Protein AF-0000000087720994 (afdb_homodimer)

InterPro domains:
  IPR013626 Pheophorbide a oxygenase [PF08417] (307-399)
  IPR017941 Rieske [2Fe-2S] iron-sulphur domain [PF00355] (88-171)
  IPR017941 Rieske [2Fe-2S] iron-sulphur domain [PS51296] (89-201)
  IPR036922 Rieske [2Fe-2S] iron-sulphur domain superfamily [G3DSA:2.102.10.10] (84-219)
  IPR036922 Rieske [2Fe-2S] iron-sulphur domain superfamily [SSF50022] (83-206)
  IPR050584 Cholesterol 7-desaturase [PTHR21266] (59-476)

Foldseek 3Di:
DDDDDDDDDDDDDDDDDDDDDDPPDDDDDDDDDDDDDDDDDDDDDPDPDDDPDPPDPPPCPDPDPQLAADQFDADPPFDLAADDQLLAKAQFFQPVLDDQFAKDWAFFLNFIKIWHQAPVRDIWMWGQAFLPHGHGLRPFGQDPVGSWRFRPPQGFTAHRQFQTDDGPVDDDPVVGVVCSPDPSRGIQIWDWDDDLRTIMTRRDRDVCSVVSNVPDDHPDDVLSVCVQWKDFLADKAKFKFQAFLLLVLLVVLQCLCCQQLVPVFRHHPVFDDAKFKDWPAFAHLQWGKIKIWDAGPVGIFIKMWIDGPPFWIKIDGPVQQKIKIWGWGGRAQRMTMIMITMMGTPPDDDQDDDPVNVVVVVVSVQRHDRQSCLLPHDLSSCLSPRLVSLVVVLVQQQQQDFLCSCVPPPRHNGSSSNSNSRSSVNCVRHVVVSSRRDRHSVSHDDRDDSFVSSWLQVTGQVSGPVSVVVLVVLVVVLVVLLVLLVVLQVQLVVCPVVVVDPNPDPSNVVSNVSSVVSVVVNVVSVVSSCSNTDDHDDSVPND/DDDDDPDDDCPPPDPDDDDPDDDDDPDDDDDDDDDPDDPDDDDPPDDPPDPPPPPDPPPPPPVPPQQAADQFDADPPFDLAADDQLLAKAQFFQQVLDDQWAKDWAFFLNFIKIWHQAPVRDIWIWGQAFLPHGHGLRPFTQDPVGSFRFRPPQGFTAHRQFQTDDGPVDPDPVVGVVCSPDPSRGIQIWDWDDDLRTIMTRNDRDVCSVVSNVPDDHPDDVLSVCVQWKDWLADKAKFKAQAFLLLVLLVVLQCLCCQQLVPPFRHHPVFDDAKFKDWPAFAHLQWGKIKIWDAGPVGIFIKMWIDGPPFWIKIDGPVQQKIKIWGWGGRAQRMTMIMITMMGTPPDDDQDDDPVNVVVVVVSVQRHDNQSCLLPHDLSSCLSPRLVSLVVVLVQQQQQDFLCSCVPPPRHNGSSSNSNSRSSSNCVRHVVVSSRRDRHSVSHDDRDDSFVSSWLQVTGQVSGPVSVVVLVVLVVVLVVLLVLLVVLQVVLVVCPVVVVDPNPDPSSVVSNVSSVVSVVVNVVSVVSSCSNTDDHDDSVPND

Sequence (1086 aa):
MRGRRALGAPAAASRRAGAALGAPAAPSRRPGGQPAGPLGRSWARGEAAGRPRRSAPRVVTSAEPVLTAPVPEPQPGTSTEPINWYQQWYPVAITGDLDPSRPTPLKLLGKSLVLWRAGSGAWSCLEDRCPHRLAPLSEGRVEPKTGNLMCSYHGWEFDAGGACAAIPQIGDERARAAALGSKRSCVASYPVKEEGGLLWVWADASPGAAAAAAAAPMAVIPENSAPAEWAARTGWFMRDVPCSMETVVENVTDPCHAPFTHHGVQGRRDQEKGTSISAVRPPSPAGFLCAQEGNTPFGKFSATFEFTAPCLVKYHFPKFGRVMAVYIIPSAPGWTRMITRFYSSTAPTARRPGLFGLLRLVMEAVESNRVLEHALMRNQVLDGDNYILHLQERILLAENGGHEAWRQHYFMPGQSDTGITSWRSWLDRFGRALPVLPKTLADLPPEMSRREALDRYSQHTQHCPDCRKALARIDAALPLVAAAGIALLAAAAIAAATGAAPPLGWRVLGAAAGAAAAALLHRKLSEFRTLFIFTDYVHAERNMRGRRALGAPAAASRRAGAALGAPAAPSRRPGGQPAGPLGRSWARGEAAGRPRRSAPRVVTSAEPVLTAPVPEPQPGTSTEPINWYQQWYPVAITGDLDPSRPTPLKLLGKSLVLWRAGSGAWSCLEDRCPHRLAPLSEGRVEPKTGNLMCSYHGWEFDAGGACAAIPQIGDERARAAALGSKRSCVASYPVKEEGGLLWVWADASPGAAAAAAAAPMAVIPENSAPAEWAARTGWFMRDVPCSMETVVENVTDPCHAPFTHHGVQGRRDQEKGTSISAVRPPSPAGFLCAQEGNTPFGKFSATFEFTAPCLVKYHFPKFGRVMAVYIIPSAPGWTRMITRFYSSTAPTARRPGLFGLLRLVMEAVESNRVLEHALMRNQVLDGDNYILHLQERILLAENGGHEAWRQHYFMPGQSDTGITSWRSWLDRFGRALPVLPKTLADLPPEMSRREALDRYSQHTQHCPDCRKALARIDAALPLVAAAGIALLAAAAIAAATGAAPPLGWRVLGAAAGAAAAALLHRKLSEFRTLFIFTDYVHAERN

pLDDT: mean 82.5, std 24.68, range [13.91, 98.81]

Radius of gyration: 37.62 Å; Cα contacts (8 Å, |Δi|>4): 1937; chains: 2; bounding box: 118×106×120 Å

Organism: NCBI:txid307507

Secondary structure (DSSP, 8-state):
-----------------------------------------------------------------------PPPPTT---PPP-TTSSEEEEEEGGGS-TTS-EEEEETTEEEEEEE-TTS-EEEEESS-TTT---GGGSEE-TTT--EE-TTT--EE-TTS-EEE-TT--SHHHHHHHHH-GGG---EE-EEEETTEEEEES--STTHHHHHHHSPP---GGGG-TTTEEE-S--EEEEESS-HHHHHHHHT-GGGHHHHTBTTTB-GGG-S--EEEEEEEEETTEEEEEEEEEETTEEEEEEEEEETTTEEEEEEGGGTEEEEEEEEEEETTEEEEEEEEEEE-S------SHHHHHHHHHHHHHHSHHHHIIIIIHHHHHHHHHHHHHHHHHHHHSTTGGGHHHHH----SGGGHHHHHHHHHIIIIITT-TT--SSGGGSPPPPPHHHHTBHHHHTGGG-HHHHHHHHHHHHHHHHHHHHHHHHHHHHHHHHHHTSS-TTSHHHHHHHHHHHHHHHHHHHHHHHHHTTTB----GGG--/-----------------------------------------------------------------------PPPPTT---PPP-TTSSEEEEEEGGGS-TTS-EEEEETTEEEEEEE-TTS-EEEEESS-TTT---GGGSEE-TTT--EE-TTT--EE-TTS-EEE-TT--SHHHHHHHHH-GGG---EE-EEEETTEEEEES--STTHHHHHHHSPP---GGGG-TTTEEE-S--EEEEESS-HHHHHHHHT-GGGHHHHTBTTTB-GGG-S--EEEEEEEEETTEEEEEEEEEETTEEEEEEEEEETTTEEEEEEGGGTEEEEEEEEEEETTEEEEEEEEEEE-S------SHHHHHHHHHHHHHH-HHHHIIIIIHHHHHHHHHHHHHHHHHHHTSTTGGGTHHHH----SGGGHHHHHHHHHIIIIITT-TT--SSGGGSPPPPPHHHHTBHHHHTGGG-HHHHHHHHHHHHHHHHHHHHHHHHHHHHHHHHHHTSS-TTSHHHHHHHHHHHHHHHHHHHHHHHHHTTTB----GGG--

Nearest PDB structures (foldseek):
  6wnb-assembly1_A  TM=8.205E-01  e=5.302E-20  Microseira wollei
  6wnd-assembly1_B-2  TM=7.956E-01  e=2.592E-20  Microseira wollei
  6zgp-assembly2_E  TM=5.483E-01  e=1.138E-14  Acinetobacter baumannii
  7yls-assembly1_B  TM=5.030E-01  e=6.451E-11  Variovorax paradoxus
  8jng-assembly1_A  TM=7.882E-01  e=2.512E-06  Porphyridium purpureum

Solvent-accessible surface area (backbone atoms only — not comparable to full-atom values): 59316 Å² total; per-residue (Å²): 141,78,79,84,78,87,84,92,80,88,80,92,85,80,92,80,89,82,88,87,80,79,73,74,78,84,83,80,92,85,79,88,85,88,82,80,84,88,81,82,81,84,80,78,77,79,76,79,79,76,79,80,76,81,75,75,81,74,81,75,74,70,81,65,82,74,61,52,35,69,64,62,62,56,59,89,87,59,76,68,64,51,57,62,74,38,79,39,61,40,74,78,42,52,48,87,48,58,59,65,76,38,42,40,72,42,59,49,59,59,38,58,28,22,35,34,41,30,61,88,66,47,69,32,31,32,49,33,38,35,62,88,80,57,50,50,38,37,72,26,38,51,37,84,90,70,23,24,45,24,28,68,87,73,52,39,23,26,44,71,72,16,46,32,73,43,57,74,87,49,80,52,65,67,62,34,53,54,50,43,68,33,75,73,46,34,33,55,28,29,50,59,46,79,56,94,63,23,32,28,38,33,63,36,55,52,94,59,29,62,60,53,50,73,70,49,78,66,80,65,66,65,58,75,78,31,67,86,52,24,39,76,47,33,61,83,43,63,37,53,40,65,31,31,38,72,60,50,52,39,54,69,43,30,72,72,26,39,26,36,37,25,46,84,74,80,29,43,60,86,53,56,66,25,39,38,32,45,77,73,39,50,34,47,80,64,28,33,31,34,37,39,40,34,60,45,98,90,38,81,40,60,35,37,41,32,42,37,52,90,36,36,39,38,38,40,31,68,91,72,37,32,35,39,44,38,36,49,38,48,17,32,46,37,22,19,37,37,40,35,35,36,31,30,48,58,61,88,66,83,81,55,76,63,70,65,31,50,51,47,50,50,50,48,52,34,35,63,32,61,51,51,25,43,45,71,43,56,50,50,54,48,44,42,43,42,54,49,49,39,50,18,54,46,55,48,24,64,35,83,58,28,84,60,24,55,77,76,59,38,44,37,66,33,47,46,38,26,40,36,35,38,49,54,47,33,33,66,48,24,46,64,65,44,79,39,61,56,55,41,48,83,59,38,68,80,88,68,55,71,69,64,51,42,31,35,25,85,28,25,24,77,62,32,61,63,42,41,50,52,49,51,51,49,65,60,43,44,61,51,36,50,49,51,17,32,52,27,41,19,50,22,50,43,30,40,71,69,57,76,32,55,70,85,27,71,67,29,47,48,21,42,50,47,18,52,50,25,49,50,49,40,52,52,50,52,56,55,51,29,51,49,37,52,63,90,67,58,54,46,74,63,127,147,86,81,84,81,90,68,73,84,71,73,80,68,82,74,85,76,78,86,79,71,81,86,78,74,83,78,84,77,86,80,88,78,86,78,83,72,82,83,77,82,78,73,72,78,73,79,85,74,78,78,73,79,76,70,72,78,74,73,74,69,72,78,60,82,69,56,55,34,70,63,61,62,56,58,88,87,61,74,69,61,51,57,62,73,40,79,38,61,40,74,77,43,54,49,85,48,57,59,65,70,31,39,40,70,43,60,49,59,60,38,59,27,20,36,35,42,30,62,88,66,45,69,33,31,32,49,33,37,35,36,48,70,37,39,41,37,34,57,6,24,50,37,83,92,71,22,23,45,23,27,33,53,62,46,38,22,26,44,71,72,15,47,34,73,43,57,42,50,42,59,52,65,69,62,33,51,52,50,43,69,33,77,65,44,34,34,54,28,30,50,60,47,80,57,92,63,23,31,29,37,31,63,37,56,54,94,61,31,62,60,52,52,74,70,48,79,66,79,65,65,65,58,75,79,32,67,84,51,24,37,78,48,35,60,82,43,63,37,53,40,66,31,32,40,74,60,51,52,41,52,70,42,31,70,80,50,40,27,56,55,23,48,82,74,79,29,44,60,85,54,72,72,67,54,40,31,44,77,72,38,49,33,48,79,62,26,33,30,35,36,38,39,32,54,45,98,88,36,82,40,58,36,36,41,31,41,36,51,92,36,35,37,39,38,39,30,68,89,72,37,34,34,38,43,37,36,49,38,48,18,32,46,35,22,18,37,37,41,35,36,37,31,30,46,58,61,88,68,83,81,55,76,65,69,66,30,50,50,48,50,50,50,49,50,35,35,62,31,61,53,50,26,42,47,70,41,55,51,50,54,48,46,42,42,44,55,59,49,39,52,47,56,47,57,50,26,65,35,83,58,26,83,59,25,54,76,77,71,55,84,36,67,43,47,52,38,26,41,37,35,37,48,53,48,33,33,67,47,24,46,64,64,45,80,37,61,56,54,40,47,83,56,37,69,79,86,68,55,70,69,64,50,41,33,36,24,86,29,25,26,77,60,31,60,63,43,40,49,51,49,51,50,48,64,59,43,44,62,52,36,50,39,51,17,51,21,26,41,46,34,25,49,48,32,40,71,69,60,77,33,54,68,85,27,72,66,28,46,48,22,44,50,48,16,52,50,25,50,51,49,40,50,52,49,52,56,55,50,30,52,48,37,52,63,89,69,58,69,92,76,62,126

Structure (mmCIF, N/CA/C/O backbone):
data_AF-0000000087720994-model_v1
#
loop_
_entity.id
_entity.type
_entity.pdbx_description
1 polymer 'Rieske domain-containing protein'
#
loop_
_atom_site.group_PDB
_atom_site.id
_atom_site.type_symbol
_atom_site.label_atom_id
_atom_site.label_alt_id
_atom_site.label_comp_id
_atom_site.label_asym_id
_atom_site.label_entity_id
_atom_site.label_seq_id
_atom_site.pdbx_PDB_ins_code
_atom_site.Cartn_x
_atom_site.Cartn_y
_atom_site.Cartn_z
_atom_site.occupancy
_atom_site.B_iso_or_equiv
_atom_site.auth_seq_id
_atom_site.auth_comp_id
_atom_site.auth_asym_id
_atom_site.auth_atom_id
_atom_site.pdbx_PDB_model_num
ATOM 1 N N . MET A 1 1 ? -40.969 56.344 -9.133 1 15.06 1 MET A N 1
ATOM 2 C CA . MET A 1 1 ? -41.031 57 -10.422 1 15.06 1 MET A CA 1
ATOM 3 C C . MET A 1 1 ? -40.969 56 -11.562 1 15.06 1 MET A C 1
ATOM 5 O O . MET A 1 1 ? -40.625 54.844 -11.352 1 15.06 1 MET A O 1
ATOM 9 N N . ARG A 1 2 ? -40.688 56.688 -12.719 1 15.57 2 ARG A N 1
ATOM 10 C CA . ARG A 1 2 ? -40.938 56.625 -14.156 1 15.57 2 ARG A CA 1
ATOM 11 C C . ARG A 1 2 ? -40 55.656 -14.844 1 15.57 2 ARG A C 1
ATOM 13 O O . ARG A 1 2 ? -40.375 54.938 -15.773 1 15.57 2 ARG A O 1
ATOM 20 N N . GLY A 1 3 ? -38.719 55.844 -14.773 1 14.2 3 GLY A N 1
ATOM 21 C CA . GLY A 1 3 ? -38.125 56 -16.078 1 14.2 3 GLY A CA 1
ATOM 22 C C . GLY A 1 3 ? -38.062 54.688 -16.875 1 14.2 3 GLY A C 1
ATOM 23 O O . GLY A 1 3 ? -38.656 54.594 -17.938 1 14.2 3 GLY A O 1
ATOM 24 N N . ARG A 1 4 ? -36.75 54.406 -17.266 1 16.55 4 ARG A N 1
ATOM 25 C CA . ARG A 1 4 ? -36.219 54.281 -18.609 1 16.55 4 ARG A CA 1
ATOM 26 C C . ARG A 1 4 ? -36.438 52.906 -19.188 1 16.55 4 ARG A C 1
ATOM 28 O O . ARG A 1 4 ? -36.25 51.906 -18.5 1 16.55 4 ARG A O 1
ATOM 35 N N . ARG A 1 5 ? -36.5 52.938 -20.391 1 16.39 5 ARG A N 1
ATOM 36 C CA . ARG A 1 5 ? -37.281 52.281 -21.422 1 16.39 5 ARG A CA 1
ATOM 37 C C . ARG A 1 5 ? -36.625 50.969 -21.859 1 16.39 5 ARG A C 1
ATOM 39 O O . ARG A 1 5 ? -35.562 50.594 -21.328 1 16.39 5 ARG A O 1
ATOM 46 N N . ALA A 1 6 ? -36.062 51 -23.094 1 16.09 6 ALA A N 1
ATOM 47 C CA . ALA A 1 6 ? -36.719 50.344 -24.203 1 16.09 6 ALA A CA 1
ATOM 48 C C . ALA A 1 6 ? -36.062 49 -24.516 1 16.09 6 ALA A C 1
ATOM 50 O O . ALA A 1 6 ? -34.969 48.719 -24.016 1 16.09 6 ALA A O 1
ATOM 51 N N . LEU A 1 7 ? -35.625 48.938 -25.844 1 15.4 7 LEU A N 1
ATOM 52 C CA . LEU A 1 7 ? -36.156 48.156 -26.953 1 15.4 7 LEU A CA 1
ATOM 53 C C . LEU A 1 7 ? -35.219 46.969 -27.266 1 15.4 7 LEU A C 1
ATOM 55 O O . LEU A 1 7 ? -35.688 45.812 -27.297 1 15.4 7 LEU A O 1
ATOM 59 N N . GLY A 1 8 ? -34.375 47 -28.438 1 15.06 8 GLY A N 1
ATOM 60 C CA . GLY A 1 8 ? -34.562 46.281 -29.672 1 15.06 8 GLY A CA 1
ATOM 61 C C . GLY A 1 8 ? -33.719 45.031 -29.75 1 15.06 8 GLY A C 1
ATOM 62 O O . GLY A 1 8 ? -32.656 44.938 -29.141 1 15.06 8 GLY A O 1
ATOM 63 N N . ALA A 1 9 ? -34.125 43.844 -30.344 1 16.45 9 ALA A N 1
ATOM 64 C CA . ALA A 1 9 ? -34.125 42.375 -30.516 1 16.45 9 ALA A CA 1
ATOM 65 C C . ALA A 1 9 ? -33.031 41.969 -31.484 1 16.45 9 ALA A C 1
ATOM 67 O O . ALA A 1 9 ? -32.312 40.969 -31.234 1 16.45 9 ALA A O 1
ATOM 68 N N . PRO A 1 10 ? -32.938 42.594 -32.812 1 15.66 10 PRO A N 1
ATOM 69 C CA . PRO A 1 10 ? -33.188 41.594 -33.844 1 15.66 10 PRO A CA 1
ATOM 70 C C . PRO A 1 10 ? -31.969 40.688 -34.094 1 15.66 10 PRO A C 1
ATOM 72 O O . PRO A 1 10 ? -30.891 40.938 -33.562 1 15.66 10 PRO A O 1
ATOM 75 N N . ALA A 1 11 ? -31.453 40.656 -35.469 1 14.5 11 ALA A N 1
ATOM 76 C CA . ALA A 1 11 ? -31.609 39.719 -36.594 1 14.5 11 ALA A CA 1
ATOM 77 C C . ALA A 1 11 ? -30.297 39.031 -36.938 1 14.5 11 ALA A C 1
ATOM 79 O O . ALA A 1 11 ? -30.266 37.812 -37.094 1 14.5 11 ALA A O 1
ATOM 80 N N . ALA A 1 12 ? -29.188 39.719 -37.438 1 14.46 12 ALA A N 1
ATOM 81 C CA . ALA A 1 12 ? -28.875 39.438 -38.844 1 14.46 12 ALA A CA 1
ATOM 82 C C . ALA A 1 12 ? -28 38.188 -38.938 1 14.46 12 ALA A C 1
ATOM 84 O O . ALA A 1 12 ? -27.281 37.844 -38 1 14.46 12 ALA A O 1
ATOM 85 N N . ALA A 1 13 ? -27.828 37.594 -40.25 1 14.74 13 ALA A N 1
ATOM 86 C CA . ALA A 1 13 ? -27.844 36.5 -41.219 1 14.74 13 ALA A CA 1
ATOM 87 C C . ALA A 1 13 ? -26.438 35.938 -41.406 1 14.74 13 ALA A C 1
ATOM 89 O O . ALA A 1 13 ? -26.234 34.719 -41.25 1 14.74 13 ALA A O 1
ATOM 90 N N . SER A 1 14 ? -25.672 36.406 -42.469 1 14.23 14 SER A N 1
ATOM 91 C CA . SER A 1 14 ? -25.469 35.625 -43.688 1 14.23 14 SER A CA 1
ATOM 92 C C . SER A 1 14 ? -24.156 34.875 -43.656 1 14.23 14 SER A C 1
ATOM 94 O O . SER A 1 14 ? -24.125 33.688 -43.969 1 14.23 14 SER A O 1
ATOM 96 N N . ARG A 1 15 ? -22.875 35.469 -43.719 1 14.41 15 ARG A N 1
ATOM 97 C CA . ARG A 1 15 ? -22.172 35.25 -45 1 14.41 15 ARG A CA 1
ATOM 98 C C . ARG A 1 15 ? -21.297 34 -44.938 1 14.41 15 ARG A C 1
ATOM 100 O O . ARG A 1 15 ? -20.703 33.719 -43.906 1 14.41 15 ARG A O 1
ATOM 107 N N . ARG A 1 16 ? -21.172 33.219 -46.094 1 14.83 16 ARG A N 1
ATOM 108 C CA . ARG A 1 16 ? -20.922 31.922 -46.75 1 14.83 16 ARG A CA 1
ATOM 109 C C . ARG A 1 16 ? -19.422 31.641 -46.844 1 14.83 16 ARG A C 1
ATOM 111 O O . ARG A 1 16 ? -18.984 30.516 -46.594 1 14.83 16 ARG A O 1
ATOM 118 N N . ALA A 1 17 ? -18.469 32.5 -47.406 1 14.27 17 ALA A N 1
ATOM 119 C CA . ALA A 1 17 ? -17.906 32.062 -48.688 1 14.27 17 ALA A CA 1
ATOM 120 C C . ALA A 1 17 ? -16.797 31.031 -48.5 1 14.27 17 ALA A C 1
ATOM 122 O O . ALA A 1 17 ? -16.234 30.922 -47.406 1 14.27 17 ALA A O 1
ATOM 123 N N . GLY A 1 18 ? -15.898 30.844 -49.625 1 14.54 18 GLY A N 1
ATOM 124 C CA . GLY A 1 18 ? -15.445 29.891 -50.625 1 14.54 18 GLY A CA 1
ATOM 125 C C . GLY A 1 18 ? -14.07 29.328 -50.344 1 14.54 18 GLY A C 1
ATOM 126 O O . GLY A 1 18 ? -13.805 28.156 -50.625 1 14.54 18 GLY A O 1
ATOM 127 N N . ALA A 1 19 ? -12.953 30.047 -49.75 1 14 19 ALA A N 1
ATOM 128 C CA . ALA A 1 19 ? -11.828 30.047 -50.688 1 14 19 ALA A CA 1
ATOM 129 C C . ALA A 1 19 ? -11.023 28.75 -50.562 1 14 19 ALA A C 1
ATOM 131 O O . ALA A 1 19 ? -10.984 28.141 -49.5 1 14 19 ALA A O 1
ATOM 132 N N . ALA A 1 20 ? -10.18 28.391 -51.688 1 14.61 20 ALA A N 1
ATOM 133 C CA . ALA A 1 20 ? -9.68 27.391 -52.625 1 14.61 20 ALA A CA 1
ATOM 134 C C . ALA A 1 20 ? -8.469 26.656 -52.062 1 14.61 20 ALA A C 1
ATOM 136 O O . ALA A 1 20 ? -7.898 27.078 -51.062 1 14.61 20 ALA A O 1
ATOM 137 N N . LEU A 1 21 ? -7.398 26.547 -52.938 1 15.42 21 LEU A N 1
ATOM 138 C CA . LEU A 1 21 ? -6.809 25.484 -53.75 1 15.42 21 LEU A CA 1
ATOM 139 C C . LEU A 1 21 ? -5.48 25.016 -53.156 1 15.42 21 LEU A C 1
ATOM 141 O O . LEU A 1 21 ? -5.227 23.812 -53.062 1 15.42 21 LEU A O 1
ATOM 145 N N . GLY A 1 22 ? -4.305 25.875 -52.812 1 14.34 22 GLY A N 1
ATOM 146 C CA . GLY A 1 22 ? -3.176 25.672 -53.719 1 14.34 22 GLY A CA 1
ATOM 147 C C . GLY A 1 22 ? -2.141 24.719 -53.156 1 14.34 22 GLY A C 1
ATOM 148 O O . GLY A 1 22 ? -1.048 24.578 -53.719 1 14.34 22 GLY A O 1
ATOM 149 N N . ALA A 1 23 ? -2.205 23.672 -52.5 1 14.56 23 ALA A N 1
ATOM 150 C CA . ALA A 1 23 ? -1.053 23.344 -51.656 1 14.56 23 ALA A CA 1
ATOM 151 C C . ALA A 1 23 ? 0.006 22.578 -52.438 1 14.56 23 ALA A C 1
ATOM 153 O O . ALA A 1 23 ? 0.953 22.047 -51.875 1 14.56 23 ALA A O 1
ATOM 154 N N . PRO A 1 24 ? 0.206 22.625 -53.719 1 15.51 24 PRO A N 1
ATOM 155 C CA . PRO A 1 24 ? 0.817 21.359 -54.156 1 15.51 24 PRO A CA 1
ATOM 156 C C . PRO A 1 24 ? 2.289 21.25 -53.75 1 15.51 24 PRO A C 1
ATOM 158 O O . PRO A 1 24 ? 2.945 20.266 -54.094 1 15.51 24 PRO A O 1
ATOM 161 N N . ALA A 1 25 ? 2.754 21.594 -52.594 1 14.34 25 ALA A N 1
ATOM 162 C CA . ALA A 1 25 ? 4.176 21.891 -52.75 1 14.34 25 ALA A CA 1
ATOM 163 C C . ALA A 1 25 ? 4.914 20.703 -53.375 1 14.34 25 ALA A C 1
ATOM 165 O O . ALA A 1 25 ? 4.453 19.562 -53.312 1 14.34 25 ALA A O 1
ATOM 166 N N . ALA A 1 26 ? 6.293 21.031 -53.625 1 14.45 26 ALA A N 1
ATOM 167 C CA . ALA A 1 26 ? 7.367 20.906 -54.625 1 14.45 26 ALA A CA 1
ATOM 168 C C . ALA A 1 26 ? 8.141 19.609 -54.438 1 14.45 26 ALA A C 1
ATOM 170 O O . ALA A 1 26 ? 8.328 19.156 -53.281 1 14.45 26 ALA A O 1
ATOM 171 N N . PRO A 1 27 ? 8.633 19.016 -55.531 1 15.69 27 PRO A N 1
ATOM 172 C CA . PRO A 1 27 ? 9.102 17.703 -56 1 15.69 27 PRO A CA 1
ATOM 173 C C . PRO A 1 27 ? 10.531 17.406 -55.562 1 15.69 27 PRO A C 1
ATOM 175 O O . PRO A 1 27 ? 10.922 16.234 -55.469 1 15.69 27 PRO A O 1
ATOM 178 N N . SER A 1 28 ? 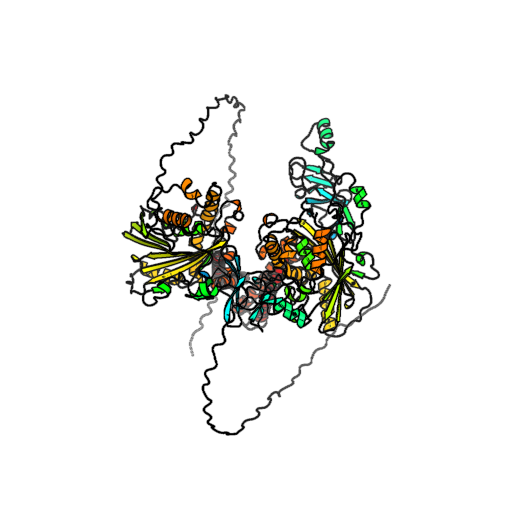11.391 18.453 -55 1 14.06 28 SER A N 1
ATOM 179 C CA . SER A 1 28 ? 12.555 18.469 -55.875 1 14.06 28 SER A CA 1
ATOM 180 C C . SER A 1 28 ? 13.375 17.203 -55.719 1 14.06 28 SER A C 1
ATOM 182 O O . SER A 1 28 ? 13.172 16.422 -54.781 1 14.06 28 SER A O 1
ATOM 184 N N . ARG A 1 29 ? 14.898 17.391 -55.656 1 14.79 29 ARG A N 1
ATOM 185 C CA . ARG A 1 29 ? 15.969 17.125 -56.594 1 14.79 29 ARG A CA 1
ATOM 186 C C . ARG A 1 29 ? 16.703 15.844 -56.25 1 14.79 29 ARG A C 1
ATOM 188 O O . ARG A 1 29 ? 16.781 15.461 -55.062 1 14.79 29 ARG A O 1
ATOM 195 N N . ARG A 1 30 ? 17.328 15.297 -57.219 1 15.21 30 ARG A N 1
ATOM 196 C CA . ARG A 1 30 ? 17.766 14.039 -57.812 1 15.21 30 ARG A CA 1
ATOM 197 C C . ARG A 1 30 ? 19.047 13.531 -57.156 1 15.21 30 ARG A C 1
ATOM 199 O O . ARG A 1 30 ? 19.109 12.391 -56.688 1 15.21 30 ARG A O 1
ATOM 206 N N . PRO A 1 31 ? 20.312 13.906 -57.719 1 15.22 31 PRO A N 1
ATOM 207 C CA . PRO A 1 31 ? 21.047 12.891 -58.469 1 15.22 31 PRO A CA 1
ATOM 208 C C . PRO A 1 31 ? 22.266 12.359 -57.719 1 15.22 31 PRO A C 1
ATOM 210 O O . PRO A 1 31 ? 22.594 11.172 -57.812 1 15.22 31 PRO A O 1
ATOM 213 N N . GLY A 1 32 ? 23.141 13.18 -56.906 1 14.38 32 GLY A N 1
ATOM 214 C CA . GLY A 1 32 ? 24.469 13.211 -57.531 1 14.38 32 GLY A CA 1
ATOM 215 C C . GLY A 1 32 ? 25.281 11.969 -57.219 1 14.38 32 GLY A C 1
ATOM 216 O O . GLY A 1 32 ? 24.922 11.164 -56.375 1 14.38 32 GLY A O 1
ATOM 217 N N . GLY A 1 33 ? 26.734 12.125 -57.5 1 14.89 33 GLY A N 1
ATOM 218 C CA . GLY A 1 33 ? 27.766 11.477 -58.312 1 14.89 33 GLY A CA 1
ATOM 219 C C . GLY A 1 33 ? 28.609 10.5 -57.5 1 14.89 33 GLY A C 1
ATOM 220 O O . GLY A 1 33 ? 28.422 9.281 -57.594 1 14.89 33 GLY A O 1
ATOM 221 N N . GLN A 1 34 ? 29.906 10.93 -57 1 15.16 34 GLN A N 1
ATOM 222 C CA . GLN A 1 34 ? 31.141 10.453 -57.625 1 15.16 34 GLN A CA 1
ATOM 223 C C . GLN A 1 34 ? 31.719 9.273 -56.844 1 15.16 34 GLN A C 1
ATOM 225 O O . GLN A 1 34 ? 31.453 9.109 -55.656 1 15.16 34 GLN A O 1
ATOM 230 N N . PRO A 1 35 ? 32.906 8.711 -57.344 1 16.34 35 PRO A N 1
ATOM 231 C CA . PRO A 1 35 ? 33.469 7.395 -57.625 1 16.34 35 PRO A CA 1
ATOM 232 C C . PRO A 1 35 ? 34.438 6.922 -56.531 1 16.34 35 PRO A C 1
ATOM 234 O O . PRO A 1 35 ? 34.531 5.719 -56.25 1 16.34 35 PRO A O 1
ATOM 237 N N . ALA A 1 36 ? 35.188 7.855 -55.75 1 14.73 36 ALA A N 1
ATOM 238 C CA . ALA A 1 36 ? 36.594 7.617 -56 1 14.73 36 ALA A CA 1
ATOM 239 C C . ALA A 1 36 ? 37.094 6.395 -55.219 1 14.73 36 ALA A C 1
ATOM 241 O O . ALA A 1 36 ? 36.312 5.746 -54.531 1 14.73 36 ALA A O 1
ATOM 242 N N . GLY A 1 37 ? 38 6.707 -54.156 1 15.42 37 GLY A N 1
ATOM 243 C CA . GLY A 1 37 ? 39.406 6.41 -54.219 1 15.42 37 GLY A CA 1
ATOM 244 C C . GLY A 1 37 ? 39.781 5.102 -53.562 1 15.42 37 GLY A C 1
ATOM 245 O O . GLY A 1 37 ? 39 4.535 -52.812 1 15.42 37 GLY A O 1
ATOM 246 N N . PRO A 1 38 ? 41.156 4.898 -53.438 1 16.72 38 PRO A N 1
ATOM 247 C CA . PRO A 1 38 ? 42.031 3.736 -53.688 1 16.72 38 PRO A CA 1
ATOM 248 C C . PRO A 1 38 ? 42.125 2.814 -52.469 1 16.72 38 PRO A C 1
ATOM 250 O O . PRO A 1 38 ? 41.75 3.207 -51.375 1 16.72 38 PRO A O 1
ATOM 253 N N . LEU A 1 39 ? 42.844 1.779 -52.625 1 16.7 39 LEU A N 1
ATOM 254 C CA . LEU A 1 39 ? 43.031 0.358 -52.375 1 16.7 39 LEU A CA 1
ATOM 255 C C . LEU A 1 39 ? 43.844 0.153 -51.094 1 16.7 39 LEU A C 1
ATOM 257 O O . LEU A 1 39 ? 43.875 -0.947 -50.531 1 16.7 39 LEU A O 1
ATOM 261 N N . GLY A 1 40 ? 44.656 1.174 -50.531 1 15.64 40 GLY A N 1
ATOM 262 C CA . GLY A 1 40 ? 45.938 0.583 -50.281 1 15.64 40 GLY A CA 1
ATOM 263 C C . GLY A 1 40 ? 45.969 -0.351 -49.094 1 15.64 40 GLY A C 1
ATOM 264 O O . GLY A 1 40 ? 45.031 -0.338 -48.281 1 15.64 40 GLY A O 1
ATOM 265 N N . ARG A 1 41 ? 47.219 -0.903 -48.781 1 16.3 41 ARG A N 1
ATOM 266 C CA . ARG A 1 41 ? 47.906 -2.168 -48.531 1 16.3 41 ARG A CA 1
ATOM 267 C C . ARG A 1 41 ? 48 -2.465 -47.031 1 16.3 41 ARG A C 1
ATOM 269 O O . ARG A 1 41 ? 47.781 -3.605 -46.625 1 16.3 41 ARG A O 1
ATOM 276 N N . SER A 1 42 ? 48.406 -1.479 -46.094 1 16.78 42 SER A N 1
ATOM 277 C CA . SER A 1 42 ? 49.625 -1.867 -45.406 1 16.78 42 SER A CA 1
ATOM 278 C C . SER A 1 42 ? 49.344 -2.742 -44.188 1 16.78 42 SER A C 1
ATOM 280 O O . SER A 1 42 ? 48.281 -2.578 -43.562 1 16.78 42 SER A O 1
ATOM 282 N N . TRP A 1 43 ? 50.188 -3.834 -44 1 17.92 43 TRP A N 1
ATOM 283 C CA . TRP A 1 43 ? 50.344 -5.109 -43.312 1 17.92 43 TRP A CA 1
ATOM 284 C C . TRP A 1 43 ? 50.625 -4.898 -41.844 1 17.92 43 TRP A C 1
ATOM 286 O O . TRP A 1 43 ? 51.781 -4.613 -41.469 1 17.92 43 TRP A O 1
ATOM 296 N N . ALA A 1 44 ? 49.812 -4.07 -41.188 1 16.02 44 ALA A N 1
ATOM 297 C CA . ALA A 1 44 ? 50.312 -3.668 -39.875 1 16.02 44 ALA A CA 1
ATOM 298 C C . ALA A 1 44 ? 50.562 -4.887 -38.969 1 16.02 44 ALA A C 1
ATOM 300 O O . ALA A 1 44 ? 49.781 -5.832 -38.969 1 16.02 44 ALA A O 1
ATOM 301 N N . ARG A 1 45 ? 51.75 -4.906 -38.469 1 17.91 45 ARG A N 1
ATOM 302 C CA . ARG A 1 45 ? 52.625 -5.75 -37.625 1 17.91 45 ARG A CA 1
ATOM 303 C C . ARG A 1 45 ? 51.969 -6.004 -36.281 1 17.91 45 ARG A C 1
ATOM 305 O O . ARG A 1 45 ? 51.375 -5.102 -35.688 1 17.91 45 ARG A O 1
ATOM 312 N N . GLY A 1 46 ? 51.812 -7.266 -35.844 1 17.97 46 GLY A N 1
ATOM 313 C CA . GLY A 1 46 ? 51.125 -8.07 -34.844 1 17.97 46 GLY A CA 1
ATOM 314 C C . GLY A 1 46 ? 51.688 -7.883 -33.469 1 17.97 46 GLY A C 1
ATOM 315 O O . GLY A 1 46 ? 51.375 -8.672 -32.562 1 17.97 46 GLY A O 1
ATOM 316 N N . GLU A 1 47 ? 52.25 -6.609 -33.156 1 17.8 47 GLU A N 1
ATOM 317 C CA . GLU A 1 47 ? 53.094 -6.789 -31.969 1 17.8 47 GLU A CA 1
ATOM 318 C C . GLU A 1 47 ? 52.281 -7.242 -30.766 1 17.8 47 GLU A C 1
ATOM 320 O O . GLU A 1 47 ? 51.125 -6.902 -30.641 1 17.8 47 GLU A O 1
ATOM 325 N N . ALA A 1 48 ? 52.906 -8.156 -29.984 1 19.31 48 ALA A N 1
ATOM 326 C CA . ALA A 1 48 ? 52.656 -9.078 -28.875 1 19.31 48 ALA A CA 1
ATOM 327 C C . ALA A 1 48 ? 52.375 -8.32 -27.578 1 19.31 48 ALA A C 1
ATOM 329 O O . ALA A 1 48 ? 53.312 -7.852 -26.906 1 19.31 48 ALA A O 1
ATOM 330 N N . ALA A 1 49 ? 51.656 -7.145 -27.562 1 19.53 49 ALA A N 1
ATOM 331 C CA . ALA A 1 49 ? 51.875 -6.391 -26.328 1 19.53 49 ALA A CA 1
ATOM 332 C C . ALA A 1 49 ? 51.469 -7.207 -25.109 1 19.53 49 ALA A C 1
ATOM 334 O O . ALA A 1 49 ? 50.531 -8.016 -25.172 1 19.53 49 ALA A O 1
ATOM 335 N N . GLY A 1 50 ? 52.344 -7.176 -24.094 1 19.81 50 GLY A N 1
ATOM 336 C CA . GLY A 1 50 ? 52.594 -7.773 -22.781 1 19.81 50 GLY A CA 1
ATOM 337 C C . GLY A 1 50 ? 51.438 -7.645 -21.828 1 19.81 50 GLY A C 1
ATOM 338 O O . GLY A 1 50 ? 50.594 -6.75 -21.984 1 19.81 50 GLY A O 1
ATOM 339 N N . ARG A 1 51 ? 51.094 -8.758 -21.172 1 24.92 51 ARG A N 1
ATOM 340 C CA . ARG A 1 51 ? 50 -9.148 -20.297 1 24.92 51 ARG A CA 1
ATOM 341 C C . ARG A 1 51 ? 49.906 -8.242 -19.078 1 24.92 51 ARG A C 1
ATOM 343 O O . ARG A 1 51 ? 50.844 -8.172 -18.281 1 24.92 51 ARG A O 1
ATOM 350 N N . PRO A 1 52 ? 49.344 -6.926 -19.188 1 22.25 52 PRO A N 1
ATOM 351 C CA . PRO A 1 52 ? 49.531 -6.176 -17.953 1 22.25 52 PRO A CA 1
ATOM 352 C C . PRO A 1 52 ? 49 -6.914 -16.734 1 22.25 52 PRO A C 1
ATOM 354 O O . PRO A 1 52 ? 48.031 -7.672 -16.844 1 22.25 52 PRO A O 1
ATOM 357 N N . ARG A 1 53 ? 49.812 -7.203 -15.75 1 22.09 53 ARG A N 1
ATOM 358 C CA . ARG A 1 53 ? 49.719 -7.77 -14.414 1 22.09 53 ARG A CA 1
ATOM 359 C C . ARG A 1 53 ? 48.594 -7.109 -13.617 1 22.09 53 ARG A C 1
ATOM 361 O O . ARG A 1 53 ? 48.594 -5.891 -13.438 1 22.09 53 ARG A O 1
ATOM 368 N N . ARG A 1 54 ? 47.438 -7.773 -13.602 1 23.55 54 ARG A N 1
ATOM 369 C CA . ARG A 1 54 ? 46.219 -7.359 -12.93 1 23.55 54 ARG A CA 1
ATOM 370 C C . ARG A 1 54 ? 46.469 -7.16 -11.43 1 23.55 54 ARG A C 1
ATOM 372 O O . ARG A 1 54 ? 46.844 -8.102 -10.727 1 23.55 54 ARG A O 1
ATOM 379 N N . SER A 1 55 ? 47 -5.902 -11.023 1 22.3 55 SER A N 1
ATOM 380 C CA . SER A 1 55 ? 47.219 -5.559 -9.617 1 22.3 55 SER A CA 1
ATOM 381 C C . SER A 1 55 ? 45.969 -5.898 -8.781 1 22.3 55 SER A C 1
ATOM 383 O O . SER A 1 55 ? 44.844 -5.844 -9.281 1 22.3 55 SER A O 1
ATOM 385 N N . ALA A 1 56 ? 46.219 -6.602 -7.676 1 25.34 56 ALA A N 1
ATOM 386 C CA . ALA A 1 56 ? 45.344 -7.117 -6.609 1 25.34 56 ALA A CA 1
ATOM 387 C C . ALA A 1 56 ? 44.531 -6 -5.984 1 25.34 56 ALA A C 1
ATOM 389 O O . ALA A 1 56 ? 45.062 -4.953 -5.617 1 25.34 56 ALA A O 1
ATOM 390 N N . PRO A 1 57 ? 43.281 -5.871 -6.273 1 25.78 57 PRO A N 1
ATOM 391 C CA . PRO A 1 57 ? 42.562 -4.711 -5.758 1 25.78 57 PRO A CA 1
ATOM 392 C C . PRO A 1 57 ? 42.625 -4.586 -4.238 1 25.78 57 PRO A C 1
ATOM 394 O O . PRO A 1 57 ? 42.562 -5.594 -3.531 1 25.78 57 PRO A O 1
ATOM 397 N N . ARG A 1 58 ? 43.469 -3.643 -3.641 1 25.61 58 ARG A N 1
ATOM 398 C CA . ARG A 1 58 ? 43.625 -3.281 -2.232 1 25.61 58 ARG A CA 1
ATOM 399 C C . ARG A 1 58 ? 42.25 -3.137 -1.566 1 25.61 58 ARG A C 1
ATOM 401 O O . ARG A 1 58 ? 41.375 -2.451 -2.088 1 25.61 58 ARG A O 1
ATOM 408 N N . VAL A 1 59 ? 42.062 -3.98 -0.68 1 28.39 59 VAL A N 1
ATOM 409 C CA . VAL A 1 59 ? 40.938 -3.906 0.272 1 28.39 59 VAL A CA 1
ATOM 410 C C . VAL A 1 59 ? 41 -2.574 1.017 1 28.39 59 VAL A C 1
ATOM 412 O O . VAL A 1 59 ? 41.906 -2.32 1.79 1 28.39 59 VAL A O 1
ATOM 415 N N . VAL A 1 60 ? 40.719 -1.399 0.328 1 26.88 60 VAL A N 1
ATOM 416 C CA . VAL A 1 60 ? 40.75 -0.095 0.98 1 26.88 60 VAL A CA 1
ATOM 417 C C . VAL A 1 60 ? 39.875 -0.113 2.227 1 26.88 60 VAL A C 1
ATOM 419 O O . VAL A 1 60 ? 38.656 -0.21 2.125 1 26.88 60 VAL A O 1
ATOM 422 N N . THR A 1 61 ? 40.375 -0.648 3.287 1 30.31 61 THR A N 1
ATOM 423 C CA . THR A 1 61 ? 39.781 -0.5 4.617 1 30.31 61 THR A CA 1
ATOM 424 C C . THR A 1 61 ? 39.625 0.974 4.973 1 30.31 61 THR A C 1
ATOM 426 O O . THR A 1 61 ? 39.281 1.308 6.109 1 30.31 61 THR A O 1
ATOM 429 N N . SER A 1 62 ? 40.312 1.893 4.234 1 30.19 62 SER A N 1
ATOM 430 C CA . SER A 1 62 ? 40.438 3.186 4.898 1 30.19 62 SER A CA 1
ATOM 431 C C . SER A 1 62 ? 39.094 3.871 5.035 1 30.19 62 SER A C 1
ATOM 433 O O . SER A 1 62 ? 38.312 3.92 4.074 1 30.19 62 SER A O 1
ATOM 435 N N . ALA A 1 63 ? 38.688 3.984 6.301 1 34.97 63 ALA A N 1
ATOM 436 C CA . ALA A 1 63 ? 37.562 4.812 6.707 1 34.97 63 ALA A CA 1
ATOM 437 C C . ALA A 1 63 ? 37.594 6.168 6.004 1 34.97 63 ALA A C 1
ATOM 439 O O . ALA A 1 63 ? 38.344 7.055 6.387 1 34.97 63 ALA A O 1
ATOM 440 N N . GLU A 1 64 ? 37.5 6.316 4.73 1 38.88 64 GLU A N 1
ATOM 441 C CA . GLU A 1 64 ? 37.438 7.645 4.125 1 38.88 64 GLU A CA 1
ATOM 442 C C . GLU A 1 64 ? 36.406 8.523 4.797 1 38.88 64 GLU A C 1
ATOM 444 O O . GLU A 1 64 ? 35.344 8.023 5.23 1 38.88 64 GLU A O 1
ATOM 449 N N . PRO A 1 65 ? 36.656 9.789 5.188 1 39.78 65 PRO A N 1
ATOM 450 C CA . PRO A 1 65 ? 35.719 10.695 5.836 1 39.78 65 PRO A CA 1
ATOM 451 C C . PRO A 1 65 ? 34.375 10.781 5.094 1 39.78 65 PRO A C 1
ATOM 453 O O . PRO A 1 65 ? 34.344 10.961 3.873 1 39.78 65 PRO A O 1
ATOM 456 N N . VAL A 1 66 ? 33.406 10.234 5.621 1 44.91 66 VAL A N 1
ATOM 457 C CA . VAL A 1 66 ? 32.062 10.266 5.09 1 44.91 66 VAL A CA 1
ATOM 458 C C . VAL A 1 66 ? 31.672 11.711 4.754 1 44.91 66 VAL A C 1
ATOM 460 O O . VAL A 1 66 ? 31.641 12.57 5.637 1 44.91 66 VAL A O 1
ATOM 463 N N . LEU A 1 67 ? 31.891 12.258 3.654 1 47.66 67 LEU A N 1
ATOM 464 C CA . LEU A 1 67 ? 31.359 13.539 3.199 1 47.66 67 LEU A CA 1
ATOM 465 C C . LEU A 1 67 ? 29.875 13.648 3.523 1 47.66 67 LEU A C 1
ATOM 467 O O . LEU A 1 67 ? 29.031 13.023 2.863 1 47.66 67 LEU A O 1
ATOM 471 N N . THR A 1 68 ? 29.562 13.781 4.809 1 62.56 68 THR A N 1
ATOM 472 C CA . THR A 1 68 ? 28.188 14.078 5.207 1 62.56 68 THR A CA 1
ATOM 473 C C . THR A 1 68 ? 27.938 15.578 5.219 1 62.56 68 THR A C 1
ATOM 475 O O . THR A 1 68 ? 28.844 16.359 5.48 1 62.56 68 THR A O 1
ATOM 478 N N . ALA A 1 69 ? 26.875 16.078 4.602 1 70.44 69 ALA A N 1
ATOM 479 C CA . ALA A 1 69 ? 26.453 17.469 4.746 1 70.44 69 ALA A CA 1
ATOM 480 C C . ALA A 1 69 ? 26.719 17.984 6.16 1 70.44 69 ALA A C 1
ATOM 482 O O . ALA A 1 69 ? 26.641 17.219 7.129 1 70.44 69 ALA A O 1
ATOM 483 N N . PRO A 1 70 ? 27.234 19.203 6.242 1 71.81 70 PRO A N 1
ATOM 484 C CA . PRO A 1 70 ? 27.516 19.75 7.57 1 71.81 70 PRO A CA 1
ATOM 485 C C . PRO A 1 70 ? 26.297 19.688 8.5 1 71.81 70 PRO A C 1
ATOM 487 O O . PRO A 1 70 ? 25.172 19.953 8.07 1 71.81 70 PRO A O 1
ATOM 490 N N . VAL A 1 71 ? 26.484 19.125 9.609 1 76.94 71 VAL A N 1
ATOM 491 C CA . VAL A 1 71 ? 25.484 19.172 10.672 1 76.94 71 VAL A CA 1
ATOM 492 C C . VAL A 1 71 ? 25.609 20.5 11.43 1 76.94 71 VAL A C 1
ATOM 494 O O . VAL A 1 71 ? 26.609 20.734 12.125 1 76.94 71 VAL A O 1
ATOM 497 N N . PRO A 1 72 ? 24.641 21.344 11.25 1 78.06 72 PRO A N 1
ATOM 498 C CA . PRO A 1 72 ? 24.766 22.625 11.953 1 78.06 72 PRO A CA 1
ATOM 499 C C . PRO A 1 72 ? 24.766 22.469 13.469 1 78.06 72 PRO A C 1
ATOM 501 O O . PRO A 1 72 ? 23.953 21.703 14.016 1 78.06 72 PRO A O 1
ATOM 504 N N . GLU A 1 73 ? 25.688 22.984 14.148 1 75.5 73 GLU A N 1
ATOM 505 C CA . GLU A 1 73 ? 25.781 22.938 15.602 1 75.5 73 GLU A CA 1
ATOM 506 C C . GLU A 1 73 ? 24.969 24.047 16.25 1 75.5 73 GLU A C 1
ATOM 508 O O . GLU A 1 73 ? 24.906 25.156 15.742 1 75.5 73 GLU A O 1
ATOM 513 N N . PRO A 1 74 ? 24.328 23.656 17.344 1 74.19 74 PRO A N 1
ATOM 514 C CA . PRO A 1 74 ? 23.578 24.703 18.047 1 74.19 74 PRO A CA 1
ATOM 515 C C . PRO A 1 74 ? 24.484 25.812 18.562 1 74.19 74 PRO A C 1
ATOM 517 O O . PRO A 1 74 ? 25.688 25.609 18.766 1 74.19 74 PRO A O 1
ATOM 520 N N . GLN A 1 75 ? 23.844 27 18.672 1 70.12 75 GLN A N 1
ATOM 521 C CA . GLN A 1 75 ? 24.578 28.109 19.266 1 70.12 75 GLN A CA 1
ATOM 522 C C . GLN A 1 75 ? 25.031 27.797 20.672 1 70.12 75 GLN A C 1
ATOM 524 O O . GLN A 1 75 ? 24.328 27.109 21.422 1 70.12 75 GLN A O 1
ATOM 529 N N . PRO A 1 76 ? 26.234 28.156 20.984 1 68.88 76 PRO A N 1
ATOM 530 C CA . PRO A 1 76 ? 26.719 27.938 22.359 1 68.88 76 PRO A CA 1
ATOM 531 C C . PRO A 1 76 ? 25.781 28.516 23.406 1 68.88 76 PRO A C 1
ATOM 533 O O . PRO A 1 76 ? 25.234 29.609 23.234 1 68.88 76 PRO A O 1
ATOM 536 N N . GLY A 1 77 ? 25.422 27.828 24.5 1 67.88 77 GLY A N 1
ATOM 537 C CA . GLY A 1 77 ? 24.562 28.297 25.578 1 67.88 77 GLY A CA 1
ATOM 538 C C . GLY A 1 77 ? 23.125 27.828 25.438 1 67.88 77 GLY A C 1
ATOM 539 O O . GLY A 1 77 ? 22.297 28.078 26.328 1 67.88 77 GLY A O 1
ATOM 540 N N . THR A 1 78 ? 22.891 27.281 24.328 1 70.19 78 THR A N 1
ATOM 541 C CA . THR A 1 78 ? 21.531 26.797 24.109 1 70.19 78 THR A CA 1
ATOM 542 C C . THR A 1 78 ? 21.266 25.547 24.953 1 70.19 78 THR A C 1
ATOM 544 O O . THR A 1 78 ? 22.125 24.688 25.078 1 70.19 78 THR A O 1
ATOM 547 N N . SER A 1 79 ? 20.156 25.625 25.719 1 75.31 79 SER A N 1
ATOM 548 C CA . SER A 1 79 ? 19.75 24.484 26.531 1 75.31 79 SER A CA 1
ATOM 549 C C . SER A 1 79 ? 19.672 23.219 25.688 1 75.31 79 SER A C 1
ATOM 551 O O . SER A 1 79 ? 19.188 23.25 24.547 1 75.31 79 SER A O 1
ATOM 553 N N . THR A 1 80 ? 20.25 22.203 26.156 1 79.94 80 THR A N 1
ATOM 554 C CA . THR A 1 80 ? 20.203 20.906 25.484 1 79.94 80 THR A CA 1
ATOM 555 C C . THR A 1 80 ? 19.016 20.094 25.984 1 79.94 80 THR A C 1
ATOM 557 O O . THR A 1 80 ? 18.859 18.922 25.594 1 79.94 80 THR A O 1
ATOM 560 N N . GLU A 1 81 ? 18.203 20.781 26.719 1 89.38 81 GLU A N 1
ATOM 561 C CA . GLU A 1 81 ? 17.047 20.047 27.25 1 89.38 81 GLU A CA 1
ATOM 562 C C . GLU A 1 81 ? 15.984 19.844 26.172 1 89.38 81 GLU A C 1
ATOM 564 O O . GLU A 1 81 ? 15.664 20.766 25.422 1 89.38 81 GLU A O 1
ATOM 569 N N . PRO A 1 82 ? 15.492 18.703 26.109 1 94 82 PRO A N 1
ATOM 570 C CA . PRO A 1 82 ? 14.422 18.453 25.141 1 94 82 PRO A CA 1
ATOM 571 C C . PRO A 1 82 ? 13.164 19.266 25.438 1 94 82 PRO A C 1
ATOM 573 O O . PRO A 1 82 ? 12.883 19.594 26.594 1 94 82 PRO A O 1
ATOM 576 N N . ILE A 1 83 ? 12.5 19.594 24.438 1 95.44 83 ILE A N 1
ATOM 577 C CA . ILE A 1 83 ? 11.25 20.312 24.625 1 95.44 83 ILE A CA 1
ATOM 578 C C . ILE A 1 83 ? 10.211 19.391 25.25 1 95.44 83 ILE A C 1
ATOM 580 O O . ILE A 1 83 ? 10.336 18.156 25.156 1 95.44 83 ILE A O 1
ATOM 584 N N . ASN A 1 84 ? 9.219 20 25.922 1 96.44 84 ASN A N 1
ATOM 585 C CA . ASN A 1 84 ? 8.062 19.25 26.391 1 96.44 84 ASN A CA 1
ATOM 586 C C . ASN A 1 84 ? 6.961 19.203 25.328 1 96.44 84 ASN A C 1
ATOM 588 O O . ASN A 1 84 ? 6.223 20.172 25.156 1 96.44 84 ASN A O 1
ATOM 592 N N . TRP A 1 85 ? 6.82 18.078 24.703 1 98 85 TRP A N 1
ATOM 593 C CA . TRP A 1 85 ? 5.898 17.938 23.594 1 98 85 TRP A CA 1
ATOM 594 C C . TRP A 1 85 ? 4.449 18.031 24.062 1 98 85 TRP A C 1
ATOM 596 O O . TRP A 1 85 ? 3.551 18.312 23.266 1 98 85 TRP A O 1
ATOM 606 N N . TYR A 1 86 ? 4.184 17.797 25.281 1 97.81 86 TYR A N 1
ATOM 607 C CA . TYR A 1 86 ? 2.816 17.828 25.797 1 97.81 86 TYR A CA 1
ATOM 608 C C . TYR A 1 86 ? 2.393 19.25 26.156 1 97.81 86 TYR A C 1
ATOM 610 O O . TYR A 1 86 ? 1.203 19.562 26.141 1 97.81 86 TYR A O 1
ATOM 618 N N . GLN A 1 87 ? 3.334 20.078 26.516 1 97 87 GLN A N 1
ATOM 619 C CA . GLN A 1 87 ? 3.021 21.453 26.891 1 97 87 GLN A CA 1
ATOM 620 C C . GLN A 1 87 ? 3.211 22.391 25.703 1 97 87 GLN A C 1
ATOM 622 O O . GLN A 1 87 ? 3.98 23.359 25.781 1 97 87 GLN A O 1
ATOM 627 N N . GLN A 1 88 ? 2.52 22.047 24.656 1 97.81 88 GLN A N 1
ATOM 628 C CA . GLN A 1 88 ? 2.479 22.797 23.406 1 97.81 88 GLN A CA 1
ATOM 629 C C . GLN A 1 88 ? 1.06 22.875 22.844 1 97.81 88 GLN A C 1
ATOM 631 O O . GLN A 1 88 ? 0.217 22.031 23.188 1 97.81 88 GLN A O 1
ATOM 636 N N . TRP A 1 89 ? 0.78 23.922 22.062 1 98.56 89 TRP A N 1
ATOM 637 C CA . TRP A 1 89 ? -0.449 24.016 21.281 1 98.56 89 TRP A CA 1
ATOM 638 C C . TRP A 1 89 ? -0.289 23.328 19.938 1 98.56 89 TRP A C 1
ATOM 640 O O . TRP A 1 89 ? 0.727 23.5 19.266 1 98.56 89 TRP A O 1
ATOM 650 N N . TYR A 1 90 ? -1.27 22.516 19.531 1 98.75 90 TYR A N 1
ATOM 651 C CA . TYR A 1 90 ? -1.281 21.844 18.234 1 98.75 90 TYR A CA 1
ATOM 652 C C . TYR A 1 90 ? -2.549 22.188 17.453 1 98.75 90 TYR A C 1
ATOM 654 O O . TYR A 1 90 ? -3.658 22.047 17.984 1 98.75 90 TYR A O 1
ATOM 662 N N . PRO A 1 91 ? -2.453 22.719 16.219 1 98.69 91 PRO A N 1
ATOM 663 C CA . PRO A 1 91 ? -3.648 22.797 15.383 1 98.69 91 PRO A CA 1
ATOM 664 C C . PRO A 1 91 ? -4.121 21.422 14.906 1 98.69 91 PRO A C 1
ATOM 666 O O . PRO A 1 91 ? -3.457 20.781 14.086 1 98.69 91 PRO A O 1
ATOM 669 N N . VAL A 1 92 ? -5.312 20.969 15.344 1 98.62 92 VAL A N 1
ATOM 670 C CA . VAL A 1 92 ? -5.648 19.547 15.164 1 98.62 92 VAL A CA 1
ATOM 671 C C . VAL A 1 92 ? -6.75 19.406 14.117 1 98.62 92 VAL A C 1
ATOM 673 O O . VAL A 1 92 ? -7.004 18.312 13.625 1 98.62 92 VAL A O 1
ATOM 676 N N . ALA A 1 93 ? -7.383 20.516 13.742 1 98.56 93 ALA A N 1
ATOM 677 C CA . ALA A 1 93 ? -8.461 20.438 12.766 1 98.56 93 ALA A CA 1
ATOM 678 C C . ALA A 1 93 ? -8.742 21.812 12.148 1 98.56 93 ALA A C 1
ATOM 680 O O . ALA A 1 93 ? -8.414 22.844 12.734 1 98.56 93 ALA A O 1
ATOM 681 N N . ILE A 1 94 ? -9.266 21.766 10.945 1 98.44 94 ILE A N 1
ATOM 682 C CA . ILE A 1 94 ? -9.898 22.953 10.375 1 98.44 94 ILE A CA 1
ATOM 683 C C . ILE A 1 94 ? -11.266 23.156 11.016 1 98.44 94 ILE A C 1
ATOM 685 O O . ILE A 1 94 ? -12.148 22.297 10.914 1 98.44 94 ILE A O 1
ATOM 689 N N . THR A 1 95 ? -11.445 24.266 11.617 1 97.88 95 THR A N 1
ATOM 690 C CA . THR A 1 95 ? -12.648 24.5 12.414 1 97.88 95 THR A CA 1
ATOM 691 C C . THR A 1 95 ? -13.906 24.359 11.555 1 97.88 95 THR A C 1
ATOM 693 O O . THR A 1 95 ? -14.883 23.734 11.977 1 97.88 95 THR A O 1
ATOM 696 N N . GLY A 1 96 ? -13.859 24.906 10.375 1 96.69 96 GLY A N 1
ATOM 697 C CA . GLY A 1 96 ? -15.008 24.891 9.477 1 96.69 96 GLY A CA 1
ATOM 698 C C . GLY A 1 96 ? -15.352 23.5 8.977 1 96.69 96 GLY A C 1
ATOM 699 O O . GLY A 1 96 ? -16.438 23.281 8.43 1 96.69 96 GLY A O 1
ATOM 700 N N . ASP A 1 97 ? -14.484 22.562 9.148 1 97.75 97 ASP A N 1
ATOM 701 C CA . ASP A 1 97 ? -14.719 21.219 8.641 1 97.75 97 ASP A CA 1
ATOM 702 C C . ASP A 1 97 ? -15.32 20.312 9.719 1 97.75 97 ASP A C 1
ATOM 704 O O . ASP A 1 97 ? -15.742 19.203 9.43 1 97.75 97 ASP A O 1
ATOM 708 N N . LEU A 1 98 ? -15.359 20.781 10.93 1 97.38 98 LEU A N 1
ATOM 709 C CA . LEU A 1 98 ? -15.914 19.984 12.031 1 97.38 98 LEU A CA 1
ATOM 710 C C . LEU A 1 98 ? -17.438 20.078 12.055 1 97.38 98 LEU A C 1
ATOM 712 O O . LEU A 1 98 ? -18 21.156 11.836 1 97.38 98 LEU A O 1
ATOM 716 N N . ASP A 1 99 ? -18.094 18.922 12.258 1 95.62 99 ASP A N 1
ATOM 717 C CA . ASP A 1 99 ? -19.547 18.875 12.43 1 95.62 99 ASP A CA 1
ATOM 718 C C . ASP A 1 99 ? -19.938 19.156 13.875 1 95.62 99 ASP A C 1
ATOM 720 O O . ASP A 1 99 ? -19.672 18.344 14.766 1 95.62 99 ASP A O 1
ATOM 724 N N . PRO A 1 100 ? -20.578 20.281 14.141 1 95.31 100 PRO A N 1
ATOM 725 C CA . PRO A 1 100 ? -20.906 20.641 15.523 1 95.31 100 PRO A CA 1
ATOM 726 C C . PRO A 1 100 ? -21.953 19.719 16.156 1 95.31 100 PRO A C 1
ATOM 728 O O . PRO A 1 100 ? -22.141 19.734 17.375 1 95.31 100 PRO A O 1
ATOM 731 N N . SER A 1 101 ? -22.641 18.891 15.336 1 93.75 101 SER A N 1
ATOM 732 C CA . SER A 1 101 ? -23.734 18.078 15.836 1 93.75 101 SER A CA 1
ATOM 733 C C . SER A 1 101 ? -23.25 16.734 16.344 1 93.75 101 SER A C 1
ATOM 735 O O . SER A 1 101 ? -24.016 15.977 16.953 1 93.75 101 SER A O 1
ATOM 737 N N . ARG A 1 102 ? -22 16.438 16.141 1 95.56 102 ARG A N 1
ATOM 738 C CA . ARG A 1 102 ? -21.516 15.133 16.578 1 95.56 102 ARG A CA 1
ATOM 739 C C . ARG A 1 102 ? -20.078 15.227 17.078 1 95.56 102 ARG A C 1
ATOM 741 O O . ARG A 1 102 ? -19.328 16.125 16.672 1 95.56 102 ARG A O 1
ATOM 748 N N . PRO A 1 103 ? -19.703 14.273 17.938 1 97.25 103 PRO A N 1
ATOM 749 C CA . PRO A 1 103 ? -18.297 14.219 18.359 1 97.25 103 PRO A CA 1
ATOM 750 C C . PRO A 1 103 ? -17.375 13.727 17.25 1 97.25 103 PRO A C 1
ATOM 752 O O . PRO A 1 103 ? -17.797 12.977 16.375 1 97.25 103 PRO A O 1
ATOM 755 N N . THR A 1 104 ? -16.156 14.188 17.266 1 97.62 104 THR A N 1
ATOM 756 C CA . THR A 1 104 ? -15.148 13.82 16.281 1 97.62 104 THR A CA 1
ATOM 757 C C . THR A 1 104 ? -13.922 13.227 16.969 1 97.62 104 THR A C 1
ATOM 759 O O . THR A 1 104 ? -13.328 13.867 17.844 1 97.62 104 THR A O 1
ATOM 762 N N . PRO A 1 105 ? -13.531 12 16.594 1 97.44 105 PRO A N 1
ATOM 763 C CA . PRO A 1 105 ? -12.32 11.422 17.172 1 97.44 105 PRO A CA 1
ATOM 764 C C . PRO A 1 105 ? -11.047 12.109 16.688 1 97.44 105 PRO A C 1
ATOM 766 O O . PRO A 1 105 ? -11 12.609 15.555 1 97.44 105 PRO A O 1
ATOM 769 N N . LEU A 1 106 ? -10.047 12.133 17.516 1 96.5 106 LEU A N 1
ATOM 770 C CA . LEU A 1 106 ? -8.766 12.773 17.25 1 96.5 106 LEU A CA 1
ATOM 771 C C . LEU A 1 106 ? -7.625 11.969 17.875 1 96.5 106 LEU A C 1
ATOM 773 O O . LEU A 1 106 ? -7.746 11.477 19 1 96.5 106 LEU A O 1
ATOM 777 N N . LYS A 1 107 ? -6.555 11.742 17.094 1 97.62 107 LYS A N 1
ATOM 778 C CA . LYS A 1 107 ? -5.305 11.211 17.625 1 97.62 107 LYS A CA 1
ATOM 779 C C . LYS A 1 107 ? -4.234 12.297 17.688 1 97.62 107 LYS A C 1
ATOM 781 O O . LYS A 1 107 ? -3.994 13 16.719 1 97.62 107 LYS A O 1
ATOM 786 N N . LEU A 1 108 ? -3.67 12.484 18.891 1 98.56 108 LEU A N 1
ATOM 787 C CA . LEU A 1 108 ? -2.602 13.453 19.109 1 98.56 108 LEU A CA 1
ATOM 788 C C . LEU A 1 108 ? -1.537 12.891 20.047 1 98.56 108 LEU A C 1
ATOM 790 O O . LEU A 1 108 ? -1.841 12.492 21.172 1 98.56 108 LEU A O 1
ATOM 794 N N . LEU A 1 109 ? -0.312 12.789 19.609 1 98.5 109 LEU A N 1
ATOM 795 C CA . LEU A 1 109 ? 0.818 12.312 20.406 1 98.5 109 LEU A CA 1
ATOM 796 C C . LEU A 1 109 ? 0.538 10.93 20.969 1 98.5 109 LEU A C 1
ATOM 798 O O . LEU A 1 109 ? 0.922 10.633 22.109 1 98.5 109 LEU A O 1
ATOM 802 N N . GLY A 1 110 ? -0.215 10.141 20.219 1 97.5 110 GLY A N 1
ATOM 803 C CA . GLY A 1 110 ? -0.52 8.789 20.656 1 97.5 110 GLY A CA 1
ATOM 804 C C . GLY A 1 110 ? -1.744 8.703 21.547 1 97.5 110 GLY A C 1
ATOM 805 O O . GLY A 1 110 ? -2.17 7.613 21.922 1 97.5 110 GLY A O 1
ATOM 806 N N . LYS A 1 111 ? -2.293 9.844 21.859 1 97.06 111 LYS A N 1
ATOM 807 C CA . LYS A 1 111 ? -3.49 9.883 22.688 1 97.06 111 LYS A CA 1
ATOM 808 C C . LYS A 1 111 ? -4.758 9.859 21.844 1 97.06 111 LYS A C 1
ATOM 810 O O . LYS A 1 111 ? -4.809 10.484 20.781 1 97.06 111 LYS A O 1
ATOM 815 N N . SER A 1 112 ? -5.715 9.125 22.359 1 97.81 112 SER A N 1
ATOM 816 C CA . SER A 1 112 ? -7.047 9.18 21.766 1 97.81 112 SER A CA 1
ATOM 817 C C . SER A 1 112 ? -7.902 10.258 22.422 1 97.81 112 SER A C 1
ATOM 819 O O . SER A 1 112 ? -8.18 10.195 23.625 1 97.81 112 SER A O 1
ATOM 821 N N . LEU A 1 113 ? -8.297 11.219 21.625 1 98.56 113 LEU A N 1
ATOM 822 C CA . LEU A 1 113 ? -9.086 12.344 22.109 1 98.56 113 LEU A CA 1
ATOM 823 C C . LEU A 1 113 ? -10.391 12.469 21.328 1 98.56 113 LEU A C 1
ATOM 825 O O . LEU A 1 113 ? -10.602 11.766 20.328 1 98.56 113 LEU A O 1
ATOM 829 N N . VAL A 1 114 ? -11.289 13.352 21.859 1 98.56 114 VAL A N 1
ATOM 830 C CA . VAL A 1 114 ? -12.562 13.594 21.203 1 98.56 114 VAL A CA 1
ATOM 831 C C . VAL A 1 114 ? -12.898 15.078 21.25 1 98.56 114 VAL A C 1
ATOM 833 O O . VAL A 1 114 ? -12.711 15.734 22.281 1 98.56 114 VAL A O 1
ATOM 836 N N . LEU A 1 115 ? -13.312 15.586 20.125 1 98.56 115 LEU A N 1
ATOM 837 C CA . LEU A 1 115 ? -13.766 16.969 19.984 1 98.56 115 LEU A CA 1
ATOM 838 C C . LEU A 1 115 ? -15.289 17.031 19.875 1 98.56 115 LEU A C 1
ATOM 840 O O . LEU A 1 115 ? -15.898 16.188 19.234 1 98.56 115 LEU A O 1
ATOM 844 N N . TRP A 1 116 ? -15.852 18.016 20.484 1 97.44 116 TRP A N 1
ATOM 845 C CA . TRP A 1 116 ? -17.266 18.297 20.25 1 97.44 116 TRP A CA 1
ATOM 846 C C . TRP A 1 116 ? -17.609 19.734 20.625 1 97.44 116 TRP A C 1
ATOM 848 O O . TRP A 1 116 ? -16.828 20.422 21.281 1 97.44 116 TRP A O 1
ATOM 858 N N . ARG A 1 117 ? -18.672 20.203 20.109 1 97.31 117 ARG A N 1
ATOM 859 C CA . ARG A 1 117 ? -19.188 21.516 20.469 1 97.31 117 ARG A CA 1
ATOM 860 C C . ARG A 1 117 ? -20.109 21.453 21.672 1 97.31 117 ARG A C 1
ATOM 862 O O . ARG A 1 117 ? -21.219 20.922 21.562 1 97.31 117 ARG A O 1
ATOM 869 N N . ALA A 1 118 ? -19.734 22.047 22.719 1 95.56 118 ALA A N 1
ATOM 870 C CA . ALA A 1 118 ? -20.484 21.984 23.969 1 95.56 118 ALA A CA 1
ATOM 871 C C . ALA A 1 118 ? -21.672 22.938 23.938 1 95.56 118 ALA A C 1
ATOM 873 O O . ALA A 1 118 ? -21.812 23.734 23.016 1 95.56 118 ALA A O 1
ATOM 874 N N . GLY A 1 119 ? -22.516 22.766 24.938 1 91.75 119 GLY A N 1
ATOM 875 C CA . GLY A 1 119 ? -23.703 23.578 25.047 1 91.75 119 GLY A CA 1
ATOM 876 C C . GLY A 1 119 ? -23.422 25.078 25.062 1 91.75 119 GLY A C 1
ATOM 877 O O . GLY A 1 119 ? -24.25 25.875 24.625 1 91.75 119 GLY A O 1
ATOM 878 N N . SER A 1 120 ? -22.328 25.406 25.5 1 90.12 120 SER A N 1
ATOM 879 C CA . SER A 1 120 ? -21.922 26.812 25.531 1 90.12 120 SER A CA 1
ATOM 880 C C . SER A 1 120 ? -21.656 27.344 24.125 1 90.12 120 SER A C 1
ATOM 882 O O . SER A 1 120 ? -21.562 28.562 23.938 1 90.12 120 SER A O 1
ATOM 884 N N . GLY A 1 121 ? -21.484 26.422 23.234 1 94.31 121 GLY A N 1
ATOM 885 C CA . GLY A 1 121 ? -21.156 26.812 21.875 1 94.31 121 GLY A CA 1
ATOM 886 C C . GLY A 1 121 ? -19.672 26.688 21.562 1 94.31 121 GLY A C 1
ATOM 887 O O . GLY A 1 121 ? -19.266 26.766 20.406 1 94.31 121 GLY A O 1
ATOM 888 N N . ALA A 1 122 ? -18.938 26.5 22.531 1 96 122 ALA A N 1
ATOM 889 C CA . ALA A 1 122 ? -17.484 26.391 22.359 1 96 122 ALA A CA 1
ATOM 890 C C . ALA A 1 122 ? -17.078 24.953 22.062 1 96 122 ALA A C 1
ATOM 892 O O . ALA A 1 122 ? -17.719 24 22.516 1 96 122 ALA A O 1
ATOM 893 N N . TRP A 1 123 ? -16.031 24.844 21.281 1 97.81 123 TRP A N 1
ATOM 894 C CA . TRP A 1 123 ? -15.453 23.516 21.078 1 97.81 123 TRP A CA 1
ATOM 895 C C . TRP A 1 123 ? -14.734 23.047 22.344 1 97.81 123 TRP A C 1
ATOM 897 O O . TRP A 1 123 ? -14.156 23.859 23.062 1 97.81 123 TRP A O 1
ATOM 907 N N . SER A 1 124 ? -14.82 21.766 22.578 1 98 124 SER A N 1
ATOM 908 C CA . SER A 1 124 ? -14.172 21.156 23.734 1 98 124 SER A CA 1
ATOM 909 C C . SER A 1 124 ? -13.438 19.875 23.328 1 98 124 SER A C 1
ATOM 911 O O . SER A 1 124 ? -13.672 19.328 22.25 1 98 124 SER A O 1
ATOM 913 N N . CYS A 1 125 ? -12.484 19.453 24.188 1 98.62 125 CYS A N 1
ATOM 914 C CA . CYS A 1 125 ? -11.68 18.266 23.938 1 98.62 125 CYS A CA 1
ATOM 915 C C . CYS A 1 125 ? -11.531 17.438 25.203 1 98.62 125 CYS A C 1
ATOM 917 O O . CYS A 1 125 ? -11.102 17.938 26.234 1 98.62 125 CYS A O 1
ATOM 919 N N . LEU A 1 126 ? -11.914 16.172 25.156 1 98.56 126 LEU A N 1
ATOM 920 C CA . LEU A 1 126 ? -11.758 15.211 26.25 1 98.56 126 LEU A CA 1
ATOM 921 C C . LEU A 1 126 ? -10.945 14.008 25.797 1 98.56 126 LEU A C 1
ATOM 923 O O . LEU A 1 126 ? -10.727 13.805 24.609 1 98.56 126 LEU A O 1
ATOM 927 N N . GLU A 1 127 ? -10.383 13.312 26.781 1 98.44 127 GLU A N 1
ATOM 928 C CA . GLU A 1 127 ? -9.898 11.977 26.469 1 98.44 127 GLU A CA 1
ATOM 929 C C . GLU A 1 127 ? -11.016 11.086 25.938 1 98.44 127 GLU A C 1
ATOM 931 O O . GLU A 1 127 ? -12.141 11.133 26.438 1 98.44 127 GLU A O 1
ATOM 936 N N . ASP A 1 128 ? -10.758 10.258 24.984 1 98.31 128 ASP A N 1
ATOM 937 C CA . ASP A 1 128 ? -11.789 9.5 24.281 1 98.31 128 ASP A CA 1
ATOM 938 C C . ASP A 1 128 ? -12.023 8.141 24.938 1 98.31 128 ASP A C 1
ATOM 940 O O . ASP A 1 128 ? -11.906 7.102 24.297 1 98.31 128 ASP A O 1
ATOM 944 N N . ARG A 1 129 ? -12.375 8.203 26.141 1 97.06 129 ARG A N 1
ATOM 945 C CA . ARG A 1 129 ? -12.672 6.984 26.891 1 97.06 129 ARG A CA 1
ATOM 946 C C . ARG A 1 129 ? -13.578 7.281 28.078 1 97.06 129 ARG A C 1
ATOM 948 O O . ARG A 1 129 ? -13.281 8.156 28.891 1 97.06 129 ARG A O 1
ATOM 955 N N . CYS A 1 130 ? -14.617 6.602 28.219 1 96.5 130 CYS A N 1
ATOM 956 C CA . CYS A 1 130 ? -15.523 6.727 29.344 1 96.5 130 CYS A CA 1
ATOM 957 C C . CYS A 1 130 ? -14.977 6.004 30.578 1 96.5 130 CYS A C 1
ATOM 959 O O . CYS A 1 130 ? -14.594 4.836 30.5 1 96.5 130 CYS A O 1
ATOM 961 N N . PRO A 1 131 ? -14.883 6.629 31.625 1 96.69 131 PRO A N 1
ATOM 962 C CA . PRO A 1 131 ? -14.289 6.02 32.812 1 96.69 131 PRO A CA 1
ATOM 963 C C . PRO A 1 131 ? -15.07 4.797 33.312 1 96.69 131 PRO A C 1
ATOM 965 O O . PRO A 1 131 ? -14.516 3.955 34.031 1 96.69 131 PRO A O 1
ATOM 968 N N . HIS A 1 132 ? -16.344 4.668 32.969 1 94.81 132 HIS A N 1
ATOM 969 C CA . HIS A 1 132 ? -17.172 3.559 33.438 1 94.81 132 HIS A CA 1
ATOM 970 C C . HIS A 1 132 ? -16.625 2.225 32.906 1 94.81 132 HIS A C 1
ATOM 972 O O . HIS A 1 132 ? -16.312 1.333 33.719 1 94.81 132 HIS A O 1
ATOM 978 N N . ARG A 1 133 ? -16.406 1.993 31.625 1 94.25 133 ARG A N 1
ATOM 979 C CA . ARG A 1 133 ? -15.953 0.734 31.031 1 94.25 133 ARG A CA 1
ATOM 980 C C . ARG A 1 133 ? -15.117 0.979 29.781 1 94.25 133 ARG A C 1
ATOM 982 O O . ARG A 1 133 ? -15.031 0.113 28.906 1 94.25 133 ARG A O 1
ATOM 989 N N . LEU A 1 134 ? -14.641 2.17 29.594 1 94.5 134 LEU A N 1
ATOM 990 C CA . LEU A 1 134 ? -13.578 2.559 28.672 1 94.5 134 LEU A CA 1
ATOM 991 C C . LEU A 1 134 ? -14.078 2.602 27.234 1 94.5 134 LEU A C 1
ATOM 993 O O . LEU A 1 134 ? -13.289 2.543 26.297 1 94.5 134 LEU A O 1
ATOM 997 N N . ALA A 1 135 ? -15.422 2.715 27.047 1 93.25 135 ALA A N 1
ATOM 998 C CA . ALA A 1 135 ? -15.969 2.914 25.703 1 93.25 135 ALA A CA 1
ATOM 999 C C . ALA A 1 135 ? -15.547 4.262 25.141 1 93.25 135 ALA A C 1
ATOM 1001 O O . ALA A 1 135 ? -15.516 5.266 25.844 1 93.25 135 ALA A O 1
ATOM 1002 N N . PRO A 1 136 ? -15.273 4.238 23.844 1 96.12 136 PRO A N 1
ATOM 1003 C CA . PRO A 1 136 ? -14.898 5.523 23.25 1 96.12 136 PRO A CA 1
ATOM 1004 C C . PRO A 1 136 ? -16.062 6.52 23.219 1 96.12 136 PRO A C 1
ATOM 1006 O O . PRO A 1 136 ? -17.109 6.23 22.656 1 96.12 136 PRO A O 1
ATOM 1009 N N . LEU A 1 137 ? -15.734 7.668 23.719 1 96.94 137 LEU A N 1
ATOM 1010 C CA . LEU A 1 137 ? -16.75 8.703 23.797 1 96.94 137 LEU A CA 1
ATOM 1011 C C . LEU A 1 137 ? -17.047 9.273 22.406 1 96.94 137 LEU A C 1
ATOM 1013 O O . LEU A 1 137 ? -18.141 9.789 22.156 1 96.94 137 LEU A O 1
ATOM 1017 N N . SER A 1 138 ? -16.125 9.164 21.516 1 97.44 138 SER A N 1
ATOM 1018 C CA . SER A 1 138 ? -16.297 9.664 20.156 1 97.44 138 SER A CA 1
ATOM 1019 C C . SER A 1 138 ? -17.391 8.898 19.406 1 97.44 138 SER A C 1
ATOM 1021 O O . SER A 1 138 ? -17.922 9.391 18.406 1 97.44 138 SER A O 1
ATOM 1023 N N . GLU A 1 139 ? -17.75 7.727 19.875 1 93.5 139 GLU A N 1
ATOM 1024 C CA . GLU A 1 139 ? -18.844 6.938 19.297 1 93.5 139 GLU A CA 1
ATOM 1025 C C . GLU A 1 139 ? -20.188 7.305 19.906 1 93.5 139 GLU A C 1
ATOM 1027 O O . GLU A 1 139 ? -21.219 6.734 19.547 1 93.5 139 GLU A O 1
ATOM 1032 N N . GLY A 1 140 ? -20.109 8.281 20.781 1 95.94 140 GLY A N 1
ATOM 1033 C CA . GLY A 1 140 ? -21.344 8.734 21.422 1 95.94 140 GLY A CA 1
ATOM 1034 C C . GLY A 1 140 ? -22.031 9.852 20.672 1 95.94 140 GLY A C 1
ATOM 1035 O O . GLY A 1 140 ? -22.109 9.82 19.438 1 95.94 140 GLY A O 1
ATOM 1036 N N . ARG A 1 141 ? -22.641 10.719 21.422 1 96.06 141 ARG A N 1
ATOM 1037 C CA . ARG A 1 141 ? -23.391 11.812 20.812 1 96.06 141 ARG A CA 1
ATOM 1038 C C . ARG A 1 141 ? -23.422 13.039 21.719 1 96.06 141 ARG A C 1
ATOM 1040 O O . ARG A 1 141 ? -23.125 12.938 22.906 1 96.06 141 ARG A O 1
ATOM 1047 N N . VAL A 1 142 ? -23.688 14.188 21.125 1 96.5 142 VAL A N 1
ATOM 1048 C CA . VAL A 1 142 ? -23.953 15.398 21.891 1 96.5 142 VAL A CA 1
ATOM 1049 C C . VAL A 1 142 ? -25.422 15.438 22.328 1 96.5 142 VAL A C 1
ATOM 1051 O O . VAL A 1 142 ? -26.312 15.414 21.484 1 96.5 142 VAL A O 1
ATOM 1054 N N . GLU A 1 143 ? -25.594 15.414 23.625 1 93.5 143 GLU A N 1
ATOM 1055 C CA . GLU A 1 143 ? -26.969 15.469 24.125 1 93.5 143 GLU A CA 1
ATOM 1056 C C . GLU A 1 143 ? -27.578 16.844 23.891 1 93.5 143 GLU A C 1
ATOM 1058 O O . GLU A 1 143 ? -27.125 17.844 24.438 1 93.5 143 GLU A O 1
ATOM 1063 N N . PRO A 1 144 ? -28.688 16.969 23.156 1 92.12 144 PRO A N 1
ATOM 1064 C CA . PRO A 1 144 ? -29.234 18.266 22.734 1 92.12 144 PRO A CA 1
ATOM 1065 C C . PRO A 1 144 ? -29.75 19.094 23.922 1 92.12 144 PRO A C 1
ATOM 1067 O O . PRO A 1 144 ? -29.656 20.328 23.906 1 92.12 144 PRO A O 1
ATOM 1070 N N . LYS A 1 145 ? -30.266 18.5 24.875 1 92.75 145 LYS A N 1
ATOM 1071 C CA . LYS A 1 145 ? -30.875 19.203 26 1 92.75 145 LYS A CA 1
ATOM 1072 C C . LYS A 1 145 ? -29.797 19.828 26.891 1 92.75 145 LYS A C 1
ATOM 1074 O O . LYS A 1 145 ? -29.969 20.938 27.391 1 92.75 145 LYS A O 1
ATOM 1079 N N . THR A 1 146 ? -28.688 19.109 27.047 1 94.12 146 THR A N 1
ATOM 1080 C CA . THR A 1 146 ? -27.703 19.547 28.016 1 94.12 146 THR A CA 1
ATOM 1081 C C . THR A 1 146 ? -26.453 20.078 27.328 1 94.12 146 THR A C 1
ATOM 1083 O O . THR A 1 146 ? -25.672 20.828 27.922 1 94.12 146 THR A O 1
ATOM 1086 N N . GLY A 1 147 ? -26.297 19.688 26.062 1 96.25 147 GLY A N 1
ATOM 1087 C CA . GLY A 1 147 ? -25.062 20.047 25.375 1 96.25 147 GLY A CA 1
ATOM 1088 C C . GLY A 1 147 ? -23.875 19.234 25.828 1 96.25 147 GLY A C 1
ATOM 1089 O O . GLY A 1 147 ? -22.75 19.484 25.391 1 96.25 147 GLY A O 1
ATOM 1090 N N . ASN A 1 148 ? -24.109 18.234 26.688 1 97.62 148 ASN A N 1
ATOM 1091 C CA . ASN A 1 148 ? -23.047 17.375 27.188 1 97.62 148 ASN A CA 1
ATOM 1092 C C . ASN A 1 148 ? -22.719 16.266 26.203 1 97.62 148 ASN A C 1
ATOM 1094 O O . ASN A 1 148 ? -23.5 15.984 25.281 1 97.62 148 ASN A O 1
ATOM 1098 N N . LEU A 1 149 ? -21.531 15.703 26.359 1 98.06 149 LEU A N 1
ATOM 1099 C CA . LEU A 1 149 ? -21.141 14.523 25.594 1 98.06 149 LEU A CA 1
ATOM 1100 C C . LEU A 1 149 ? -21.656 13.25 26.25 1 98.06 149 LEU A C 1
ATOM 1102 O O . LEU A 1 149 ? -21.359 12.992 27.422 1 98.06 149 LEU A O 1
ATOM 1106 N N . MET A 1 150 ? -22.391 12.5 25.516 1 97.5 150 MET A N 1
ATOM 1107 C CA . MET A 1 150 ? -23.016 11.305 26.078 1 97.5 150 MET A CA 1
ATOM 1108 C C . MET A 1 150 ? -22.375 10.039 25.516 1 97.5 150 MET A C 1
ATOM 1110 O O . MET A 1 150 ? -22.25 9.906 24.297 1 97.5 150 MET A O 1
ATOM 1114 N N . CYS A 1 151 ? -21.984 9.172 26.406 1 96.88 151 CYS A N 1
ATOM 1115 C CA . CYS A 1 151 ? -21.469 7.871 26 1 96.88 151 CYS A CA 1
ATOM 1116 C C . CYS A 1 151 ? -22.578 6.961 25.5 1 96.88 151 CYS A C 1
ATOM 1118 O O . CYS A 1 151 ? -23.594 6.773 26.172 1 96.88 151 CYS A O 1
ATOM 1120 N N . SER A 1 152 ? -22.422 6.309 24.391 1 91.88 152 SER A N 1
ATOM 1121 C CA . SER A 1 152 ? -23.469 5.52 23.75 1 91.88 152 SER A CA 1
ATOM 1122 C C . SER A 1 152 ? -23.641 4.16 24.422 1 91.88 152 SER A C 1
ATOM 1124 O O . SER A 1 152 ? -24.625 3.457 24.188 1 91.88 152 SER A O 1
ATOM 1126 N N . TYR A 1 153 ? -22.688 3.75 25.234 1 92.19 153 TYR A N 1
ATOM 1127 C CA . TYR A 1 153 ? -22.719 2.436 25.875 1 92.19 153 TYR A CA 1
ATOM 1128 C C . TYR A 1 153 ? -23.734 2.404 27.016 1 92.19 153 TYR A C 1
ATOM 1130 O O . TYR A 1 153 ? -24.656 1.59 27 1 92.19 153 TYR A O 1
ATOM 1138 N N . HIS A 1 154 ? -23.672 3.412 28.031 1 93.19 154 HIS A N 1
ATOM 1139 C CA . HIS A 1 154 ? -24.594 3.383 29.172 1 93.19 154 HIS A CA 1
ATOM 1140 C C . HIS A 1 154 ? -25.188 4.758 29.438 1 93.19 154 HIS A C 1
ATOM 1142 O O . HIS A 1 154 ? -25.812 4.98 30.484 1 93.19 154 HIS A O 1
ATOM 1148 N N . GLY A 1 155 ? -24.891 5.75 28.562 1 95.81 155 GLY A N 1
ATOM 1149 C CA . GLY A 1 155 ? -25.578 7.027 28.625 1 95.81 155 GLY A CA 1
ATOM 1150 C C . GLY A 1 155 ? -24.969 7.984 29.641 1 95.81 155 GLY A C 1
ATOM 1151 O O . GLY A 1 155 ? -25.594 8.992 30 1 95.81 155 GLY A O 1
ATOM 1152 N N . TRP A 1 156 ? -23.719 7.695 30.188 1 97.25 156 TRP A N 1
ATOM 1153 C CA . TRP A 1 156 ? -23.047 8.68 31.031 1 97.25 156 TRP A CA 1
ATOM 1154 C C . TRP A 1 156 ? -22.781 9.969 30.266 1 97.25 156 TRP A C 1
ATOM 1156 O O . TRP A 1 156 ? -22.391 9.93 29.094 1 97.25 156 TRP A O 1
ATOM 1166 N N . GLU A 1 157 ? -23.031 11.094 30.891 1 98.06 157 GLU A N 1
ATOM 1167 C CA . GLU A 1 157 ? -22.797 12.383 30.25 1 98.06 157 GLU A CA 1
ATOM 1168 C C . GLU A 1 157 ? -21.656 13.141 30.922 1 98.06 157 GLU A C 1
ATOM 1170 O O . GLU A 1 157 ? -21.484 13.078 32.125 1 98.06 157 GLU A O 1
ATOM 1175 N N . PHE A 1 158 ? -20.953 13.906 30.078 1 98.56 158 PHE A N 1
ATOM 1176 C CA . PHE A 1 158 ? -19.812 14.68 30.578 1 98.56 158 PHE A CA 1
ATOM 1177 C C . PHE A 1 158 ? -19.875 16.109 30.062 1 98.56 158 PHE A C 1
ATOM 1179 O O . PHE A 1 158 ? -20.219 16.359 28.906 1 98.56 158 PHE A O 1
ATOM 1186 N N . ASP A 1 159 ? -19.547 17.047 30.891 1 97.75 159 ASP A N 1
ATOM 1187 C CA . ASP A 1 159 ? -19.5 18.438 30.469 1 97.75 159 ASP A CA 1
ATOM 1188 C C . ASP A 1 159 ? -18.125 18.781 29.875 1 97.75 159 ASP A C 1
ATOM 1190 O O . ASP A 1 159 ? -17.266 17.922 29.734 1 97.75 159 ASP A O 1
ATOM 1194 N N . ALA A 1 160 ? -17.938 20.047 29.531 1 96.69 160 ALA A N 1
ATOM 1195 C CA . ALA A 1 160 ? -16.734 20.469 28.812 1 96.69 160 ALA A CA 1
ATOM 1196 C C . ALA A 1 160 ? -15.492 20.359 29.703 1 96.69 160 ALA A C 1
ATOM 1198 O O . ALA A 1 160 ? -14.375 20.203 29.203 1 96.69 160 ALA A O 1
ATOM 1199 N N . GLY A 1 161 ? -15.75 20.391 30.938 1 95.69 161 GLY A N 1
ATOM 1200 C CA . GLY A 1 161 ? -14.648 20.266 31.875 1 95.69 161 GLY A CA 1
ATOM 1201 C C . GLY A 1 161 ? -14.305 18.828 32.188 1 95.69 161 GLY A C 1
ATOM 1202 O O . GLY A 1 161 ? -13.305 18.562 32.875 1 95.69 161 GLY A O 1
ATOM 1203 N N . GLY A 1 162 ? -15.086 17.875 31.781 1 97.56 162 GLY A N 1
ATOM 1204 C CA . GLY A 1 162 ? -14.805 16.453 31.984 1 97.56 162 GLY A CA 1
ATOM 1205 C C . GLY A 1 162 ? -15.555 15.859 33.156 1 97.56 162 GLY A C 1
ATOM 1206 O O . GLY A 1 162 ? -15.469 14.648 33.406 1 97.56 162 GLY A O 1
ATOM 1207 N N . ALA A 1 163 ? -16.25 16.688 33.906 1 97.25 163 ALA A N 1
ATOM 1208 C CA . ALA A 1 163 ? -17.016 16.188 35.062 1 97.25 163 ALA A CA 1
ATOM 1209 C C . ALA A 1 163 ? -18.219 15.367 34.562 1 97.25 163 ALA A C 1
ATOM 1211 O O . ALA A 1 163 ? -18.859 15.719 33.562 1 97.25 163 ALA A O 1
ATOM 1212 N N . CYS A 1 164 ? -18.516 14.367 35.312 1 98 164 CYS A N 1
ATOM 1213 C CA . CYS A 1 164 ? -19.688 13.547 35 1 98 164 CYS A CA 1
ATOM 1214 C C . CYS A 1 164 ? -20.969 14.25 35.406 1 98 164 CYS A C 1
ATOM 1216 O O . CYS A 1 164 ? -21.094 14.695 36.562 1 98 164 CYS A O 1
ATOM 1218 N N . ALA A 1 165 ? -21.891 14.273 34.562 1 97.44 165 ALA A N 1
ATOM 1219 C CA . ALA A 1 165 ? -23.109 15.047 34.812 1 97.44 165 ALA A CA 1
ATOM 1220 C C . ALA A 1 165 ? -24.312 14.125 34.969 1 97.44 165 ALA A C 1
ATOM 1222 O O . ALA A 1 165 ? -25.344 14.523 35.531 1 97.44 165 ALA A O 1
ATOM 1223 N N . ALA A 1 166 ? -24.172 12.914 34.438 1 96.56 166 ALA A N 1
ATOM 1224 C CA . ALA A 1 166 ? -25.328 12.016 34.531 1 96.56 166 ALA A CA 1
ATOM 1225 C C . ALA A 1 166 ? -24.891 10.555 34.562 1 96.56 166 ALA A C 1
ATOM 1227 O O . ALA A 1 166 ? -23.953 10.164 33.844 1 96.56 166 ALA A O 1
ATOM 1228 N N . ILE A 1 167 ? -25.484 9.781 35.406 1 96.38 167 ILE A N 1
ATOM 1229 C CA . ILE A 1 167 ? -25.422 8.328 35.469 1 96.38 167 ILE A CA 1
ATOM 1230 C C . ILE A 1 167 ? -26.828 7.75 35.594 1 96.38 167 ILE A C 1
ATOM 1232 O O . ILE A 1 167 ? -27.344 7.551 36.688 1 96.38 167 ILE A O 1
ATOM 1236 N N . PRO A 1 168 ? -27.375 7.391 34.469 1 93.56 168 PRO A N 1
ATOM 1237 C CA . PRO A 1 168 ? -28.797 7.031 34.469 1 93.56 168 PRO A CA 1
ATOM 1238 C C . PRO A 1 168 ? -29.109 5.773 35.25 1 93.56 168 PRO A C 1
ATOM 1240 O O . PRO A 1 168 ? -30.234 5.574 35.688 1 93.56 168 PRO A O 1
ATOM 1243 N N . GLN A 1 169 ? -28.125 4.949 35.5 1 92.19 169 GLN A N 1
ATOM 1244 C CA . GLN A 1 169 ? -28.344 3.637 36.125 1 92.19 169 GLN A CA 1
ATOM 1245 C C . GLN A 1 169 ? -28.516 3.742 37.625 1 92.19 169 GLN A C 1
ATOM 1247 O O . GLN A 1 169 ? -28.922 2.783 38.281 1 92.19 169 GLN A O 1
ATOM 1252 N N . ILE A 1 170 ? -28.125 4.914 38.219 1 95 170 ILE A N 1
ATOM 1253 C CA . ILE A 1 170 ? -28.203 5.055 39.656 1 95 170 ILE A CA 1
ATOM 1254 C C . ILE A 1 170 ? -29.469 5.832 40.031 1 95 170 ILE A C 1
ATOM 1256 O O . ILE A 1 170 ? -29.531 7.051 39.844 1 95 170 ILE A O 1
ATOM 1260 N N . GLY A 1 171 ? -30.453 5.184 40.656 1 92.44 171 GLY A N 1
ATOM 1261 C CA . GLY A 1 171 ? -31.734 5.777 41 1 92.44 171 GLY A CA 1
ATOM 1262 C C . GLY A 1 171 ? -31.703 6.531 42.312 1 92.44 171 GLY A C 1
ATOM 1263 O O . GLY A 1 171 ? -32.344 7.582 42.438 1 92.44 171 GLY A O 1
ATOM 1264 N N . ASP A 1 172 ? -30.969 6 43.312 1 94.81 172 ASP A N 1
ATOM 1265 C CA . ASP A 1 172 ? -30.859 6.648 44.625 1 94.81 172 ASP A CA 1
ATOM 1266 C C . ASP A 1 172 ? -30.141 7.996 44.5 1 94.81 172 ASP A C 1
ATOM 1268 O O . ASP A 1 172 ? -29.031 8.07 43.969 1 94.81 172 ASP A O 1
ATOM 1272 N N . GLU A 1 173 ? -30.797 8.977 45.031 1 92.81 173 GLU A N 1
ATOM 1273 C CA . GLU A 1 173 ? -30.297 10.336 44.875 1 92.81 173 GLU A CA 1
ATOM 1274 C C . GLU A 1 173 ? -28.938 10.508 45.562 1 92.81 173 GLU A C 1
ATOM 1276 O O . GLU A 1 173 ? -28.031 11.125 45 1 92.81 173 GLU A O 1
ATOM 1281 N N . ARG A 1 174 ? -28.797 10 46.719 1 92.75 174 ARG A N 1
ATOM 1282 C CA . ARG A 1 174 ? -27.547 10.156 47.469 1 92.75 174 ARG A CA 1
ATOM 1283 C C . ARG A 1 174 ? -26.406 9.391 46.812 1 92.75 174 ARG A C 1
ATOM 1285 O O . ARG A 1 174 ? -25.297 9.906 46.656 1 92.75 174 ARG A O 1
ATOM 1292 N N . ALA A 1 175 ? -26.688 8.25 46.406 1 93.81 175 ALA A N 1
ATOM 1293 C CA . ALA A 1 175 ? -25.688 7.414 45.719 1 93.81 175 ALA A CA 1
ATOM 1294 C C . ALA A 1 175 ? -25.281 8.039 44.406 1 93.81 175 ALA A C 1
ATOM 1296 O O . ALA A 1 175 ? -24.094 8.008 44.031 1 93.81 175 ALA A O 1
ATOM 1297 N N . ARG A 1 176 ? -26.234 8.586 43.719 1 95.19 176 ARG A N 1
ATOM 1298 C CA . ARG A 1 176 ? -25.969 9.234 42.438 1 95.19 176 ARG A CA 1
ATOM 1299 C C . ARG A 1 176 ? -25.078 10.461 42.625 1 95.19 176 ARG A C 1
ATOM 1301 O O . ARG A 1 176 ? -24.109 10.648 41.875 1 95.19 176 ARG A O 1
ATOM 1308 N N . ALA A 1 177 ? -25.422 11.25 43.594 1 96.19 177 ALA A N 1
ATOM 1309 C CA . ALA A 1 177 ? -24.641 12.453 43.875 1 96.19 177 ALA A CA 1
ATOM 1310 C C . ALA A 1 177 ? -23.203 12.086 44.219 1 96.19 177 ALA A C 1
ATOM 1312 O O . ALA A 1 177 ? -22.266 12.766 43.812 1 96.19 177 ALA A O 1
ATOM 1313 N N . ALA A 1 178 ? -23.031 11.07 44.969 1 96.06 178 ALA A N 1
ATOM 1314 C CA . ALA A 1 178 ? -21.703 10.617 45.375 1 96.06 178 ALA A CA 1
ATOM 1315 C C . ALA A 1 178 ? -20.906 10.133 44.156 1 96.06 178 ALA A C 1
ATOM 1317 O O . ALA A 1 178 ? -19.719 10.43 44.031 1 96.06 178 ALA A O 1
ATOM 1318 N N . ALA A 1 179 ? -21.562 9.438 43.344 1 95.75 179 ALA A N 1
ATOM 1319 C CA . ALA A 1 179 ? -20.906 8.914 42.125 1 95.75 179 ALA A CA 1
ATOM 1320 C C . ALA A 1 179 ? -20.516 10.039 41.188 1 95.75 179 ALA A C 1
ATOM 1322 O O . ALA A 1 179 ? -19.406 10.047 40.625 1 95.75 179 ALA A O 1
ATOM 1323 N N . LEU A 1 180 ? -21.391 10.969 41 1 96.31 180 LEU A N 1
ATOM 1324 C CA . LEU A 1 180 ? -21.141 12.109 40.125 1 96.31 180 LEU A CA 1
ATOM 1325 C C . LEU A 1 180 ? -20.016 12.977 40.656 1 96.31 180 LEU A C 1
ATOM 1327 O O . LEU A 1 180 ? -19.281 13.602 39.906 1 96.31 180 LEU A O 1
ATOM 1331 N N . GLY A 1 181 ? -19.891 13.016 41.969 1 95.56 181 GLY A N 1
ATOM 1332 C CA . GLY A 1 181 ? -18.891 13.859 42.625 1 95.56 181 GLY A CA 1
ATOM 1333 C C . GLY A 1 181 ? -17.516 13.211 42.688 1 95.56 181 GLY A C 1
ATOM 1334 O O . GLY A 1 181 ? -16.531 13.859 43.062 1 95.56 181 GLY A O 1
ATOM 1335 N N . SER A 1 182 ? -17.438 11.977 42.312 1 95.88 182 SER A N 1
ATOM 1336 C CA . SER A 1 182 ? -16.172 11.242 42.406 1 95.88 182 SER A CA 1
ATOM 1337 C C . SER A 1 182 ? -15.211 11.664 41.281 1 95.88 182 SER A C 1
ATOM 1339 O O . SER A 1 182 ? -15.625 11.867 40.156 1 95.88 182 SER A O 1
ATOM 1341 N N . LYS A 1 183 ? -13.922 11.75 41.656 1 93.75 183 LYS A N 1
ATOM 1342 C CA . LYS A 1 183 ? -12.898 12.047 40.656 1 93.75 183 LYS A CA 1
ATOM 1343 C C . LYS A 1 183 ? -12.773 10.914 39.625 1 93.75 183 LYS A C 1
ATOM 1345 O O . LYS A 1 183 ? -12.359 11.133 38.5 1 93.75 183 LYS A O 1
ATOM 1350 N N . ARG A 1 184 ? -13.102 9.734 40 1 95.94 184 ARG A N 1
ATOM 1351 C CA . ARG A 1 184 ? -12.977 8.555 39.156 1 95.94 184 ARG A CA 1
ATOM 1352 C C . ARG A 1 184 ? -14.039 8.555 38.062 1 95.94 184 ARG A C 1
ATOM 1354 O O . ARG A 1 184 ? -13.953 7.781 37.094 1 95.94 184 ARG A O 1
ATOM 1361 N N . SER A 1 185 ? -15.031 9.375 38.219 1 96.69 185 SER A N 1
ATOM 1362 C CA . SER A 1 185 ? -16.078 9.438 37.188 1 96.69 185 SER A CA 1
ATOM 1363 C C . SER A 1 185 ? -15.781 10.523 36.188 1 96.69 185 SER A C 1
ATOM 1365 O O . SER A 1 185 ? -16.547 10.711 35.219 1 96.69 185 SER A O 1
ATOM 1367 N N . CYS A 1 186 ? -14.719 11.219 36.344 1 96.81 186 CYS A N 1
ATOM 1368 C CA . CYS A 1 186 ? -14.383 12.336 35.469 1 96.81 186 CYS A CA 1
ATOM 1369 C C . CYS A 1 186 ? -13.531 11.875 34.281 1 96.81 186 CYS A C 1
ATOM 1371 O O . CYS A 1 186 ? -12.914 10.812 34.344 1 96.81 186 CYS A O 1
ATOM 1373 N N . VAL A 1 187 ? -13.547 12.633 33.25 1 97.75 187 VAL A N 1
ATOM 1374 C CA . VAL A 1 187 ? -12.703 12.438 32.094 1 97.75 187 VAL A CA 1
ATOM 1375 C C . VAL A 1 187 ? -11.734 13.602 31.953 1 97.75 187 VAL A C 1
ATOM 1377 O O . VAL A 1 187 ? -12.086 14.75 32.219 1 97.75 187 VAL A O 1
ATOM 1380 N N . ALA A 1 188 ? -10.508 13.312 31.547 1 97.25 188 ALA A N 1
ATOM 1381 C CA . ALA A 1 188 ? -9.516 14.367 31.375 1 97.25 188 ALA A CA 1
ATOM 1382 C C . ALA A 1 188 ? -9.938 15.344 30.281 1 97.25 188 ALA A C 1
ATOM 1384 O O . ALA A 1 188 ? -10.367 14.93 29.203 1 97.25 188 ALA A O 1
ATOM 1385 N N . SER A 1 189 ? -9.859 16.547 30.594 1 97.81 189 SER A N 1
ATOM 1386 C CA . SER A 1 189 ? -10.195 17.609 29.656 1 97.81 189 SER A CA 1
ATOM 1387 C C . SER A 1 189 ? -8.945 18.375 29.219 1 97.81 189 SER A C 1
ATOM 1389 O O . SER A 1 189 ? -8.047 18.609 30.016 1 97.81 189 SER A O 1
ATOM 1391 N N . TYR A 1 190 ? -8.898 18.75 27.953 1 98.56 190 TYR A N 1
ATOM 1392 C CA . TYR A 1 190 ? -7.77 19.469 27.375 1 98.56 190 TYR A CA 1
ATOM 1393 C C . TYR A 1 190 ? -8.188 20.859 26.938 1 98.56 190 TYR A C 1
ATOM 1395 O O . TYR A 1 190 ? -9.234 21.031 26.312 1 98.56 190 TYR A O 1
ATOM 1403 N N . PRO A 1 191 ? -7.375 21.906 27.219 1 98.12 191 PRO A N 1
ATOM 1404 C CA . PRO A 1 191 ? -7.695 23.25 26.734 1 98.12 191 PRO A CA 1
ATOM 1405 C C . PRO A 1 191 ? -7.781 23.328 25.219 1 98.12 191 PRO A C 1
ATOM 1407 O O . PRO A 1 191 ? -7 22.688 24.516 1 98.12 191 PRO A O 1
ATOM 1410 N N . VAL A 1 192 ? -8.703 24.094 24.781 1 98 192 VAL A N 1
ATOM 1411 C CA . VAL A 1 192 ? -8.945 24.266 23.344 1 98 192 VAL A CA 1
ATOM 1412 C C . VAL A 1 192 ? -9.008 25.75 23.016 1 98 192 VAL A C 1
ATOM 1414 O O . VAL A 1 192 ? -9.438 26.562 23.828 1 98 192 VAL A O 1
ATOM 1417 N N . LYS A 1 193 ? -8.531 26.125 21.812 1 97.25 193 LYS A N 1
ATOM 1418 C CA . LYS A 1 193 ? -8.602 27.5 21.312 1 97.25 193 LYS A CA 1
ATOM 1419 C C . LYS A 1 193 ? -8.828 27.516 19.797 1 97.25 193 LYS A C 1
ATOM 1421 O O . LYS A 1 193 ? -8.242 26.719 19.078 1 97.25 193 LYS A O 1
ATOM 1426 N N . GLU A 1 194 ? -9.719 28.344 19.406 1 96.81 194 GLU A N 1
ATOM 1427 C CA . GLU A 1 194 ? -9.898 28.594 17.969 1 96.81 194 GLU A CA 1
ATOM 1428 C C . GLU A 1 194 ? -9.062 29.797 17.516 1 96.81 194 GLU A C 1
ATOM 1430 O O . GLU A 1 194 ? -9.211 30.891 18.031 1 96.81 194 GLU A O 1
ATOM 1435 N N . GLU A 1 195 ? -8.18 29.609 16.578 1 96.25 195 GLU A N 1
ATOM 1436 C CA . GLU A 1 195 ? -7.316 30.672 16.062 1 96.25 195 GLU A CA 1
ATOM 1437 C C . GLU A 1 195 ? -6.945 30.422 14.602 1 96.25 195 GLU A C 1
ATOM 1439 O O . GLU A 1 195 ? -6.527 29.312 14.242 1 96.25 195 GLU A O 1
ATOM 1444 N N . GLY A 1 196 ? -7.156 31.453 13.773 1 94.94 196 GLY A N 1
ATOM 1445 C CA . GLY A 1 196 ? -6.73 31.391 12.383 1 94.94 196 GLY A CA 1
ATOM 1446 C C . GLY A 1 196 ? -7.5 30.375 11.562 1 94.94 196 GLY A C 1
ATOM 1447 O O . GLY A 1 196 ? -6.957 29.781 10.625 1 94.94 196 GLY A O 1
ATOM 1448 N N . GLY A 1 197 ? -8.633 30.031 11.953 1 96.69 197 GLY A N 1
ATOM 1449 C CA . GLY A 1 197 ? -9.445 29.078 11.227 1 96.69 197 GLY A CA 1
ATOM 1450 C C . GLY A 1 197 ? -9.156 27.625 11.602 1 96.69 197 GLY A C 1
ATOM 1451 O O . GLY A 1 197 ? -9.688 26.703 10.984 1 96.69 197 GLY A O 1
ATOM 1452 N N . LEU A 1 198 ? -8.352 27.469 12.617 1 98.31 198 LEU A N 1
ATOM 1453 C CA . LEU A 1 198 ? -7.969 26.141 13.086 1 98.31 198 LEU A CA 1
ATOM 1454 C C . LEU A 1 198 ? -8.359 25.953 14.547 1 98.31 198 LEU A C 1
ATOM 1456 O O . LEU A 1 198 ? -8.484 26.922 15.297 1 98.31 198 LEU A O 1
ATOM 1460 N N . LEU A 1 199 ? -8.625 24.734 14.883 1 98.62 199 LEU A N 1
ATOM 1461 C CA . LEU A 1 199 ? -8.836 24.359 16.281 1 98.62 199 LEU A CA 1
ATOM 1462 C C . LEU A 1 199 ? -7.547 23.844 16.906 1 98.62 199 LEU A C 1
ATOM 1464 O O . LEU A 1 199 ? -6.941 22.906 16.391 1 98.62 199 LEU A O 1
ATOM 1468 N N . TRP A 1 200 ? -7.152 24.5 17.984 1 98.75 200 TRP A N 1
ATOM 1469 C CA . TRP A 1 200 ? -5.91 24.156 18.672 1 98.75 200 TRP A CA 1
ATOM 1470 C C . TRP A 1 200 ? -6.195 23.422 19.984 1 98.75 200 TRP A C 1
ATOM 1472 O O . TRP A 1 200 ? -7.113 23.781 20.719 1 98.75 200 TRP A O 1
ATOM 1482 N N . VAL A 1 201 ? -5.406 22.438 20.234 1 98.75 201 VAL A N 1
ATOM 1483 C CA . VAL A 1 201 ? -5.523 21.688 21.484 1 98.75 201 VAL A CA 1
ATOM 1484 C C . VAL A 1 201 ? -4.191 21.703 22.234 1 98.75 201 VAL A C 1
ATOM 1486 O O . VAL A 1 201 ? -3.133 21.531 21.641 1 98.75 201 VAL A O 1
ATOM 1489 N N . TRP A 1 202 ? -4.266 22.125 23.531 1 98.56 202 TRP A N 1
ATOM 1490 C CA . TRP A 1 202 ? -3.143 21.938 24.453 1 98.56 202 TRP A CA 1
ATOM 1491 C C . TRP A 1 202 ? -3.025 20.484 24.891 1 98.56 202 TRP A C 1
ATOM 1493 O O . TRP A 1 202 ? -3.988 19.906 25.391 1 98.56 202 TRP A O 1
ATOM 1503 N N . ALA A 1 203 ? -1.873 19.844 24.797 1 98 203 ALA A N 1
ATOM 1504 C CA . ALA A 1 203 ? -1.776 18.391 24.859 1 98 203 ALA A CA 1
ATOM 1505 C C . ALA A 1 203 ? -1.541 17.922 26.297 1 98 203 ALA A C 1
ATOM 1507 O O . ALA A 1 203 ? -1.124 16.781 26.516 1 98 203 ALA A O 1
ATOM 1508 N N . ASP A 1 204 ? -1.767 18.734 27.219 1 97.25 204 ASP A N 1
ATOM 1509 C CA . ASP A 1 204 ? -1.627 18.422 28.641 1 97.25 204 ASP A CA 1
ATOM 1510 C C . ASP A 1 204 ? -2.939 18.641 29.391 1 97.25 204 ASP A C 1
ATOM 1512 O O . ASP A 1 204 ? -3.57 19.688 29.234 1 97.25 204 ASP A O 1
ATOM 1516 N N . ALA A 1 205 ? -3.346 17.672 30.141 1 95.81 205 ALA A N 1
ATOM 1517 C CA . ALA A 1 205 ? -4.598 17.766 30.891 1 95.81 205 ALA A CA 1
ATOM 1518 C C . ALA A 1 205 ? -4.336 17.781 32.375 1 95.81 205 ALA A C 1
ATOM 1520 O O . ALA A 1 205 ? -5.254 17.594 33.188 1 95.81 205 ALA A O 1
ATOM 1521 N N . SER A 1 206 ? -3.115 17.938 32.781 1 94.25 206 SER A N 1
ATOM 1522 C CA . SER A 1 206 ? -2.766 17.969 34.219 1 94.25 206 SER A CA 1
ATOM 1523 C C . SER A 1 206 ? -3.355 19.188 34.906 1 94.25 206 SER A C 1
ATOM 1525 O O . SER A 1 206 ? -3.828 20.125 34.25 1 94.25 206 SER A O 1
ATOM 1527 N N . PRO A 1 207 ? -3.291 19.031 36.25 1 90.56 207 PRO A N 1
ATOM 1528 C CA . PRO A 1 207 ? -3.715 20.234 36.969 1 90.56 207 PRO A CA 1
ATOM 1529 C C . PRO A 1 207 ? -2.861 21.469 36.656 1 90.56 207 PRO A C 1
ATOM 1531 O O . PRO A 1 207 ? -1.634 21.359 36.594 1 90.56 207 PRO A O 1
ATOM 1534 N N . GLY A 1 208 ? -3.309 22.531 36.281 1 92 208 GLY A N 1
ATOM 1535 C CA . GLY A 1 208 ? -2.594 23.734 35.875 1 92 208 GLY A CA 1
ATOM 1536 C C . GLY A 1 208 ? -2.467 23.906 34.375 1 92 208 GLY A C 1
ATOM 1537 O O . GLY A 1 208 ? -1.922 24.906 33.906 1 92 208 GLY A O 1
ATOM 1538 N N . ALA A 1 209 ? -2.898 22.891 33.719 1 93.81 209 ALA A N 1
ATOM 1539 C CA . ALA A 1 209 ? -2.795 22.906 32.25 1 93.81 209 ALA A CA 1
ATOM 1540 C C . ALA A 1 209 ? -3.441 24.156 31.672 1 93.81 209 ALA A C 1
ATOM 1542 O O . ALA A 1 209 ? -2.91 24.75 30.734 1 93.81 209 ALA A O 1
ATOM 1543 N N . ALA A 1 210 ? -4.52 24.531 32.219 1 94.06 210 ALA A N 1
ATOM 1544 C CA . ALA A 1 210 ? -5.227 25.688 31.703 1 94.06 210 ALA A CA 1
ATOM 1545 C C . ALA A 1 210 ? -4.363 26.953 31.812 1 94.06 210 ALA A C 1
ATOM 1547 O O . ALA A 1 210 ? -4.277 27.734 30.859 1 94.06 210 ALA A O 1
ATOM 1548 N N . ALA A 1 211 ? -3.779 27.125 32.938 1 95.44 211 ALA A N 1
ATOM 1549 C CA . ALA A 1 211 ? -2.916 28.281 33.125 1 95.44 211 ALA A CA 1
ATOM 1550 C C . ALA A 1 211 ? -1.69 28.219 32.219 1 95.44 211 ALA A C 1
ATOM 1552 O O . ALA A 1 211 ? -1.302 29.234 31.641 1 95.44 211 ALA A O 1
ATOM 1553 N N . ALA A 1 212 ? -1.112 27.078 32.188 1 96.31 212 ALA A N 1
ATOM 1554 C CA . ALA A 1 212 ? 0.05 26.891 31.328 1 96.31 212 ALA A CA 1
ATOM 1555 C C . ALA A 1 212 ? -0.304 27.156 29.875 1 96.31 212 ALA A C 1
ATOM 1557 O O . ALA A 1 212 ? 0.453 27.812 29.156 1 96.31 212 ALA A O 1
ATOM 1558 N N . ALA A 1 213 ? -1.387 26.656 29.469 1 97.19 213 ALA A N 1
ATOM 1559 C CA . ALA A 1 213 ? -1.863 26.844 28.094 1 97.19 213 ALA A CA 1
ATOM 1560 C C . ALA A 1 213 ? -2.068 28.328 27.797 1 97.19 213 ALA A C 1
ATOM 1562 O O . ALA A 1 213 ? -1.683 28.812 26.734 1 97.19 213 ALA A O 1
ATOM 1563 N N . ALA A 1 214 ? -2.666 29.016 28.688 1 95.38 214 ALA A N 1
ATOM 1564 C CA . ALA A 1 214 ? -2.967 30.438 28.5 1 95.38 214 ALA A CA 1
ATOM 1565 C C . ALA A 1 214 ? -1.687 31.25 28.359 1 95.38 214 ALA A C 1
ATOM 1567 O O . ALA A 1 214 ? -1.672 32.281 27.656 1 95.38 214 ALA A O 1
ATOM 1568 N N . ALA A 1 215 ? -0.665 30.781 28.938 1 95.19 215 ALA A N 1
ATOM 1569 C CA . ALA A 1 215 ? 0.587 31.547 28.953 1 95.19 215 ALA A CA 1
ATOM 1570 C C . ALA A 1 215 ? 1.466 31.172 27.75 1 95.19 215 ALA A C 1
ATOM 1572 O O . ALA A 1 215 ? 2.4 31.906 27.422 1 95.19 215 ALA A O 1
ATOM 1573 N N . ALA A 1 216 ? 1.192 30.125 27.188 1 95.62 216 ALA A N 1
ATOM 1574 C CA . ALA A 1 216 ? 2.07 29.609 26.141 1 95.62 216 ALA A CA 1
ATOM 1575 C C . ALA A 1 216 ? 1.708 30.188 24.781 1 95.62 216 ALA A C 1
ATOM 1577 O O . ALA A 1 216 ? 0.527 30.344 24.469 1 95.62 216 ALA A O 1
ATOM 1578 N N . PRO A 1 217 ? 2.721 30.547 24.047 1 93.94 217 PRO A N 1
ATOM 1579 C CA . PRO A 1 217 ? 2.436 31.047 22.688 1 93.94 217 PRO A CA 1
ATOM 1580 C C . PRO A 1 217 ? 1.99 29.922 21.75 1 93.94 217 PRO A C 1
ATOM 1582 O O . PRO A 1 217 ? 2.35 28.766 21.938 1 93.94 217 PRO A O 1
ATOM 1585 N N . MET A 1 218 ? 1.197 30.25 20.781 1 95.25 218 MET A N 1
ATOM 1586 C CA . MET A 1 218 ? 0.809 29.359 19.688 1 95.25 218 MET A CA 1
ATOM 1587 C C . MET A 1 218 ? 1.652 29.609 18.453 1 95.25 218 MET A C 1
ATOM 1589 O O . MET A 1 218 ? 1.932 30.766 18.109 1 95.25 218 MET A O 1
ATOM 1593 N N . ALA A 1 219 ? 2.1 28.578 17.812 1 95 219 ALA A N 1
ATOM 1594 C CA . ALA A 1 219 ? 2.869 28.719 16.578 1 95 219 ALA A CA 1
ATOM 1595 C C . ALA A 1 219 ? 1.955 29.047 15.398 1 95 219 ALA A C 1
ATOM 1597 O O . ALA A 1 219 ? 1.903 28.281 14.43 1 95 219 ALA A O 1
ATOM 1598 N N . VAL A 1 220 ? 1.345 30.172 15.438 1 95.69 220 VAL A N 1
ATOM 1599 C CA . VAL A 1 220 ? 0.441 30.609 14.383 1 95.69 220 VAL A CA 1
ATOM 1600 C C . VAL A 1 220 ? 1.246 31.188 13.219 1 95.69 220 VAL A C 1
ATOM 1602 O O . VAL A 1 220 ? 2.242 31.891 13.438 1 95.69 220 VAL A O 1
ATOM 1605 N N . ILE A 1 221 ? 0.839 30.906 12.039 1 95.88 221 ILE A N 1
ATOM 1606 C CA . ILE A 1 221 ? 1.479 31.484 10.867 1 95.88 221 ILE A CA 1
ATOM 1607 C C . ILE A 1 221 ? 1.268 33 10.867 1 95.88 221 ILE A C 1
ATOM 1609 O O . ILE A 1 221 ? 0.129 33.469 10.867 1 95.88 221 ILE A O 1
ATOM 1613 N N . PRO A 1 222 ? 2.303 33.812 10.836 1 93.81 222 PRO A N 1
ATOM 1614 C CA . PRO A 1 222 ? 2.174 35.25 10.977 1 93.81 222 PRO A CA 1
ATOM 1615 C C . PRO A 1 222 ? 1.331 35.875 9.867 1 93.81 222 PRO A C 1
ATOM 1617 O O . PRO A 1 222 ? 0.659 36.875 10.094 1 93.81 222 PRO A O 1
ATOM 1620 N N . GLU A 1 223 ? 1.4 35.344 8.734 1 93.44 223 GLU A N 1
ATOM 1621 C CA . GLU A 1 223 ? 0.694 35.875 7.57 1 93.44 223 GLU A CA 1
ATOM 1622 C C . GLU A 1 223 ? -0.813 35.906 7.805 1 93.44 223 GLU A C 1
ATOM 1624 O O . GLU A 1 223 ? -1.524 36.719 7.203 1 93.44 223 GLU A O 1
ATOM 1629 N N . ASN A 1 224 ? -1.278 35.031 8.672 1 91.19 224 ASN A N 1
ATOM 1630 C CA . ASN A 1 224 ? -2.693 35.062 9.031 1 91.19 224 ASN A CA 1
ATOM 1631 C C . ASN A 1 224 ? -3.08 36.344 9.75 1 91.19 224 ASN A C 1
ATOM 1633 O O . ASN A 1 224 ? -4.234 36.781 9.688 1 91.19 224 ASN A O 1
ATOM 1637 N N . SER A 1 225 ? -2.195 37 10.414 1 89.06 225 SER A N 1
ATOM 1638 C CA . SER A 1 225 ? -2.461 38.188 11.211 1 89.06 225 SER A CA 1
ATOM 1639 C C . SER A 1 225 ? -2.02 39.469 10.484 1 89.06 225 SER A C 1
ATOM 1641 O O . SER A 1 225 ? -1.961 40.531 11.078 1 89.06 225 SER A O 1
ATOM 1643 N N . ALA A 1 226 ? -1.658 39.312 9.281 1 92.31 226 ALA A N 1
ATOM 1644 C CA . ALA A 1 226 ? -1.204 40.469 8.508 1 92.31 226 ALA A CA 1
ATOM 1645 C C . ALA A 1 226 ? -1.993 40.594 7.207 1 92.31 226 ALA A C 1
ATOM 1647 O O . ALA A 1 226 ? -1.414 40.594 6.117 1 92.31 226 ALA A O 1
ATOM 1648 N N . PRO A 1 227 ? -3.248 40.875 7.352 1 89.12 227 PRO A N 1
ATOM 1649 C CA . PRO A 1 227 ? -4.098 40.875 6.16 1 89.12 227 PRO A CA 1
ATOM 1650 C C . PRO A 1 227 ? -3.762 42.031 5.191 1 89.12 227 PRO A C 1
ATOM 1652 O O . PRO A 1 227 ? -4.148 41.969 4.023 1 89.12 227 PRO A O 1
ATOM 1655 N N . ALA A 1 228 ? -3.115 43.031 5.641 1 91.94 228 ALA A N 1
ATOM 1656 C CA . ALA A 1 228 ? -2.717 44.125 4.758 1 91.94 228 ALA A CA 1
ATOM 1657 C C . ALA A 1 228 ? -1.616 43.688 3.799 1 91.94 228 ALA A C 1
ATOM 1659 O O . ALA A 1 228 ? -1.505 44.219 2.689 1 91.94 228 ALA A O 1
ATOM 1660 N N . GLU A 1 229 ? -0.892 42.688 4.176 1 93.56 229 GLU A N 1
ATOM 1661 C CA . GLU A 1 229 ? 0.281 42.281 3.402 1 93.56 229 GLU A CA 1
ATOM 1662 C C . GLU A 1 229 ? 0.07 40.938 2.736 1 93.56 229 GLU A C 1
ATOM 1664 O O . GLU A 1 229 ? 0.638 40.656 1.677 1 93.56 229 GLU A O 1
ATOM 1669 N N . TRP A 1 230 ? -0.724 40.156 3.404 1 95 230 TRP A N 1
ATOM 1670 C CA . TRP A 1 230 ? -0.869 38.781 2.932 1 95 230 TRP A CA 1
ATOM 1671 C C . TRP A 1 230 ? -2.338 38.375 2.879 1 95 230 TRP A C 1
ATOM 1673 O O . TRP A 1 230 ? -3.115 38.719 3.773 1 95 230 TRP A O 1
ATOM 1683 N N . ALA A 1 231 ? -2.682 37.688 1.827 1 93.31 231 ALA A N 1
ATOM 1684 C CA . ALA A 1 231 ? -4.016 37.125 1.69 1 93.31 231 ALA A CA 1
ATOM 1685 C C . ALA A 1 231 ? -3.936 35.594 1.491 1 93.31 231 ALA A C 1
ATOM 1687 O O . ALA A 1 231 ? -3.035 35.094 0.812 1 93.31 231 ALA A O 1
ATOM 1688 N N . ALA A 1 232 ? -4.887 34.906 2.145 1 93 232 ALA A N 1
ATOM 1689 C CA . ALA A 1 232 ? -4.961 33.469 1.897 1 93 232 ALA A CA 1
ATOM 1690 C C . ALA A 1 232 ? -5.219 33.156 0.423 1 93 232 ALA A C 1
ATOM 1692 O O . ALA A 1 232 ? -6.188 33.656 -0.154 1 93 232 ALA A O 1
ATOM 1693 N N . ARG A 1 233 ? -4.328 32.406 -0.161 1 91.19 233 ARG A N 1
ATOM 1694 C CA . ARG A 1 233 ? -4.465 32.031 -1.563 1 91.19 233 ARG A CA 1
ATOM 1695 C C . ARG A 1 233 ? -5.316 30.781 -1.71 1 91.19 233 ARG A C 1
ATOM 1697 O O . ARG A 1 233 ? -6.055 30.625 -2.686 1 91.19 233 ARG A O 1
ATOM 1704 N N . THR A 1 234 ? -5.203 29.875 -0.85 1 94.44 234 THR A N 1
ATOM 1705 C CA . THR A 1 234 ? -6.008 28.656 -0.789 1 94.44 234 THR A CA 1
ATOM 1706 C C . THR A 1 234 ? -6.719 28.547 0.559 1 94.44 234 THR A C 1
ATOM 1708 O O . THR A 1 234 ? -6.367 29.25 1.51 1 94.44 234 THR A O 1
ATOM 1711 N N . GLY A 1 235 ? -7.785 27.703 0.568 1 94.62 235 GLY A N 1
ATOM 1712 C CA . GLY A 1 235 ? -8.266 27.281 1.873 1 94.62 235 GLY A CA 1
ATOM 1713 C C . GLY A 1 235 ? -7.305 26.359 2.596 1 94.62 235 GLY A C 1
ATOM 1714 O O . GLY A 1 235 ? -6.281 25.969 2.037 1 94.62 235 GLY A O 1
ATOM 1715 N N . TRP A 1 236 ? -7.664 26.094 3.848 1 97.31 236 TRP A N 1
ATOM 1716 C CA . TRP A 1 236 ? -6.91 25.078 4.562 1 97.31 236 TRP A CA 1
ATOM 1717 C C . TRP A 1 236 ? -7.145 23.688 3.945 1 97.31 236 TRP A C 1
ATOM 1719 O O . TRP A 1 236 ? -8.266 23.375 3.547 1 97.31 236 TRP A O 1
ATOM 1729 N N . PHE A 1 237 ? -6.098 22.969 3.854 1 98.19 237 PHE A N 1
ATOM 1730 C CA . PHE A 1 237 ? -6.121 21.578 3.426 1 98.19 237 PHE A CA 1
ATOM 1731 C C . PHE A 1 237 ? -5.629 20.672 4.539 1 98.19 237 PHE A C 1
ATOM 1733 O O . PHE A 1 237 ? -4.648 20.969 5.219 1 98.19 237 PHE A O 1
ATOM 1740 N N . MET A 1 238 ? -6.359 19.578 4.723 1 98.56 238 MET A N 1
ATOM 1741 C CA . MET A 1 238 ? -5.977 18.641 5.773 1 98.56 238 MET A CA 1
ATOM 1742 C C . MET A 1 238 ? -5.992 17.203 5.262 1 98.56 238 MET A C 1
ATOM 1744 O O . MET A 1 238 ? -6.934 16.797 4.574 1 98.56 238 MET A O 1
ATOM 1748 N N . ARG A 1 239 ? -4.918 16.375 5.59 1 98.56 239 ARG A N 1
ATOM 1749 C CA . ARG A 1 239 ? -4.844 14.969 5.246 1 98.56 239 ARG A CA 1
ATOM 1750 C C . ARG A 1 239 ? -4.012 14.195 6.262 1 98.56 239 ARG A C 1
ATOM 1752 O O . ARG A 1 239 ? -2.967 14.672 6.707 1 98.56 239 ARG A O 1
ATOM 1759 N N . ASP A 1 240 ? -4.535 13.086 6.668 1 98.5 240 ASP A N 1
ATOM 1760 C CA . ASP A 1 240 ? -3.764 12.164 7.492 1 98.5 240 ASP A CA 1
ATOM 1761 C C . ASP A 1 240 ? -2.854 11.289 6.637 1 98.5 240 ASP A C 1
ATOM 1763 O O . ASP A 1 240 ? -3.324 10.586 5.742 1 98.5 240 ASP A O 1
ATOM 1767 N N . VAL A 1 241 ? -1.57 11.359 6.895 1 97.75 241 VAL A N 1
ATOM 1768 C CA . VAL A 1 241 ? -0.582 10.656 6.086 1 97.75 241 VAL A CA 1
ATOM 1769 C C . VAL A 1 241 ? -0.026 9.469 6.871 1 97.75 241 VAL A C 1
ATOM 1771 O O . VAL A 1 241 ? 0.228 9.578 8.07 1 97.75 241 VAL A O 1
ATOM 1774 N N . PRO A 1 242 ? 0.169 8.289 6.215 1 97.38 242 PRO A N 1
ATOM 1775 C CA . PRO A 1 242 ? 0.616 7.066 6.887 1 97.38 242 PRO A CA 1
ATOM 1776 C C . PRO A 1 242 ? 2.133 7.004 7.055 1 97.38 242 PRO A C 1
ATOM 1778 O O . PRO A 1 242 ? 2.762 6.012 6.676 1 97.38 242 PRO A O 1
ATOM 1781 N N . CYS A 1 243 ? 2.709 8.023 7.684 1 97.19 243 CYS A N 1
ATOM 1782 C CA . CYS A 1 243 ? 4.117 8.195 8.023 1 97.19 243 CYS A CA 1
ATOM 1783 C C . CYS A 1 243 ? 4.27 8.914 9.359 1 97.19 243 CYS A C 1
ATOM 1785 O O . CYS A 1 243 ? 3.408 9.703 9.75 1 97.19 243 CYS A O 1
ATOM 1787 N N . SER A 1 244 ? 5.398 8.586 9.961 1 97.38 244 SER A N 1
ATOM 1788 C CA . SER A 1 244 ? 5.695 9.25 11.219 1 97.38 244 SER A CA 1
ATOM 1789 C C . SER A 1 244 ? 6.098 10.711 11 1 97.38 244 SER A C 1
ATOM 1791 O O . SER A 1 244 ? 6.57 11.07 9.914 1 97.38 244 SER A O 1
ATOM 1793 N N . MET A 1 245 ? 5.918 11.477 11.992 1 97.69 245 MET A N 1
ATOM 1794 C CA . MET A 1 245 ? 6.148 12.914 11.914 1 97.69 245 MET A CA 1
ATOM 1795 C C . MET A 1 245 ? 7.586 13.211 11.492 1 97.69 245 MET A C 1
ATOM 1797 O O . MET A 1 245 ? 7.824 14.102 10.672 1 97.69 245 MET A O 1
ATOM 1801 N N . GLU A 1 246 ? 8.57 12.461 12.109 1 96.88 246 GLU A N 1
ATOM 1802 C CA . GLU A 1 246 ? 9.969 12.773 11.828 1 96.88 246 GLU A CA 1
ATOM 1803 C C . GLU A 1 246 ? 10.289 12.578 10.352 1 96.88 246 GLU A C 1
ATOM 1805 O O . GLU A 1 246 ? 11.109 13.297 9.789 1 96.88 246 GLU A O 1
ATOM 1810 N N . THR A 1 247 ? 9.641 11.602 9.75 1 97.44 247 THR A N 1
ATOM 1811 C CA . THR A 1 247 ? 9.844 11.344 8.328 1 97.44 247 THR A CA 1
ATOM 1812 C C . THR A 1 247 ? 9.188 12.43 7.48 1 97.44 247 THR A C 1
ATOM 1814 O O . THR A 1 247 ? 9.758 12.875 6.48 1 97.44 247 THR A O 1
ATOM 1817 N N . VAL A 1 248 ? 8.031 12.914 7.875 1 98.38 248 VAL A N 1
ATOM 1818 C CA . VAL A 1 248 ? 7.297 13.922 7.117 1 98.38 248 VAL A CA 1
ATOM 1819 C C . VAL A 1 248 ? 8.039 15.25 7.18 1 98.38 248 VAL A C 1
ATOM 1821 O O . VAL A 1 248 ? 8.203 15.922 6.16 1 98.38 248 VAL A O 1
ATOM 1824 N N . VAL A 1 249 ? 8.492 15.656 8.344 1 98.5 249 VAL A N 1
ATOM 1825 C CA . VAL A 1 249 ? 9.227 16.906 8.461 1 98.5 249 VAL A CA 1
ATOM 1826 C C . VAL A 1 249 ? 10.5 16.844 7.621 1 98.5 249 VAL A C 1
ATOM 1828 O O . VAL A 1 249 ? 10.875 17.828 6.977 1 98.5 249 VAL A O 1
ATOM 1831 N N . GLU A 1 250 ? 11.117 15.703 7.656 1 97.44 250 GLU A N 1
ATOM 1832 C CA . GLU A 1 250 ? 12.312 15.5 6.844 1 97.44 250 GLU A CA 1
ATOM 1833 C C . GLU A 1 250 ? 12.023 15.758 5.367 1 97.44 250 GLU A C 1
ATOM 1835 O O . GLU A 1 250 ? 12.789 16.453 4.691 1 97.44 250 GLU A O 1
ATOM 1840 N N . ASN A 1 251 ? 10.977 15.211 4.898 1 97.75 251 ASN A N 1
ATOM 1841 C CA . ASN A 1 251 ? 10.562 15.391 3.51 1 97.75 251 ASN A CA 1
ATOM 1842 C C . ASN A 1 251 ? 10.25 16.844 3.201 1 97.75 251 ASN A C 1
ATOM 1844 O O . ASN A 1 251 ? 10.688 17.375 2.176 1 97.75 251 ASN A O 1
ATOM 1848 N N . VAL A 1 252 ? 9.523 17.5 4.102 1 98 252 VAL A N 1
ATOM 1849 C CA . VAL A 1 252 ? 9.078 18.875 3.871 1 98 252 VAL A CA 1
ATOM 1850 C C . VAL A 1 252 ? 10.273 19.828 3.93 1 98 252 VAL A C 1
ATOM 1852 O O . VAL A 1 252 ? 10.305 20.844 3.232 1 98 252 VAL A O 1
ATOM 1855 N N . THR A 1 253 ? 11.312 19.516 4.672 1 97.5 253 THR A N 1
ATOM 1856 C CA . THR A 1 253 ? 12.477 20.391 4.793 1 97.5 253 THR A CA 1
ATOM 1857 C C . THR A 1 253 ? 13.523 20.031 3.748 1 97.5 253 THR A C 1
ATOM 1859 O O . THR A 1 253 ? 14.703 20.391 3.895 1 97.5 253 THR A O 1
ATOM 1862 N N . ASP A 1 254 ? 13.125 19.266 2.811 1 95.94 254 ASP A N 1
ATOM 1863 C CA . ASP A 1 254 ? 13.953 18.859 1.678 1 95.94 254 ASP A CA 1
ATOM 1864 C C . ASP A 1 254 ? 13.305 19.266 0.354 1 95.94 254 ASP A C 1
ATOM 1866 O O . ASP A 1 254 ? 12.812 18.406 -0.389 1 95.94 254 ASP A O 1
ATOM 1870 N N . PRO A 1 255 ? 13.422 20.5 0.013 1 93.25 255 PRO A N 1
ATOM 1871 C CA . PRO A 1 255 ? 12.781 20.953 -1.224 1 93.25 255 PRO A CA 1
ATOM 1872 C C . PRO A 1 255 ? 13.43 20.375 -2.475 1 93.25 255 PRO A C 1
ATOM 1874 O O . PRO A 1 255 ? 12.875 20.469 -3.57 1 93.25 255 PRO A O 1
ATOM 1877 N N . CYS A 1 256 ? 14.547 19.719 -2.352 1 91.38 256 CYS A N 1
ATOM 1878 C CA . CYS A 1 256 ? 15.297 19.25 -3.512 1 91.38 256 CYS A CA 1
ATOM 1879 C C . CYS A 1 256 ? 14.664 18 -4.105 1 91.38 256 CYS A C 1
ATOM 1881 O O . CYS A 1 256 ? 15 17.609 -5.227 1 91.38 256 CYS A O 1
ATOM 1883 N N . HIS A 1 257 ? 13.742 17.359 -3.41 1 93.94 257 HIS A N 1
ATOM 1884 C CA . HIS A 1 257 ? 13.086 16.188 -3.967 1 93.94 257 HIS A CA 1
ATOM 1885 C C . HIS A 1 257 ? 11.953 16.594 -4.906 1 93.94 257 HIS A C 1
ATOM 1887 O O . HIS A 1 257 ? 11.508 15.789 -5.734 1 93.94 257 HIS A O 1
ATOM 1893 N N . ALA A 1 258 ? 11.492 17.766 -4.84 1 91 258 ALA A N 1
ATOM 1894 C CA . ALA A 1 258 ? 10.25 18.203 -5.469 1 91 258 ALA A CA 1
ATOM 1895 C C . ALA A 1 258 ? 10.305 18.031 -6.984 1 91 258 ALA A C 1
ATOM 1897 O O . ALA A 1 258 ? 9.359 17.547 -7.594 1 91 258 ALA A O 1
ATOM 1898 N N . PRO A 1 259 ? 11.398 18.375 -7.625 1 89.31 259 PRO A N 1
ATOM 1899 C CA . PRO A 1 259 ? 11.438 18.203 -9.078 1 89.31 259 PRO A CA 1
ATOM 1900 C C . PRO A 1 259 ? 11.289 16.75 -9.508 1 89.31 259 PRO A C 1
ATOM 1902 O O . PRO A 1 259 ? 10.93 16.469 -10.648 1 89.31 259 PRO A O 1
ATOM 1905 N N . PHE A 1 260 ? 11.516 15.852 -8.633 1 91.19 260 PHE A N 1
ATOM 1906 C CA . PHE A 1 260 ? 11.539 14.445 -9 1 91.19 260 PHE A CA 1
ATOM 1907 C C . PHE A 1 260 ? 10.25 13.75 -8.562 1 91.19 260 PHE A C 1
ATOM 1909 O O . PHE A 1 260 ? 9.477 13.281 -9.398 1 91.19 260 PHE A O 1
ATOM 1916 N N . THR A 1 261 ? 9.945 13.781 -7.285 1 92.06 261 THR A N 1
ATOM 1917 C CA . THR A 1 261 ? 8.75 13.102 -6.797 1 92.06 261 THR A CA 1
ATOM 1918 C C . THR A 1 261 ? 7.488 13.789 -7.32 1 92.06 261 THR A C 1
ATOM 1920 O O . THR A 1 261 ? 6.43 13.156 -7.422 1 92.06 261 THR A O 1
ATOM 1923 N N . HIS A 1 262 ? 7.641 15.078 -7.625 1 91.81 262 HIS A N 1
ATOM 1924 C CA . HIS A 1 262 ? 6.488 15.836 -8.102 1 91.81 262 HIS A CA 1
ATOM 1925 C C . HIS A 1 262 ? 6.68 16.281 -9.547 1 91.81 262 HIS A C 1
ATOM 1927 O O . HIS A 1 262 ? 6.238 17.375 -9.93 1 91.81 262 HIS A O 1
ATOM 1933 N N . HIS A 1 263 ? 7.324 15.477 -10.266 1 89.38 263 HIS A N 1
ATOM 1934 C CA . HIS A 1 263 ? 7.508 15.758 -11.688 1 89.38 263 HIS A CA 1
ATOM 1935 C C . HIS A 1 263 ? 6.168 16 -12.375 1 89.38 263 HIS A C 1
ATOM 1937 O O . HIS A 1 263 ? 5.246 15.195 -12.258 1 89.38 263 HIS A O 1
ATOM 1943 N N . GLY A 1 264 ? 6.148 17.078 -13.023 1 82.88 264 GLY A N 1
ATOM 1944 C CA . GLY A 1 264 ? 4.938 17.422 -13.75 1 82.88 264 GLY A CA 1
ATOM 1945 C C . GLY A 1 264 ? 3.871 18.062 -12.875 1 82.88 264 GLY A C 1
ATOM 1946 O O . GLY A 1 264 ? 2.822 18.469 -13.375 1 82.88 264 GLY A O 1
ATOM 1947 N N . VAL A 1 265 ? 4.133 18.172 -11.609 1 81.88 265 VAL A N 1
ATOM 1948 C CA . VAL A 1 265 ? 3.174 18.734 -10.664 1 81.88 265 VAL A CA 1
ATOM 1949 C C . VAL A 1 265 ? 3.736 20.031 -10.07 1 81.88 265 VAL A C 1
ATOM 1951 O O . VAL A 1 265 ? 3.127 21.094 -10.188 1 81.88 265 VAL A O 1
ATOM 1954 N N . GLN A 1 266 ? 4.945 19.984 -9.508 1 79.88 266 GLN A N 1
ATOM 1955 C CA . GLN A 1 266 ? 5.574 21.141 -8.875 1 79.88 266 GLN A CA 1
ATOM 1956 C C . GLN A 1 266 ? 6.902 21.469 -9.547 1 79.88 266 GLN A C 1
ATOM 1958 O O . GLN A 1 266 ? 7.512 22.5 -9.242 1 79.88 266 GLN A O 1
ATOM 1963 N N . GLY A 1 267 ? 7.285 20.594 -10.445 1 80.38 267 GLY A N 1
ATOM 1964 C CA . GLY A 1 267 ? 8.555 20.781 -11.125 1 80.38 267 GLY A CA 1
ATOM 1965 C C . GLY A 1 267 ? 8.844 19.719 -12.164 1 80.38 267 GLY A C 1
ATOM 1966 O O . GLY A 1 267 ? 7.965 18.922 -12.508 1 80.38 267 GLY A O 1
ATOM 1967 N N . ARG A 1 268 ? 10.055 19.922 -12.68 1 86.75 268 ARG A N 1
ATOM 1968 C CA . ARG A 1 268 ? 10.516 18.953 -13.664 1 86.75 268 ARG A CA 1
ATOM 1969 C C . ARG A 1 268 ? 11.883 18.391 -13.281 1 86.75 268 ARG A C 1
ATOM 1971 O O . ARG A 1 268 ? 12.742 19.125 -12.797 1 86.75 268 ARG A O 1
ATOM 1978 N N . ARG A 1 269 ? 12.07 17.125 -13.555 1 87.56 269 ARG A N 1
ATOM 1979 C CA . ARG A 1 269 ? 13.266 16.406 -13.148 1 87.56 269 ARG A CA 1
ATOM 1980 C C . ARG A 1 269 ? 14.516 17.016 -13.758 1 87.56 269 ARG A C 1
ATOM 1982 O O . ARG A 1 269 ? 15.586 16.984 -13.141 1 87.56 269 ARG A O 1
ATOM 1989 N N . ASP A 1 270 ? 14.352 17.609 -14.906 1 84 270 ASP A N 1
ATOM 1990 C CA . ASP A 1 270 ? 15.516 18.109 -15.625 1 84 270 ASP A CA 1
ATOM 1991 C C . ASP A 1 270 ? 15.914 19.5 -15.133 1 84 270 ASP A C 1
ATOM 1993 O O . ASP A 1 270 ? 16.922 20.047 -15.578 1 84 270 ASP A O 1
ATOM 1997 N N . GLN A 1 271 ? 15.203 20 -14.148 1 81.56 271 GLN A N 1
ATOM 1998 C CA . GLN A 1 271 ? 15.445 21.344 -13.68 1 81.56 271 GLN A CA 1
ATOM 1999 C C . GLN A 1 271 ? 16.406 21.359 -12.5 1 81.56 271 GLN A C 1
ATOM 2001 O O . GLN A 1 271 ? 16.969 22.406 -12.141 1 81.56 271 GLN A O 1
ATOM 2006 N N . GLU A 1 272 ? 16.625 20.266 -11.922 1 83.44 272 GLU A N 1
ATOM 2007 C CA . GLU A 1 272 ? 17.547 20.219 -10.797 1 83.44 272 GLU A CA 1
ATOM 2008 C C . GLU A 1 272 ? 19 20.172 -11.273 1 83.44 272 GLU A C 1
ATOM 2010 O O . GLU A 1 272 ? 19.422 19.188 -11.883 1 83.44 272 GLU A O 1
ATOM 2015 N N . LYS A 1 273 ? 19.719 21.312 -11.016 1 80.38 273 LYS A N 1
ATOM 2016 C CA . LYS A 1 273 ? 21.094 21.406 -11.5 1 80.38 273 LYS A CA 1
ATOM 2017 C C . LYS A 1 273 ? 22.031 21.922 -10.406 1 80.38 273 LYS A C 1
ATOM 2019 O O . LYS A 1 273 ? 22.906 22.734 -10.672 1 80.38 273 LYS A O 1
ATOM 2024 N N . GLY A 1 274 ? 21.766 21.547 -9.219 1 85.12 274 GLY A N 1
ATOM 2025 C CA . GLY A 1 274 ? 22.656 21.953 -8.141 1 85.12 274 GLY A CA 1
ATOM 2026 C C . GLY A 1 274 ? 22.016 22.922 -7.168 1 85.12 274 GLY A C 1
ATOM 2027 O O . GLY A 1 274 ? 22.484 24.047 -7.004 1 85.12 274 GLY A O 1
ATOM 2028 N N . THR A 1 275 ? 21.094 22.562 -6.406 1 87.06 275 THR A N 1
ATOM 2029 C CA . THR A 1 275 ? 20.469 23.375 -5.363 1 87.06 275 THR A CA 1
ATOM 2030 C C . THR A 1 275 ? 21.297 23.328 -4.082 1 87.06 275 THR A C 1
ATOM 2032 O O . THR A 1 275 ? 21.781 22.266 -3.684 1 87.06 275 THR A O 1
ATOM 2035 N N . SER A 1 276 ? 21.562 24.484 -3.607 1 90.38 276 SER A N 1
ATOM 2036 C CA . SER A 1 276 ? 22.297 24.594 -2.352 1 90.38 276 SER A CA 1
ATOM 2037 C C . SER A 1 276 ? 21.391 25.094 -1.226 1 90.38 276 SER A C 1
ATOM 2039 O O . SER A 1 276 ? 20.578 26 -1.428 1 90.38 276 SER A O 1
ATOM 2041 N N . ILE A 1 277 ? 21.5 24.453 -0.059 1 95 277 ILE A N 1
ATOM 2042 C CA . ILE A 1 277 ? 20.797 24.859 1.144 1 95 277 ILE A CA 1
ATOM 2043 C C . ILE A 1 277 ? 21.797 25.203 2.244 1 95 277 ILE A C 1
ATOM 2045 O O . ILE A 1 277 ? 22.766 24.484 2.463 1 95 277 ILE A O 1
ATOM 2049 N N . SER A 1 278 ? 21.594 26.359 2.828 1 94.44 278 SER A N 1
ATOM 2050 C CA . SER A 1 278 ? 22.469 26.797 3.918 1 94.44 278 SER A CA 1
ATOM 2051 C C . SER A 1 278 ? 21.656 27.062 5.188 1 94.44 278 SER A C 1
ATOM 2053 O O . SER A 1 278 ? 20.484 27.438 5.121 1 94.44 278 SER A O 1
ATOM 2055 N N . ALA A 1 279 ? 22.312 26.812 6.289 1 94.44 279 ALA A N 1
ATOM 2056 C CA . ALA A 1 279 ? 21.703 27.125 7.57 1 94.44 279 ALA A CA 1
ATOM 2057 C C . ALA A 1 279 ? 21.828 28.625 7.891 1 94.44 279 ALA A C 1
ATOM 2059 O O . ALA A 1 279 ? 22.938 29.125 8.047 1 94.44 279 ALA A O 1
ATOM 2060 N N . VAL A 1 280 ? 20.75 29.344 7.957 1 95.62 280 VAL A N 1
ATOM 2061 C CA . VAL A 1 280 ? 20.734 30.75 8.305 1 95.62 280 VAL A CA 1
ATOM 2062 C C . VAL A 1 280 ? 20.688 30.922 9.82 1 95.62 280 VAL A C 1
ATOM 2064 O O . VAL A 1 280 ? 21.469 31.672 10.398 1 95.62 280 VAL A O 1
ATOM 2067 N N . ARG A 1 281 ? 19.766 30.297 10.43 1 95.62 281 ARG A N 1
ATOM 2068 C CA . ARG A 1 281 ? 19.688 30.172 11.875 1 95.62 281 ARG A CA 1
ATOM 2069 C C . ARG A 1 281 ? 19.812 28.719 12.312 1 95.62 281 ARG A C 1
ATOM 2071 O O . ARG A 1 281 ? 18.922 27.906 12.039 1 95.62 281 ARG A O 1
ATOM 2078 N N . PRO A 1 282 ? 20.828 28.375 13.031 1 93.31 282 PRO A N 1
ATOM 2079 C CA . PRO A 1 282 ? 21.047 26.984 13.445 1 93.31 282 PRO A CA 1
ATOM 2080 C C . PRO A 1 282 ? 19.969 26.484 14.406 1 93.31 282 PRO A C 1
ATOM 2082 O O . PRO A 1 282 ? 19.219 27.281 14.969 1 93.31 282 PRO A O 1
ATOM 2085 N N . PRO A 1 283 ? 19.938 25.203 14.609 1 94.56 283 PRO A N 1
ATOM 2086 C CA . PRO A 1 283 ? 18.891 24.609 15.461 1 94.56 283 PRO A CA 1
ATOM 2087 C C . PRO A 1 283 ? 18.938 25.141 16.891 1 94.56 283 PRO A C 1
ATOM 2089 O O . PRO A 1 283 ? 20.031 25.281 17.469 1 94.56 283 PRO A O 1
ATOM 2092 N N . SER A 1 284 ? 17.859 25.516 17.375 1 94.94 284 SER A N 1
ATOM 2093 C CA . SER A 1 284 ? 17.547 25.844 18.766 1 94.94 284 SER A CA 1
ATOM 2094 C C . SER A 1 284 ? 16.234 25.219 19.203 1 94.94 284 SER A C 1
ATOM 2096 O O . SER A 1 284 ? 15.516 24.625 18.391 1 94.94 284 SER A O 1
ATOM 2098 N N . PRO A 1 285 ? 15.914 25.234 20.438 1 94.56 285 PRO A N 1
ATOM 2099 C CA . PRO A 1 285 ? 14.648 24.625 20.859 1 94.56 285 PRO A CA 1
ATOM 2100 C C . PRO A 1 285 ? 13.445 25.188 20.094 1 94.56 285 PRO A C 1
ATOM 2102 O O . PRO A 1 285 ? 12.461 24.484 19.891 1 94.56 285 PRO A O 1
ATOM 2105 N N . ALA A 1 286 ? 13.578 26.453 19.672 1 95 286 ALA A N 1
ATOM 2106 C CA . ALA A 1 286 ? 12.469 27.125 18.984 1 95 286 ALA A CA 1
ATOM 2107 C C . ALA A 1 286 ? 12.375 26.672 17.531 1 95 286 ALA A C 1
ATOM 2109 O O . ALA A 1 286 ? 11.336 26.844 16.891 1 95 286 ALA A O 1
ATOM 2110 N N . GLY A 1 287 ? 13.422 26.188 16.984 1 96.62 287 GLY A N 1
ATOM 2111 C CA . GLY A 1 287 ? 13.438 25.766 15.602 1 96.62 287 GLY A CA 1
ATOM 2112 C C . GLY A 1 287 ? 14.703 26.156 14.867 1 96.62 287 GLY A C 1
ATOM 2113 O O . GLY A 1 287 ? 15.781 26.219 15.461 1 96.62 287 GLY A O 1
ATOM 2114 N N . PHE A 1 288 ? 14.617 26.219 13.531 1 97.5 288 PHE A N 1
ATOM 2115 C CA . PHE A 1 288 ? 15.75 26.609 12.703 1 97.5 288 PHE A CA 1
ATOM 2116 C C . PHE A 1 288 ? 15.273 27.234 11.398 1 97.5 288 PHE A C 1
ATOM 2118 O O . PHE A 1 288 ? 14.086 27.188 11.078 1 97.5 288 PHE A O 1
ATOM 2125 N N . LEU A 1 289 ? 16.156 27.938 10.75 1 97.94 289 LEU A N 1
ATOM 2126 C CA . LEU A 1 289 ? 15.898 28.625 9.484 1 97.94 289 LEU A CA 1
ATOM 2127 C C . LEU A 1 289 ? 16.969 28.281 8.445 1 97.94 289 LEU A C 1
ATOM 2129 O O . LEU A 1 289 ? 18.156 28.297 8.75 1 97.94 289 LEU A O 1
ATOM 2133 N N . CYS A 1 290 ? 16.516 27.875 7.238 1 97.56 290 CYS A N 1
ATOM 2134 C CA . CYS A 1 290 ? 17.422 27.578 6.133 1 97.56 290 CYS A CA 1
ATOM 2135 C C . CYS A 1 290 ? 17.078 28.422 4.91 1 97.56 290 CYS A C 1
ATOM 2137 O O . CYS A 1 290 ? 15.953 28.891 4.777 1 97.56 290 CYS A O 1
ATOM 2139 N N . ALA A 1 291 ? 18.109 28.641 4.109 1 97 291 ALA A N 1
ATOM 2140 C CA . ALA A 1 291 ? 17.953 29.312 2.826 1 97 291 ALA A CA 1
ATOM 2141 C C . ALA A 1 291 ? 18.328 28.406 1.668 1 97 291 ALA A C 1
ATOM 2143 O O . ALA A 1 291 ? 19.297 27.641 1.756 1 97 291 ALA A O 1
ATOM 2144 N N . GLN A 1 292 ? 17.5 28.375 0.695 1 94.31 292 GLN A N 1
ATOM 2145 C CA . GLN A 1 292 ? 17.703 27.609 -0.528 1 94.31 292 GLN A CA 1
ATOM 2146 C C . GLN A 1 292 ? 18.062 28.516 -1.697 1 94.31 292 GLN A C 1
ATOM 2148 O O . GLN A 1 292 ? 17.422 29.547 -1.907 1 94.31 292 GLN A O 1
ATOM 2153 N N . GLU A 1 293 ? 19.094 28.172 -2.385 1 91.69 293 GLU A N 1
ATOM 2154 C CA . GLU A 1 293 ? 19.5 28.875 -3.6 1 91.69 293 GLU A CA 1
ATOM 2155 C C . GLU A 1 293 ? 19.719 27.906 -4.754 1 91.69 293 GLU A C 1
ATOM 2157 O O . GLU A 1 293 ? 20.234 26.797 -4.551 1 91.69 293 GLU A O 1
ATOM 2162 N N . GLY A 1 294 ? 19.188 28.266 -5.816 1 84.31 294 GLY A N 1
ATOM 2163 C CA . GLY A 1 294 ? 19.391 27.453 -7.012 1 84.31 294 GLY A CA 1
ATOM 2164 C C . GLY A 1 294 ? 19.219 28.25 -8.297 1 84.31 294 GLY A C 1
ATOM 2165 O O . GLY A 1 294 ? 19.031 29.469 -8.273 1 84.31 294 GLY A O 1
ATOM 2166 N N . ASN A 1 295 ? 19.562 27.469 -9.398 1 77.12 295 ASN A N 1
ATOM 2167 C CA . ASN A 1 295 ? 19.406 28.062 -10.719 1 77.12 295 ASN A CA 1
ATOM 2168 C C . ASN A 1 295 ? 18.25 27.422 -11.484 1 77.12 295 ASN A C 1
ATOM 2170 O O . ASN A 1 295 ? 18.047 26.219 -11.406 1 77.12 295 ASN A O 1
ATOM 2174 N N . THR A 1 296 ? 17.375 28.234 -11.945 1 69.62 296 THR A N 1
ATOM 2175 C CA . THR A 1 296 ? 16.328 27.781 -12.844 1 69.62 296 THR A CA 1
ATOM 2176 C C . THR A 1 296 ? 16.516 28.359 -14.242 1 69.62 296 THR A C 1
ATOM 2178 O O . THR A 1 296 ? 17.344 29.266 -14.438 1 69.62 296 THR A O 1
ATOM 2181 N N . PRO A 1 297 ? 15.812 27.734 -15.203 1 65.38 297 PRO A N 1
ATOM 2182 C CA . PRO A 1 297 ? 15.891 28.328 -16.531 1 65.38 297 PRO A CA 1
ATOM 2183 C C . PRO A 1 297 ? 15.453 29.797 -16.547 1 65.38 297 PRO A C 1
ATOM 2185 O O . PRO A 1 297 ? 15.797 30.531 -17.469 1 65.38 297 PRO A O 1
ATOM 2188 N N . PHE A 1 298 ? 14.781 30.219 -15.594 1 67.88 298 PHE A N 1
ATOM 2189 C CA . PHE A 1 298 ? 14.25 31.578 -15.555 1 67.88 298 PHE A CA 1
ATOM 2190 C C . PHE A 1 298 ? 15.094 32.469 -14.664 1 67.88 298 PHE A C 1
ATOM 2192 O O . PHE A 1 298 ? 14.719 33.594 -14.375 1 67.88 298 PHE A O 1
ATOM 2199 N N . GLY A 1 299 ? 16.203 31.891 -14.242 1 74.19 299 GLY A N 1
ATOM 2200 C CA . GLY A 1 299 ? 17.109 32.688 -13.43 1 74.19 299 GLY A CA 1
ATOM 2201 C C . GLY A 1 299 ? 17.359 32.094 -12.062 1 74.19 299 GLY A C 1
ATOM 2202 O O . GLY A 1 299 ? 17.109 30.891 -11.844 1 74.19 299 GLY A O 1
ATOM 2203 N N . LYS A 1 300 ? 17.906 33 -11.258 1 82.12 300 LYS A N 1
ATOM 2204 C CA . LYS A 1 300 ? 18.266 32.562 -9.906 1 82.12 300 LYS A CA 1
ATOM 2205 C C . LYS A 1 300 ? 17.016 32.375 -9.047 1 82.12 300 LYS A C 1
ATOM 2207 O O . LYS A 1 300 ? 16.062 33.156 -9.133 1 82.12 300 LYS A O 1
ATOM 2212 N N . PHE A 1 301 ? 16.969 31.297 -8.383 1 86.62 301 PHE A N 1
ATOM 2213 C CA . PHE A 1 301 ? 15.883 30.953 -7.469 1 86.62 301 PHE A CA 1
ATOM 2214 C C . PHE A 1 301 ? 16.344 31 -6.02 1 86.62 301 PHE A C 1
ATOM 2216 O O . PHE A 1 301 ? 17.469 30.594 -5.707 1 86.62 301 PHE A O 1
ATOM 2223 N N . SER A 1 302 ? 15.578 31.812 -5.238 1 91.12 302 SER A N 1
ATOM 2224 C CA . SER A 1 302 ? 15.859 31.875 -3.807 1 91.12 302 SER A CA 1
ATOM 2225 C C . SER A 1 302 ? 14.594 31.688 -2.982 1 91.12 302 SER A C 1
ATOM 2227 O O . SER A 1 302 ? 13.531 32.219 -3.34 1 91.12 302 SER A O 1
ATOM 2229 N N . ALA A 1 303 ? 14.695 30.906 -1.933 1 95.06 303 ALA A N 1
ATOM 2230 C CA . ALA A 1 303 ? 13.609 30.688 -0.98 1 95.06 303 ALA A CA 1
ATOM 2231 C C . ALA A 1 303 ? 14.156 30.391 0.414 1 95.06 303 ALA A C 1
ATOM 2233 O O . ALA A 1 303 ? 15.359 30.156 0.581 1 95.06 303 ALA A O 1
ATOM 2234 N N . THR A 1 304 ? 13.344 30.578 1.367 1 97.25 304 THR A N 1
ATOM 2235 C CA . THR A 1 304 ? 13.695 30.188 2.729 1 97.25 304 THR A CA 1
ATOM 2236 C C . THR A 1 304 ? 12.633 29.266 3.314 1 97.25 304 THR A C 1
ATOM 2238 O O . THR A 1 304 ? 11.484 29.266 2.867 1 97.25 304 THR A O 1
ATOM 2241 N N . PHE A 1 305 ? 13.039 28.406 4.168 1 97.38 305 PHE A N 1
ATOM 2242 C CA . PHE A 1 305 ? 12.078 27.641 4.957 1 97.38 305 PHE A CA 1
ATOM 2243 C C . PHE A 1 305 ? 12.5 27.594 6.422 1 97.38 305 PHE A C 1
ATOM 2245 O O . PHE A 1 305 ? 13.688 27.562 6.73 1 97.38 305 PHE A O 1
ATOM 2252 N N . GLU A 1 306 ? 11.508 27.688 7.277 1 98.19 306 GLU A N 1
ATOM 2253 C CA . GLU A 1 306 ? 11.695 27.766 8.719 1 98.19 306 GLU A CA 1
ATOM 2254 C C . GLU A 1 306 ? 10.867 26.688 9.438 1 98.19 306 GLU A C 1
ATOM 2256 O O . GLU A 1 306 ? 9.68 26.531 9.164 1 98.19 306 GLU A O 1
ATOM 2261 N N . PHE A 1 307 ? 11.57 25.906 10.234 1 98.38 307 PHE A N 1
ATOM 2262 C CA . PHE A 1 307 ? 10.875 25.031 11.172 1 98.38 307 PHE A CA 1
ATOM 2263 C C . PHE A 1 307 ? 10.68 25.734 12.508 1 98.38 307 PHE A C 1
ATOM 2265 O O . PHE A 1 307 ? 11.641 26.203 13.125 1 98.38 307 PHE A O 1
ATOM 2272 N N . THR A 1 308 ? 9.469 25.859 12.93 1 98.06 308 THR A N 1
ATOM 2273 C CA . THR A 1 308 ? 9.109 26.375 14.242 1 98.06 308 THR A CA 1
ATOM 2274 C C . THR A 1 308 ? 8.484 25.266 15.102 1 98.06 308 THR A C 1
ATOM 2276 O O . THR A 1 308 ? 7.461 24.688 14.727 1 98.06 308 THR A O 1
ATOM 2279 N N . ALA A 1 309 ? 9.125 24.984 16.203 1 97.31 309 ALA A N 1
ATOM 2280 C CA . ALA A 1 309 ? 8.594 23.969 17.109 1 97.31 309 ALA A CA 1
ATOM 2281 C C . ALA A 1 309 ? 7.184 24.328 17.578 1 97.31 309 ALA A C 1
ATOM 2283 O O . ALA A 1 309 ? 6.863 25.5 17.75 1 97.31 309 ALA A O 1
ATOM 2284 N N . PRO A 1 310 ? 6.219 23.453 17.734 1 97.62 310 PRO A N 1
ATOM 2285 C CA . PRO A 1 310 ? 6.551 22.031 17.688 1 97.62 310 PRO A CA 1
ATOM 2286 C C . PRO A 1 310 ? 6.305 21.391 16.328 1 97.62 310 PRO A C 1
ATOM 2288 O O . PRO A 1 310 ? 6.766 20.281 16.062 1 97.62 310 PRO A O 1
ATOM 2291 N N . CYS A 1 311 ? 5.598 22.109 15.336 1 98.25 311 CYS A N 1
ATOM 2292 C CA . CYS A 1 311 ? 5.211 21.281 14.195 1 98.25 311 CYS A CA 1
ATOM 2293 C C . CYS A 1 311 ? 4.945 22.156 12.969 1 98.25 311 CYS A C 1
ATOM 2295 O O . CYS A 1 311 ? 4.238 21.734 12.055 1 98.25 311 CYS A O 1
ATOM 2297 N N . LEU A 1 312 ? 5.461 23.391 12.906 1 98.56 312 LEU A N 1
ATOM 2298 C CA . LEU A 1 312 ? 5.203 24.281 11.781 1 98.56 312 LEU A CA 1
ATOM 2299 C C . LEU A 1 312 ? 6.43 24.391 10.883 1 98.56 312 LEU A C 1
ATOM 2301 O O . LEU A 1 312 ? 7.535 24.641 11.375 1 98.56 312 LEU A O 1
ATOM 2305 N N . VAL A 1 313 ? 6.242 24.172 9.609 1 98.69 313 VAL A N 1
ATOM 2306 C CA . VAL A 1 313 ? 7.234 24.531 8.602 1 98.69 313 VAL A CA 1
ATOM 2307 C C . VAL A 1 313 ? 6.668 25.594 7.664 1 98.69 313 VAL A C 1
ATOM 2309 O O . VAL A 1 313 ? 5.59 25.422 7.09 1 98.69 313 VAL A O 1
ATOM 2312 N N . LYS A 1 314 ? 7.398 26.688 7.559 1 98.38 314 LYS A N 1
ATOM 2313 C CA . LYS A 1 314 ? 6.992 27.812 6.719 1 98.38 314 LYS A CA 1
ATOM 2314 C C . LYS A 1 314 ? 7.977 28.031 5.57 1 98.38 314 LYS A C 1
ATOM 2316 O O . LYS A 1 314 ? 9.18 28.141 5.793 1 98.38 314 LYS A O 1
ATOM 2321 N N . TYR A 1 315 ? 7.488 27.984 4.375 1 97.94 315 TYR A N 1
ATOM 2322 C CA . TYR A 1 315 ? 8.273 28.344 3.201 1 97.94 315 TYR A CA 1
ATOM 2323 C C . TYR A 1 315 ? 7.945 29.766 2.748 1 97.94 315 TYR A C 1
ATOM 2325 O O . TYR A 1 315 ? 6.781 30.172 2.752 1 97.94 315 TYR A O 1
ATOM 2333 N N . HIS A 1 316 ? 8.922 30.578 2.389 1 97.19 316 HIS A N 1
ATOM 2334 C CA . HIS A 1 316 ? 8.773 31.906 1.807 1 97.19 316 HIS A CA 1
ATOM 2335 C C . HIS A 1 316 ? 9.438 31.984 0.438 1 97.19 316 HIS A C 1
ATOM 2337 O O . HIS A 1 316 ? 10.641 31.719 0.312 1 97.19 316 HIS A O 1
ATOM 2343 N N . PHE A 1 317 ? 8.633 32.281 -0.516 1 93.69 317 PHE A N 1
ATOM 2344 C CA . PHE A 1 317 ? 9.094 32.469 -1.887 1 93.69 317 PHE A CA 1
ATOM 2345 C C . PHE A 1 317 ? 8.977 33.938 -2.301 1 93.69 317 PHE A C 1
ATOM 2347 O O . PHE A 1 317 ? 8.016 34.312 -2.969 1 93.69 317 PHE A O 1
ATOM 2354 N N . PRO A 1 318 ? 10 34.688 -2.127 1 90.12 318 PRO A N 1
ATOM 2355 C CA . PRO A 1 318 ? 9.898 36.125 -2.354 1 90.12 318 PRO A CA 1
ATOM 2356 C C . PRO A 1 318 ? 9.609 36.469 -3.812 1 90.12 318 PRO A C 1
ATOM 2358 O O . PRO A 1 318 ? 8.805 37.375 -4.09 1 90.12 318 PRO A O 1
ATOM 2361 N N . LYS A 1 319 ? 10.219 35.844 -4.73 1 85.19 319 LYS A N 1
ATOM 2362 C CA . LYS A 1 319 ? 10.062 36.156 -6.148 1 85.19 319 LYS A CA 1
ATOM 2363 C C . LYS A 1 319 ? 8.625 35.938 -6.605 1 85.19 319 LYS A C 1
ATOM 2365 O O . LYS A 1 319 ? 8.156 36.594 -7.527 1 85.19 319 LYS A O 1
ATOM 2370 N N . PHE A 1 320 ? 7.949 35.062 -5.883 1 84.88 320 PHE A N 1
ATOM 2371 C CA . PHE A 1 320 ? 6.586 34.75 -6.285 1 84.88 320 PHE A CA 1
ATOM 2372 C C . PHE A 1 320 ? 5.578 35.406 -5.352 1 84.88 320 PHE A C 1
ATOM 2374 O O . PHE A 1 320 ? 4.367 35.312 -5.559 1 84.88 320 PHE A O 1
ATOM 2381 N N . GLY A 1 321 ? 6.098 36.125 -4.352 1 89.94 321 GLY A N 1
ATOM 2382 C CA . GLY A 1 321 ? 5.195 36.688 -3.365 1 89.94 321 GLY A CA 1
ATOM 2383 C C . GLY A 1 321 ? 4.293 35.656 -2.719 1 89.94 321 GLY A C 1
ATOM 2384 O O . GLY A 1 321 ? 3.08 35.875 -2.621 1 89.94 321 GLY A O 1
ATOM 2385 N N . ARG A 1 322 ? 4.855 34.531 -2.371 1 93.44 322 ARG A N 1
ATOM 2386 C CA . ARG A 1 322 ? 4.066 33.406 -1.851 1 93.44 322 ARG A CA 1
ATOM 2387 C C . ARG A 1 322 ? 4.668 32.875 -0.555 1 93.44 322 ARG A C 1
ATOM 2389 O O . ARG A 1 322 ? 5.883 32.906 -0.365 1 93.44 322 ARG A O 1
ATOM 2396 N N . VAL A 1 323 ? 3.793 32.469 0.278 1 96.81 323 VAL A N 1
ATOM 2397 C CA . VAL A 1 323 ? 4.16 31.781 1.51 1 96.81 323 VAL A CA 1
ATOM 2398 C C . VAL A 1 323 ? 3.346 30.484 1.646 1 96.81 323 VAL A C 1
ATOM 2400 O O . VAL A 1 323 ? 2.16 30.469 1.308 1 96.81 323 VAL A O 1
ATOM 2403 N N . MET A 1 324 ? 4.012 29.438 2.035 1 97.31 324 MET A N 1
ATOM 2404 C CA . MET A 1 324 ? 3.342 28.172 2.312 1 97.31 324 MET A CA 1
ATOM 2405 C C . MET A 1 324 ? 3.5 27.781 3.777 1 97.31 324 MET A C 1
ATOM 2407 O O . MET A 1 324 ? 4.617 27.734 4.297 1 97.31 324 MET A O 1
ATOM 2411 N N . ALA A 1 325 ? 2.42 27.578 4.41 1 98.19 325 ALA A N 1
ATOM 2412 C CA . ALA A 1 325 ? 2.422 27.062 5.773 1 98.19 325 ALA A CA 1
ATOM 2413 C C . ALA A 1 325 ? 2.096 25.562 5.785 1 98.19 325 ALA A C 1
ATOM 2415 O O . ALA A 1 325 ? 1.123 25.125 5.164 1 98.19 325 ALA A O 1
ATOM 2416 N N . VAL A 1 326 ? 2.9 24.781 6.477 1 98.5 326 VAL A N 1
ATOM 2417 C CA . VAL A 1 326 ? 2.668 23.344 6.621 1 98.5 326 VAL A CA 1
ATOM 2418 C C . VAL A 1 326 ? 2.732 22.953 8.102 1 98.5 326 VAL A C 1
ATOM 2420 O O . VAL A 1 326 ? 3.811 22.938 8.695 1 98.5 326 VAL A O 1
ATOM 2423 N N . TYR A 1 327 ? 1.606 22.656 8.688 1 98.75 327 TYR A N 1
ATOM 2424 C CA . TYR A 1 327 ? 1.584 22.062 10.016 1 98.75 327 TYR A CA 1
ATOM 2425 C C . TYR A 1 327 ? 1.703 20.547 9.938 1 98.75 327 TYR A C 1
ATOM 2427 O O . TYR A 1 327 ? 0.948 19.906 9.211 1 98.75 327 TYR A O 1
ATOM 2435 N N . ILE A 1 328 ? 2.631 19.984 10.609 1 98.81 328 ILE A N 1
ATOM 2436 C CA . ILE A 1 328 ? 2.902 18.547 10.641 1 98.81 328 ILE A CA 1
ATOM 2437 C C . ILE A 1 328 ? 2.682 18.016 12.055 1 98.81 328 ILE A C 1
ATOM 2439 O O . ILE A 1 328 ? 3.596 18.031 12.883 1 98.81 328 ILE A O 1
ATOM 2443 N N . ILE A 1 329 ? 1.53 17.484 12.312 1 98.81 329 ILE A N 1
ATOM 2444 C CA . ILE A 1 329 ? 1.057 17.203 13.656 1 98.81 329 ILE A CA 1
ATOM 2445 C C . ILE A 1 329 ? 1.221 15.711 13.961 1 98.81 329 ILE A C 1
ATOM 2447 O O . ILE A 1 329 ? 0.657 14.867 13.258 1 98.81 329 ILE A O 1
ATOM 2451 N N . PRO A 1 330 ? 1.971 15.352 15 1 98.5 330 PRO A N 1
ATOM 2452 C CA . PRO A 1 330 ? 2.178 13.938 15.312 1 98.5 330 PRO A CA 1
ATOM 2453 C C . PRO A 1 330 ? 0.934 13.273 15.898 1 98.5 330 PRO A C 1
ATOM 2455 O O . PRO A 1 330 ? 0.547 13.57 17.031 1 98.5 330 PRO A O 1
ATOM 2458 N N . SER A 1 331 ? 0.349 12.336 15.211 1 97.88 331 SER A N 1
ATOM 2459 C CA . SER A 1 331 ? -0.868 11.648 15.633 1 97.88 331 SER A CA 1
ATOM 2460 C C . SER A 1 331 ? -0.545 10.375 16.391 1 97.88 331 SER A C 1
ATOM 2462 O O . SER A 1 331 ? -0.877 10.242 17.578 1 97.88 331 SER A O 1
ATOM 2464 N N . ALA A 1 332 ? 0.039 9.477 15.805 1 97.31 332 ALA A N 1
ATOM 2465 C CA . ALA A 1 332 ? 0.432 8.156 16.312 1 97.31 332 ALA A CA 1
ATOM 2466 C C . ALA A 1 332 ? 1.692 7.656 15.609 1 97.31 332 ALA A C 1
ATOM 2468 O O . ALA A 1 332 ? 2.113 8.219 14.602 1 97.31 332 ALA A O 1
ATOM 2469 N N . PRO A 1 333 ? 2.357 6.633 16.266 1 95.94 333 PRO A N 1
ATOM 2470 C CA . PRO A 1 333 ? 3.471 6.059 15.5 1 95.94 333 PRO A CA 1
ATOM 2471 C C . PRO A 1 333 ? 3.068 5.645 14.086 1 95.94 333 PRO A C 1
ATOM 2473 O O . PRO A 1 333 ? 2.098 4.902 13.914 1 95.94 333 PRO A O 1
ATOM 2476 N N . GLY A 1 334 ? 3.754 6.203 13.164 1 97.06 334 GLY A N 1
ATOM 2477 C CA . GLY A 1 334 ? 3.477 5.852 11.781 1 97.06 334 GLY A CA 1
ATOM 2478 C C . GLY A 1 334 ? 2.367 6.684 11.164 1 97.06 334 GLY A C 1
ATOM 2479 O O . GLY A 1 334 ? 1.928 6.414 10.047 1 97.06 334 GLY A O 1
ATOM 2480 N N . TRP A 1 335 ? 1.859 7.676 11.867 1 98.12 335 TRP A N 1
ATOM 2481 C CA . TRP A 1 335 ? 0.787 8.516 11.352 1 98.12 335 TRP A CA 1
ATOM 2482 C C . TRP A 1 335 ? 1.027 9.984 11.711 1 98.12 335 TRP A C 1
ATOM 2484 O O . TRP A 1 335 ? 1.452 10.297 12.82 1 98.12 335 TRP A O 1
ATOM 2494 N N . THR A 1 336 ? 0.751 10.836 10.727 1 98.62 336 THR A N 1
ATOM 2495 C CA . THR A 1 336 ? 0.893 12.281 10.891 1 98.62 336 THR A CA 1
ATOM 2496 C C . THR A 1 336 ? -0.256 13.016 10.211 1 98.62 336 THR A C 1
ATOM 2498 O O . THR A 1 336 ? -0.678 12.641 9.109 1 98.62 336 THR A O 1
ATOM 2501 N N . ARG A 1 337 ? -0.81 14 10.891 1 98.56 337 ARG A N 1
ATOM 2502 C CA . ARG A 1 337 ? -1.771 14.891 10.25 1 98.56 337 ARG A CA 1
ATOM 2503 C C . ARG A 1 337 ? -1.079 16.125 9.672 1 98.56 337 ARG A C 1
ATOM 2505 O O . ARG A 1 337 ? -0.303 16.781 10.359 1 98.56 337 ARG A O 1
ATOM 2512 N N . MET A 1 338 ? -1.381 16.391 8.391 1 98.75 338 MET A N 1
ATOM 2513 C CA . MET A 1 338 ? -0.858 17.578 7.738 1 98.75 338 MET A CA 1
ATOM 2514 C C . MET A 1 338 ? -1.97 18.594 7.48 1 98.75 338 MET A C 1
ATOM 2516 O O . MET A 1 338 ? -3.045 18.234 6.996 1 98.75 338 MET A O 1
ATOM 2520 N N . ILE A 1 339 ? -1.736 19.828 7.836 1 98.69 339 ILE A N 1
ATOM 2521 C CA . ILE A 1 339 ? -2.619 20.953 7.527 1 98.69 339 ILE A CA 1
ATOM 2522 C C . ILE A 1 339 ? -1.832 22.047 6.82 1 98.69 339 ILE A C 1
ATOM 2524 O O . ILE A 1 339 ? -0.829 22.547 7.348 1 98.69 339 ILE A O 1
ATOM 2528 N N . THR A 1 340 ? -2.264 22.391 5.621 1 98.19 340 THR A N 1
ATOM 2529 C CA . THR A 1 340 ? -1.46 23.297 4.797 1 98.19 340 THR A CA 1
ATOM 2530 C C . THR A 1 340 ? -2.316 24.422 4.234 1 98.19 340 THR A C 1
ATOM 2532 O O . THR A 1 340 ? -3.535 24.281 4.105 1 98.19 340 THR A O 1
ATOM 2535 N N . ARG A 1 341 ? -1.687 25.562 3.984 1 97.38 341 ARG A N 1
ATOM 2536 C CA . ARG A 1 341 ? -2.303 26.703 3.32 1 97.38 341 ARG A CA 1
ATOM 2537 C C . ARG A 1 341 ? -1.255 27.547 2.607 1 97.38 341 ARG A C 1
ATOM 2539 O O . ARG A 1 341 ? -0.14 27.719 3.105 1 97.38 341 ARG A O 1
ATOM 2546 N N . PHE A 1 342 ? -1.654 28.109 1.5 1 96.56 342 PHE A N 1
ATOM 2547 C CA . PHE A 1 342 ? -0.812 29.031 0.761 1 96.56 342 PHE A CA 1
ATOM 2548 C C . PHE A 1 342 ? -1.313 30.469 0.924 1 96.56 342 PHE A C 1
ATOM 2550 O O . PHE A 1 342 ? -2.521 30.703 0.989 1 96.56 342 PHE A O 1
ATOM 2557 N N . TYR A 1 343 ? -0.383 31.422 0.984 1 95.75 343 TYR A N 1
ATOM 2558 C CA . TYR A 1 343 ? -0.659 32.844 1.033 1 95.75 343 TYR A CA 1
ATOM 2559 C C . TYR A 1 343 ? -0.012 33.562 -0.144 1 95.75 343 TYR A C 1
ATOM 2561 O O . TYR A 1 343 ? 0.988 33.094 -0.693 1 95.75 343 TYR A O 1
ATOM 2569 N N . SER A 1 344 ? -0.646 34.625 -0.522 1 93.94 344 SER A N 1
ATOM 2570 C CA . SER A 1 344 ? -0.09 35.5 -1.552 1 93.94 344 SER A CA 1
ATOM 2571 C C . SER A 1 344 ? 0.031 36.938 -1.055 1 93.94 344 SER A C 1
ATOM 2573 O O . SER A 1 344 ? -0.83 37.406 -0.315 1 93.94 344 SER A O 1
ATOM 2575 N N . SER A 1 345 ? 1.077 37.531 -1.485 1 93.31 345 SER A N 1
ATOM 2576 C CA . SER A 1 345 ? 1.25 38.969 -1.184 1 93.31 345 SER A CA 1
ATOM 2577 C C . SER A 1 345 ? 0.132 39.781 -1.798 1 93.31 345 SER A C 1
ATOM 2579 O O . SER A 1 345 ? -0.296 39.531 -2.924 1 93.31 345 SER A O 1
ATOM 2581 N N . THR A 1 346 ? -0.316 40.781 -1.06 1 91.19 346 THR A N 1
ATOM 2582 C CA . THR A 1 346 ? -1.368 41.656 -1.563 1 91.19 346 THR A CA 1
ATOM 2583 C C . THR A 1 346 ? -0.779 42.75 -2.422 1 91.19 346 THR A C 1
ATOM 2585 O O . THR A 1 346 ? -1.517 43.531 -3.035 1 91.19 346 THR A O 1
ATOM 2588 N N . ALA A 1 347 ? 0.483 42.75 -2.439 1 86.25 347 ALA A N 1
ATOM 2589 C CA . ALA A 1 347 ? 1.126 43.75 -3.279 1 86.25 347 ALA A CA 1
ATOM 2590 C C . ALA A 1 347 ? 0.783 43.531 -4.75 1 86.25 347 ALA A C 1
ATOM 2592 O O . ALA A 1 347 ? 0.656 42.406 -5.207 1 86.25 347 ALA A O 1
ATOM 2593 N N . PRO A 1 348 ? 0.531 44.594 -5.414 1 75.62 348 PRO A N 1
ATOM 2594 C CA . PRO A 1 348 ? 0.161 44.5 -6.828 1 75.62 348 PRO A CA 1
ATOM 2595 C C . PRO A 1 348 ? 1.243 43.812 -7.668 1 75.62 348 PRO A C 1
ATOM 2597 O O . PRO A 1 348 ? 2.434 44.094 -7.477 1 75.62 348 PRO A O 1
ATOM 2600 N N . THR A 1 349 ? 0.879 42.656 -8.047 1 69 349 THR A N 1
ATOM 2601 C CA . THR A 1 349 ? 1.803 42 -8.977 1 69 349 THR A CA 1
ATOM 2602 C C . THR A 1 349 ? 1.463 42.344 -10.414 1 69 349 THR A C 1
ATOM 2604 O O . THR A 1 349 ? 0.293 42.562 -10.758 1 69 349 THR A O 1
ATOM 2607 N N . ALA A 1 350 ? 2.393 42.594 -11.234 1 63.5 350 ALA A N 1
ATOM 2608 C CA . ALA A 1 350 ? 2.201 43 -12.625 1 63.5 350 ALA A CA 1
ATOM 2609 C C . ALA A 1 350 ? 1.486 41.875 -13.406 1 63.5 350 ALA A C 1
ATOM 2611 O O . ALA A 1 350 ? 1.852 40.719 -13.312 1 63.5 350 ALA A O 1
ATOM 2612 N N . ARG A 1 351 ? 0.331 42.094 -13.875 1 62.94 351 ARG A N 1
ATOM 2613 C CA . ARG A 1 351 ? -0.391 41.188 -14.758 1 62.94 351 ARG A CA 1
ATOM 2614 C C . ARG A 1 351 ? 0.401 40.906 -16.031 1 62.94 351 ARG A C 1
ATOM 2616 O O . ARG A 1 351 ? 0.872 41.844 -16.688 1 62.94 351 ARG A O 1
ATOM 2623 N N . ARG A 1 352 ? 0.92 39.656 -16.125 1 67.62 352 ARG A N 1
ATOM 2624 C CA . ARG A 1 352 ? 1.585 39.312 -17.391 1 67.62 352 ARG A CA 1
ATOM 2625 C C . ARG A 1 352 ? 0.568 39.062 -18.484 1 67.62 352 ARG A C 1
ATOM 2627 O O . ARG A 1 352 ? -0.412 38.344 -18.281 1 67.62 352 ARG A O 1
ATOM 2634 N N . PRO A 1 353 ? 0.663 39.656 -19.609 1 68.06 353 PRO A N 1
ATOM 2635 C CA . PRO A 1 353 ? -0.262 39.438 -20.719 1 68.06 353 PRO A CA 1
ATOM 2636 C C . PRO A 1 353 ? -0.024 38.094 -21.422 1 68.06 353 PRO A C 1
ATOM 2638 O O . PRO A 1 353 ? 0.953 37.406 -21.125 1 68.06 353 PRO A O 1
ATOM 2641 N N . GLY A 1 354 ? -1.043 37.438 -22.141 1 71.88 354 GLY A N 1
ATOM 2642 C CA . GLY A 1 354 ? -0.899 36.312 -23.062 1 71.88 354 GLY A CA 1
ATOM 2643 C C . GLY A 1 354 ? -1.162 34.969 -22.391 1 71.88 354 GLY A C 1
ATOM 2644 O O . GLY A 1 354 ? -2.012 34.875 -21.516 1 71.88 354 GLY A O 1
ATOM 2645 N N . LEU A 1 355 ? -0.56 34.031 -22.875 1 76.88 355 LEU A N 1
ATOM 2646 C CA . LEU A 1 355 ? -0.757 32.625 -22.484 1 76.88 355 LEU A CA 1
ATOM 2647 C C . LEU A 1 355 ? -0.38 32.406 -21.016 1 76.88 355 LEU A C 1
ATOM 2649 O O . LEU A 1 355 ? -1.071 31.703 -20.297 1 76.88 355 LEU A O 1
ATOM 2653 N N . PHE A 1 356 ? 0.638 33.094 -20.641 1 76.25 356 PHE A N 1
ATOM 2654 C CA . PHE A 1 356 ? 1.075 32.938 -19.266 1 76.25 356 PHE A CA 1
ATOM 2655 C C . PHE A 1 356 ? 0.063 33.562 -18.312 1 76.25 356 PHE A C 1
ATOM 2657 O O . PHE A 1 356 ? -0.155 33.062 -17.203 1 76.25 356 PHE A O 1
ATOM 2664 N N . GLY A 1 357 ? -0.495 34.594 -18.812 1 75.81 357 GLY A N 1
ATOM 2665 C CA . GLY A 1 357 ? -1.55 35.188 -18.016 1 75.81 357 GLY A CA 1
ATOM 2666 C C . GLY A 1 357 ? -2.777 34.312 -17.875 1 75.81 357 GLY A C 1
ATOM 2667 O O . GLY A 1 357 ? -3.35 34.219 -16.781 1 75.81 357 GLY A O 1
ATOM 2668 N N . LEU A 1 358 ? -3.1 33.719 -18.938 1 80.19 358 LEU A N 1
ATOM 2669 C CA . LEU A 1 358 ? -4.246 32.812 -18.906 1 80.19 358 LEU A CA 1
ATOM 2670 C C . LEU A 1 358 ? -3.98 31.625 -18 1 80.19 358 LEU A C 1
ATOM 2672 O O . LEU A 1 358 ? -4.855 31.219 -17.234 1 80.19 358 LEU A O 1
ATOM 2676 N N . LEU A 1 359 ? -2.83 31.109 -18.094 1 80.56 359 LEU A N 1
ATOM 2677 C CA . LEU A 1 359 ? -2.459 30 -17.234 1 80.56 359 LEU A CA 1
ATOM 2678 C C . LEU A 1 359 ? -2.533 30.391 -15.766 1 80.56 359 LEU A C 1
ATOM 2680 O O . LEU A 1 359 ? -3.008 29.625 -14.93 1 80.56 359 LEU A O 1
ATOM 2684 N N . ARG A 1 360 ? -2.07 31.531 -15.578 1 80.81 360 ARG A N 1
ATOM 2685 C CA . ARG A 1 360 ? -2.137 32.031 -14.211 1 80.81 360 ARG A CA 1
ATOM 2686 C C . ARG A 1 360 ? -3.582 32.156 -13.734 1 80.81 360 ARG A C 1
ATOM 2688 O O . ARG A 1 360 ? -3.891 31.797 -12.594 1 80.81 360 ARG A O 1
ATOM 2695 N N . LEU A 1 361 ? -4.41 32.625 -14.594 1 81.5 361 LEU A N 1
ATOM 2696 C CA . LEU A 1 361 ? -5.82 32.75 -14.25 1 81.5 361 LEU A CA 1
ATOM 2697 C C . LEU A 1 361 ? -6.441 31.391 -13.961 1 81.5 361 LEU A C 1
ATOM 2699 O O . LEU A 1 361 ? -7.227 31.25 -13.023 1 81.5 361 LEU A O 1
ATOM 2703 N N . VAL A 1 362 ? -6.07 30.484 -14.664 1 85.75 362 V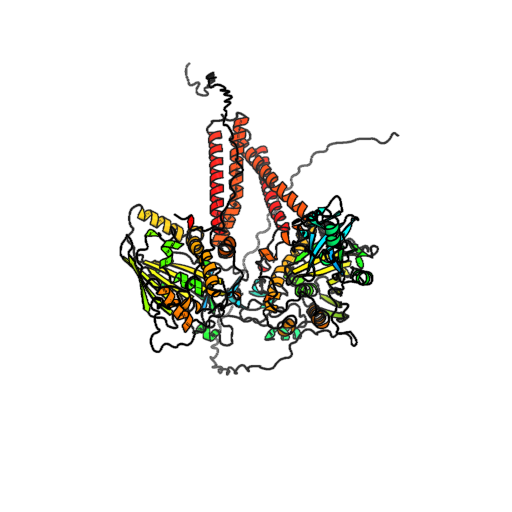AL A N 1
ATOM 2704 C CA . VAL A 1 362 ? -6.594 29.125 -14.492 1 85.75 362 VAL A CA 1
ATOM 2705 C C . VAL A 1 362 ? -6.094 28.547 -13.164 1 85.75 362 VAL A C 1
ATOM 2707 O O . VAL A 1 362 ? -6.871 27.969 -12.406 1 85.75 362 VAL A O 1
ATOM 2710 N N . MET A 1 363 ? -4.855 28.75 -12.938 1 84.88 363 MET A N 1
ATOM 2711 C CA . MET A 1 363 ? -4.289 28.25 -11.688 1 84.88 363 MET A CA 1
ATOM 2712 C C . MET A 1 363 ? -4.953 28.922 -10.492 1 84.88 363 MET A C 1
ATOM 2714 O O . MET A 1 363 ? -5.23 28.266 -9.484 1 84.88 363 MET A O 1
ATOM 2718 N N . GLU A 1 364 ? -5.176 30.172 -10.688 1 85.25 364 GLU A N 1
ATOM 2719 C CA . GLU A 1 364 ? -5.844 30.906 -9.625 1 85.25 364 GLU A CA 1
ATOM 2720 C C . GLU A 1 364 ? -7.262 30.406 -9.398 1 85.25 364 GLU A C 1
ATOM 2722 O O . GLU A 1 364 ? -7.73 30.328 -8.266 1 85.25 364 GLU A O 1
ATOM 2727 N N . ALA A 1 365 ? -7.867 30.078 -10.453 1 88.88 365 ALA A N 1
ATOM 2728 C CA . ALA A 1 365 ? -9.227 29.547 -10.352 1 88.88 365 ALA A CA 1
ATOM 2729 C C . ALA A 1 365 ? -9.242 28.203 -9.648 1 88.88 365 ALA A C 1
ATOM 2731 O O . ALA A 1 365 ? -10.102 27.938 -8.805 1 88.88 365 ALA A O 1
ATOM 2732 N N . VAL A 1 366 ? -8.32 27.406 -9.93 1 90.88 366 VAL A N 1
ATOM 2733 C CA . VAL A 1 366 ? -8.227 26.094 -9.297 1 90.88 366 VAL A CA 1
ATOM 2734 C C . VAL A 1 366 ? -7.898 26.25 -7.812 1 90.88 366 VAL A C 1
ATOM 2736 O O . VAL A 1 366 ? -8.523 25.609 -6.961 1 90.88 366 VAL A O 1
ATOM 2739 N N . GLU A 1 367 ? -7.02 27.125 -7.551 1 91.81 367 GLU A N 1
ATOM 2740 C CA . GLU A 1 367 ? -6.574 27.328 -6.176 1 91.81 367 GLU A CA 1
ATOM 2741 C C . GLU A 1 367 ? -7.676 27.953 -5.328 1 91.81 367 GLU A C 1
ATOM 2743 O O . GLU A 1 367 ? -7.727 27.75 -4.113 1 91.81 367 GLU A O 1
ATOM 2748 N N . SER A 1 368 ? -8.547 28.688 -6.008 1 92.06 368 SER A N 1
ATOM 2749 C CA . SER A 1 368 ? -9.602 29.391 -5.277 1 92.06 368 SER A CA 1
ATOM 2750 C C . SER A 1 368 ? -10.766 28.469 -4.965 1 92.06 368 SER A C 1
ATOM 2752 O O . SER A 1 368 ? -11.602 28.781 -4.113 1 92.06 368 SER A O 1
ATOM 2754 N N . ASN A 1 369 ? -10.828 27.391 -5.66 1 95.12 369 ASN A N 1
ATOM 2755 C CA . ASN A 1 369 ? -11.859 26.391 -5.414 1 95.12 369 ASN A CA 1
ATOM 2756 C C . ASN A 1 369 ? -11.32 25.219 -4.582 1 95.12 369 ASN A C 1
ATOM 2758 O O . ASN A 1 369 ? -10.5 24.438 -5.062 1 95.12 369 ASN A O 1
ATOM 2762 N N . ARG A 1 370 ? -11.883 25.078 -3.457 1 96.19 370 ARG A N 1
ATOM 2763 C CA . ARG A 1 370 ? -11.352 24.109 -2.49 1 96.19 370 ARG A CA 1
ATOM 2764 C C . ARG A 1 370 ? -11.391 22.703 -3.047 1 96.19 370 ARG A C 1
ATOM 2766 O O . ARG A 1 370 ? -10.445 21.922 -2.871 1 96.19 370 ARG A O 1
ATOM 2773 N N . VAL A 1 371 ? -12.461 22.344 -3.711 1 97 371 VAL A N 1
ATOM 2774 C CA . VAL A 1 371 ? -12.641 21 -4.254 1 97 371 VAL A CA 1
ATOM 2775 C C . VAL A 1 371 ? -11.602 20.734 -5.344 1 97 371 VAL A C 1
ATOM 2777 O O . VAL A 1 371 ? -10.922 19.719 -5.328 1 97 371 VAL A O 1
ATOM 2780 N N . LEU A 1 372 ? -11.492 21.656 -6.262 1 96.25 372 LEU A N 1
ATOM 2781 C CA . LEU A 1 372 ? -10.555 21.5 -7.367 1 96.25 372 LEU A CA 1
ATOM 2782 C C . LEU A 1 372 ? -9.117 21.516 -6.859 1 96.25 372 LEU A C 1
ATOM 2784 O O . LEU A 1 372 ? -8.281 20.719 -7.305 1 96.25 372 LEU A O 1
ATOM 2788 N N . GLU A 1 373 ? -8.852 22.391 -5.969 1 96.5 373 GLU A N 1
ATOM 2789 C CA . GLU A 1 373 ? -7.512 22.484 -5.398 1 96.5 373 GLU A CA 1
ATOM 2790 C C . GLU A 1 373 ? -7.117 21.188 -4.699 1 96.5 373 GLU A C 1
ATOM 2792 O O . GLU A 1 373 ? -6.004 20.688 -4.879 1 96.5 373 GLU A O 1
ATOM 2797 N N . HIS A 1 374 ? -8.047 20.641 -3.932 1 97.88 374 HIS A N 1
ATOM 2798 C CA . HIS A 1 374 ? -7.785 19.391 -3.223 1 97.88 374 HIS A CA 1
ATOM 2799 C C . HIS A 1 374 ? -7.594 18.234 -4.195 1 97.88 374 HIS A C 1
ATOM 2801 O O . HIS A 1 374 ? -6.625 17.484 -4.086 1 97.88 374 HIS A O 1
ATOM 2807 N N . ALA A 1 375 ? -8.477 18.141 -5.137 1 95.56 375 ALA A N 1
ATOM 2808 C CA . ALA A 1 375 ? -8.547 16.984 -6.027 1 95.56 375 ALA A CA 1
ATOM 2809 C C . ALA A 1 375 ? -7.402 17 -7.035 1 95.56 375 ALA A C 1
ATOM 2811 O O . ALA A 1 375 ? -6.809 15.953 -7.324 1 95.56 375 ALA A O 1
ATOM 2812 N N . LEU A 1 376 ? -7.062 18.141 -7.496 1 93.25 376 LEU A N 1
ATOM 2813 C CA . LEU A 1 376 ? -6.184 18.203 -8.656 1 93.25 376 LEU A CA 1
ATOM 2814 C C . LEU A 1 376 ? -4.766 18.578 -8.242 1 93.25 376 LEU A C 1
ATOM 2816 O O . LEU A 1 376 ? -3.814 18.359 -9 1 93.25 376 LEU A O 1
ATOM 2820 N N . MET A 1 377 ? -4.594 19.125 -7.062 1 93.12 377 MET A N 1
ATOM 2821 C CA . MET A 1 377 ? -3.266 19.656 -6.758 1 93.12 377 MET A CA 1
ATOM 2822 C C . MET A 1 377 ? -2.727 19.062 -5.465 1 93.12 377 MET A C 1
ATOM 2824 O O . MET A 1 377 ? -1.816 18.219 -5.492 1 93.12 377 MET A O 1
ATOM 2828 N N . ARG A 1 378 ? -3.363 19.344 -4.359 1 94.75 378 ARG A N 1
ATOM 2829 C CA . ARG A 1 378 ? -2.777 19.031 -3.061 1 94.75 378 ARG A CA 1
ATOM 2830 C C . ARG A 1 378 ? -2.639 17.531 -2.871 1 94.75 378 ARG A C 1
ATOM 2832 O O . ARG A 1 378 ? -1.597 17.047 -2.42 1 94.75 378 ARG A O 1
ATOM 2839 N N . ASN A 1 379 ? -3.684 16.828 -3.189 1 96.38 379 ASN A N 1
ATOM 2840 C CA . ASN A 1 379 ? -3.611 15.375 -3.043 1 96.38 379 ASN A CA 1
ATOM 2841 C C . ASN A 1 379 ? -2.562 14.773 -3.971 1 96.38 379 ASN A C 1
ATOM 2843 O O . ASN A 1 379 ? -1.885 13.812 -3.604 1 96.38 379 ASN A O 1
ATOM 2847 N N . GLN A 1 380 ? -2.488 15.305 -5.086 1 94.62 380 GLN A N 1
ATOM 2848 C CA . GLN A 1 380 ? -1.524 14.781 -6.047 1 94.62 380 GLN A CA 1
ATOM 2849 C C . GLN A 1 380 ? -0.095 14.953 -5.539 1 94.62 380 GLN A C 1
ATOM 2851 O O . GLN A 1 380 ? 0.731 14.047 -5.688 1 94.62 380 GLN A O 1
ATOM 2856 N N . VAL A 1 381 ? 0.195 16.062 -4.949 1 94.94 381 VAL A N 1
ATOM 2857 C CA . VAL A 1 381 ? 1.523 16.312 -4.398 1 94.94 381 VAL A CA 1
ATOM 2858 C C . VAL A 1 381 ? 1.83 15.281 -3.309 1 94.94 381 VAL A C 1
ATOM 2860 O O . VAL A 1 381 ? 2.887 14.648 -3.326 1 94.94 381 VAL A O 1
ATOM 2863 N N . LEU A 1 382 ? 0.912 15.102 -2.455 1 96.75 382 LEU A N 1
ATOM 2864 C CA . LEU A 1 382 ? 1.13 14.188 -1.342 1 96.75 382 LEU A CA 1
ATOM 2865 C C . LEU A 1 382 ? 1.217 12.742 -1.834 1 96.75 382 LEU A C 1
ATOM 2867 O O . LEU A 1 382 ? 1.973 11.938 -1.284 1 96.75 382 LEU A O 1
ATOM 2871 N N . ASP A 1 383 ? 0.482 12.445 -2.887 1 96.06 383 ASP A N 1
ATOM 2872 C CA . ASP A 1 383 ? 0.531 11.102 -3.461 1 96.06 383 ASP A CA 1
ATOM 2873 C C . ASP A 1 383 ? 1.926 10.781 -3.994 1 96.06 383 ASP A C 1
ATOM 2875 O O . ASP A 1 383 ? 2.359 9.625 -3.965 1 96.06 383 ASP A O 1
ATOM 2879 N N . GLY A 1 384 ? 2.59 11.719 -4.445 1 94.94 384 GLY A N 1
ATOM 2880 C CA . GLY A 1 384 ? 3.932 11.516 -4.969 1 94.94 384 GLY A CA 1
ATOM 2881 C C . GLY A 1 384 ? 4.941 11.141 -3.898 1 94.94 384 GLY A C 1
ATOM 2882 O O . GLY A 1 384 ? 5.98 10.547 -4.199 1 94.94 384 GLY A O 1
ATOM 2883 N N . ASP A 1 385 ? 4.629 11.438 -2.67 1 96.56 385 ASP A N 1
ATOM 2884 C CA . ASP A 1 385 ? 5.594 11.258 -1.591 1 96.56 385 ASP A CA 1
ATOM 2885 C C . ASP A 1 385 ? 5.207 10.094 -0.688 1 96.56 385 ASP A C 1
ATOM 2887 O O . ASP A 1 385 ? 6.07 9.352 -0.217 1 96.56 385 ASP A O 1
ATOM 2891 N N . ASN A 1 386 ? 3.922 9.945 -0.488 1 96.44 386 ASN A N 1
ATOM 2892 C CA . ASN A 1 386 ? 3.426 9.219 0.673 1 96.44 386 ASN A CA 1
ATOM 2893 C C . ASN A 1 386 ? 3.908 7.77 0.672 1 96.44 386 ASN A C 1
ATOM 2895 O O . ASN A 1 386 ? 4.363 7.262 1.698 1 96.44 386 ASN A O 1
ATOM 2899 N N . TYR A 1 387 ? 3.816 7.113 -0.434 1 96 387 TYR A N 1
ATOM 2900 C CA . TYR A 1 387 ? 4.176 5.699 -0.436 1 96 387 TYR A CA 1
ATOM 2901 C C . TYR A 1 387 ? 5.684 5.52 -0.308 1 96 387 TYR A C 1
ATOM 2903 O O . TYR A 1 387 ? 6.152 4.613 0.383 1 96 387 TYR A O 1
ATOM 2911 N N . ILE A 1 388 ? 6.48 6.363 -0.922 1 95.44 388 ILE A N 1
ATOM 2912 C CA . ILE A 1 388 ? 7.938 6.344 -0.807 1 95.44 388 ILE A CA 1
ATOM 2913 C C . ILE A 1 388 ? 8.344 6.531 0.654 1 95.44 388 ILE A C 1
ATOM 2915 O O . ILE A 1 388 ? 9.156 5.77 1.182 1 95.44 388 ILE A O 1
ATOM 2919 N N . LEU A 1 389 ? 7.738 7.504 1.283 1 97.38 389 LEU A N 1
ATOM 2920 C CA . LEU A 1 389 ? 8.07 7.812 2.67 1 97.38 389 LEU A CA 1
ATOM 2921 C C . LEU A 1 389 ? 7.652 6.676 3.596 1 97.38 389 LEU A C 1
ATOM 2923 O O . LEU A 1 389 ? 8.359 6.352 4.551 1 97.38 389 LEU A O 1
ATOM 2927 N N . HIS A 1 390 ? 6.465 6.129 3.234 1 97.31 390 HIS A N 1
ATOM 2928 C CA . HIS A 1 390 ? 5.949 4.992 3.99 1 97.31 390 HIS A CA 1
ATOM 2929 C C . HIS A 1 390 ? 6.949 3.84 4.008 1 97.31 390 HIS A C 1
ATOM 2931 O O . HIS A 1 390 ? 7.203 3.246 5.059 1 97.31 390 HIS A O 1
ATOM 2937 N N . LEU A 1 391 ? 7.551 3.574 2.926 1 95.06 391 LEU A N 1
ATOM 2938 C CA . LEU A 1 391 ? 8.516 2.486 2.816 1 95.06 391 LEU A CA 1
ATOM 2939 C C . LEU A 1 391 ? 9.867 2.902 3.375 1 95.06 391 LEU A C 1
ATOM 2941 O O . LEU A 1 391 ? 10.516 2.131 4.086 1 95.06 391 LEU A O 1
ATOM 2945 N N . GLN A 1 392 ? 10.297 4.113 3.109 1 95.56 392 GLN A N 1
ATOM 2946 C CA . GLN A 1 392 ? 11.602 4.617 3.521 1 95.56 392 GLN A CA 1
ATOM 2947 C C . GLN A 1 392 ? 11.766 4.551 5.039 1 95.56 392 GLN A C 1
ATOM 2949 O O . GLN A 1 392 ? 12.812 4.137 5.539 1 95.56 392 GLN A O 1
ATOM 2954 N N . GLU A 1 393 ? 10.781 5.004 5.766 1 95.56 393 GLU A N 1
ATOM 2955 C CA . GLU A 1 393 ? 10.922 5.02 7.219 1 95.56 393 GLU A CA 1
ATOM 2956 C C . GLU A 1 393 ? 11.039 3.607 7.781 1 95.56 393 GLU A C 1
ATOM 2958 O O . GLU A 1 393 ? 11.742 3.383 8.766 1 95.56 393 GLU A O 1
ATOM 2963 N N . ARG A 1 394 ? 10.398 2.68 7.152 1 94.38 394 ARG A N 1
ATOM 2964 C CA . ARG A 1 394 ? 10.477 1.288 7.586 1 94.38 394 ARG A CA 1
ATOM 2965 C C . ARG A 1 394 ? 11.852 0.7 7.297 1 94.38 394 ARG A C 1
ATOM 2967 O O . ARG A 1 394 ? 12.398 -0.049 8.109 1 94.38 394 ARG A O 1
ATOM 2974 N N . ILE A 1 395 ? 12.406 1.031 6.176 1 94 395 ILE A N 1
ATOM 2975 C CA . ILE A 1 395 ? 13.742 0.572 5.828 1 94 395 ILE A CA 1
ATOM 2976 C C . ILE A 1 395 ? 14.758 1.126 6.828 1 94 395 ILE A C 1
ATOM 2978 O O . ILE A 1 395 ? 15.633 0.399 7.305 1 94 395 ILE A O 1
ATOM 2982 N N . LEU A 1 396 ? 14.648 2.369 7.168 1 94.19 396 LEU A N 1
ATOM 2983 C CA . LEU A 1 396 ? 15.562 2.988 8.125 1 94.19 396 LEU A CA 1
ATOM 2984 C C . LEU A 1 396 ? 15.43 2.334 9.492 1 94.19 396 LEU A C 1
ATOM 2986 O O . LEU A 1 396 ? 16.438 2.029 10.141 1 94.19 396 LEU A O 1
ATOM 2990 N N . LEU A 1 397 ? 14.203 2.1 9.914 1 93.56 397 LEU A N 1
ATOM 2991 C CA . LEU A 1 397 ? 13.961 1.563 11.25 1 93.56 397 LEU A CA 1
ATOM 2992 C C . LEU A 1 397 ? 14.375 0.096 11.328 1 93.56 397 LEU A C 1
ATOM 2994 O O . LEU A 1 397 ? 14.602 -0.431 12.422 1 93.56 397 LEU A O 1
ATOM 2998 N N . ALA A 1 398 ? 14.328 -0.513 10.18 1 90.31 398 ALA A N 1
ATOM 2999 C CA . ALA A 1 398 ? 14.789 -1.899 10.156 1 90.31 398 ALA A CA 1
ATOM 3000 C C . ALA A 1 398 ? 16.281 -1.989 10.445 1 90.31 398 ALA A C 1
ATOM 3002 O O . ALA A 1 398 ? 16.781 -3.049 10.836 1 90.31 398 ALA A O 1
ATOM 3003 N N . GLU A 1 399 ? 16.844 -0.781 10.211 1 86.19 399 GLU A N 1
ATOM 3004 C CA . GLU A 1 399 ? 18.266 -0.717 10.555 1 86.19 399 GLU A CA 1
ATOM 3005 C C . GLU A 1 399 ? 18.469 -0.473 12.047 1 86.19 399 GLU A C 1
ATOM 3007 O O . GLU A 1 399 ? 17.609 0.13 12.703 1 86.19 399 GLU A O 1
ATOM 3012 N N . ASN A 1 400 ? 19.156 -1.225 12.758 1 77.69 400 ASN A N 1
ATOM 3013 C CA . ASN A 1 400 ? 19.406 -1.018 14.18 1 77.69 400 ASN A CA 1
ATOM 3014 C C . ASN A 1 400 ? 19.922 0.392 14.461 1 77.69 400 ASN A C 1
ATOM 3016 O O . ASN A 1 400 ? 20.672 0.954 13.664 1 77.69 400 ASN A O 1
ATOM 3020 N N . GLY A 1 401 ? 19.203 1.257 15.445 1 80.5 401 GLY A N 1
ATOM 3021 C CA . GLY A 1 401 ? 19.719 2.555 15.844 1 80.5 401 GLY A CA 1
ATOM 3022 C C . GLY A 1 401 ? 18.641 3.551 16.203 1 80.5 401 GLY A C 1
ATOM 3023 O O . GLY A 1 401 ? 18.922 4.676 16.609 1 80.5 401 GLY A O 1
ATOM 3024 N N . GLY A 1 402 ? 17.469 3.166 15.961 1 80.62 402 GLY A N 1
ATOM 3025 C CA . GLY A 1 402 ? 16.375 4.059 16.312 1 80.62 402 GLY A CA 1
ATOM 3026 C C . GLY A 1 402 ? 16.359 5.34 15.5 1 80.62 402 GLY A C 1
ATOM 3027 O O . GLY A 1 402 ? 16.547 5.312 14.281 1 80.62 402 GLY A O 1
ATOM 3028 N N . HIS A 1 403 ? 16.109 6.504 16.25 1 80 403 HIS A N 1
ATOM 3029 C CA . HIS A 1 403 ? 15.992 7.789 15.57 1 80 403 HIS A CA 1
ATOM 3030 C C . HIS A 1 403 ? 17.359 8.305 15.117 1 80 403 HIS A C 1
ATOM 3032 O O . HIS A 1 403 ? 17.438 9.25 14.32 1 80 403 HIS A O 1
ATOM 3038 N N . GLU A 1 404 ? 18.484 7.691 15.539 1 87 404 GLU A N 1
ATOM 3039 C CA . GLU A 1 404 ? 19.812 8.125 15.133 1 87 404 GLU A CA 1
ATOM 3040 C C . GLU A 1 404 ? 20.359 7.262 13.992 1 87 404 GLU A C 1
ATOM 3042 O O . GLU A 1 404 ? 21.469 7.473 13.523 1 87 404 GLU A O 1
ATOM 3047 N N . ALA A 1 405 ? 19.562 6.395 13.516 1 89.81 405 ALA A N 1
ATOM 3048 C CA . ALA A 1 405 ? 20 5.449 12.492 1 89.81 405 ALA A CA 1
ATOM 3049 C C . ALA A 1 405 ? 20.406 6.18 11.219 1 89.81 405 ALA A C 1
ATOM 3051 O O . ALA A 1 405 ? 21.25 5.684 10.453 1 89.81 405 ALA A O 1
ATOM 3052 N N . TRP A 1 406 ? 19.844 7.402 11.07 1 91 406 TRP A N 1
ATOM 3053 C CA . TRP A 1 406 ? 20.109 8.156 9.844 1 91 406 TRP A CA 1
ATOM 3054 C C . TRP A 1 406 ? 21.594 8.469 9.711 1 91 406 TRP A C 1
ATOM 3056 O O . TRP A 1 406 ? 22.125 8.523 8.602 1 91 406 TRP A O 1
ATOM 3066 N N . ARG A 1 407 ? 22.328 8.641 10.773 1 90.75 407 ARG A N 1
ATOM 3067 C CA . ARG A 1 407 ? 23.719 9.031 10.758 1 90.75 407 ARG A CA 1
ATOM 3068 C C . ARG A 1 407 ? 24.578 7.988 10.062 1 90.75 407 ARG A C 1
ATOM 3070 O O . ARG A 1 407 ? 25.531 8.328 9.352 1 90.75 407 ARG A O 1
ATOM 3077 N N . GLN A 1 408 ? 24.141 6.789 10.203 1 90.75 408 GLN A N 1
ATOM 3078 C CA . GLN A 1 408 ? 24.938 5.699 9.656 1 90.75 408 GLN A CA 1
ATOM 3079 C C . GLN A 1 408 ? 24.422 5.277 8.281 1 90.75 408 GLN A C 1
ATOM 3081 O O . GLN A 1 408 ? 25.203 4.816 7.434 1 90.75 408 GLN A O 1
ATOM 3086 N N . HIS A 1 409 ? 23.203 5.527 8.055 1 92.81 409 HIS A N 1
ATOM 3087 C CA . HIS A 1 409 ? 22.625 4.809 6.926 1 92.81 409 HIS A CA 1
ATOM 3088 C C . HIS A 1 409 ? 22.297 5.758 5.777 1 92.81 409 HIS A C 1
ATOM 3090 O O . HIS A 1 409 ? 22.062 5.316 4.652 1 92.81 409 HIS A O 1
ATOM 3096 N N . TYR A 1 410 ? 22.172 7.035 6.117 1 94.12 410 TYR A N 1
ATOM 3097 C CA . TYR A 1 410 ? 22.047 8.008 5.043 1 94.12 410 TYR A CA 1
ATOM 3098 C C . TYR A 1 410 ? 23.406 8.391 4.477 1 94.12 410 TYR A C 1
ATOM 3100 O O . TYR A 1 410 ? 24.406 8.391 5.199 1 94.12 410 TYR A O 1
ATOM 3108 N N . PHE A 1 411 ? 23.516 8.594 3.191 1 95.5 411 PHE A N 1
ATOM 3109 C CA . PHE A 1 411 ? 24.672 9.203 2.553 1 95.5 411 PHE A CA 1
ATOM 3110 C C . PHE A 1 411 ? 24.297 10.539 1.916 1 95.5 411 PHE A C 1
ATOM 3112 O O . PHE A 1 411 ? 23.703 10.578 0.841 1 95.5 411 PHE A O 1
ATOM 3119 N N . MET A 1 412 ? 24.656 11.617 2.557 1 94.5 412 MET A N 1
ATOM 3120 C CA . MET A 1 412 ? 24.234 12.969 2.191 1 94.5 412 MET A CA 1
ATOM 3121 C C . MET A 1 412 ? 25.453 13.852 1.903 1 94.5 412 MET A C 1
ATOM 3123 O O . MET A 1 412 ? 25.797 14.727 2.701 1 94.5 412 MET A O 1
ATOM 3127 N N . PRO A 1 413 ? 26.016 13.742 0.782 1 90.19 413 PRO A N 1
ATOM 3128 C CA . PRO A 1 413 ? 27.297 14.406 0.478 1 90.19 413 PRO A CA 1
ATOM 3129 C C . PRO A 1 413 ? 27.109 15.859 0.052 1 90.19 413 PRO A C 1
ATOM 3131 O O . PRO A 1 413 ? 28.094 16.609 -0.036 1 90.19 413 PRO A O 1
ATOM 3134 N N . GLY A 1 414 ? 25.938 16.266 -0.204 1 89.31 414 GLY A N 1
ATOM 3135 C CA . GLY A 1 414 ? 25.734 17.594 -0.776 1 89.31 414 GLY A CA 1
ATOM 3136 C C . GLY A 1 414 ? 25.156 18.578 0.214 1 89.31 414 GLY A C 1
ATOM 3137 O O . GLY A 1 414 ? 24.531 18.203 1.206 1 89.31 414 GLY A O 1
ATOM 3138 N N . GLN A 1 415 ? 25.297 19.891 -0.145 1 91.06 415 GLN A N 1
ATOM 3139 C CA . GLN A 1 415 ? 24.719 20.969 0.649 1 91.06 415 GLN A CA 1
ATOM 3140 C C . GLN A 1 415 ? 23.188 20.953 0.547 1 91.06 415 GLN A C 1
ATOM 3142 O O . GLN A 1 415 ? 22.5 21.531 1.39 1 91.06 415 GLN A O 1
ATOM 3147 N N . SER A 1 416 ? 22.734 20.281 -0.46 1 92.12 416 SER A N 1
ATOM 3148 C CA . SER A 1 416 ? 21.297 20.172 -0.675 1 92.12 416 SER A CA 1
ATOM 3149 C C . SER A 1 416 ? 20.609 19.453 0.486 1 92.12 416 SER A C 1
ATOM 3151 O O . SER A 1 416 ? 19.391 19.516 0.638 1 92.12 416 SER A O 1
ATOM 3153 N N . ASP A 1 417 ? 21.406 18.797 1.321 1 94.56 417 ASP A N 1
ATOM 3154 C CA . ASP A 1 417 ? 20.844 17.984 2.391 1 94.56 417 ASP A CA 1
ATOM 3155 C C . ASP A 1 417 ? 20.844 18.734 3.719 1 94.56 417 ASP A C 1
ATOM 3157 O O . ASP A 1 417 ? 20.516 18.172 4.762 1 94.56 417 ASP A O 1
ATOM 3161 N N . THR A 1 418 ? 21.172 19.984 3.703 1 95.06 418 THR A N 1
ATOM 3162 C CA . THR A 1 418 ? 21.328 20.75 4.934 1 95.06 418 THR A CA 1
ATOM 3163 C C . THR A 1 418 ? 20 20.859 5.676 1 95.06 418 THR A C 1
ATOM 3165 O O . THR A 1 418 ? 19.969 20.875 6.906 1 95.06 418 THR A O 1
ATOM 3168 N N . GLY A 1 419 ? 18.922 21 4.953 1 96.38 419 GLY A N 1
ATOM 3169 C CA . GLY A 1 419 ? 17.625 21 5.613 1 96.38 419 GLY A CA 1
ATOM 3170 C C . GLY A 1 419 ? 17.375 19.75 6.414 1 96.38 419 GLY A C 1
ATOM 3171 O O . GLY A 1 419 ? 16.844 19.812 7.523 1 96.38 419 GLY A O 1
ATOM 3172 N N . ILE A 1 420 ? 17.781 18.609 5.895 1 96.56 420 ILE A N 1
ATOM 3173 C CA . ILE A 1 420 ? 17.594 17.312 6.535 1 96.56 420 ILE A CA 1
ATOM 3174 C C . ILE A 1 420 ? 18.469 17.219 7.773 1 96.56 420 ILE A C 1
ATOM 3176 O O . ILE A 1 420 ? 18 16.828 8.852 1 96.56 420 ILE A O 1
ATOM 3180 N N . THR A 1 421 ? 19.719 17.578 7.602 1 95.94 421 THR A N 1
ATOM 3181 C CA . THR A 1 421 ? 20.625 17.484 8.734 1 95.94 421 THR A CA 1
ATOM 3182 C C . THR A 1 421 ? 20.234 18.453 9.836 1 95.94 421 THR A C 1
ATOM 3184 O O . THR A 1 421 ? 20.406 18.172 11.023 1 95.94 421 THR A O 1
ATOM 3187 N N . SER A 1 422 ? 19.688 19.641 9.461 1 96.62 422 SER A N 1
ATOM 3188 C CA . SER A 1 422 ? 19.188 20.578 10.453 1 96.62 422 SER A CA 1
ATOM 3189 C C . SER A 1 422 ? 18.031 19.984 11.25 1 96.62 422 SER A C 1
ATOM 3191 O O . SER A 1 422 ? 18.016 20.062 12.477 1 96.62 422 SER A O 1
ATOM 3193 N N . TRP A 1 423 ? 17.109 19.391 10.57 1 97.12 423 TRP A N 1
ATOM 3194 C CA . TRP A 1 423 ? 15.961 18.781 11.219 1 97.12 423 TRP A CA 1
ATOM 3195 C C . TRP A 1 423 ? 16.375 17.625 12.109 1 97.12 423 TRP A C 1
ATOM 3197 O O . TRP A 1 423 ? 15.992 17.547 13.273 1 97.12 423 TRP A O 1
ATOM 3207 N N . ARG A 1 424 ? 17.156 16.703 11.539 1 95.94 424 ARG A N 1
ATOM 3208 C CA . ARG A 1 424 ? 17.562 15.508 12.281 1 95.94 424 ARG A CA 1
ATOM 3209 C C . ARG A 1 424 ? 18.422 15.875 13.492 1 95.94 424 ARG A C 1
ATOM 3211 O O . ARG A 1 424 ? 18.281 15.281 14.555 1 95.94 424 ARG A O 1
ATOM 3218 N N . SER A 1 425 ? 19.25 16.859 13.328 1 94.44 425 SER A N 1
ATOM 3219 C CA . SER A 1 425 ? 20.016 17.344 14.469 1 94.44 425 SER A CA 1
ATOM 3220 C C . SER A 1 425 ? 19.094 17.953 15.531 1 94.44 425 SER A C 1
ATOM 3222 O O . SER A 1 425 ? 19.281 17.719 16.719 1 94.44 425 SER A O 1
ATOM 3224 N N . TRP A 1 426 ? 18.188 18.766 15.094 1 96.31 426 TRP A N 1
ATOM 3225 C CA . TRP A 1 426 ? 17.219 19.359 16.016 1 96.31 426 TRP A CA 1
ATOM 3226 C C . TRP A 1 426 ? 16.469 18.266 16.781 1 96.31 426 TRP A C 1
ATOM 3228 O O . TRP A 1 426 ? 16.328 18.344 18.016 1 96.31 426 TRP A O 1
ATOM 3238 N N . LEU A 1 427 ? 15.969 17.266 16.062 1 96.38 427 LEU A N 1
ATOM 3239 C CA . LEU A 1 427 ? 15.219 16.156 16.656 1 96.38 427 LEU A CA 1
ATOM 3240 C C . LEU A 1 427 ? 16.062 15.438 17.703 1 96.38 427 LEU A C 1
ATOM 3242 O O . LEU A 1 427 ? 15.602 15.172 18.812 1 96.38 427 LEU A O 1
ATOM 3246 N N . ASP A 1 428 ? 17.328 15.148 17.344 1 93.94 428 ASP A N 1
ATOM 3247 C CA . ASP A 1 428 ? 18.219 14.414 18.234 1 93.94 428 ASP A CA 1
ATOM 3248 C C . ASP A 1 428 ? 18.5 15.203 19.516 1 93.94 428 ASP A C 1
ATOM 3250 O O . ASP A 1 428 ? 18.562 14.625 20.594 1 93.94 428 ASP A O 1
ATOM 3254 N N . ARG A 1 429 ? 18.578 16.469 19.406 1 93.5 429 ARG A N 1
ATOM 3255 C CA . ARG A 1 429 ? 19.031 17.281 20.531 1 93.5 429 ARG A CA 1
ATOM 3256 C C . ARG A 1 429 ? 17.844 17.781 21.359 1 93.5 429 ARG A C 1
ATOM 3258 O O . ARG A 1 429 ? 17.891 17.766 22.594 1 93.5 429 ARG A O 1
ATOM 3265 N N . PHE A 1 430 ? 16.812 18.234 20.656 1 95.94 430 PHE A N 1
ATOM 3266 C CA . PHE A 1 430 ? 15.758 18.953 21.359 1 95.94 430 PHE A CA 1
ATOM 3267 C C . PHE A 1 430 ? 14.438 18.203 21.266 1 95.94 430 PHE A C 1
ATOM 3269 O O . PHE A 1 430 ? 13.555 18.391 22.109 1 95.94 430 PHE A O 1
ATOM 3276 N N . GLY A 1 431 ? 14.258 17.406 20.234 1 96.69 431 GLY A N 1
ATOM 3277 C CA . GLY A 1 431 ? 12.969 16.797 19.984 1 96.69 431 GLY A CA 1
ATOM 3278 C C . GLY A 1 431 ? 12.938 15.312 20.328 1 96.69 431 GLY A C 1
ATOM 3279 O O . GLY A 1 431 ? 11.938 14.633 20.094 1 96.69 431 GLY A O 1
ATOM 3280 N N . ARG A 1 432 ? 13.867 14.75 20.953 1 94.5 432 ARG A N 1
ATOM 3281 C CA . ARG A 1 432 ? 14.062 13.312 21.109 1 94.5 432 ARG A CA 1
ATOM 3282 C C . ARG A 1 432 ? 12.992 12.719 22.016 1 94.5 432 ARG A C 1
ATOM 3284 O O . ARG A 1 432 ? 12.789 11.508 22.031 1 94.5 432 ARG A O 1
ATOM 3291 N N . ALA A 1 433 ? 12.336 13.57 22.766 1 96.12 433 ALA A N 1
ATOM 3292 C CA . ALA A 1 433 ? 11.344 13.07 23.719 1 96.12 433 ALA A CA 1
ATOM 3293 C C . ALA A 1 433 ? 9.961 12.992 23.094 1 96.12 433 ALA A C 1
ATOM 3295 O O . ALA A 1 433 ? 8.961 12.844 23.781 1 96.12 433 ALA A O 1
ATOM 3296 N N . LEU A 1 434 ? 9.852 13.117 21.797 1 97.12 434 LEU A N 1
ATOM 3297 C CA . LEU A 1 434 ? 8.578 12.938 21.109 1 97.12 434 LEU A CA 1
ATOM 3298 C C . LEU A 1 434 ? 7.945 11.602 21.469 1 97.12 434 LEU A C 1
ATOM 3300 O O . LEU A 1 434 ? 8.547 10.547 21.25 1 97.12 434 LEU A O 1
ATOM 3304 N N . PRO A 1 435 ? 6.742 11.594 21.984 1 96.31 435 PRO A N 1
ATOM 3305 C CA . PRO A 1 435 ? 6.145 10.367 22.516 1 96.31 435 PRO A CA 1
ATOM 3306 C C . PRO A 1 435 ? 5.883 9.312 21.438 1 96.31 435 PRO A C 1
ATOM 3308 O O . PRO A 1 435 ? 5.902 8.117 21.719 1 96.31 435 PRO A O 1
ATOM 3311 N N . VAL A 1 436 ? 5.648 9.68 20.281 1 96.69 436 VAL A N 1
ATOM 3312 C CA . VAL A 1 436 ? 5.262 8.742 19.234 1 96.69 436 VAL A CA 1
ATOM 3313 C C . VAL A 1 436 ? 6.449 8.469 18.312 1 96.69 436 VAL A C 1
ATOM 3315 O O . VAL A 1 436 ? 6.281 7.977 17.203 1 96.69 436 VAL A O 1
ATOM 3318 N N . LEU A 1 437 ? 7.609 8.844 18.734 1 96.38 437 LEU A N 1
ATOM 3319 C CA . LEU A 1 437 ? 8.82 8.57 17.969 1 96.38 437 LEU A CA 1
ATOM 3320 C C . LEU A 1 437 ? 9.133 7.078 17.953 1 96.38 437 LEU A C 1
ATOM 3322 O O . LEU A 1 437 ? 9.461 6.504 19 1 96.38 437 LEU A O 1
ATOM 3326 N N . PRO A 1 438 ? 9.117 6.441 16.797 1 94.5 438 PRO A N 1
ATOM 3327 C CA . PRO A 1 438 ? 9.406 5.004 16.797 1 94.5 438 PRO A CA 1
ATOM 3328 C C . PRO A 1 438 ? 10.875 4.699 17.062 1 94.5 438 PRO A C 1
ATOM 3330 O O . PRO A 1 438 ? 11.758 5.43 16.594 1 94.5 438 PRO A O 1
ATOM 3333 N N . LYS A 1 439 ? 11.133 3.646 17.781 1 91.38 439 LYS A N 1
ATOM 3334 C CA . LYS A 1 439 ? 12.5 3.215 18.094 1 91.38 439 LYS A CA 1
ATOM 3335 C C . LYS A 1 439 ? 12.914 2.043 17.203 1 91.38 439 LYS A C 1
ATOM 3337 O O . LYS A 1 439 ? 14.078 1.923 16.828 1 91.38 439 LYS A O 1
ATOM 3342 N N . THR A 1 440 ? 11.938 1.153 16.938 1 91.75 440 THR A N 1
ATOM 3343 C CA . THR A 1 440 ? 12.156 -0.011 16.094 1 91.75 440 THR A CA 1
ATOM 3344 C C . THR A 1 440 ? 11.016 -0.168 15.094 1 91.75 440 THR A C 1
ATOM 3346 O O . THR A 1 440 ? 9.992 0.513 15.195 1 91.75 440 THR A O 1
ATOM 3349 N N . LEU A 1 441 ? 11.258 -1.061 14.164 1 90.81 441 LEU A N 1
ATOM 3350 C CA . LEU A 1 441 ? 10.242 -1.342 13.156 1 90.81 441 LEU A CA 1
ATOM 3351 C C . LEU A 1 441 ? 8.969 -1.887 13.805 1 90.81 441 LEU A C 1
ATOM 3353 O O . LEU A 1 441 ? 7.863 -1.62 13.336 1 90.81 441 LEU A O 1
ATOM 3357 N N . ALA A 1 442 ? 9.102 -2.562 14.867 1 88.19 442 ALA A N 1
ATOM 3358 C CA . ALA A 1 442 ? 7.977 -3.189 15.555 1 88.19 442 ALA A CA 1
ATOM 3359 C C . ALA A 1 442 ? 7.031 -2.139 16.125 1 88.19 442 ALA A C 1
ATOM 3361 O O . ALA A 1 442 ? 5.879 -2.441 16.453 1 88.19 442 ALA A O 1
ATOM 3362 N N . ASP A 1 443 ? 7.484 -0.892 16.281 1 92.19 443 ASP A N 1
ATOM 3363 C CA . ASP A 1 443 ? 6.66 0.181 16.828 1 92.19 443 ASP A CA 1
ATOM 3364 C C . ASP A 1 443 ? 5.664 0.692 15.797 1 92.19 443 ASP A C 1
ATOM 3366 O O . ASP A 1 443 ? 4.703 1.381 16.141 1 92.19 443 ASP A O 1
ATOM 3370 N N . LEU A 1 444 ? 5.898 0.368 14.539 1 93.62 444 LEU A N 1
ATOM 3371 C CA . LEU A 1 444 ? 5.035 0.85 13.469 1 93.62 444 LEU A CA 1
ATOM 3372 C C . LEU A 1 444 ? 3.934 -0.161 13.164 1 93.62 444 LEU A C 1
ATOM 3374 O O . LEU A 1 444 ? 4.117 -1.363 13.367 1 93.62 444 LEU A O 1
ATOM 3378 N N . PRO A 1 445 ? 2.791 0.406 12.688 1 91.19 445 PRO A N 1
ATOM 3379 C CA . PRO A 1 445 ? 1.799 -0.525 12.148 1 91.19 445 PRO A CA 1
ATOM 3380 C C . PRO A 1 445 ? 2.318 -1.301 10.938 1 91.19 445 PRO A C 1
ATOM 3382 O O . PRO A 1 445 ? 3.367 -0.959 10.383 1 91.19 445 PRO A O 1
ATOM 3385 N N . PRO A 1 446 ? 1.62 -2.381 10.562 1 88.81 446 PRO A N 1
ATOM 3386 C CA . PRO A 1 446 ? 2.051 -3.166 9.406 1 88.81 446 PRO A CA 1
ATOM 3387 C C . PRO A 1 446 ? 2.18 -2.326 8.141 1 88.81 446 PRO A C 1
ATOM 3389 O O . PRO A 1 446 ? 1.485 -1.318 7.984 1 88.81 446 PRO A O 1
ATOM 3392 N N . GLU A 1 447 ? 3.109 -2.768 7.352 1 92.38 447 GLU A N 1
ATOM 3393 C CA . GLU A 1 447 ? 3.295 -2.133 6.051 1 92.38 447 GLU A CA 1
ATOM 3394 C C . GLU A 1 447 ? 2.01 -2.176 5.227 1 92.38 447 GLU A C 1
ATOM 3396 O O . GLU A 1 447 ? 1.348 -3.213 5.152 1 92.38 447 GLU A O 1
ATOM 3401 N N . MET A 1 448 ? 1.73 -1.066 4.633 1 93.06 448 MET A N 1
ATOM 3402 C CA . MET A 1 448 ? 0.508 -0.949 3.842 1 93.06 448 MET A CA 1
ATOM 3403 C C . MET A 1 448 ? 0.793 -1.178 2.361 1 93.06 448 MET A C 1
ATOM 3405 O O . MET A 1 448 ? 1.892 -0.886 1.885 1 93.06 448 MET A O 1
ATOM 3409 N N . SER A 1 449 ? -0.32 -1.719 1.694 1 89.12 449 SER A N 1
ATOM 3410 C CA . SER A 1 449 ? -0.27 -1.72 0.236 1 89.12 449 SER A CA 1
ATOM 3411 C C . SER A 1 449 ? -0.313 -0.301 -0.32 1 89.12 449 SER A C 1
ATOM 3413 O O . SER A 1 449 ? -0.633 0.646 0.403 1 89.12 449 SER A O 1
ATOM 3415 N N . ARG A 1 450 ? 0.015 -0.137 -1.57 1 91 450 ARG A N 1
ATOM 3416 C CA . ARG A 1 450 ? -0.057 1.161 -2.234 1 91 450 ARG A CA 1
ATOM 3417 C C . ARG A 1 450 ? -1.464 1.744 -2.145 1 91 450 ARG A C 1
ATOM 3419 O O . ARG A 1 450 ? -1.631 2.936 -1.878 1 91 450 ARG A O 1
ATOM 3426 N N . ARG A 1 451 ? -2.447 0.916 -2.363 1 91.06 451 ARG A N 1
ATOM 3427 C CA . ARG A 1 451 ? -3.832 1.373 -2.33 1 91.06 451 ARG A CA 1
ATOM 3428 C C . ARG A 1 451 ? -4.199 1.907 -0.95 1 91.06 451 ARG A C 1
ATOM 3430 O O . ARG A 1 451 ? -4.887 2.924 -0.835 1 91.06 451 ARG A O 1
ATOM 3437 N N . GLU A 1 452 ? -3.711 1.262 0.004 1 92.44 452 GLU A N 1
ATOM 3438 C CA . GLU A 1 452 ? -4.008 1.688 1.368 1 92.44 452 GLU A CA 1
ATOM 3439 C C . GLU A 1 452 ? -3.258 2.971 1.722 1 92.44 452 GLU A C 1
ATOM 3441 O O . GLU A 1 452 ? -3.816 3.865 2.359 1 92.44 452 GLU A O 1
ATOM 3446 N N . ALA A 1 453 ? -2.018 3.049 1.316 1 96.44 453 ALA A N 1
ATOM 3447 C CA . ALA A 1 453 ? -1.154 4.172 1.673 1 96.44 453 ALA A CA 1
ATOM 3448 C C . ALA A 1 453 ? -1.585 5.445 0.953 1 96.44 453 ALA A C 1
ATOM 3450 O O . ALA A 1 453 ? -1.271 6.555 1.397 1 96.44 453 ALA A O 1
ATOM 3451 N N . LEU A 1 454 ? -2.285 5.262 -0.163 1 97.12 454 LEU A N 1
ATOM 3452 C CA . LEU A 1 454 ? -2.711 6.402 -0.964 1 97.12 454 LEU A CA 1
ATOM 3453 C C . LEU A 1 454 ? -4.23 6.527 -0.968 1 97.12 454 LEU A C 1
ATOM 3455 O O . LEU A 1 454 ? -4.816 6.98 -1.953 1 97.12 454 LEU A O 1
ATOM 3459 N N . ASP A 1 455 ? -4.875 6.141 0.078 1 96.94 455 ASP A N 1
ATOM 3460 C CA . ASP A 1 455 ? -6.328 6.195 0.215 1 96.94 455 ASP A CA 1
ATOM 3461 C C . ASP A 1 455 ? -6.797 7.617 0.515 1 96.94 455 ASP A C 1
ATOM 3463 O O . ASP A 1 455 ? -6.965 7.988 1.678 1 96.94 455 ASP A O 1
ATOM 3467 N N . ARG A 1 456 ? -7.184 8.336 -0.488 1 97.5 456 ARG A N 1
ATOM 3468 C CA . ARG A 1 456 ? -7.609 9.727 -0.331 1 97.5 456 ARG A CA 1
ATOM 3469 C C . ARG A 1 456 ? -8.906 9.812 0.474 1 97.5 456 ARG A C 1
ATOM 3471 O O . ARG A 1 456 ? -9.117 10.773 1.214 1 97.5 456 ARG A O 1
ATOM 3478 N N . TYR A 1 457 ? -9.742 8.867 0.282 1 97.38 457 TYR A N 1
ATOM 3479 C CA . TYR A 1 457 ? -11.047 8.938 0.929 1 97.38 457 TYR A CA 1
ATOM 3480 C C . TYR A 1 457 ? -10.898 8.938 2.447 1 97.38 457 TYR A C 1
ATOM 3482 O O . TYR A 1 457 ? -11.344 9.875 3.117 1 97.38 457 TYR A O 1
ATOM 3490 N N . SER A 1 458 ? -10.211 7.977 2.965 1 96 458 SER A N 1
ATOM 3491 C CA . SER A 1 458 ? -10.094 7.859 4.414 1 96 458 SER A CA 1
ATOM 3492 C C . SER A 1 458 ? -9.156 8.922 4.977 1 96 458 SER A C 1
ATOM 3494 O O . SER A 1 458 ? -9.336 9.375 6.113 1 96 458 SER A O 1
ATOM 3496 N N . GLN A 1 459 ? -8.258 9.375 4.188 1 98.06 459 GLN A N 1
ATOM 3497 C CA . GLN A 1 459 ? -7.195 10.25 4.68 1 98.06 459 GLN A CA 1
ATOM 3498 C C . GLN A 1 459 ? -7.598 11.719 4.566 1 98.06 459 GLN A C 1
ATOM 3500 O O . GLN A 1 459 ? -7.039 12.578 5.25 1 98.06 459 GLN A O 1
ATOM 3505 N N . HIS A 1 460 ? -8.539 11.984 3.67 1 98.25 460 HIS A N 1
ATOM 3506 C CA . HIS A 1 460 ? -8.898 13.375 3.434 1 98.25 460 HIS A CA 1
ATOM 3507 C C . HIS A 1 460 ? -10.391 13.523 3.18 1 98.25 460 HIS A C 1
ATOM 3509 O O . HIS A 1 460 ? -11.094 14.203 3.936 1 98.25 460 HIS A O 1
ATOM 3515 N N . THR A 1 461 ? -10.93 12.875 2.172 1 98.06 461 THR A N 1
ATOM 3516 C CA . THR A 1 461 ? -12.258 13.141 1.63 1 98.06 461 THR A CA 1
ATOM 3517 C C . THR A 1 461 ? -13.32 13.016 2.715 1 98.06 461 THR A C 1
ATOM 3519 O O . THR A 1 461 ? -14.195 13.875 2.842 1 98.06 461 THR A O 1
ATOM 3522 N N . GLN A 1 462 ? -13.211 12.031 3.439 1 95.75 462 GLN A N 1
ATOM 3523 C CA . GLN A 1 462 ? -14.234 11.773 4.445 1 95.75 462 GLN A CA 1
ATOM 3524 C C . GLN A 1 462 ? -14.266 12.891 5.492 1 95.75 462 GLN A C 1
ATOM 3526 O O . GLN A 1 462 ? -15.289 13.102 6.148 1 95.75 462 GLN A O 1
ATOM 3531 N N . HIS A 1 463 ? -13.188 13.664 5.625 1 95.19 463 HIS A N 1
ATOM 3532 C CA . HIS A 1 463 ? -13.07 14.68 6.656 1 95.19 463 HIS A CA 1
ATOM 3533 C C . HIS A 1 463 ? -13.312 16.078 6.086 1 95.19 463 HIS A C 1
ATOM 3535 O O . HIS A 1 463 ? -13.367 17.062 6.832 1 95.19 463 HIS A O 1
ATOM 3541 N N . CYS A 1 464 ? -13.43 16.234 4.848 1 97.56 464 CYS A N 1
ATOM 3542 C CA . CYS A 1 464 ? -13.641 17.516 4.18 1 97.56 464 CYS A CA 1
ATOM 3543 C C . CYS A 1 464 ? -15.062 17.609 3.646 1 97.56 464 CYS A C 1
ATOM 3545 O O . CYS A 1 464 ? -15.422 16.938 2.684 1 97.56 464 CYS A O 1
ATOM 3547 N N . PRO A 1 465 ? -15.836 18.469 4.199 1 97.06 465 PRO A N 1
ATOM 3548 C CA . PRO A 1 465 ? -17.234 18.562 3.779 1 97.06 465 PRO A CA 1
ATOM 3549 C C . PRO A 1 465 ? -17.391 18.906 2.301 1 97.06 465 PRO A C 1
ATOM 3551 O O . PRO A 1 465 ? -18.281 18.391 1.626 1 97.06 465 PRO A O 1
ATOM 3554 N N . ASP A 1 466 ? -16.562 19.719 1.795 1 97.56 466 ASP A N 1
ATOM 3555 C CA . ASP A 1 466 ? -16.672 20.125 0.396 1 97.56 466 ASP A CA 1
ATOM 3556 C C . ASP A 1 466 ? -16.375 18.953 -0.537 1 97.56 466 ASP A C 1
ATOM 3558 O O . ASP A 1 466 ? -17.109 18.719 -1.498 1 97.56 466 ASP A O 1
ATOM 3562 N N . CYS A 1 467 ? -15.344 18.234 -0.283 1 97.94 467 CYS A N 1
ATOM 3563 C CA . CYS A 1 467 ? -15 17.094 -1.125 1 97.94 467 CYS A CA 1
ATOM 3564 C C . CYS A 1 467 ? -16.016 15.969 -0.97 1 97.94 467 CYS A C 1
ATOM 3566 O O . CYS A 1 467 ? -16.328 15.266 -1.937 1 97.94 467 CYS A O 1
ATOM 3568 N N . ARG A 1 468 ? -16.5 15.758 0.227 1 96.88 468 ARG A N 1
ATOM 3569 C CA . ARG A 1 468 ? -17.562 14.773 0.436 1 96.88 468 ARG A CA 1
ATOM 3570 C C . ARG A 1 468 ? -18.797 15.109 -0.387 1 96.88 468 ARG A C 1
ATOM 3572 O O . ARG A 1 468 ? -19.391 14.234 -1.015 1 96.88 468 ARG A O 1
ATOM 3579 N N . LYS A 1 469 ? -19.156 16.359 -0.331 1 96.94 469 LYS A N 1
ATOM 3580 C CA . LYS A 1 469 ? -20.312 16.812 -1.098 1 96.94 469 LYS A CA 1
ATOM 3581 C C . LYS A 1 469 ? -20.078 16.641 -2.596 1 96.94 469 LYS A C 1
ATOM 3583 O O . LYS A 1 469 ? -20.984 16.188 -3.318 1 96.94 469 LYS A O 1
ATOM 3588 N N . ALA A 1 470 ? -18.906 17.031 -3.014 1 97.5 470 ALA A N 1
ATOM 3589 C CA . ALA A 1 470 ? -18.562 16.859 -4.426 1 97.5 470 ALA A CA 1
ATOM 3590 C C . ALA A 1 470 ? -18.672 15.391 -4.84 1 97.5 470 ALA A C 1
ATOM 3592 O O . ALA A 1 470 ? -19.281 15.078 -5.871 1 97.5 470 ALA A O 1
ATOM 3593 N N . LEU A 1 471 ? -18.109 14.508 -4.074 1 96.94 471 LEU A N 1
ATOM 3594 C CA . LEU A 1 471 ? -18.188 13.078 -4.367 1 96.94 471 LEU A CA 1
ATOM 3595 C C . LEU A 1 471 ? -19.625 12.602 -4.406 1 96.94 471 LEU A C 1
ATOM 3597 O O . LEU A 1 471 ? -20.016 11.859 -5.312 1 96.94 471 LEU A O 1
ATOM 3601 N N . ALA A 1 472 ? -20.453 13.07 -3.488 1 94.81 472 ALA A N 1
ATOM 3602 C CA . ALA A 1 472 ? -21.859 12.68 -3.439 1 94.81 472 ALA A CA 1
ATOM 3603 C C . ALA A 1 472 ? -22.594 13.133 -4.695 1 94.81 472 ALA A C 1
ATOM 3605 O O . ALA A 1 472 ? -23.422 12.391 -5.238 1 94.81 472 ALA A O 1
ATOM 3606 N N . ARG A 1 473 ? -22.328 14.289 -5.062 1 95.62 473 ARG A N 1
ATOM 3607 C CA . ARG A 1 473 ? -22.953 14.828 -6.266 1 95.62 473 ARG A CA 1
ATOM 3608 C C . ARG A 1 473 ? -22.547 14.031 -7.5 1 95.62 473 ARG A C 1
ATOM 3610 O O . ARG A 1 473 ? -23.375 13.766 -8.375 1 95.62 473 ARG A O 1
ATOM 3617 N N . ILE A 1 474 ? -21.297 13.68 -7.582 1 95.69 474 ILE A N 1
ATOM 3618 C CA . ILE A 1 474 ? -20.797 12.867 -8.695 1 95.69 474 ILE A CA 1
ATOM 3619 C C . ILE A 1 474 ? -21.5 11.508 -8.688 1 95.69 474 ILE A C 1
ATOM 3621 O O . ILE A 1 474 ? -21.969 11.047 -9.727 1 95.69 474 ILE A O 1
ATOM 3625 N N . ASP A 1 475 ? -21.562 10.906 -7.562 1 91.12 475 ASP A N 1
ATOM 3626 C CA . ASP A 1 475 ? -22.188 9.602 -7.426 1 91.12 475 ASP A CA 1
ATOM 3627 C C . ASP A 1 475 ? -23.656 9.648 -7.84 1 91.12 475 ASP A C 1
ATOM 3629 O O . ASP A 1 475 ? -24.188 8.688 -8.406 1 91.12 475 ASP A O 1
ATOM 3633 N N . ALA A 1 476 ? -24.297 10.781 -7.605 1 90 476 ALA A N 1
ATOM 3634 C CA . ALA A 1 476 ? -25.688 10.961 -8 1 90 476 ALA A CA 1
ATOM 3635 C C . ALA A 1 476 ? -25.812 11.203 -9.508 1 90 476 ALA A C 1
ATOM 3637 O O . ALA A 1 476 ? -26.75 10.75 -10.148 1 90 476 ALA A O 1
ATOM 3638 N N . ALA A 1 477 ? -24.875 11.836 -10.062 1 92.94 477 ALA A N 1
ATOM 3639 C CA . ALA A 1 477 ? -24.922 12.25 -11.469 1 92.94 477 ALA A CA 1
ATOM 3640 C C . ALA A 1 477 ? -24.609 11.078 -12.391 1 92.94 477 ALA A C 1
ATOM 3642 O O . ALA A 1 477 ? -25.141 11.008 -13.508 1 92.94 477 ALA A O 1
ATOM 3643 N N . LEU A 1 478 ? -23.797 10.18 -11.938 1 89.94 478 LEU A N 1
ATOM 3644 C CA . LEU A 1 478 ? -23.281 9.125 -12.805 1 89.94 478 LEU A CA 1
ATOM 3645 C C . LEU A 1 478 ? -24.422 8.266 -13.336 1 89.94 478 LEU A C 1
ATOM 3647 O O . LEU A 1 478 ? -24.562 8.102 -14.555 1 89.94 478 LEU A O 1
ATOM 3651 N N . PRO A 1 479 ? -25.266 7.762 -12.492 1 82 479 PRO A N 1
ATOM 3652 C CA . PRO A 1 479 ? -26.359 6.961 -13.047 1 82 479 PRO A CA 1
ATOM 3653 C C . PRO A 1 479 ? -27.297 7.773 -13.93 1 82 479 PRO A C 1
ATOM 3655 O O . PRO A 1 479 ? -27.859 7.246 -14.898 1 82 479 PRO A O 1
ATOM 3658 N N . LEU A 1 480 ? -27.469 9.039 -13.688 1 85.88 480 LEU A N 1
ATOM 3659 C CA . LEU A 1 480 ? -28.328 9.906 -14.484 1 85.88 480 LEU A CA 1
ATOM 3660 C C . LEU A 1 480 ? -27.75 10.109 -15.883 1 85.88 480 LEU A C 1
ATOM 3662 O O . LEU A 1 480 ? -28.469 10.047 -16.875 1 85.88 480 LEU A O 1
ATOM 3666 N N . VAL A 1 481 ? -26.469 10.352 -15.891 1 88.12 481 VAL A N 1
ATOM 3667 C CA . VAL A 1 481 ? -25.781 10.539 -17.172 1 88.12 481 VAL A CA 1
ATOM 3668 C C . VAL A 1 481 ? -25.844 9.25 -17.969 1 88.12 481 VAL A C 1
ATOM 3670 O O . VAL A 1 481 ? -26.094 9.273 -19.188 1 88.12 481 VAL A O 1
ATOM 3673 N N . ALA A 1 482 ? -25.594 8.141 -17.297 1 82.5 482 ALA A N 1
ATOM 3674 C CA . ALA A 1 482 ? -25.672 6.848 -17.969 1 82.5 482 ALA A CA 1
ATOM 3675 C C . ALA A 1 482 ? -27.078 6.605 -18.547 1 82.5 482 ALA A C 1
ATOM 3677 O O . ALA A 1 482 ? -27.219 6.195 -19.688 1 82.5 482 ALA A O 1
ATOM 3678 N N . ALA A 1 483 ? -28.078 6.938 -17.781 1 78.81 483 ALA A N 1
ATOM 3679 C CA . ALA A 1 483 ? -29.469 6.754 -18.203 1 78.81 483 ALA A CA 1
ATOM 3680 C C . ALA A 1 483 ? -29.797 7.633 -19.406 1 78.81 483 ALA A C 1
ATOM 3682 O O . ALA A 1 483 ? -30.453 7.188 -20.344 1 78.81 483 ALA A O 1
ATOM 3683 N N . ALA A 1 484 ? -29.344 8.828 -19.344 1 82.44 484 ALA A N 1
ATOM 3684 C CA . ALA A 1 484 ? -29.578 9.75 -20.438 1 82.44 484 ALA A CA 1
ATOM 3685 C C . ALA A 1 484 ? -28.938 9.242 -21.734 1 82.44 484 ALA A C 1
ATOM 3687 O O . ALA A 1 484 ? -29.531 9.305 -22.797 1 82.44 484 ALA A O 1
ATOM 3688 N N . GLY A 1 485 ? -27.719 8.781 -21.609 1 82 485 GLY A N 1
ATOM 3689 C CA . GLY A 1 485 ? -27.047 8.211 -22.766 1 82 485 GLY A CA 1
ATOM 3690 C C . GLY A 1 485 ? -27.766 7.008 -23.359 1 82 485 GLY A C 1
ATOM 3691 O O . GLY A 1 485 ? -27.938 6.906 -24.562 1 82 485 GLY A O 1
ATOM 3692 N N . ILE A 1 486 ? -28.203 6.184 -22.516 1 77.62 486 ILE A N 1
ATOM 3693 C CA . ILE A 1 486 ? -28.906 4.984 -22.938 1 77.62 486 ILE A CA 1
ATOM 3694 C C . ILE A 1 486 ? -30.219 5.375 -23.609 1 77.62 486 ILE A C 1
ATOM 3696 O O . ILE A 1 486 ? -30.578 4.812 -24.656 1 77.62 486 ILE A O 1
ATOM 3700 N N . ALA A 1 487 ? -30.938 6.332 -23.062 1 77.06 487 ALA A N 1
ATOM 3701 C CA . ALA A 1 487 ? -32.188 6.812 -23.641 1 77.06 487 ALA A CA 1
ATOM 3702 C C . ALA A 1 487 ? -31.969 7.375 -25.047 1 77.06 487 ALA A C 1
ATOM 3704 O O . ALA A 1 487 ? -32.781 7.125 -25.938 1 77.06 487 ALA A O 1
ATOM 3705 N N . LEU A 1 488 ? -30.922 8.055 -25.203 1 80.19 488 LEU A N 1
ATOM 3706 C CA . LEU A 1 488 ? -30.609 8.641 -26.5 1 80.19 488 LEU A CA 1
ATOM 3707 C C . LEU A 1 488 ? -30.25 7.559 -27.516 1 80.19 488 LEU A C 1
ATOM 3709 O O . LEU A 1 488 ? -30.656 7.625 -28.672 1 80.19 488 LEU A O 1
ATOM 3713 N N . LEU A 1 489 ? -29.531 6.602 -27.125 1 77.44 489 LEU A N 1
ATOM 3714 C CA . LEU A 1 489 ? -29.172 5.496 -28 1 77.44 489 LEU A CA 1
ATOM 3715 C C . LEU A 1 489 ? -30.406 4.699 -28.422 1 77.44 489 LEU A C 1
ATOM 3717 O O . LEU A 1 489 ? -30.547 4.312 -29.578 1 77.44 489 LEU A O 1
ATOM 3721 N N . ALA A 1 490 ? -31.219 4.48 -27.438 1 72.94 490 ALA A N 1
ATOM 3722 C CA . ALA A 1 490 ? -32.469 3.773 -27.719 1 72.94 490 ALA A CA 1
ATOM 3723 C C . ALA A 1 490 ? -33.344 4.551 -28.703 1 72.94 490 ALA A C 1
ATOM 3725 O O . ALA A 1 490 ? -33.906 3.969 -29.625 1 72.94 490 ALA A O 1
ATOM 3726 N N . ALA A 1 491 ? -33.406 5.816 -28.5 1 73.69 491 ALA A N 1
ATOM 3727 C CA . ALA A 1 491 ? -34.188 6.672 -29.391 1 73.69 491 ALA A CA 1
ATOM 3728 C C . ALA A 1 491 ? -33.625 6.602 -30.812 1 73.69 491 ALA A C 1
ATOM 3730 O O . ALA A 1 491 ? -34.406 6.527 -31.781 1 73.69 491 ALA A O 1
ATOM 3731 N N . ALA A 1 492 ? -32.406 6.582 -30.922 1 74.56 492 ALA A N 1
ATOM 3732 C CA . ALA A 1 492 ? -31.781 6.48 -32.25 1 74.56 492 ALA A CA 1
ATOM 3733 C C . ALA A 1 492 ? -32.062 5.133 -32.906 1 74.56 492 ALA A C 1
ATOM 3735 O O . ALA A 1 492 ? -32.406 5.066 -34.094 1 74.56 492 ALA A O 1
ATOM 3736 N N . ALA A 1 493 ? -31.953 4.121 -32.125 1 71 493 ALA A N 1
ATOM 3737 C CA . ALA A 1 493 ? -32.188 2.771 -32.625 1 71 493 ALA A CA 1
ATOM 3738 C C . ALA A 1 493 ? -33.625 2.594 -33.094 1 71 493 ALA A C 1
ATOM 3740 O O . ALA A 1 493 ? -33.875 2.02 -34.156 1 71 493 ALA A O 1
ATOM 3741 N N . ILE A 1 494 ? -34.531 3.07 -32.344 1 67.94 494 ILE A N 1
ATOM 3742 C CA . ILE A 1 494 ? -35.969 2.979 -32.625 1 67.94 494 ILE A CA 1
ATOM 3743 C C . ILE A 1 494 ? -36.281 3.752 -33.906 1 67.94 494 ILE A C 1
ATOM 3745 O O . ILE A 1 494 ? -37 3.258 -34.781 1 67.94 494 ILE A O 1
ATOM 3749 N N . ALA A 1 495 ? -35.719 4.891 -33.938 1 70.5 495 ALA A N 1
ATOM 3750 C CA . ALA A 1 495 ? -35.938 5.707 -35.125 1 70.5 495 ALA A CA 1
ATOM 3751 C C . ALA A 1 495 ? -35.406 5.012 -36.375 1 70.5 495 ALA A C 1
ATOM 3753 O O . ALA A 1 495 ? -36.062 5.02 -37.438 1 70.5 495 ALA A O 1
ATOM 3754 N N . ALA A 1 496 ? -34.406 4.379 -36.281 1 67.94 496 ALA A N 1
ATOM 3755 C CA . ALA A 1 496 ? -33.812 3.668 -37.406 1 67.94 496 ALA A CA 1
ATOM 3756 C C . ALA A 1 496 ? -34.625 2.428 -37.75 1 67.94 496 ALA A C 1
ATOM 3758 O O . ALA A 1 496 ? -34.812 2.135 -38.938 1 67.94 496 ALA A O 1
ATOM 3759 N N . ALA A 1 497 ? -35 1.79 -36.781 1 64.81 497 ALA A N 1
ATOM 3760 C CA . ALA A 1 497 ? -35.688 0.523 -37 1 64.81 497 ALA A CA 1
ATOM 3761 C C . ALA A 1 497 ? -37.094 0.753 -37.562 1 64.81 497 ALA A C 1
ATOM 3763 O O . ALA A 1 497 ? -37.562 -0.04 -38.375 1 64.81 497 ALA A O 1
ATOM 3764 N N . THR A 1 498 ? -37.781 1.765 -37.125 1 65 498 THR A N 1
ATOM 3765 C CA . THR A 1 498 ? -39.156 1.992 -37.5 1 65 498 THR A CA 1
ATOM 3766 C C . THR A 1 498 ? -39.25 2.816 -38.781 1 65 498 THR A C 1
ATOM 3768 O O . THR A 1 498 ? -40.344 2.973 -39.344 1 65 498 THR A O 1
ATOM 3771 N N . GLY A 1 499 ? -38.062 3.174 -39.281 1 65.56 499 GLY A N 1
ATOM 3772 C CA . GLY A 1 499 ? -38.094 4.02 -40.469 1 65.56 499 GLY A CA 1
ATOM 3773 C C . GLY A 1 499 ? -38.656 5.406 -40.188 1 65.56 499 GLY A C 1
ATOM 3774 O O . GLY A 1 499 ? -38.938 6.148 -41.125 1 65.56 499 GLY A O 1
ATOM 3775 N N . ALA A 1 500 ? -38.906 5.613 -38.969 1 64.75 500 ALA A N 1
ATOM 3776 C CA . ALA A 1 500 ? -39.438 6.922 -38.594 1 64.75 500 ALA A CA 1
ATOM 3777 C C . ALA A 1 500 ? -38.469 8.039 -38.969 1 64.75 500 ALA A C 1
ATOM 3779 O O . ALA A 1 500 ? -38.875 9.188 -39.156 1 64.75 500 ALA A O 1
ATOM 3780 N N . ALA A 1 501 ? -37.281 7.727 -39.031 1 66.81 501 ALA A N 1
ATOM 3781 C CA . ALA A 1 501 ? -36.25 8.633 -39.5 1 66.81 501 ALA A CA 1
ATOM 3782 C C . ALA A 1 501 ? -35.219 7.891 -40.344 1 66.81 501 ALA A C 1
ATOM 3784 O O . ALA A 1 501 ? -34.969 6.703 -40.125 1 66.81 501 ALA A O 1
ATOM 3785 N N . PRO A 1 502 ? -34.875 8.602 -41.344 1 70 502 PRO A N 1
ATOM 3786 C CA . PRO A 1 502 ? -33.844 7.914 -42.125 1 70 502 PRO A CA 1
ATOM 3787 C C . PRO A 1 502 ? -32.625 7.559 -41.281 1 70 502 PRO A C 1
ATOM 3789 O O . PRO A 1 502 ? -32.25 8.312 -40.375 1 70 502 PRO A O 1
ATOM 3792 N N . PRO A 1 503 ? -32.156 6.363 -41.406 1 66.88 503 PRO A N 1
ATOM 3793 C CA . PRO A 1 503 ? -31.062 5.871 -40.594 1 66.88 503 PRO A CA 1
ATOM 3794 C C . PRO A 1 503 ? -29.891 6.859 -40.5 1 66.88 503 PRO A C 1
ATOM 3796 O O . PRO A 1 503 ? -29.25 6.973 -39.469 1 66.88 503 PRO A O 1
ATOM 3799 N N . LEU A 1 504 ? -29.688 7.73 -41.5 1 73.12 504 LEU A N 1
ATOM 3800 C CA . LEU A 1 504 ? -28.609 8.719 -41.469 1 73.12 504 LEU A CA 1
ATOM 3801 C C . LEU A 1 504 ? -29.172 10.133 -41.406 1 73.12 504 LEU A C 1
ATOM 3803 O O . LEU A 1 504 ? -28.5 11.094 -41.781 1 73.12 504 LEU A O 1
ATOM 3807 N N . GLY A 1 505 ? -30.422 10.156 -40.969 1 77.31 505 GLY A N 1
ATOM 3808 C CA . GLY A 1 505 ? -31.031 11.461 -40.781 1 77.31 505 GLY A CA 1
ATOM 3809 C C . GLY A 1 505 ? -30.547 12.18 -39.531 1 77.31 505 GLY A C 1
ATOM 3810 O O . GLY A 1 505 ? -29.922 11.57 -38.656 1 77.31 505 GLY A O 1
ATOM 3811 N N . TRP A 1 506 ? -30.781 13.531 -39.5 1 81.12 506 TRP A N 1
ATOM 3812 C CA . TRP A 1 506 ? -30.234 14.406 -38.469 1 81.12 506 TRP A CA 1
ATOM 3813 C C . TRP A 1 506 ? -30.75 14.008 -37.094 1 81.12 506 TRP A C 1
ATOM 3815 O O . TRP A 1 506 ? -30.062 14.18 -36.094 1 81.12 506 TRP A O 1
ATOM 3825 N N . ARG A 1 507 ? -31.875 13.43 -36.938 1 77.5 507 ARG A N 1
ATOM 3826 C CA . ARG A 1 507 ? -32.438 13.023 -35.656 1 77.5 507 ARG A CA 1
ATOM 3827 C C . ARG A 1 507 ? -31.703 11.789 -35.125 1 77.5 507 ARG A C 1
ATOM 3829 O O . ARG A 1 507 ? -31.438 11.703 -33.906 1 77.5 507 ARG A O 1
ATOM 3836 N N . VAL A 1 508 ? -31.5 10.969 -36 1 77.38 508 VAL A N 1
ATOM 3837 C CA . VAL A 1 508 ? -30.797 9.766 -35.625 1 77.38 508 VAL A CA 1
ATOM 3838 C C . VAL A 1 508 ? -29.344 10.102 -35.281 1 77.38 508 VAL A C 1
ATOM 3840 O O . VAL A 1 508 ? -28.828 9.688 -34.25 1 77.38 508 VAL A O 1
ATOM 3843 N N . LEU A 1 509 ? -28.766 10.922 -36.094 1 80.88 509 LEU A N 1
ATOM 3844 C CA . LEU A 1 509 ? -27.375 11.312 -35.875 1 80.88 509 LEU A CA 1
ATOM 3845 C C . LEU A 1 509 ? -27.25 12.156 -34.594 1 80.88 509 LEU A C 1
ATOM 3847 O O . LEU A 1 509 ? -26.266 12.016 -33.844 1 80.88 509 LEU A O 1
ATOM 3851 N N . GLY A 1 510 ? -28.156 13.031 -34.438 1 85.19 510 GLY A N 1
ATOM 3852 C CA . GLY A 1 510 ? -28.172 13.836 -33.219 1 85.19 510 GLY A CA 1
ATOM 3853 C C . GLY A 1 510 ? -28.297 13.008 -31.969 1 85.19 510 GLY A C 1
ATOM 3854 O O . GLY A 1 510 ? -27.594 13.25 -30.984 1 85.19 510 GLY A O 1
ATOM 3855 N N . ALA A 1 511 ? -29.109 12.039 -32.031 1 83 511 ALA A N 1
ATOM 3856 C CA . ALA A 1 511 ? -29.281 11.148 -30.875 1 83 511 ALA A CA 1
ATOM 3857 C C . ALA A 1 511 ? -28.031 10.312 -30.625 1 83 511 ALA A C 1
ATOM 3859 O O . ALA A 1 511 ? -27.625 10.117 -29.484 1 83 511 ALA A O 1
ATOM 3860 N N . ALA A 1 512 ? -27.531 9.961 -31.656 1 81.38 512 ALA A N 1
ATOM 3861 C CA . ALA A 1 512 ? -26.297 9.18 -31.531 1 81.38 512 ALA A CA 1
ATOM 3862 C C . ALA A 1 512 ? -25.156 10.023 -30.969 1 81.38 512 ALA A C 1
ATOM 3864 O O . ALA A 1 512 ? -24.406 9.562 -30.125 1 81.38 512 ALA A O 1
ATOM 3865 N N . ALA A 1 513 ? -25.094 11.219 -31.438 1 87.94 513 ALA A N 1
ATOM 3866 C CA . ALA A 1 513 ? -24.078 12.133 -30.938 1 87.94 513 ALA A CA 1
ATOM 3867 C C . ALA A 1 513 ? -24.312 12.453 -29.469 1 87.94 513 ALA A C 1
ATOM 3869 O O . ALA A 1 513 ? -23.359 12.547 -28.688 1 87.94 513 ALA A O 1
ATOM 3870 N N . GLY A 1 514 ? -25.484 12.617 -29.188 1 88.94 514 GLY A N 1
ATOM 3871 C CA . GLY A 1 514 ? -25.828 12.828 -27.797 1 88.94 514 GLY A CA 1
ATOM 3872 C C . GLY A 1 514 ? -25.453 11.664 -26.906 1 88.94 514 GLY A C 1
ATOM 3873 O O . GLY A 1 514 ? -24.969 11.852 -25.797 1 88.94 514 GLY A O 1
ATOM 3874 N N . ALA A 1 515 ? -25.672 10.57 -27.406 1 84.75 515 ALA A N 1
ATOM 3875 C CA . ALA A 1 515 ? -25.297 9.367 -26.656 1 84.75 515 ALA A CA 1
ATOM 3876 C C . ALA A 1 515 ? -23.797 9.266 -26.484 1 84.75 515 ALA A C 1
ATOM 3878 O O . ALA A 1 515 ? -23.312 8.906 -25.406 1 84.75 515 ALA A O 1
ATOM 3879 N N . ALA A 1 516 ? -23.141 9.562 -27.484 1 87.12 516 ALA A N 1
ATOM 3880 C CA . ALA A 1 516 ? -21.672 9.539 -27.406 1 87.12 516 ALA A CA 1
ATOM 3881 C C . ALA A 1 516 ? -21.172 10.578 -26.422 1 87.12 516 ALA A C 1
ATOM 3883 O O . ALA A 1 516 ? -20.234 10.312 -25.656 1 87.12 516 ALA A O 1
ATOM 3884 N N . ALA A 1 517 ? -21.812 11.672 -26.453 1 92.12 517 ALA A N 1
ATOM 3885 C CA . ALA A 1 517 ? -21.438 12.727 -25.516 1 92.12 517 ALA A CA 1
ATOM 3886 C C . ALA A 1 517 ? -21.719 12.297 -24.078 1 92.12 517 ALA A C 1
ATOM 3888 O O . ALA A 1 517 ? -20.922 12.57 -23.172 1 92.12 517 ALA A O 1
ATOM 3889 N N . ALA A 1 518 ? -22.719 11.68 -23.891 1 89.94 518 ALA A N 1
ATOM 3890 C CA . ALA A 1 518 ? -23.062 11.188 -22.562 1 89.94 518 ALA A CA 1
ATOM 3891 C C . ALA A 1 518 ? -22.062 10.133 -22.094 1 89.94 518 ALA A C 1
ATOM 3893 O O . ALA A 1 518 ? -21.672 10.117 -20.922 1 89.94 518 ALA A O 1
ATOM 3894 N N . ALA A 1 519 ? -21.719 9.352 -23 1 85.75 519 ALA A N 1
ATOM 3895 C CA . ALA A 1 519 ? -20.719 8.328 -22.672 1 85.75 519 ALA A CA 1
ATOM 3896 C C . ALA A 1 519 ? -19.391 8.961 -22.281 1 85.75 519 ALA A C 1
ATOM 3898 O O . ALA A 1 519 ? -18.75 8.531 -21.312 1 85.75 519 ALA A O 1
ATOM 3899 N N . LEU A 1 520 ? -19.078 9.883 -23 1 90.75 520 LEU A N 1
ATOM 3900 C CA . LEU A 1 520 ? -17.828 10.578 -22.703 1 90.75 520 LEU A CA 1
ATOM 3901 C C . LEU A 1 520 ? -17.922 11.289 -21.359 1 90.75 520 LEU A C 1
ATOM 3903 O O . LEU A 1 520 ? -16.984 11.25 -20.562 1 90.75 520 LEU A O 1
ATOM 3907 N N . LEU A 1 521 ? -18.984 11.891 -21.109 1 92.5 521 LEU A N 1
ATOM 3908 C CA . LEU A 1 521 ? -19.172 12.578 -19.844 1 92.5 521 LEU A CA 1
ATOM 3909 C C . LEU A 1 521 ? -19.141 11.586 -18.688 1 92.5 521 LEU A C 1
ATOM 3911 O O . LEU A 1 521 ? -18.562 11.875 -17.625 1 92.5 521 LEU A O 1
ATOM 3915 N N . HIS A 1 522 ? -19.75 10.531 -18.891 1 90.56 522 HIS A N 1
ATOM 3916 C CA . HIS A 1 522 ? -19.75 9.492 -17.875 1 90.56 522 HIS A CA 1
ATOM 3917 C C . HIS A 1 522 ? -18.328 9.031 -17.578 1 90.56 522 HIS A C 1
ATOM 3919 O O . HIS A 1 522 ? -17.969 8.859 -16.406 1 90.56 522 HIS A O 1
ATOM 3925 N N . ARG A 1 523 ? -17.656 8.836 -18.578 1 89.75 523 ARG A N 1
ATOM 3926 C CA . ARG A 1 523 ? -16.266 8.398 -18.406 1 89.75 523 ARG A CA 1
ATOM 3927 C C . ARG A 1 523 ? -15.453 9.453 -17.656 1 89.75 523 ARG A C 1
ATOM 3929 O O . ARG A 1 523 ? -14.719 9.125 -16.719 1 89.75 523 ARG A O 1
ATOM 3936 N N . LYS A 1 524 ? -15.633 10.633 -18.078 1 92.88 524 LYS A N 1
ATOM 3937 C CA . LYS A 1 524 ? -14.859 11.711 -17.453 1 92.88 524 LYS A CA 1
ATOM 3938 C C . LYS A 1 524 ? -15.273 11.93 -16.016 1 92.88 524 LYS A C 1
ATOM 3940 O O . LYS A 1 524 ? -14.438 12.195 -15.148 1 92.88 524 LYS A O 1
ATOM 3945 N N . LEU A 1 525 ? -16.516 11.805 -15.734 1 92.94 525 LEU A N 1
ATOM 3946 C CA . LEU A 1 525 ? -17 11.93 -14.359 1 92.94 525 LEU A CA 1
ATOM 3947 C C . LEU A 1 525 ? -16.484 10.789 -13.492 1 92.94 525 LEU A C 1
ATOM 3949 O O . LEU A 1 525 ? -16.172 10.984 -12.312 1 92.94 525 LEU A O 1
ATOM 3953 N N . SER A 1 526 ? -16.406 9.68 -14.125 1 92.06 526 SER A N 1
ATOM 3954 C CA . SER A 1 526 ? -15.875 8.523 -13.414 1 92.06 526 SER A CA 1
ATOM 3955 C C . SER A 1 526 ? -14.406 8.703 -13.07 1 92.06 526 SER A C 1
ATOM 3957 O O . SER A 1 526 ? -13.969 8.359 -11.969 1 92.06 526 SER A O 1
ATOM 3959 N N . GLU A 1 527 ? -13.781 9.25 -14 1 92.56 527 GLU A N 1
ATOM 3960 C CA . GLU A 1 527 ? -12.375 9.547 -13.758 1 92.56 527 GLU A CA 1
ATOM 3961 C C . GLU A 1 527 ? -12.211 10.602 -12.672 1 92.56 527 GLU A C 1
ATOM 3963 O O . GLU A 1 527 ? -11.352 10.469 -11.797 1 92.56 527 GLU A O 1
ATOM 3968 N N . PHE A 1 528 ? -13.008 11.57 -12.695 1 95 528 PHE A N 1
ATOM 3969 C CA . PHE A 1 528 ? -12.961 12.617 -11.695 1 95 528 PHE A CA 1
ATOM 3970 C C . PHE A 1 528 ? -13.328 12.07 -10.32 1 95 528 PHE A C 1
ATOM 3972 O O . PHE A 1 528 ? -12.766 12.492 -9.305 1 95 528 PHE A O 1
ATOM 3979 N N . ARG A 1 529 ? -14.242 11.156 -10.273 1 95.25 529 ARG A N 1
ATOM 3980 C CA . ARG A 1 529 ? -14.68 10.516 -9.031 1 95.25 529 ARG A CA 1
ATOM 3981 C C . ARG A 1 529 ? -13.5 9.875 -8.305 1 95.25 529 ARG A C 1
ATOM 3983 O O . ARG A 1 529 ? -13.406 9.938 -7.082 1 95.25 529 ARG A O 1
ATOM 3990 N N . THR A 1 530 ? -12.625 9.312 -9.086 1 95.38 530 THR A N 1
ATOM 3991 C CA . THR A 1 530 ? -11.516 8.586 -8.492 1 95.38 530 THR A CA 1
ATOM 3992 C C . THR A 1 530 ? -10.586 9.531 -7.738 1 95.38 530 THR A C 1
ATOM 3994 O O . THR A 1 530 ? -9.883 9.117 -6.816 1 95.38 530 THR A O 1
ATOM 3997 N N . LEU A 1 531 ? -10.555 10.797 -8.008 1 96.5 531 LEU A N 1
ATOM 3998 C CA . LEU A 1 531 ? -9.68 11.789 -7.391 1 96.5 531 LEU A CA 1
ATOM 3999 C C . LEU A 1 531 ? -10.078 12.039 -5.941 1 96.5 531 LEU A C 1
ATOM 4001 O O . LEU A 1 531 ? -9.312 12.633 -5.176 1 96.5 531 LEU A O 1
ATOM 4005 N N . PHE A 1 532 ? -11.242 11.539 -5.562 1 97.38 532 PHE A N 1
ATOM 4006 C CA . PHE A 1 532 ? -11.719 11.7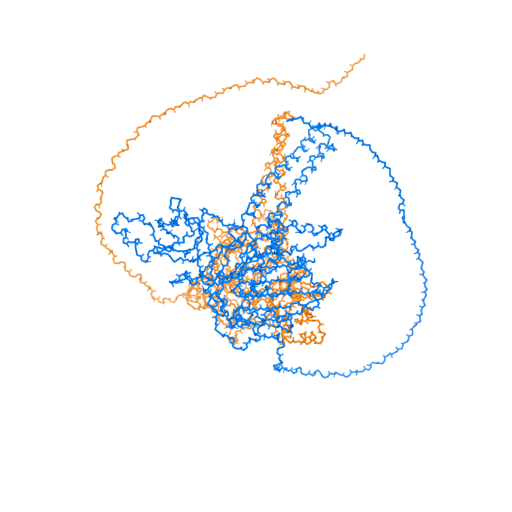34 -4.199 1 97.38 532 PHE A CA 1
ATOM 4007 C C . PHE A 1 532 ? -11.555 10.453 -3.383 1 97.38 532 PHE A C 1
ATOM 4009 O O . PHE A 1 532 ? -11.789 10.453 -2.172 1 97.38 532 PHE A O 1
ATOM 4016 N N . ILE A 1 533 ? -11.18 9.367 -4.113 1 95.88 533 ILE A N 1
ATOM 4017 C CA . ILE A 1 533 ? -11.156 8.055 -3.477 1 95.88 533 ILE A CA 1
ATOM 4018 C C . ILE A 1 533 ? -9.734 7.492 -3.502 1 95.88 533 ILE A C 1
ATOM 4020 O O . ILE A 1 533 ? -9.125 7.289 -2.451 1 95.88 533 ILE A O 1
ATOM 4024 N N . PHE A 1 534 ? -9.273 7.133 -4.637 1 94.81 534 PHE A N 1
ATOM 4025 C CA . PHE A 1 534 ? -7.938 6.59 -4.848 1 94.81 534 PHE A CA 1
ATOM 4026 C C . PHE A 1 534 ? -7.488 6.812 -6.289 1 94.81 534 PHE A C 1
ATOM 4028 O O . PHE A 1 534 ? -8.242 6.543 -7.227 1 94.81 534 PHE A O 1
ATOM 4035 N N . THR A 1 535 ? -6.316 7.32 -6.387 1 91.12 535 THR A N 1
ATOM 4036 C CA . THR A 1 535 ? -5.574 7.387 -7.641 1 91.12 535 THR A CA 1
ATOM 4037 C C . THR A 1 535 ? -4.121 6.961 -7.434 1 91.12 535 THR A C 1
ATOM 4039 O O . THR A 1 535 ? -3.439 7.477 -6.547 1 91.12 535 THR A O 1
ATOM 4042 N N . ASP A 1 536 ? -3.721 5.98 -8.281 1 90 536 ASP A N 1
ATOM 4043 C CA . ASP A 1 536 ? -2.346 5.516 -8.141 1 90 536 ASP A CA 1
ATOM 4044 C C . ASP A 1 536 ? -1.356 6.57 -8.633 1 90 536 ASP A C 1
ATOM 4046 O O . ASP A 1 536 ? -1.684 7.371 -9.516 1 90 536 ASP A O 1
ATOM 4050 N N . TYR A 1 537 ? -0.26 6.617 -8.016 1 91.25 537 TYR A N 1
ATOM 4051 C CA . TYR A 1 537 ? 0.837 7.496 -8.406 1 91.25 537 TYR A CA 1
ATOM 4052 C C . TYR A 1 537 ? 2.08 6.691 -8.766 1 91.25 537 TYR A C 1
ATOM 4054 O O . TYR A 1 537 ? 2.885 6.359 -7.895 1 91.25 537 TYR A O 1
ATOM 4062 N N . VAL A 1 538 ? 2.242 6.43 -9.992 1 89.88 538 VAL A N 1
ATOM 4063 C CA . VAL A 1 538 ? 3.34 5.598 -10.477 1 89.88 538 VAL A CA 1
ATOM 4064 C C . VAL A 1 538 ? 4.41 6.48 -11.117 1 89.88 538 VAL A C 1
ATOM 4066 O O . VAL A 1 538 ? 4.242 6.957 -12.242 1 89.88 538 VAL A O 1
ATOM 4069 N N . HIS A 1 539 ? 5.484 6.672 -10.453 1 89.56 539 HIS A N 1
ATOM 4070 C CA . HIS A 1 539 ? 6.543 7.574 -10.891 1 89.56 539 HIS A CA 1
ATOM 4071 C C . HIS A 1 539 ? 7.105 7.148 -12.242 1 89.56 539 HIS A C 1
ATOM 4073 O O . HIS A 1 539 ? 7.438 7.992 -13.078 1 89.56 539 HIS A O 1
ATOM 4079 N N . ALA A 1 540 ? 7.168 5.898 -12.453 1 88.19 540 ALA A N 1
ATOM 4080 C CA . ALA A 1 540 ? 7.73 5.363 -13.695 1 88.19 540 ALA A CA 1
ATOM 4081 C C . ALA A 1 540 ? 6.898 5.785 -14.898 1 88.19 540 ALA A C 1
ATOM 4083 O O . ALA A 1 540 ? 7.406 5.832 -16.031 1 88.19 540 ALA A O 1
ATOM 4084 N N . GLU A 1 541 ? 5.68 6.109 -14.68 1 87.5 541 GLU A N 1
ATOM 4085 C CA . GLU A 1 541 ? 4.773 6.434 -15.781 1 87.5 541 GLU A CA 1
ATOM 4086 C C . GLU A 1 541 ? 4.648 7.941 -15.969 1 87.5 541 GLU A C 1
ATOM 4088 O O . GLU A 1 541 ? 4 8.406 -16.906 1 87.5 541 GLU A O 1
ATOM 4093 N N . ARG A 1 542 ? 5.246 8.656 -15.133 1 86 542 ARG A N 1
ATOM 4094 C CA . ARG A 1 542 ? 5.148 10.109 -15.203 1 86 542 ARG A CA 1
ATOM 4095 C C . ARG A 1 542 ? 6.32 10.695 -15.984 1 86 542 ARG A C 1
ATOM 4097 O O . ARG A 1 542 ? 7.422 10.844 -15.445 1 86 542 ARG A O 1
ATOM 4104 N N . ASN A 1 543 ? 6.102 10.938 -17.281 1 81.38 543 ASN A N 1
ATOM 4105 C CA . ASN A 1 543 ? 7.148 11.422 -18.172 1 81.38 543 ASN A CA 1
ATOM 4106 C C . ASN A 1 543 ? 7.039 12.93 -18.406 1 81.38 543 ASN A C 1
ATOM 4108 O O . ASN A 1 543 ? 5.938 13.477 -18.453 1 81.38 543 ASN A O 1
ATOM 4112 N N . MET B 1 1 ? -60.344 -5.977 -72.75 1 18.84 1 MET B N 1
ATOM 4113 C CA . MET B 1 1 ? -58.969 -6.23 -72.25 1 18.84 1 MET B CA 1
ATOM 4114 C C . MET B 1 1 ? -58.906 -6.023 -70.75 1 18.84 1 MET B C 1
ATOM 4116 O O . MET B 1 1 ? -59.469 -5.059 -70.188 1 18.84 1 MET B O 1
ATOM 4120 N N . ARG B 1 2 ? -58.219 -6.988 -69.75 1 16.28 2 ARG B N 1
ATOM 4121 C CA . ARG B 1 2 ? -58.438 -8.18 -68.938 1 16.28 2 ARG B CA 1
ATOM 4122 C C . ARG B 1 2 ? -57.875 -7.984 -67.5 1 16.28 2 ARG B C 1
ATOM 4124 O O . ARG B 1 2 ? -58.594 -8.203 -66.5 1 16.28 2 ARG B O 1
ATOM 4131 N N . GLY B 1 3 ? -56.531 -8.156 -67.062 1 14.91 3 GLY B N 1
ATOM 4132 C CA . GLY B 1 3 ? -56.281 -9.211 -66.125 1 14.91 3 GLY B CA 1
ATOM 4133 C C . GLY B 1 3 ? -56.125 -8.695 -64.688 1 14.91 3 GLY B C 1
ATOM 4134 O O . GLY B 1 3 ? -56.875 -9.055 -63.812 1 14.91 3 GLY B O 1
ATOM 4135 N N . ARG B 1 4 ? -54.875 -8.5 -64.375 1 15.88 4 ARG B N 1
ATOM 4136 C CA . ARG B 1 4 ? -54.531 -9.273 -63.219 1 15.88 4 ARG B CA 1
ATOM 4137 C C . ARG B 1 4 ? -54.625 -8.422 -61.938 1 15.88 4 ARG B C 1
ATOM 4139 O O . ARG B 1 4 ? -54.781 -7.199 -62.031 1 15.88 4 ARG B O 1
ATOM 4146 N N . ARG B 1 5 ? -53.438 -8.203 -60.938 1 14.48 5 ARG B N 1
ATOM 4147 C CA . ARG B 1 5 ? -53.188 -9.203 -59.906 1 14.48 5 ARG B CA 1
ATOM 4148 C C . ARG B 1 5 ? -53.281 -8.578 -58.5 1 14.48 5 ARG B C 1
ATOM 4150 O O . ARG B 1 5 ? -52.438 -7.762 -58.156 1 14.48 5 ARG B O 1
ATOM 4157 N N . ALA B 1 6 ? -54.281 -7.918 -57.938 1 19.33 6 ALA B N 1
ATOM 4158 C CA . ALA B 1 6 ? -54.625 -6.832 -57 1 19.33 6 ALA B CA 1
ATOM 4159 C C . ALA B 1 6 ? -54.312 -7.219 -55.562 1 19.33 6 ALA B C 1
ATOM 4161 O O . ALA B 1 6 ? -55.031 -8 -54.938 1 19.33 6 ALA B O 1
ATOM 4162 N N . LEU B 1 7 ? -52.812 -7.59 -55.312 1 15.46 7 LEU B N 1
ATOM 4163 C CA . LEU B 1 7 ? -52.312 -8.469 -54.25 1 15.46 7 LEU B CA 1
ATOM 4164 C C . LEU B 1 7 ? -52.688 -7.934 -52.875 1 15.46 7 LEU B C 1
ATOM 4166 O O . LEU B 1 7 ? -53.5 -8.531 -52.156 1 15.46 7 LEU B O 1
ATOM 4170 N N . GLY B 1 8 ? -51.656 -7.398 -52.219 1 15.51 8 GLY B N 1
ATOM 4171 C CA . GLY B 1 8 ? -51.406 -8.227 -51.031 1 15.51 8 GLY B CA 1
ATOM 4172 C C . GLY B 1 8 ? -52.094 -7.715 -49.781 1 15.51 8 GLY B C 1
ATOM 4173 O O . GLY B 1 8 ? -52.406 -8.492 -48.875 1 15.51 8 GLY B O 1
ATOM 4174 N N . ALA B 1 9 ? -52.344 -6.238 -49.812 1 18.66 9 ALA B N 1
ATOM 4175 C CA . ALA B 1 9 ? -51.938 -5.672 -48.531 1 18.66 9 ALA B CA 1
ATOM 4176 C C . ALA B 1 9 ? -53 -5.891 -47.469 1 18.66 9 ALA B C 1
ATOM 4178 O O . ALA B 1 9 ? -54.062 -5.285 -47.531 1 18.66 9 ALA B O 1
ATOM 4179 N N . PRO B 1 10 ? -53.406 -7.242 -47.375 1 16.03 10 PRO B N 1
ATOM 4180 C CA . PRO B 1 10 ? -54.625 -7.574 -46.656 1 16.03 10 PRO B CA 1
ATOM 4181 C C . PRO B 1 10 ? -54.688 -6.93 -45.25 1 16.03 10 PRO B C 1
ATOM 4183 O O . PRO B 1 10 ? -53.688 -6.895 -44.531 1 16.03 10 PRO B O 1
ATOM 4186 N N . ALA B 1 11 ? -55.375 -5.73 -45.156 1 17.48 11 ALA B N 1
ATOM 4187 C CA . ALA B 1 11 ? -55.781 -4.801 -44.125 1 17.48 11 ALA B CA 1
ATOM 4188 C C . ALA B 1 11 ? -56.375 -5.543 -42.906 1 17.48 11 ALA B C 1
ATOM 4190 O O . ALA B 1 11 ? -57.094 -4.961 -42.094 1 17.48 11 ALA B O 1
ATOM 4191 N N . ALA B 1 12 ? -55.844 -6.879 -42.75 1 14.26 12 ALA B N 1
ATOM 4192 C CA . ALA B 1 12 ? -56.781 -7.715 -41.969 1 14.26 12 ALA B CA 1
ATOM 4193 C C . ALA B 1 12 ? -57.156 -7.035 -40.656 1 14.26 12 ALA B C 1
ATOM 4195 O O . ALA B 1 12 ? -56.281 -6.656 -39.875 1 14.26 12 ALA B O 1
ATOM 4196 N N . ALA B 1 13 ? -58.281 -6.484 -40.469 1 16.39 13 ALA B N 1
ATOM 4197 C CA . ALA B 1 13 ? -59.25 -5.82 -39.594 1 16.39 13 ALA B CA 1
ATOM 4198 C C . ALA B 1 13 ? -59.469 -6.633 -38.312 1 16.39 13 ALA B C 1
ATOM 4200 O O . ALA B 1 13 ? -60.25 -6.234 -37.469 1 16.39 13 ALA B O 1
ATOM 4201 N N . SER B 1 14 ? -58.844 -7.828 -38.188 1 14.44 14 SER B N 1
ATOM 4202 C CA . SER B 1 14 ? -59.75 -8.734 -37.469 1 14.44 14 SER B CA 1
ATOM 4203 C C . SER B 1 14 ? -60.125 -8.156 -36.125 1 14.44 14 SER B C 1
ATOM 4205 O O . SER B 1 14 ? -59.312 -7.578 -35.438 1 14.44 14 SER B O 1
ATOM 4207 N N . ARG B 1 15 ? -61.375 -7.938 -35.781 1 16.06 15 ARG B N 1
ATOM 4208 C CA . ARG B 1 15 ? -62.406 -7.508 -34.875 1 16.06 15 ARG B CA 1
ATOM 4209 C C . ARG B 1 15 ? -62.25 -8.188 -33.5 1 16.06 15 ARG B C 1
ATOM 4211 O O . ARG B 1 15 ? -62.844 -7.762 -32.531 1 16.06 15 ARG B O 1
ATOM 4218 N N . ARG B 1 16 ? -61.562 -9.375 -33.406 1 14.14 16 ARG B N 1
ATOM 4219 C CA . ARG B 1 16 ? -62.281 -10.281 -32.5 1 14.14 16 ARG B CA 1
ATOM 4220 C C . ARG B 1 16 ? -62.406 -9.688 -31.094 1 14.14 16 ARG B C 1
ATOM 4222 O O . ARG B 1 16 ? -61.438 -9.117 -30.578 1 14.14 16 ARG B O 1
ATOM 4229 N N . ALA B 1 17 ? -63.562 -9.672 -30.5 1 15.05 17 ALA B N 1
ATOM 4230 C CA . ALA B 1 17 ? -64.438 -9.305 -29.406 1 15.05 17 ALA B CA 1
ATOM 4231 C C . ALA B 1 17 ? -64.062 -9.984 -28.109 1 15.05 17 ALA B C 1
ATOM 4233 O O . ALA B 1 17 ? -64.312 -9.492 -27.016 1 15.05 17 ALA B O 1
ATOM 4234 N N . GLY B 1 18 ? -63.344 -11.164 -28.094 1 13.91 18 GLY B N 1
ATOM 4235 C CA . GLY B 1 18 ? -64 -12.055 -27.156 1 13.91 18 GLY B CA 1
ATOM 4236 C C . GLY B 1 18 ? -63.969 -11.562 -25.719 1 13.91 18 GLY B C 1
ATOM 4237 O O . GLY B 1 18 ? -65 -11.18 -25.156 1 13.91 18 GLY B O 1
ATOM 4238 N N . ALA B 1 19 ? -63.219 -12.461 -24.797 1 14.37 19 ALA B N 1
ATOM 4239 C CA . ALA B 1 19 ? -63.688 -13.266 -23.672 1 14.37 19 ALA B CA 1
ATOM 4240 C C . ALA B 1 19 ? -63.531 -12.531 -22.344 1 14.37 19 ALA B C 1
ATOM 4242 O O . ALA B 1 19 ? -62.406 -12.141 -21.984 1 14.37 19 ALA B O 1
ATOM 4243 N N . ALA B 1 20 ? -64.438 -11.914 -21.859 1 15.01 20 ALA B N 1
ATOM 4244 C CA . ALA B 1 20 ? -64.688 -11.164 -20.641 1 15.01 20 ALA B CA 1
ATOM 4245 C C . ALA B 1 20 ? -64.375 -12 -19.406 1 15.01 20 ALA B C 1
ATOM 4247 O O . ALA B 1 20 ? -64.375 -11.492 -18.281 1 15.01 20 ALA B O 1
ATOM 4248 N N . LEU B 1 21 ? -64.125 -13.383 -19.453 1 14.53 21 LEU B N 1
ATOM 4249 C CA . LEU B 1 21 ? -64.812 -14.039 -18.375 1 14.53 21 LEU B CA 1
ATOM 4250 C C . LEU B 1 21 ? -64.312 -13.586 -17.016 1 14.53 21 LEU B C 1
ATOM 4252 O O . LEU B 1 21 ? -65.125 -13.18 -16.156 1 14.53 21 LEU B O 1
ATOM 4256 N N . GLY B 1 22 ? -63.438 -14.461 -16.359 1 14.3 22 GLY B N 1
ATOM 4257 C CA . GLY B 1 22 ? -64 -15.219 -15.258 1 14.3 22 GLY B CA 1
ATOM 4258 C C . GLY B 1 22 ? -63.906 -14.5 -13.93 1 14.3 22 GLY B C 1
ATOM 4259 O O . GLY B 1 22 ? -64.875 -14.25 -13.266 1 14.3 22 GLY B O 1
ATOM 4260 N N . ALA B 1 23 ? -62.875 -15.07 -13.094 1 15.27 23 ALA B N 1
ATOM 4261 C CA . ALA B 1 23 ? -63.219 -15.703 -11.828 1 15.27 23 ALA B CA 1
ATOM 4262 C C . ALA B 1 23 ? -63.25 -14.68 -10.695 1 15.27 23 ALA B C 1
ATOM 4264 O O . ALA B 1 23 ? -62.438 -13.75 -10.672 1 15.27 23 ALA B O 1
ATOM 4265 N N . PRO B 1 24 ? -64.125 -14.906 -9.852 1 15.18 24 PRO B N 1
ATOM 4266 C CA . PRO B 1 24 ? -64.812 -14.227 -8.734 1 15.18 24 PRO B CA 1
ATOM 4267 C C . PRO B 1 24 ? -63.844 -13.906 -7.59 1 15.18 24 PRO B C 1
ATOM 4269 O O . PRO B 1 24 ? -62.75 -14.484 -7.516 1 15.18 24 PRO B O 1
ATOM 4272 N N . ALA B 1 25 ? -64.25 -13.047 -6.793 1 15.65 25 ALA B N 1
ATOM 4273 C CA . ALA B 1 25 ? -63.969 -12.156 -5.66 1 15.65 25 ALA B CA 1
ATOM 4274 C C . ALA B 1 25 ? -63.75 -12.953 -4.379 1 15.65 25 ALA B C 1
ATOM 4276 O O . ALA B 1 25 ? -63.469 -12.375 -3.326 1 15.65 25 ALA B O 1
ATOM 4277 N N . ALA B 1 26 ? -63.438 -14.312 -4.352 1 15 26 ALA B N 1
ATOM 4278 C CA . ALA B 1 26 ? -64.062 -14.805 -3.115 1 15 26 ALA B CA 1
ATOM 4279 C C . ALA B 1 26 ? -63.469 -14.086 -1.899 1 15 26 ALA B C 1
ATOM 4281 O O . ALA B 1 26 ? -62.25 -13.898 -1.805 1 15 26 ALA B O 1
ATOM 4282 N N . PRO B 1 27 ? -64.25 -13.555 -0.997 1 15.84 27 PRO B N 1
ATOM 4283 C CA . PRO B 1 27 ? -64.25 -12.68 0.177 1 15.84 27 PRO B CA 1
ATOM 4284 C C . PRO B 1 27 ? -63.594 -13.305 1.395 1 15.84 27 PRO B C 1
ATOM 4286 O O . PRO B 1 27 ? -63.062 -12.594 2.246 1 15.84 27 PRO B O 1
ATOM 4289 N N . SER B 1 28 ? -63.406 -14.695 1.549 1 14.85 28 SER B N 1
ATOM 4290 C CA . SER B 1 28 ? -63.969 -15.219 2.793 1 14.85 28 SER B CA 1
ATOM 4291 C C . SER B 1 28 ? -63.156 -14.758 3.998 1 14.85 28 SER B C 1
ATOM 4293 O O . SER B 1 28 ? -61.938 -14.641 3.918 1 14.85 28 SER B O 1
ATOM 4295 N N . ARG B 1 29 ? -63.781 -14.344 5.188 1 16.44 29 ARG B N 1
ATOM 4296 C CA . ARG B 1 29 ? -63.781 -13.719 6.508 1 16.44 29 ARG B CA 1
ATOM 4297 C C . ARG B 1 29 ? -63.156 -14.641 7.547 1 16.44 29 ARG B C 1
ATOM 4299 O O . ARG B 1 29 ? -62.938 -14.242 8.695 1 16.44 29 ARG B O 1
ATOM 4306 N N . ARG B 1 30 ? -62.5 -15.844 7.418 1 16.27 30 ARG B N 1
ATOM 4307 C CA . ARG B 1 30 ? -62.906 -16.75 8.484 1 16.27 30 ARG B CA 1
ATOM 4308 C C . ARG B 1 30 ? -62.375 -16.281 9.836 1 16.27 30 ARG B C 1
ATOM 4310 O O . ARG B 1 30 ? -61.281 -15.734 9.922 1 16.27 30 ARG B O 1
ATOM 4317 N N . PRO B 1 31 ? -63.062 -16.531 11.008 1 17.66 31 PRO B N 1
ATOM 4318 C CA . PRO B 1 31 ? -63.312 -16.141 12.391 1 17.66 31 PRO B CA 1
ATOM 4319 C C . PRO B 1 31 ? -62.25 -16.641 13.367 1 17.66 31 PRO B C 1
ATOM 4321 O O . PRO B 1 31 ? -61.906 -15.953 14.336 1 17.66 31 PRO B O 1
ATOM 4324 N N . GLY B 1 32 ? -61.656 -17.922 13.266 1 16.73 32 GLY B N 1
ATOM 4325 C CA . GLY B 1 32 ? -61.875 -18.766 14.43 1 16.73 32 GLY B CA 1
ATOM 4326 C C . GLY B 1 32 ? -61.062 -18.344 15.641 1 16.73 32 GLY B C 1
ATOM 4327 O O . GLY B 1 32 ? -60.156 -17.531 15.523 1 16.73 32 GLY B O 1
ATOM 4328 N N . GLY B 1 33 ? -61 -19.141 16.844 1 17.56 33 GLY B N 1
ATOM 4329 C CA . GLY B 1 33 ? -61.25 -19.281 18.266 1 17.56 33 GLY B CA 1
ATOM 4330 C C . GLY B 1 33 ? -60 -19.328 19.094 1 17.56 33 GLY B C 1
ATOM 4331 O O . GLY B 1 33 ? -60.031 -19.125 20.312 1 17.56 33 GLY B O 1
ATOM 4332 N N . GLN B 1 34 ? -58.656 -19.656 18.609 1 19.02 34 GLN B N 1
ATOM 4333 C CA . GLN B 1 34 ? -58.094 -20.672 19.5 1 19.02 34 GLN B CA 1
ATOM 4334 C C . GLN B 1 34 ? -57.656 -20.078 20.828 1 19.02 34 GLN B C 1
ATOM 4336 O O . GLN B 1 34 ? -57.094 -18.984 20.875 1 19.02 34 GLN B O 1
ATOM 4341 N N . PRO B 1 35 ? -57.938 -20.688 21.984 1 20.36 35 PRO B N 1
ATOM 4342 C CA . PRO B 1 35 ? -58.031 -20.328 23.406 1 20.36 35 PRO B CA 1
ATOM 4343 C C . PRO B 1 35 ? -56.656 -20.234 24.062 1 20.36 35 PRO B C 1
ATOM 4345 O O . PRO B 1 35 ? -55.812 -21.141 23.922 1 20.36 35 PRO B O 1
ATOM 4348 N N . ALA B 1 36 ? -55.969 -19.172 24.016 1 20.5 36 ALA B N 1
ATOM 4349 C CA . ALA B 1 36 ? -54.625 -18.969 24.609 1 20.5 36 ALA B CA 1
ATOM 4350 C C . ALA B 1 36 ? -54.656 -19.281 26.109 1 20.5 36 ALA B C 1
ATOM 4352 O O . ALA B 1 36 ? -55.344 -18.625 26.875 1 20.5 36 ALA B O 1
ATOM 4353 N N . GLY B 1 37 ? -54.625 -20.609 26.406 1 19.33 37 GLY B N 1
ATOM 4354 C CA . GLY B 1 37 ? -54.688 -21.109 27.766 1 19.33 37 GLY B CA 1
ATOM 4355 C C . GLY B 1 37 ? -53.656 -20.5 28.672 1 19.33 37 GLY B C 1
ATOM 4356 O O . GLY B 1 37 ? -52.688 -19.891 28.203 1 19.33 37 GLY B O 1
ATOM 4357 N N . PRO B 1 38 ? -53.781 -20.688 30 1 21.67 38 PRO B N 1
ATOM 4358 C CA . PRO B 1 38 ? -53.375 -19.969 31.219 1 21.67 38 PRO B CA 1
ATOM 4359 C C . PRO B 1 38 ? -51.906 -20.25 31.609 1 21.67 38 PRO B C 1
ATOM 4361 O O . PRO B 1 38 ? -51.438 -21.375 31.422 1 21.67 38 PRO B O 1
ATOM 4364 N N . LEU B 1 39 ? -50.938 -19.469 31.281 1 21.7 39 LEU B N 1
ATOM 4365 C CA . LEU B 1 39 ? -49.5 -19.547 31.562 1 21.7 39 LEU B CA 1
ATOM 4366 C C . LEU B 1 39 ? -49.25 -19.766 33.031 1 21.7 39 LEU B C 1
ATOM 4368 O O . LEU B 1 39 ? -49.5 -18.875 33.844 1 21.7 39 LEU B O 1
ATOM 4372 N N . GLY B 1 40 ? -49.719 -20.922 33.562 1 19.7 40 GLY B N 1
ATOM 4373 C CA . GLY B 1 40 ? -49.562 -21.156 35 1 19.7 40 GLY B CA 1
ATOM 4374 C C . GLY B 1 40 ? -48.156 -21.016 35.5 1 19.7 40 GLY B C 1
ATOM 4375 O O . GLY B 1 40 ? -47.188 -21.141 34.719 1 19.7 40 GLY B O 1
ATOM 4376 N N . ARG B 1 41 ? -47.781 -20.344 36.656 1 22.34 41 ARG B N 1
ATOM 4377 C CA . ARG B 1 41 ? -46.781 -19.672 37.5 1 22.34 41 ARG B CA 1
ATOM 4378 C C . ARG B 1 41 ? -45.75 -20.656 38 1 22.34 41 ARG B C 1
ATOM 4380 O O . ARG B 1 41 ? -44.688 -20.25 38.5 1 22.34 41 ARG B O 1
ATOM 4387 N N . SER B 1 42 ? -46.031 -22.016 38.031 1 21.19 42 SER B N 1
ATOM 4388 C CA . SER B 1 42 ? -45.625 -22.656 39.281 1 21.19 42 SER B CA 1
ATOM 4389 C C . SER B 1 42 ? -44.125 -22.922 39.312 1 21.19 42 SER B C 1
ATOM 4391 O O . SER B 1 42 ? -43.594 -23.391 40.312 1 21.19 42 SER B O 1
ATOM 4393 N N . TRP B 1 43 ? -43.219 -22.844 38.281 1 19.69 43 TRP B N 1
ATOM 4394 C CA . TRP B 1 43 ? -42.406 -24.016 38.094 1 19.69 43 TRP B CA 1
ATOM 4395 C C . TRP B 1 43 ? -41.25 -24.047 39.062 1 19.69 43 TRP B C 1
ATOM 4397 O O . TRP B 1 43 ? -40.438 -24.969 39.062 1 19.69 43 TRP B O 1
ATOM 4407 N N . ALA B 1 44 ? -40.812 -23 39.812 1 19.92 44 ALA B N 1
ATOM 4408 C CA . ALA B 1 44 ? -39.344 -22.891 39.812 1 19.92 44 ALA B CA 1
ATOM 4409 C C . ALA B 1 44 ? -38.719 -23.891 40.781 1 19.92 44 ALA B C 1
ATOM 4411 O O . ALA B 1 44 ? -37.562 -23.719 41.188 1 19.92 44 ALA B O 1
ATOM 4412 N N . ARG B 1 45 ? -39.312 -24.891 41.312 1 22.97 45 ARG B N 1
ATOM 4413 C CA . ARG B 1 45 ? -38.594 -25.328 42.469 1 22.97 45 ARG B CA 1
ATOM 4414 C C . ARG B 1 45 ? -37.25 -25.984 42.094 1 22.97 45 ARG B C 1
ATOM 4416 O O . ARG B 1 45 ? -37.219 -27.141 41.656 1 22.97 45 ARG B O 1
ATOM 4423 N N . GLY B 1 46 ? -36.344 -25.484 41.312 1 21.09 46 GLY B N 1
ATOM 4424 C CA . GLY B 1 46 ? -35.281 -26.266 40.688 1 21.09 46 GLY B CA 1
ATOM 4425 C C . GLY B 1 46 ? -34.312 -26.828 41.688 1 21.09 46 GLY B C 1
ATOM 4426 O O . GLY B 1 46 ? -33.812 -26.094 42.562 1 21.09 46 GLY B O 1
ATOM 4427 N N . GLU B 1 47 ? -34.469 -28.094 42.094 1 22.83 47 GLU B N 1
ATOM 4428 C CA . GLU B 1 47 ? -33.562 -28.719 43.062 1 22.83 47 GLU B CA 1
ATOM 4429 C C . GLU B 1 47 ? -32.125 -28.609 42.656 1 22.83 47 GLU B C 1
ATOM 4431 O O . GLU B 1 47 ? -31.797 -28.609 41.438 1 22.83 47 GLU B O 1
ATOM 4436 N N . ALA B 1 48 ? -31.109 -28.312 43.594 1 26.16 48 ALA B N 1
ATOM 4437 C CA . ALA B 1 48 ? -29.688 -28.016 43.719 1 26.16 48 ALA B CA 1
ATOM 4438 C C . ALA B 1 48 ? -28.844 -29.219 43.312 1 26.16 48 ALA B C 1
ATOM 4440 O O . ALA B 1 48 ? -28.688 -30.172 44.062 1 26.16 48 ALA B O 1
ATOM 4441 N N . ALA B 1 49 ? -29.141 -29.891 42.156 1 22.62 49 ALA B N 1
ATOM 4442 C CA . ALA B 1 49 ? -28.469 -31.156 41.938 1 22.62 49 ALA B CA 1
ATOM 4443 C C . ALA B 1 49 ? -26.953 -31 42.031 1 22.62 49 ALA B C 1
ATOM 4445 O O . ALA B 1 49 ? -26.406 -29.953 41.688 1 22.62 49 ALA B O 1
ATOM 4446 N N . GLY B 1 50 ? -26.219 -31.875 42.688 1 24.75 50 GLY B N 1
ATOM 4447 C CA . GLY B 1 50 ? -24.859 -32.031 43.156 1 24.75 50 GLY B CA 1
ATOM 4448 C C . GLY B 1 50 ? -23.828 -31.984 42.062 1 24.75 50 GLY B C 1
ATOM 4449 O O . GLY B 1 50 ? -24.125 -32.344 40.906 1 24.75 50 GLY B O 1
ATOM 4450 N N . ARG B 1 51 ? -22.906 -30.984 42.031 1 27.08 51 ARG B N 1
ATOM 4451 C CA . ARG B 1 51 ? -21.828 -30.609 41.125 1 27.08 51 ARG B CA 1
ATOM 4452 C C . ARG B 1 51 ? -20.953 -31.812 40.781 1 27.08 51 ARG B C 1
ATOM 4454 O O . ARG B 1 51 ? -20.328 -32.406 41.688 1 27.08 51 ARG B O 1
ATOM 4461 N N . PRO B 1 52 ? -21.406 -32.719 39.906 1 26.75 52 PRO B N 1
ATOM 4462 C CA . PRO B 1 52 ? -20.5 -33.875 39.812 1 26.75 52 PRO B CA 1
ATOM 4463 C C . PRO B 1 52 ? -19.047 -33.5 39.562 1 26.75 52 PRO B C 1
ATOM 4465 O O . PRO B 1 52 ? -18.781 -32.438 39 1 26.75 52 PRO B O 1
ATOM 4468 N N . ARG B 1 53 ? -18.062 -34 40.312 1 30.78 53 ARG B N 1
ATOM 4469 C CA . ARG B 1 53 ? -16.609 -33.812 40.312 1 30.78 53 ARG B CA 1
ATOM 4470 C C . ARG B 1 53 ? -16.016 -34.062 38.938 1 30.78 53 ARG B C 1
ATOM 4472 O O . ARG B 1 53 ? -16.094 -35.156 38.406 1 30.78 53 ARG B O 1
ATOM 4479 N N . ARG B 1 54 ? -16.141 -33.094 38.062 1 29.08 54 ARG B N 1
ATOM 4480 C CA . ARG B 1 54 ? -15.562 -33.25 36.75 1 29.08 54 ARG B CA 1
ATOM 4481 C C . ARG B 1 54 ? -14.109 -33.719 36.812 1 29.08 54 ARG B C 1
ATOM 4483 O O . ARG B 1 54 ? -13.273 -33.062 37.469 1 29.08 54 ARG B O 1
ATOM 4490 N N . SER B 1 55 ? -13.93 -35.062 36.875 1 26.22 55 SER B N 1
ATOM 4491 C CA . SER B 1 55 ? -12.594 -35.656 36.844 1 26.22 55 SER B CA 1
ATOM 4492 C C . SER B 1 55 ? -11.703 -34.969 35.812 1 26.22 55 SER B C 1
ATOM 4494 O O . SER B 1 55 ? -12.18 -34.531 34.781 1 26.22 55 SER B O 1
ATOM 4496 N N . ALA B 1 56 ? -10.57 -34.406 36.281 1 31.23 56 ALA B N 1
ATOM 4497 C CA . ALA B 1 56 ? -9.484 -33.812 35.531 1 31.23 56 ALA B CA 1
ATOM 4498 C C . ALA B 1 56 ? -9.164 -34.656 34.281 1 31.23 56 ALA B C 1
ATOM 4500 O O . ALA B 1 56 ? -9.102 -35.875 34.344 1 31.23 56 ALA B O 1
ATOM 4501 N N . PRO B 1 57 ? -9.625 -34.125 33.125 1 33.19 57 PRO B N 1
ATOM 4502 C CA . PRO B 1 57 ? -9.297 -34.969 31.969 1 33.19 57 PRO B CA 1
ATOM 4503 C C . PRO B 1 57 ? -7.891 -35.562 32.062 1 33.19 57 PRO B C 1
ATOM 4505 O O . PRO B 1 57 ? -6.973 -34.906 32.562 1 33.19 57 PRO B O 1
ATOM 4508 N N . ARG B 1 58 ? -7.746 -36.812 32.406 1 31.17 58 ARG B N 1
ATOM 4509 C CA . ARG B 1 58 ? -6.457 -37.5 32.406 1 31.17 58 ARG B CA 1
ATOM 4510 C C . ARG B 1 58 ? -5.641 -37.094 31.172 1 31.17 58 ARG B C 1
ATOM 4512 O O . ARG B 1 58 ? -6.066 -37.312 30.031 1 31.17 58 ARG B O 1
ATOM 4519 N N . VAL B 1 59 ? -4.828 -36.031 31.297 1 34.25 59 VAL B N 1
ATOM 4520 C CA . VAL B 1 59 ? -3.746 -35.875 30.328 1 34.25 59 VAL B CA 1
ATOM 4521 C C . VAL B 1 59 ? -3.062 -37.219 30.094 1 34.25 59 VAL B C 1
ATOM 4523 O O . VAL B 1 59 ? -2.484 -37.781 31.016 1 34.25 59 VAL B O 1
ATOM 4526 N N . VAL B 1 60 ? -3.791 -38.188 29.438 1 34.12 60 VAL B N 1
ATOM 4527 C CA . VAL B 1 60 ? -3.109 -39.406 29.078 1 34.12 60 VAL B CA 1
ATOM 4528 C C . VAL B 1 60 ? -1.655 -39.125 28.719 1 34.12 60 VAL B C 1
ATOM 4530 O O . VAL B 1 60 ? -1.38 -38.469 27.719 1 34.12 60 VAL B O 1
ATOM 4533 N N . THR B 1 61 ? -0.795 -38.938 29.703 1 35.97 61 THR B N 1
ATOM 4534 C CA . THR B 1 61 ? 0.659 -38.875 29.609 1 35.97 61 THR B CA 1
ATOM 4535 C C . THR B 1 61 ? 1.218 -40.125 28.938 1 35.97 61 THR B C 1
ATOM 4537 O O . THR B 1 61 ? 2.428 -40.344 28.953 1 35.97 61 THR B O 1
ATOM 4540 N N . SER B 1 62 ? 0.367 -41.25 28.766 1 33.34 62 SER B N 1
ATOM 4541 C CA . SER B 1 62 ? 1.206 -42.344 28.328 1 33.34 62 SER B CA 1
ATOM 4542 C C . SER B 1 62 ? 1.87 -42.031 26.984 1 33.34 62 SER B C 1
ATOM 4544 O O . SER B 1 62 ? 1.188 -41.75 26 1 33.34 62 SER B O 1
ATOM 4546 N N . ALA B 1 63 ? 3.02 -41.594 27.047 1 38.09 63 ALA B N 1
ATOM 4547 C CA . ALA B 1 63 ? 3.84 -41.406 25.859 1 38.09 63 ALA B CA 1
ATOM 4548 C C . ALA B 1 63 ? 3.746 -42.625 24.938 1 38.09 63 ALA B C 1
ATOM 4550 O O . ALA B 1 63 ? 4.496 -43.594 25.094 1 38.09 63 ALA B O 1
ATOM 4551 N N . GLU B 1 64 ? 2.564 -43.188 24.719 1 36.62 64 GLU B N 1
ATOM 4552 C CA . GLU B 1 64 ? 2.646 -44.188 23.656 1 36.62 64 GLU B CA 1
ATOM 4553 C C . GLU B 1 64 ? 3.402 -43.656 22.453 1 36.62 64 GLU B C 1
ATOM 4555 O O . GLU B 1 64 ? 3.293 -42.469 22.109 1 36.62 64 GLU B O 1
ATOM 4560 N N . PRO B 1 65 ? 4.477 -44.438 21.984 1 39.69 65 PRO B N 1
ATOM 4561 C CA . PRO B 1 65 ? 5.23 -43.938 20.812 1 39.69 65 PRO B CA 1
ATOM 4562 C C . PRO B 1 65 ? 4.328 -43.562 19.656 1 39.69 65 PRO B C 1
ATOM 4564 O O . PRO B 1 65 ? 3.471 -44.344 19.234 1 39.69 65 PRO B O 1
ATOM 4567 N N . VAL B 1 66 ? 3.938 -42.344 19.578 1 44.94 66 VAL B N 1
ATOM 4568 C CA . VAL B 1 66 ? 3.209 -41.812 18.438 1 44.94 66 VAL B CA 1
ATOM 4569 C C . VAL B 1 66 ? 3.762 -42.406 17.141 1 44.94 66 VAL B C 1
ATOM 4571 O O . VAL B 1 66 ? 4.957 -42.312 16.859 1 44.94 66 VAL B O 1
ATOM 4574 N N . LEU B 1 67 ? 3.258 -43.406 16.625 1 44 67 LEU B N 1
ATOM 4575 C CA . LEU B 1 67 ? 3.58 -43.938 15.312 1 44 67 LEU B CA 1
ATOM 4576 C C . LEU B 1 67 ? 3.713 -42.844 14.281 1 44 67 LEU B C 1
ATOM 4578 O O . LEU B 1 67 ? 2.764 -42.094 14.047 1 44 67 LEU B O 1
ATOM 4582 N N . THR B 1 68 ? 4.895 -42.219 14.289 1 57.81 68 THR B N 1
ATOM 4583 C CA . THR B 1 68 ? 5.191 -41.25 13.242 1 57.81 68 THR B CA 1
ATOM 4584 C C . THR B 1 68 ? 5.715 -41.969 11.984 1 57.81 68 THR B C 1
ATOM 4586 O O . THR B 1 68 ? 6.367 -43 12.078 1 57.81 68 THR B O 1
ATOM 4589 N N . ALA B 1 69 ? 5.203 -41.719 10.82 1 68.81 69 ALA B N 1
ATOM 4590 C CA . ALA B 1 69 ? 5.766 -42.188 9.555 1 68.81 69 ALA B CA 1
ATOM 4591 C C . ALA B 1 69 ? 7.289 -42.219 9.602 1 68.81 69 ALA B C 1
ATOM 4593 O O . ALA B 1 69 ? 7.902 -41.375 10.281 1 68.81 69 ALA B O 1
ATOM 4594 N N . PRO B 1 70 ? 7.895 -43.312 9.086 1 70.06 70 PRO B N 1
ATOM 4595 C CA . PRO B 1 70 ? 9.359 -43.375 9.125 1 70.06 70 PRO B CA 1
ATOM 4596 C C . PRO B 1 70 ? 10.023 -42.094 8.594 1 70.06 70 PRO B C 1
ATOM 4598 O O . PRO B 1 70 ? 9.578 -41.562 7.586 1 70.06 70 PRO B O 1
ATOM 4601 N N . VAL B 1 71 ? 10.836 -41.562 9.344 1 75.25 71 VAL B N 1
ATOM 4602 C CA . VAL B 1 71 ? 11.703 -40.469 8.898 1 75.25 71 VAL B CA 1
ATOM 4603 C C . VAL B 1 71 ? 12.898 -41.062 8.141 1 75.25 71 VAL B C 1
ATOM 4605 O O . VAL B 1 71 ? 13.734 -41.75 8.727 1 75.25 71 VAL B O 1
ATOM 4608 N N . PRO B 1 72 ? 12.883 -40.844 6.855 1 75.5 72 PRO B N 1
ATOM 4609 C CA . PRO B 1 72 ? 14.023 -41.375 6.121 1 75.5 72 PRO B CA 1
ATOM 4610 C C . PRO B 1 72 ? 15.359 -40.812 6.582 1 75.5 72 PRO B C 1
ATOM 4612 O O . PRO B 1 72 ? 15.469 -39.594 6.801 1 75.5 72 PRO B O 1
ATOM 4615 N N . GLU B 1 73 ? 16.312 -41.594 6.926 1 73.19 73 GLU B N 1
ATOM 4616 C CA . GLU B 1 73 ? 17.641 -41.156 7.348 1 73.19 73 GLU B CA 1
ATOM 4617 C C . GLU B 1 73 ? 18.531 -40.875 6.145 1 73.19 73 GLU B C 1
ATOM 4619 O O . GLU B 1 73 ? 18.469 -41.594 5.137 1 73.19 73 GLU B O 1
ATOM 4624 N N . PRO B 1 74 ? 19.281 -39.844 6.309 1 73.25 74 PRO B N 1
ATOM 4625 C CA . PRO B 1 74 ? 20.203 -39.562 5.211 1 73.25 74 PRO B CA 1
ATOM 4626 C C . PRO B 1 74 ? 21.219 -40.719 5.008 1 73.25 74 PRO B C 1
ATOM 4628 O O . PRO B 1 74 ? 21.469 -41.469 5.934 1 73.25 74 PRO B O 1
ATOM 4631 N N . GLN B 1 75 ? 21.609 -40.812 3.73 1 69.75 75 GLN B N 1
ATOM 4632 C CA . GLN B 1 75 ? 22.656 -41.781 3.447 1 69.75 75 GLN B CA 1
ATOM 4633 C C . GLN B 1 75 ? 23.891 -41.531 4.297 1 69.75 75 GLN B C 1
ATOM 4635 O O . GLN B 1 75 ? 24.25 -40.406 4.566 1 69.75 75 GLN B O 1
ATOM 4640 N N . PRO B 1 76 ? 24.469 -42.562 4.812 1 66 76 PRO B N 1
ATOM 4641 C CA . PRO B 1 76 ? 25.703 -42.406 5.578 1 66 76 PRO B CA 1
ATOM 4642 C C . PRO B 1 76 ? 26.781 -41.625 4.805 1 66 76 PRO B C 1
ATOM 4644 O O . PRO B 1 76 ? 26.953 -41.875 3.607 1 66 76 PRO B O 1
ATOM 4647 N N . GLY B 1 77 ? 27.453 -40.594 5.359 1 65.38 77 GLY B N 1
ATOM 4648 C CA . GLY B 1 77 ? 28.516 -39.844 4.73 1 65.38 77 GLY B CA 1
ATOM 4649 C C . GLY B 1 77 ? 28.031 -38.5 4.191 1 65.38 77 GLY B C 1
ATOM 4650 O O . GLY B 1 77 ? 28.828 -37.719 3.676 1 65.38 77 GLY B O 1
ATOM 4651 N N . THR B 1 78 ? 26.781 -38.344 4.238 1 69.06 78 THR B N 1
ATOM 4652 C CA . THR B 1 78 ? 26.234 -37.094 3.732 1 69.06 78 THR B CA 1
ATOM 4653 C C . THR B 1 78 ? 26.516 -35.969 4.703 1 69.06 78 THR B C 1
ATOM 4655 O O . THR B 1 78 ? 26.391 -36.125 5.918 1 69.06 78 THR B O 1
ATOM 4658 N N . SER B 1 79 ? 27.141 -34.906 4.188 1 74.25 79 SER B N 1
ATOM 4659 C CA . SER B 1 79 ? 27.406 -33.719 4.996 1 74.25 79 SER B CA 1
ATOM 4660 C C . SER B 1 79 ? 26.156 -33.219 5.707 1 74.25 79 SER B C 1
ATOM 4662 O O . SER B 1 79 ? 25.062 -33.219 5.125 1 74.25 79 SER B O 1
ATOM 4664 N N . THR B 1 80 ? 26.266 -33 6.957 1 79.69 80 THR B N 1
ATOM 4665 C CA . THR B 1 80 ? 25.156 -32.5 7.754 1 79.69 80 THR B CA 1
ATOM 4666 C C . THR B 1 80 ? 25.156 -30.953 7.75 1 79.69 80 THR B C 1
ATOM 4668 O O . THR B 1 80 ? 24.359 -30.328 8.445 1 79.69 80 THR B O 1
ATOM 4671 N N . GLU B 1 81 ? 25.969 -30.469 6.934 1 89.31 81 GLU B N 1
ATOM 4672 C CA . GLU B 1 81 ? 26.047 -29.016 6.902 1 89.31 81 GLU B CA 1
ATOM 4673 C C . GLU B 1 81 ? 24.859 -28.406 6.164 1 89.31 81 GLU B C 1
ATOM 4675 O O . GLU B 1 81 ? 24.469 -28.891 5.102 1 89.31 81 GLU B O 1
ATOM 4680 N N . PRO B 1 82 ? 24.297 -27.453 6.738 1 93.81 82 PRO B N 1
ATOM 4681 C CA . PRO B 1 82 ? 23.188 -26.797 6.055 1 93.81 82 PRO B CA 1
ATOM 4682 C C . PRO B 1 82 ? 23.594 -26.156 4.734 1 93.81 82 PRO B C 1
ATOM 4684 O O . PRO B 1 82 ? 24.75 -25.75 4.574 1 93.81 82 PRO B O 1
ATOM 4687 N N . ILE B 1 83 ? 22.703 -26.156 3.871 1 95.56 83 ILE B N 1
ATOM 4688 C CA . ILE B 1 83 ? 23 -25.516 2.6 1 95.56 83 ILE B CA 1
ATOM 4689 C C . ILE B 1 83 ? 23.094 -24 2.805 1 95.56 83 ILE B C 1
ATOM 4691 O O . ILE B 1 83 ? 22.562 -23.469 3.791 1 95.56 83 ILE B O 1
ATOM 4695 N N . ASN B 1 84 ? 23.812 -23.312 1.895 1 96.5 84 ASN B N 1
ATOM 4696 C CA . ASN B 1 84 ? 23.812 -21.859 1.857 1 96.5 84 ASN B CA 1
ATOM 4697 C C . ASN B 1 84 ? 22.688 -21.312 0.976 1 96.5 84 ASN B C 1
ATOM 4699 O O . ASN B 1 84 ? 22.812 -21.312 -0.25 1 96.5 84 ASN B O 1
ATOM 4703 N N . TRP B 1 85 ? 21.688 -20.844 1.596 1 98 85 TRP B N 1
ATOM 4704 C CA . TRP B 1 85 ? 20.484 -20.406 0.883 1 98 85 TRP B CA 1
ATOM 4705 C C . TRP B 1 85 ? 20.781 -19.188 0.02 1 98 85 TRP B C 1
ATOM 4707 O O . TRP B 1 85 ? 20.047 -18.891 -0.925 1 98 85 TRP B O 1
ATOM 4717 N N . TYR B 1 86 ? 21.781 -18.422 0.352 1 97.81 86 TYR B N 1
ATOM 4718 C CA . TYR B 1 86 ? 22.094 -17.203 -0.389 1 97.81 86 TYR B CA 1
ATOM 4719 C C . TYR B 1 86 ? 22.906 -17.516 -1.634 1 97.81 86 TYR B C 1
ATOM 4721 O O . TYR B 1 86 ? 22.875 -16.766 -2.613 1 97.81 86 TYR B O 1
ATOM 4729 N N . GLN B 1 87 ? 23.625 -18.594 -1.6 1 97.12 87 GLN B N 1
ATOM 4730 C CA . GLN B 1 87 ? 24.453 -18.969 -2.746 1 97.12 87 GLN B CA 1
ATOM 4731 C C . GLN B 1 87 ? 23.734 -20.016 -3.613 1 97.12 87 GLN B C 1
ATOM 4733 O O . GLN B 1 87 ? 24.266 -21.094 -3.846 1 97.12 87 GLN B O 1
ATOM 4738 N N . GLN B 1 88 ? 22.578 -19.609 -4.02 1 97.94 88 GLN B N 1
ATOM 4739 C CA . GLN B 1 88 ? 21.703 -20.391 -4.891 1 97.94 88 GLN B CA 1
ATOM 4740 C C . GLN B 1 88 ? 21.047 -19.5 -5.941 1 97.94 88 GLN B C 1
ATOM 4742 O O . GLN B 1 88 ? 20.922 -18.297 -5.75 1 97.94 88 GLN B O 1
ATOM 4747 N N . TRP B 1 89 ? 20.688 -20.109 -7.07 1 98.5 89 TRP B N 1
ATOM 4748 C CA . TRP B 1 89 ? 19.844 -19.469 -8.07 1 98.5 89 TRP B CA 1
ATOM 4749 C C . TRP B 1 89 ? 18.375 -19.656 -7.754 1 98.5 89 TRP B C 1
ATOM 4751 O O . TRP B 1 89 ? 17.938 -20.75 -7.406 1 98.5 89 TRP B O 1
ATOM 4761 N N . TYR B 1 90 ? 17.594 -18.578 -7.848 1 98.81 90 TYR B N 1
ATOM 4762 C CA . TYR B 1 90 ? 16.141 -18.625 -7.641 1 98.81 90 TYR B CA 1
ATOM 4763 C C . TYR B 1 90 ? 15.398 -18.078 -8.852 1 98.81 90 TYR B C 1
ATOM 4765 O O . TYR B 1 90 ? 15.695 -16.984 -9.32 1 98.81 90 TYR B O 1
ATOM 4773 N N . PRO B 1 91 ? 14.477 -18.828 -9.461 1 98.69 91 PRO B N 1
ATOM 4774 C CA . PRO B 1 91 ? 13.586 -18.203 -10.438 1 98.69 91 PRO B CA 1
ATOM 4775 C C . PRO B 1 91 ? 12.578 -17.25 -9.805 1 98.69 91 PRO B C 1
ATOM 4777 O O . PRO B 1 91 ? 11.672 -17.703 -9.094 1 98.69 91 PRO B O 1
ATOM 4780 N N . VAL B 1 92 ? 12.68 -15.945 -10.102 1 98.62 92 VAL B N 1
ATOM 4781 C CA . VAL B 1 92 ? 11.953 -14.984 -9.289 1 98.62 92 VAL B CA 1
ATOM 4782 C C . VAL B 1 92 ? 10.797 -14.383 -10.094 1 98.62 92 VAL B C 1
ATOM 4784 O O . VAL B 1 92 ? 9.898 -13.75 -9.531 1 98.62 92 VAL B O 1
ATOM 4787 N N . ALA B 1 93 ? 10.781 -14.625 -11.391 1 98.56 93 ALA B N 1
ATOM 4788 C CA . ALA B 1 93 ? 9.719 -14.055 -12.219 1 98.56 93 ALA B CA 1
ATOM 4789 C C . ALA B 1 93 ? 9.633 -14.766 -13.57 1 98.56 93 ALA B C 1
ATOM 4791 O O . ALA B 1 93 ? 10.602 -15.383 -14.008 1 98.56 93 ALA B O 1
ATOM 4792 N N . ILE B 1 94 ? 8.422 -14.719 -14.109 1 98.44 94 ILE B N 1
ATOM 4793 C CA . ILE B 1 94 ? 8.273 -15.055 -15.523 1 98.44 94 ILE B CA 1
ATOM 4794 C C . ILE B 1 94 ? 8.766 -13.898 -16.391 1 98.44 94 ILE B C 1
ATOM 4796 O O . ILE B 1 94 ? 8.242 -12.789 -16.312 1 98.44 94 ILE B O 1
ATOM 4800 N N . THR B 1 95 ? 9.695 -14.156 -17.203 1 97.81 95 THR B N 1
ATOM 4801 C CA . THR B 1 95 ? 10.367 -13.086 -17.922 1 97.81 95 THR B CA 1
ATOM 4802 C C . THR B 1 95 ? 9.375 -12.32 -18.781 1 97.81 95 THR B C 1
ATOM 4804 O O . THR B 1 95 ? 9.406 -11.086 -18.828 1 97.81 95 THR B O 1
ATOM 4807 N N . GLY B 1 96 ? 8.484 -13.023 -19.422 1 96.88 96 GLY B N 1
ATOM 4808 C CA . GLY B 1 96 ? 7.516 -12.406 -20.312 1 96.88 96 GLY B CA 1
ATOM 4809 C C . GLY B 1 96 ? 6.492 -11.547 -19.594 1 96.88 96 GLY B C 1
ATOM 4810 O O . GLY B 1 96 ? 5.781 -10.766 -20.219 1 96.88 96 GLY B O 1
ATOM 4811 N N . ASP B 1 97 ? 6.422 -11.703 -18.312 1 97.75 97 ASP B N 1
ATOM 4812 C CA . ASP B 1 97 ? 5.426 -10.961 -17.547 1 97.75 97 ASP B CA 1
ATOM 4813 C C . ASP B 1 97 ? 6.008 -9.656 -17 1 97.75 97 ASP B C 1
ATOM 4815 O O . ASP B 1 97 ? 5.277 -8.812 -16.469 1 97.75 97 ASP B O 1
ATOM 4819 N N . LEU B 1 98 ? 7.273 -9.469 -17.094 1 97.44 98 LEU B N 1
ATOM 4820 C CA . LEU B 1 98 ? 7.926 -8.266 -16.594 1 97.44 98 LEU B CA 1
ATOM 4821 C C . LEU B 1 98 ? 7.785 -7.121 -17.594 1 97.44 98 LEU B C 1
ATOM 4823 O O . LEU B 1 98 ? 7.914 -7.328 -18.797 1 97.44 98 LEU B O 1
ATOM 4827 N N . ASP B 1 99 ? 7.438 -5.938 -17.094 1 95.75 99 ASP B N 1
ATOM 4828 C CA . ASP B 1 99 ? 7.383 -4.73 -17.922 1 95.75 99 ASP B CA 1
ATOM 4829 C C . ASP B 1 99 ? 8.766 -4.094 -18.047 1 95.75 99 ASP B C 1
ATOM 4831 O O . ASP B 1 99 ? 9.32 -3.59 -17.062 1 95.75 99 ASP B O 1
ATOM 4835 N N . PRO B 1 100 ? 9.328 -4.113 -19.203 1 95 100 PRO B N 1
ATOM 4836 C CA . PRO B 1 100 ? 10.695 -3.609 -19.359 1 95 100 PRO B CA 1
ATOM 4837 C C . PRO B 1 100 ? 10.789 -2.098 -19.172 1 95 100 PRO B C 1
ATOM 4839 O O . PRO B 1 100 ? 11.891 -1.556 -19.047 1 95 100 PRO B O 1
ATOM 4842 N N . SER B 1 101 ? 9.68 -1.386 -19.172 1 93.75 101 SER B N 1
ATOM 4843 C CA . SER B 1 101 ? 9.695 0.073 -19.125 1 93.75 101 SER B CA 1
ATOM 4844 C C . SER B 1 101 ? 9.727 0.585 -17.703 1 93.75 101 SER B C 1
ATOM 4846 O O . SER B 1 101 ? 9.867 1.788 -17.469 1 93.75 101 SER B O 1
ATOM 4848 N N . ARG B 1 102 ? 9.594 -0.255 -16.781 1 95.38 102 ARG B N 1
ATOM 4849 C CA . ARG B 1 102 ? 9.555 0.195 -15.398 1 95.38 102 ARG B CA 1
ATOM 4850 C C . ARG B 1 102 ? 10.227 -0.817 -14.477 1 95.38 102 ARG B C 1
ATOM 4852 O O . ARG B 1 102 ? 10.305 -2.004 -14.797 1 95.38 102 ARG B O 1
ATOM 4859 N N . PRO B 1 103 ? 10.719 -0.331 -13.312 1 97.44 103 PRO B N 1
ATOM 4860 C CA . PRO B 1 103 ? 11.266 -1.267 -12.328 1 97.44 103 PRO B CA 1
ATOM 4861 C C . PRO B 1 103 ? 10.188 -2.088 -11.625 1 97.44 103 PRO B C 1
ATOM 4863 O O . PRO B 1 103 ? 9.039 -1.645 -11.523 1 97.44 103 PRO B O 1
ATOM 4866 N N . THR B 1 104 ? 10.516 -3.273 -11.234 1 97.5 104 THR B N 1
ATOM 4867 C CA . THR B 1 104 ? 9.609 -4.188 -10.547 1 97.5 104 THR B CA 1
ATOM 4868 C C . THR B 1 104 ? 10.18 -4.594 -9.188 1 97.5 104 THR B C 1
ATOM 4870 O O . THR B 1 104 ? 11.289 -5.113 -9.102 1 97.5 104 THR B O 1
ATOM 4873 N N . PRO B 1 105 ? 9.422 -4.352 -8.117 1 96.88 105 PRO B N 1
ATOM 4874 C CA . PRO B 1 105 ? 9.891 -4.797 -6.805 1 96.88 105 PRO B CA 1
ATOM 4875 C C . PRO B 1 105 ? 9.859 -6.316 -6.656 1 96.88 105 PRO B C 1
ATOM 4877 O O . PRO B 1 105 ? 9.023 -6.984 -7.266 1 96.88 105 PRO B O 1
ATOM 4880 N N . LEU B 1 106 ? 10.742 -6.84 -5.855 1 96.38 106 LEU B N 1
ATOM 4881 C CA . LEU B 1 106 ? 10.906 -8.266 -5.602 1 96.38 106 LEU B CA 1
ATOM 4882 C C . LEU B 1 106 ? 11.32 -8.516 -4.152 1 96.38 106 LEU B C 1
ATOM 4884 O O . LEU B 1 106 ? 12.156 -7.797 -3.607 1 96.38 106 LEU B O 1
ATOM 4888 N N . LYS B 1 107 ? 10.656 -9.469 -3.5 1 97.12 107 LYS B N 1
ATOM 4889 C CA . LYS B 1 107 ? 11.117 -9.977 -2.211 1 97.12 107 LYS B CA 1
ATOM 4890 C C . LYS B 1 107 ? 11.711 -11.375 -2.354 1 97.12 107 LYS B C 1
ATOM 4892 O O . LYS B 1 107 ? 11.102 -12.258 -2.955 1 97.12 107 LYS B O 1
ATOM 4897 N N . LEU B 1 108 ? 12.938 -11.555 -1.896 1 98.56 108 LEU B N 1
ATOM 4898 C CA . LEU B 1 108 ? 13.633 -12.836 -1.924 1 98.56 108 LEU B CA 1
ATOM 4899 C C . LEU B 1 108 ? 14.406 -13.062 -0.632 1 98.56 108 LEU B C 1
ATOM 4901 O O . LEU B 1 108 ? 15.258 -12.25 -0.264 1 98.56 108 LEU B O 1
ATOM 4905 N N . LEU B 1 109 ? 14.125 -14.125 0.119 1 98.38 109 LEU B N 1
ATOM 4906 C CA . LEU B 1 109 ? 14.812 -14.5 1.347 1 98.38 109 LEU B CA 1
ATOM 4907 C C . LEU B 1 109 ? 14.789 -13.352 2.354 1 98.38 109 LEU B C 1
ATOM 4909 O O . LEU B 1 109 ? 15.773 -13.133 3.074 1 98.38 109 LEU B O 1
ATOM 4913 N N . GLY B 1 110 ? 13.711 -12.578 2.285 1 96.31 110 GLY B N 1
ATOM 4914 C CA . GLY B 1 110 ? 13.562 -11.477 3.219 1 96.31 110 GLY B CA 1
ATOM 4915 C C . GLY B 1 110 ? 14.203 -10.195 2.73 1 96.31 110 GLY B C 1
ATOM 4916 O O . GLY B 1 110 ? 14.086 -9.148 3.377 1 96.31 110 GLY B O 1
ATOM 4917 N N . LYS B 1 111 ? 14.852 -10.25 1.616 1 96.25 111 LYS B N 1
ATOM 4918 C CA . LYS B 1 111 ? 15.492 -9.07 1.034 1 96.25 111 LYS B CA 1
ATOM 4919 C C . LYS B 1 111 ? 14.547 -8.352 0.072 1 96.25 111 LYS B C 1
ATOM 4921 O O . LYS B 1 111 ? 13.805 -8.992 -0.675 1 96.25 111 LYS B O 1
ATOM 4926 N N . SER B 1 112 ? 14.617 -7.031 0.174 1 97.31 112 SER B N 1
ATOM 4927 C CA . SER B 1 112 ? 13.922 -6.227 -0.825 1 97.31 112 SER B CA 1
ATOM 4928 C C . SER B 1 112 ? 14.828 -5.926 -2.02 1 97.31 112 SER B C 1
ATOM 4930 O O . SER B 1 112 ? 15.875 -5.297 -1.871 1 97.31 112 SER B O 1
ATOM 4932 N N . LEU B 1 113 ? 14.375 -6.391 -3.166 1 98.44 113 LEU B N 1
ATOM 4933 C CA . LEU B 1 113 ? 15.141 -6.234 -4.398 1 98.44 113 LEU B CA 1
ATOM 4934 C C . LEU B 1 113 ? 14.312 -5.535 -5.469 1 98.44 113 LEU B C 1
ATOM 4936 O O . LEU B 1 113 ? 13.109 -5.324 -5.289 1 98.44 113 LEU B O 1
ATOM 4940 N N . VAL B 1 114 ? 15.039 -5.086 -6.535 1 98.56 114 VAL B N 1
ATOM 4941 C CA . VAL B 1 114 ? 14.359 -4.441 -7.656 1 98.56 114 VAL B CA 1
ATOM 4942 C C . VAL B 1 114 ? 14.922 -4.977 -8.977 1 98.56 114 VAL B C 1
ATOM 4944 O O . VAL B 1 114 ? 16.141 -5.137 -9.117 1 98.56 114 VAL B O 1
ATOM 4947 N N . LEU B 1 115 ? 14.008 -5.32 -9.875 1 98.62 115 LEU B N 1
ATOM 4948 C CA . LEU B 1 115 ? 14.336 -5.766 -11.227 1 98.62 115 LEU B CA 1
ATOM 4949 C C . LEU B 1 115 ? 14.062 -4.66 -12.242 1 98.62 115 LEU B C 1
ATOM 4951 O O . LEU B 1 115 ? 13.07 -3.939 -12.125 1 98.62 115 LEU B O 1
ATOM 4955 N N . TRP B 1 116 ? 14.922 -4.48 -13.172 1 97.69 116 TRP B N 1
ATOM 4956 C CA . TRP B 1 116 ? 14.641 -3.598 -14.305 1 97.69 116 TRP B CA 1
ATOM 4957 C C . TRP B 1 116 ? 15.469 -3.988 -15.516 1 97.69 116 TRP B C 1
ATOM 4959 O O . TRP B 1 116 ? 16.438 -4.754 -15.406 1 97.69 116 TRP B O 1
ATOM 4969 N N . ARG B 1 117 ? 15.039 -3.592 -16.672 1 97.5 117 ARG B N 1
ATOM 4970 C CA . ARG B 1 117 ? 15.789 -3.807 -17.891 1 97.5 117 ARG B CA 1
ATOM 4971 C C . ARG B 1 117 ? 16.75 -2.65 -18.156 1 97.5 117 ARG B C 1
ATOM 4973 O O . ARG B 1 117 ? 16.328 -1.539 -18.469 1 97.5 117 ARG B O 1
ATOM 4980 N N . ALA B 1 118 ? 18 -2.926 -18.094 1 96 118 ALA B N 1
ATOM 4981 C CA . ALA B 1 118 ? 19.031 -1.898 -18.25 1 96 118 ALA B CA 1
ATOM 4982 C C . ALA B 1 118 ? 19.203 -1.505 -19.703 1 96 118 ALA B C 1
ATOM 4984 O O . ALA B 1 118 ? 18.641 -2.137 -20.609 1 96 118 ALA B O 1
ATOM 4985 N N . GLY B 1 119 ? 19.938 -0.42 -19.906 1 92.62 119 GLY B N 1
ATOM 4986 C CA . GLY B 1 119 ? 20.172 0.102 -21.25 1 92.62 119 GLY B CA 1
ATOM 4987 C C . GLY B 1 119 ? 20.781 -0.921 -22.188 1 92.62 119 GLY B C 1
ATOM 4988 O O . GLY B 1 119 ? 20.578 -0.857 -23.406 1 92.62 119 GLY B O 1
ATOM 4989 N N . SER B 1 120 ? 21.484 -1.815 -21.656 1 90.5 120 SER B N 1
ATOM 4990 C CA . SER B 1 120 ? 22.094 -2.877 -22.453 1 90.5 120 SER B CA 1
ATOM 4991 C C . SER B 1 120 ? 21.047 -3.826 -23.016 1 90.5 120 SER B C 1
ATOM 4993 O O . SER B 1 120 ? 21.328 -4.625 -23.906 1 90.5 120 SER B O 1
ATOM 4995 N N . GLY B 1 121 ? 19.859 -3.705 -22.422 1 94.69 121 GLY B N 1
ATOM 4996 C CA . GLY B 1 121 ? 18.812 -4.633 -22.797 1 94.69 121 GLY B CA 1
ATOM 4997 C C . GLY B 1 121 ? 18.688 -5.816 -21.859 1 94.69 121 GLY B C 1
ATOM 4998 O O . GLY B 1 121 ? 17.703 -6.566 -21.906 1 94.69 121 GLY B O 1
ATOM 4999 N N . ALA B 1 122 ? 19.594 -5.988 -21.016 1 96.06 122 ALA B N 1
ATOM 5000 C CA . ALA B 1 122 ? 19.578 -7.105 -20.078 1 96.06 122 ALA B CA 1
ATOM 5001 C C . ALA B 1 122 ? 18.812 -6.75 -18.812 1 96.06 122 ALA B C 1
ATOM 5003 O O . ALA B 1 122 ? 18.812 -5.594 -18.375 1 96.06 122 ALA B O 1
ATOM 5004 N N . TRP B 1 123 ? 18.172 -7.762 -18.266 1 97.81 123 TRP B N 1
ATOM 5005 C CA . TRP B 1 123 ? 17.578 -7.57 -16.953 1 97.81 123 TRP B CA 1
ATOM 5006 C C . TRP B 1 123 ? 18.641 -7.465 -15.875 1 97.81 123 TRP B C 1
ATOM 5008 O O . TRP B 1 123 ? 19.688 -8.109 -15.961 1 97.81 123 TRP B O 1
ATOM 5018 N N . SER B 1 124 ? 18.406 -6.625 -14.906 1 98.12 124 SER B N 1
ATOM 5019 C CA . SER B 1 124 ? 19.312 -6.418 -13.781 1 98.12 124 SER B CA 1
ATOM 5020 C C . SER B 1 124 ? 18.562 -6.441 -12.453 1 98.12 124 SER B C 1
ATOM 5022 O O . SER B 1 124 ? 17.328 -6.332 -12.43 1 98.12 124 SER B O 1
ATOM 5024 N N . CYS B 1 125 ? 19.312 -6.699 -11.391 1 98.69 125 CYS B N 1
ATOM 5025 C CA . CYS B 1 125 ? 18.75 -6.773 -10.047 1 98.69 125 CYS B CA 1
ATOM 5026 C C . CYS B 1 125 ? 19.609 -6.023 -9.047 1 98.69 125 CYS B C 1
ATOM 5028 O O . CYS B 1 125 ? 20.812 -6.285 -8.93 1 98.69 125 CYS B O 1
ATOM 5030 N N . LEU B 1 126 ? 19.047 -5.023 -8.344 1 98.56 126 LEU B N 1
ATOM 5031 C CA . LEU B 1 126 ? 19.703 -4.273 -7.277 1 98.56 126 LEU B CA 1
ATOM 5032 C C . LEU B 1 126 ? 18.938 -4.406 -5.965 1 98.56 126 LEU B C 1
ATOM 5034 O O . LEU B 1 126 ? 17.797 -4.859 -5.949 1 98.56 126 LEU B O 1
ATOM 5038 N N . GLU B 1 127 ? 19.672 -4.176 -4.895 1 98.19 127 GLU B N 1
ATOM 5039 C CA . GLU B 1 127 ? 18.938 -3.936 -3.65 1 98.19 127 GLU B CA 1
ATOM 5040 C C . GLU B 1 127 ? 17.969 -2.766 -3.797 1 98.19 127 GLU B C 1
ATOM 5042 O O . GLU B 1 127 ? 18.297 -1.753 -4.418 1 98.19 127 GLU B O 1
ATOM 5047 N N . ASP B 1 128 ? 16.797 -2.875 -3.217 1 97.94 128 ASP B N 1
ATOM 5048 C CA . ASP B 1 128 ? 15.727 -1.902 -3.447 1 97.94 128 ASP B CA 1
ATOM 5049 C C . ASP B 1 128 ? 15.789 -0.77 -2.424 1 97.94 128 ASP B C 1
ATOM 5051 O O . ASP B 1 128 ? 14.812 -0.513 -1.716 1 97.94 128 ASP B O 1
ATOM 5055 N N . ARG B 1 129 ? 16.812 -0.078 -2.389 1 96.81 129 ARG B N 1
ATOM 5056 C CA . ARG B 1 129 ? 16.969 1.088 -1.525 1 96.81 129 ARG B CA 1
ATOM 5057 C C . ARG B 1 129 ? 18.062 2.014 -2.051 1 96.81 129 ARG B C 1
ATOM 5059 O O . ARG B 1 129 ? 19.156 1.561 -2.385 1 96.81 129 ARG B O 1
ATOM 5066 N N . CYS B 1 130 ? 17.797 3.221 -2.172 1 97.81 130 CYS B N 1
ATOM 5067 C CA . CYS B 1 130 ? 18.781 4.223 -2.578 1 97.81 130 CYS B CA 1
ATOM 5068 C C . CYS B 1 130 ? 19.688 4.598 -1.415 1 97.81 130 CYS B C 1
ATOM 5070 O O . CYS B 1 130 ? 19.219 4.918 -0.325 1 97.81 130 CYS B O 1
ATOM 5072 N N . PRO B 1 131 ? 20.953 4.543 -1.591 1 96.56 131 PRO B N 1
ATOM 5073 C CA . PRO B 1 131 ? 21.891 4.816 -0.496 1 96.56 131 PRO B CA 1
ATOM 5074 C C . PRO B 1 131 ? 21.75 6.23 0.062 1 96.56 131 PRO B C 1
ATOM 5076 O O . PRO B 1 131 ? 22.141 6.488 1.202 1 96.56 131 PRO B O 1
ATOM 5079 N N . HIS B 1 132 ? 21.172 7.195 -0.689 1 96.5 132 HIS B N 1
ATOM 5080 C CA . HIS B 1 132 ? 21.047 8.586 -0.269 1 96.5 132 HIS B CA 1
ATOM 5081 C C . HIS B 1 132 ? 20.156 8.711 0.964 1 96.5 132 HIS B C 1
ATOM 5083 O O . HIS B 1 132 ? 20.625 9.109 2.033 1 96.5 132 HIS B O 1
ATOM 5089 N N . ARG B 1 133 ? 19.016 8.266 0.877 1 95.62 133 ARG B N 1
ATOM 5090 C CA . ARG B 1 133 ? 18.047 8.406 1.958 1 95.62 133 ARG B CA 1
ATOM 5091 C C . ARG B 1 133 ? 17.109 7.203 2.018 1 95.62 133 ARG B C 1
ATOM 5093 O O . ARG B 1 133 ? 15.984 7.305 2.502 1 95.62 133 ARG B O 1
ATOM 5100 N N . LEU B 1 134 ? 17.453 6.062 1.392 1 95.62 134 LEU B N 1
ATOM 5101 C CA . LEU B 1 134 ? 16.891 4.73 1.562 1 95.62 134 LEU B CA 1
ATOM 5102 C C . LEU B 1 134 ? 15.523 4.629 0.88 1 95.62 134 LEU B C 1
ATOM 5104 O O . LEU B 1 134 ? 14.758 3.701 1.149 1 95.62 134 LEU B O 1
ATOM 5108 N N . ALA B 1 135 ? 15.219 5.613 -0.003 1 96.12 135 ALA B N 1
ATOM 5109 C CA . ALA B 1 135 ? 14 5.469 -0.802 1 96.12 135 ALA B CA 1
ATOM 5110 C C . ALA B 1 135 ? 14.055 4.211 -1.659 1 96.12 135 ALA B C 1
ATOM 5112 O O . ALA B 1 135 ? 15.109 3.873 -2.213 1 96.12 135 ALA B O 1
ATOM 5113 N N . PRO B 1 136 ? 12.922 3.508 -1.807 1 96.5 136 PRO B N 1
ATOM 5114 C CA . PRO B 1 136 ? 12.922 2.324 -2.67 1 96.5 136 PRO B CA 1
ATOM 5115 C C . PRO B 1 136 ? 13.148 2.668 -4.141 1 96.5 136 PRO B C 1
ATOM 5117 O O . PRO B 1 136 ? 12.406 3.469 -4.715 1 96.5 136 PRO B O 1
ATOM 5120 N N . LEU B 1 137 ? 14.047 2.027 -4.668 1 97.94 137 LEU B N 1
ATOM 5121 C CA . LEU B 1 137 ? 14.375 2.256 -6.07 1 97.94 137 LEU B CA 1
ATOM 5122 C C . LEU B 1 137 ? 13.281 1.707 -6.984 1 97.94 137 LEU B C 1
ATOM 5124 O O . LEU B 1 137 ? 13.125 2.168 -8.117 1 97.94 137 LEU B O 1
ATOM 5128 N N . SER B 1 138 ? 12.531 0.716 -6.492 1 97.44 138 SER B N 1
ATOM 5129 C CA . SER B 1 138 ? 11.453 0.124 -7.281 1 97.44 138 SER B CA 1
ATOM 5130 C C . SER B 1 138 ? 10.352 1.137 -7.551 1 97.44 138 SER B C 1
ATOM 5132 O O . SER B 1 138 ? 9.547 0.957 -8.469 1 97.44 138 SER B O 1
ATOM 5134 N N . GLU B 1 139 ? 10.242 2.182 -6.758 1 95.12 139 GLU B N 1
ATOM 5135 C CA . GLU B 1 139 ? 9.281 3.262 -6.973 1 95.12 139 GLU B CA 1
ATOM 5136 C C . GLU B 1 139 ? 9.82 4.289 -7.961 1 95.12 139 GLU B C 1
ATOM 5138 O O . GLU B 1 139 ? 9.148 5.273 -8.273 1 95.12 139 GLU B O 1
ATOM 5143 N N . GLY B 1 140 ? 11.016 4.066 -8.453 1 96.56 140 GLY B N 1
ATOM 5144 C CA . GLY B 1 140 ? 11.633 4.977 -9.398 1 96.56 140 GLY B CA 1
ATOM 5145 C C . GLY B 1 140 ? 11.25 4.688 -10.836 1 96.56 140 GLY B C 1
ATOM 5146 O O . GLY B 1 140 ? 10.094 4.395 -11.133 1 96.56 140 GLY B O 1
ATOM 5147 N N . ARG B 1 141 ? 12.219 4.898 -11.703 1 95.75 141 ARG B N 1
ATOM 5148 C CA . ARG B 1 141 ? 11.977 4.715 -13.133 1 95.75 141 ARG B CA 1
ATOM 5149 C C . ARG B 1 141 ? 13.266 4.359 -13.859 1 95.75 141 ARG B C 1
ATOM 5151 O O . ARG B 1 141 ? 14.359 4.531 -13.32 1 95.75 141 ARG B O 1
ATOM 5158 N N . VAL B 1 142 ? 13.07 3.844 -15.016 1 96 142 VAL B N 1
ATOM 5159 C CA . VAL B 1 142 ? 14.195 3.641 -15.922 1 96 142 VAL B CA 1
ATOM 5160 C C . VAL B 1 142 ? 14.414 4.891 -16.766 1 96 142 VAL B C 1
ATOM 5162 O O . VAL B 1 142 ? 13.516 5.32 -17.5 1 96 142 VAL B O 1
ATOM 5165 N N . GLU B 1 143 ? 15.539 5.492 -16.562 1 94 143 GLU B N 1
ATOM 5166 C CA . GLU B 1 143 ? 15.844 6.684 -17.359 1 94 143 GLU B CA 1
ATOM 5167 C C . GLU B 1 143 ? 16.062 6.336 -18.828 1 94 143 GLU B C 1
ATOM 5169 O O . GLU B 1 143 ? 17 5.609 -19.156 1 94 143 GLU B O 1
ATOM 5174 N N . PRO B 1 144 ? 15.242 6.875 -19.703 1 90.75 144 PRO B N 1
ATOM 5175 C CA . PRO B 1 144 ? 15.305 6.461 -21.109 1 90.75 144 PRO B CA 1
ATOM 5176 C C . PRO B 1 144 ? 16.625 6.82 -21.781 1 90.75 144 PRO B C 1
ATOM 5178 O O . PRO B 1 144 ? 17.094 6.098 -22.656 1 90.75 144 PRO B O 1
ATOM 5181 N N . LYS B 1 145 ? 17.234 7.906 -21.453 1 91.06 145 LYS B N 1
ATOM 5182 C CA . LYS B 1 145 ? 18.453 8.375 -22.094 1 91.06 145 LYS B CA 1
ATOM 5183 C C . LYS B 1 145 ? 19.641 7.512 -21.703 1 91.06 145 LYS B C 1
ATOM 5185 O O . LYS B 1 145 ? 20.516 7.234 -22.547 1 91.06 145 LYS B O 1
ATOM 5190 N N . THR B 1 146 ? 19.688 7.039 -20.453 1 93.62 146 THR B N 1
ATOM 5191 C CA . THR B 1 146 ? 20.875 6.359 -19.969 1 93.62 146 THR B CA 1
ATOM 5192 C C . THR B 1 146 ? 20.609 4.871 -19.766 1 93.62 146 THR B C 1
ATOM 5194 O O . THR B 1 146 ? 21.547 4.07 -19.719 1 93.62 146 THR B O 1
ATOM 5197 N N . GLY B 1 147 ? 19.328 4.555 -19.656 1 95.69 147 GLY B N 1
ATOM 5198 C CA . GLY B 1 147 ? 18.984 3.18 -19.328 1 95.69 147 GLY B CA 1
ATOM 5199 C C . GLY B 1 147 ? 19.25 2.832 -17.875 1 95.69 147 GLY B C 1
ATOM 5200 O O . GLY B 1 147 ? 19.125 1.672 -17.469 1 95.69 147 GLY B O 1
ATOM 5201 N N . ASN B 1 148 ? 19.641 3.809 -17.062 1 97.62 148 ASN B N 1
ATOM 5202 C CA . ASN B 1 148 ? 19.906 3.607 -15.641 1 97.62 148 ASN B CA 1
ATOM 5203 C C . ASN B 1 148 ? 18.609 3.625 -14.82 1 97.62 148 ASN B C 1
ATOM 5205 O O . ASN B 1 148 ? 17.578 4.078 -15.305 1 97.62 148 ASN B O 1
ATOM 5209 N N . LEU B 1 149 ? 18.75 2.975 -13.672 1 98 149 LEU B N 1
ATOM 5210 C CA . LEU B 1 149 ? 17.656 3.057 -12.703 1 98 149 LEU B CA 1
ATOM 5211 C C . LEU B 1 149 ? 17.719 4.371 -11.938 1 98 149 LEU B C 1
ATOM 5213 O O . LEU B 1 149 ? 18.734 4.688 -11.305 1 98 149 LEU B O 1
ATOM 5217 N N . MET B 1 150 ? 16.672 5.133 -11.969 1 97.44 150 MET B N 1
ATOM 5218 C CA . MET B 1 150 ? 16.656 6.445 -11.336 1 97.44 150 MET B CA 1
ATOM 5219 C C . MET B 1 150 ? 15.719 6.449 -10.133 1 97.44 150 MET B C 1
ATOM 5221 O O . MET B 1 150 ? 14.562 6.031 -10.234 1 97.44 150 MET B O 1
ATOM 5225 N N . CYS B 1 151 ? 16.234 6.871 -9.039 1 97.25 151 CYS B N 1
ATOM 5226 C CA . CYS B 1 151 ? 15.422 7.051 -7.844 1 97.25 151 CYS B CA 1
ATOM 5227 C C . CYS B 1 151 ? 14.453 8.219 -8.008 1 97.25 151 CYS B C 1
ATOM 5229 O O . CYS B 1 151 ? 14.852 9.297 -8.438 1 97.25 151 CYS B O 1
ATOM 5231 N N . SER B 1 152 ? 13.234 8.016 -7.656 1 94.31 152 SER B N 1
ATOM 5232 C CA . SER B 1 152 ? 12.211 9.039 -7.879 1 94.31 152 SER B CA 1
ATOM 5233 C C . SER B 1 152 ? 12.266 10.125 -6.809 1 94.31 152 SER B C 1
ATOM 5235 O O . SER B 1 152 ? 11.625 11.164 -6.941 1 94.31 152 SER B O 1
ATOM 5237 N N . TYR B 1 153 ? 12.992 9.922 -5.742 1 94.31 153 TYR B N 1
ATOM 5238 C CA . TYR B 1 153 ? 13.047 10.891 -4.652 1 94.31 153 TYR B CA 1
ATOM 5239 C C . TYR B 1 153 ? 13.93 12.078 -5.016 1 94.31 153 TYR B C 1
ATOM 5241 O O . TYR B 1 153 ? 13.461 13.219 -5.062 1 94.31 153 TYR B O 1
ATOM 5249 N N . HIS B 1 154 ? 15.281 11.797 -5.461 1 95.19 154 HIS B N 1
ATOM 5250 C CA . HIS B 1 154 ? 16.203 12.891 -5.77 1 95.19 154 HIS B CA 1
ATOM 5251 C C . HIS B 1 154 ? 16.875 12.68 -7.117 1 95.19 154 HIS B C 1
ATOM 5253 O O . HIS B 1 154 ? 17.859 13.359 -7.441 1 95.19 154 HIS B O 1
ATOM 5259 N N . GLY B 1 155 ? 16.516 11.641 -7.797 1 95.75 155 GLY B N 1
ATOM 5260 C CA . GLY B 1 155 ? 16.953 11.469 -9.164 1 95.75 155 GLY B CA 1
ATOM 5261 C C . GLY B 1 155 ? 18.328 10.812 -9.273 1 95.75 155 GLY B C 1
ATOM 5262 O O . GLY B 1 155 ? 18.969 10.859 -10.328 1 95.75 155 GLY B O 1
ATOM 5263 N N . TRP B 1 156 ? 18.844 10.297 -8.156 1 97.38 156 TRP B N 1
ATOM 5264 C CA . TRP B 1 156 ? 20.078 9.531 -8.281 1 97.38 156 TRP B CA 1
ATOM 5265 C C . TRP B 1 156 ? 19.891 8.367 -9.25 1 97.38 156 TRP B C 1
ATOM 5267 O O . TRP B 1 156 ? 18.859 7.691 -9.227 1 97.38 156 TRP B O 1
ATOM 5277 N N . GLU B 1 157 ? 20.891 8.156 -10.094 1 97.94 157 GLU B N 1
ATOM 5278 C CA . GLU B 1 157 ? 20.828 7.062 -11.055 1 97.94 157 GLU B CA 1
ATOM 5279 C C . GLU B 1 157 ? 21.875 5.996 -10.75 1 97.94 157 GLU B C 1
ATOM 5281 O O . GLU B 1 157 ? 22.984 6.312 -10.312 1 97.94 157 GLU B O 1
ATOM 5286 N N . PHE B 1 158 ? 21.5 4.777 -11.086 1 98.62 158 PHE B N 1
ATOM 5287 C CA . PHE B 1 158 ? 22.391 3.646 -10.852 1 98.62 158 PHE B CA 1
ATOM 5288 C C . PHE B 1 158 ? 22.469 2.754 -12.078 1 98.62 158 PHE B C 1
ATOM 5290 O O . PHE B 1 158 ? 21.453 2.498 -12.734 1 98.62 158 PHE B O 1
ATOM 5297 N N . ASP B 1 159 ? 23.625 2.299 -12.406 1 97.94 159 ASP B N 1
ATOM 5298 C CA . ASP B 1 159 ? 23.781 1.364 -13.516 1 97.94 159 ASP B CA 1
ATOM 5299 C C . ASP B 1 159 ? 23.562 -0.076 -13.055 1 97.94 159 ASP B C 1
ATOM 5301 O O . ASP B 1 159 ? 23.219 -0.317 -11.898 1 97.94 159 ASP B O 1
ATOM 5305 N N . ALA B 1 160 ? 23.75 -0.994 -13.969 1 96.69 160 ALA B N 1
ATOM 5306 C CA . ALA B 1 160 ? 23.406 -2.391 -13.703 1 96.69 160 ALA B CA 1
ATOM 5307 C C . ALA B 1 160 ? 24.344 -2.986 -12.648 1 96.69 160 ALA B C 1
ATOM 5309 O O . ALA B 1 160 ? 23.984 -3.939 -11.961 1 96.69 160 ALA B O 1
ATOM 5310 N N . GLY B 1 161 ? 25.469 -2.426 -12.539 1 95.81 161 GLY B N 1
ATOM 5311 C CA . GLY B 1 161 ? 26.422 -2.904 -11.547 1 95.81 161 GLY B CA 1
ATOM 5312 C C . GLY B 1 161 ? 26.219 -2.289 -10.18 1 95.81 161 GLY B C 1
ATOM 5313 O O . GLY B 1 161 ? 26.891 -2.676 -9.211 1 95.81 161 GLY B O 1
ATOM 5314 N N . GLY B 1 162 ? 25.359 -1.307 -10.039 1 97.62 162 GLY B N 1
ATOM 5315 C CA . GLY B 1 162 ? 25.047 -0.696 -8.758 1 97.62 162 GLY B CA 1
ATOM 5316 C C . GLY B 1 162 ? 25.797 0.598 -8.516 1 97.62 162 GLY B C 1
ATOM 5317 O O . GLY B 1 162 ? 25.594 1.26 -7.492 1 97.62 162 GLY B O 1
ATOM 5318 N N . ALA B 1 163 ? 26.703 0.948 -9.383 1 97.5 163 ALA B N 1
ATOM 5319 C CA . ALA B 1 163 ? 27.438 2.201 -9.227 1 97.5 163 ALA B CA 1
ATOM 5320 C C . ALA B 1 163 ? 26.531 3.404 -9.461 1 97.5 163 ALA B C 1
ATOM 5322 O O . ALA B 1 163 ? 25.672 3.379 -10.344 1 97.5 163 ALA B O 1
ATOM 5323 N N . CYS B 1 164 ? 26.766 4.449 -8.695 1 98 164 CYS B N 1
ATOM 5324 C CA . CYS B 1 164 ? 26.016 5.684 -8.883 1 98 164 CYS B CA 1
ATOM 5325 C C . CYS B 1 164 ? 26.5 6.445 -10.109 1 98 164 CYS B C 1
ATOM 5327 O O . CYS B 1 164 ? 27.703 6.688 -10.258 1 98 164 CYS B O 1
ATOM 5329 N N . ALA B 1 165 ? 25.578 6.805 -10.906 1 97.38 165 ALA B N 1
ATOM 5330 C CA . ALA B 1 165 ? 25.953 7.406 -12.18 1 97.38 165 ALA B CA 1
ATOM 5331 C C . ALA B 1 165 ? 25.594 8.891 -12.219 1 97.38 165 ALA B C 1
ATOM 5333 O O . ALA B 1 165 ? 26.094 9.633 -13.062 1 97.38 165 ALA B O 1
ATOM 5334 N N . ALA B 1 166 ? 24.672 9.305 -11.32 1 95.69 166 ALA B N 1
ATOM 5335 C CA . ALA B 1 166 ? 24.25 10.703 -11.352 1 95.69 166 ALA B CA 1
ATOM 5336 C C . ALA B 1 166 ? 23.781 11.164 -9.977 1 95.69 166 ALA B C 1
ATOM 5338 O O . ALA B 1 166 ? 23.109 10.422 -9.266 1 95.69 166 ALA B O 1
ATOM 5339 N N . ILE B 1 167 ? 24.141 12.32 -9.617 1 95.25 167 ILE B N 1
ATOM 5340 C CA . ILE B 1 167 ? 23.656 13.078 -8.469 1 95.25 167 ILE B CA 1
ATOM 5341 C C . ILE B 1 167 ? 23.359 14.516 -8.883 1 95.25 167 ILE B C 1
ATOM 5343 O O . ILE B 1 167 ? 24.219 15.391 -8.812 1 95.25 167 ILE B O 1
ATOM 5347 N N . PRO B 1 168 ? 22.125 14.75 -9.219 1 92.19 168 PRO B N 1
ATOM 5348 C CA . PRO B 1 168 ? 21.781 16.047 -9.82 1 92.19 168 PRO B CA 1
ATOM 5349 C C . PRO B 1 168 ? 22 17.219 -8.875 1 92.19 168 PRO B C 1
ATOM 5351 O O . PRO B 1 168 ? 22.188 18.344 -9.328 1 92.19 168 PRO B O 1
ATOM 5354 N N . GLN B 1 169 ? 22 17.016 -7.586 1 91.06 169 GLN B N 1
ATOM 5355 C CA . GLN B 1 169 ? 22 18.094 -6.598 1 91.06 169 GLN B CA 1
ATOM 5356 C C . GLN B 1 169 ? 23.406 18.656 -6.391 1 91.06 169 GLN B C 1
ATOM 5358 O O . GLN B 1 169 ? 23.578 19.672 -5.715 1 91.06 169 GLN B O 1
ATOM 5363 N N . ILE B 1 170 ? 24.422 17.984 -6.926 1 91.94 170 ILE B N 1
ATOM 5364 C CA . ILE B 1 170 ? 25.797 18.469 -6.746 1 91.94 170 ILE B CA 1
ATOM 5365 C C . ILE B 1 170 ? 26.297 19.094 -8.047 1 91.94 170 ILE B C 1
ATOM 5367 O O . ILE B 1 170 ? 26.656 18.391 -8.984 1 91.94 170 ILE B O 1
ATOM 5371 N N . GLY B 1 171 ? 26.375 20.422 -8.016 1 87.25 171 GLY B N 1
ATOM 5372 C CA . GLY B 1 171 ? 26.75 21.172 -9.203 1 87.25 171 GLY B CA 1
ATOM 5373 C C . GLY B 1 171 ? 28.25 21.219 -9.422 1 87.25 171 GLY B C 1
ATOM 5374 O O . GLY B 1 171 ? 28.719 21.203 -10.562 1 87.25 171 GLY B O 1
ATOM 5375 N N . ASP B 1 172 ? 29.031 21.25 -8.336 1 89.25 172 ASP B N 1
ATOM 5376 C CA . ASP B 1 172 ? 30.484 21.297 -8.43 1 89.25 172 ASP B CA 1
ATOM 5377 C C . ASP B 1 172 ? 31.047 19.984 -8.992 1 89.25 172 ASP B C 1
ATOM 5379 O O . ASP B 1 172 ? 30.766 18.906 -8.453 1 89.25 172 ASP B O 1
ATOM 5383 N N . GLU B 1 173 ? 31.766 20.125 -10.008 1 91.62 173 GLU B N 1
ATOM 5384 C CA . GLU B 1 173 ? 32.25 18.938 -10.734 1 91.62 173 GLU B CA 1
ATOM 5385 C C . GLU B 1 173 ? 33.125 18.062 -9.852 1 91.62 173 GLU B C 1
ATOM 5387 O O . GLU B 1 173 ? 32.969 16.844 -9.844 1 91.62 173 GLU B O 1
ATOM 5392 N N . ARG B 1 174 ? 34.031 18.641 -9.117 1 92.06 174 ARG B N 1
ATOM 5393 C CA . ARG B 1 174 ? 34.938 17.875 -8.266 1 92.06 174 ARG B CA 1
ATOM 5394 C C . ARG B 1 174 ? 34.188 17.172 -7.145 1 92.06 174 ARG B C 1
ATOM 5396 O O . ARG B 1 174 ? 34.406 15.992 -6.879 1 92.06 174 ARG B O 1
ATOM 5403 N N . ALA B 1 175 ? 33.281 17.906 -6.504 1 91.44 175 ALA B N 1
ATOM 5404 C CA . ALA B 1 175 ? 32.469 17.328 -5.434 1 91.44 175 ALA B CA 1
ATOM 5405 C C . ALA B 1 175 ? 31.578 16.203 -5.957 1 91.44 175 ALA B C 1
ATOM 5407 O O . ALA B 1 175 ? 31.422 15.172 -5.301 1 91.44 175 ALA B O 1
ATOM 5408 N N . ARG B 1 176 ? 31.031 16.406 -7.105 1 93.62 176 ARG B N 1
ATOM 5409 C CA . ARG B 1 176 ? 30.172 15.406 -7.73 1 93.62 176 ARG B CA 1
ATOM 5410 C C . ARG B 1 176 ? 30.969 14.141 -8.047 1 93.62 176 ARG B C 1
ATOM 5412 O O . ARG B 1 176 ? 30.5 13.031 -7.766 1 93.62 176 ARG B O 1
ATOM 5419 N N . ALA B 1 177 ? 32.125 14.328 -8.641 1 95.12 177 ALA B N 1
ATOM 5420 C CA . ALA B 1 177 ? 32.938 13.172 -8.984 1 95.12 177 ALA B CA 1
ATOM 5421 C C . ALA B 1 177 ? 33.312 12.375 -7.73 1 95.12 177 ALA B C 1
ATOM 5423 O O . ALA B 1 177 ? 33.312 11.148 -7.746 1 95.12 177 ALA B O 1
ATOM 5424 N N . ALA B 1 178 ? 33.625 13.086 -6.699 1 94.75 178 ALA B N 1
ATOM 5425 C CA . ALA B 1 178 ? 33.969 12.43 -5.441 1 94.75 178 ALA B CA 1
ATOM 5426 C C . ALA B 1 178 ? 32.781 11.641 -4.891 1 94.75 178 ALA B C 1
ATOM 5428 O O . ALA B 1 178 ? 32.938 10.516 -4.422 1 94.75 178 ALA B O 1
ATOM 5429 N N . ALA B 1 179 ? 31.672 12.234 -4.957 1 95.12 179 ALA B N 1
ATOM 5430 C CA . ALA B 1 179 ? 30.469 11.586 -4.461 1 95.12 179 ALA B CA 1
ATOM 5431 C C . ALA B 1 179 ? 30.125 10.359 -5.297 1 95.12 179 ALA B C 1
ATOM 5433 O O . ALA B 1 179 ? 29.766 9.305 -4.754 1 95.12 179 ALA B O 1
ATOM 5434 N N . LEU B 1 180 ? 30.219 10.469 -6.582 1 95.88 180 LEU B N 1
ATOM 5435 C CA . LEU B 1 180 ? 29.922 9.367 -7.492 1 95.88 180 LEU B CA 1
ATOM 5436 C C . LEU B 1 180 ? 30.906 8.219 -7.305 1 95.88 180 LEU B C 1
ATOM 5438 O O . LEU B 1 180 ? 30.547 7.055 -7.492 1 95.88 180 LEU B O 1
ATOM 5442 N N . GLY B 1 181 ? 32.094 8.547 -6.961 1 94.94 181 GLY B N 1
ATOM 5443 C CA . GLY B 1 181 ? 33.156 7.539 -6.84 1 94.94 181 GLY B CA 1
ATOM 5444 C C . GLY B 1 181 ? 33.156 6.852 -5.488 1 94.94 181 GLY B C 1
ATOM 5445 O O . GLY B 1 181 ? 33.875 5.875 -5.289 1 94.94 181 GLY B O 1
ATOM 5446 N N . SER B 1 182 ? 32.312 7.309 -4.582 1 95.19 182 SER B N 1
ATOM 5447 C CA . SER B 1 182 ? 32.281 6.746 -3.238 1 95.19 182 SER B CA 1
ATOM 5448 C C . SER B 1 182 ? 31.578 5.391 -3.223 1 95.19 182 SER B C 1
ATOM 5450 O O . SER B 1 182 ? 30.562 5.199 -3.906 1 95.19 182 SER B O 1
ATOM 5452 N N . LYS B 1 183 ? 32.094 4.438 -2.363 1 93.75 183 LYS B N 1
ATOM 5453 C CA . LYS B 1 183 ? 31.422 3.156 -2.166 1 93.75 183 LYS B CA 1
ATOM 5454 C C . LYS B 1 183 ? 30.062 3.344 -1.478 1 93.75 183 LYS B C 1
ATOM 5456 O O . LYS B 1 183 ? 29.156 2.523 -1.641 1 93.75 183 LYS B O 1
ATOM 5461 N N . ARG B 1 184 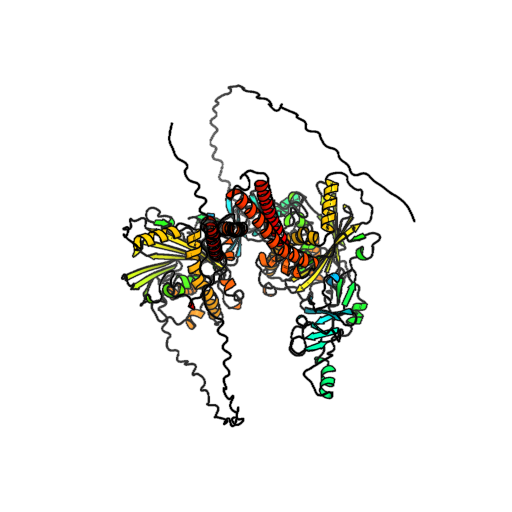? 29.922 4.406 -0.778 1 95.31 184 ARG B N 1
ATOM 5462 C CA . ARG B 1 184 ? 28.703 4.676 -0.027 1 95.31 184 ARG B CA 1
ATOM 5463 C C . ARG B 1 184 ? 27.562 5.109 -0.957 1 95.31 184 ARG B C 1
ATOM 5465 O O . ARG B 1 184 ? 26.406 5.168 -0.545 1 95.31 184 ARG B O 1
ATOM 5472 N N . SER B 1 185 ? 27.938 5.438 -2.18 1 96.25 185 SER B N 1
ATOM 5473 C CA . SER B 1 185 ? 26.906 5.844 -3.117 1 96.25 185 SER B CA 1
ATOM 5474 C C . SER B 1 185 ? 26.438 4.672 -3.979 1 96.25 185 SER B C 1
ATOM 5476 O O . SER B 1 185 ? 25.562 4.828 -4.832 1 96.25 185 SER B O 1
ATOM 5478 N N . CYS B 1 186 ? 26.953 3.488 -3.756 1 96.75 186 CYS B N 1
ATOM 5479 C CA . CYS B 1 186 ? 26.656 2.328 -4.586 1 96.75 186 CYS B CA 1
ATOM 5480 C C . CYS B 1 186 ? 25.516 1.513 -3.992 1 96.75 186 CYS B C 1
ATOM 5482 O O . CYS B 1 186 ? 25.219 1.612 -2.797 1 96.75 186 CYS B O 1
ATOM 5484 N N . VAL B 1 187 ? 24.922 0.792 -4.828 1 97.81 187 VAL B N 1
ATOM 5485 C CA . VAL B 1 187 ? 23.875 -0.141 -4.445 1 97.81 187 VAL B CA 1
ATOM 5486 C C . VAL B 1 187 ? 24.312 -1.57 -4.754 1 97.81 187 VAL B C 1
ATOM 5488 O O . VAL B 1 187 ? 24.938 -1.824 -5.781 1 97.81 187 VAL B O 1
ATOM 5491 N N . ALA B 1 188 ? 23.969 -2.506 -3.873 1 97.31 188 ALA B N 1
ATOM 5492 C CA . ALA B 1 188 ? 24.328 -3.904 -4.094 1 97.31 188 ALA B CA 1
ATOM 5493 C C . ALA B 1 188 ? 23.641 -4.461 -5.336 1 97.31 188 ALA B C 1
ATOM 5495 O O . ALA B 1 188 ? 22.438 -4.258 -5.531 1 97.31 188 ALA B O 1
ATOM 5496 N N . SER B 1 189 ? 24.391 -5.078 -6.117 1 97.94 189 SER B N 1
ATOM 5497 C CA . SER B 1 189 ? 23.891 -5.699 -7.336 1 97.94 189 SER B CA 1
ATOM 5498 C C . SER B 1 189 ? 23.938 -7.223 -7.238 1 97.94 189 SER B C 1
ATOM 5500 O O . SER B 1 189 ? 24.875 -7.789 -6.688 1 97.94 189 SER B O 1
ATOM 5502 N N . TYR B 1 190 ? 22.969 -7.875 -7.773 1 98.56 190 TYR B N 1
ATOM 5503 C CA . TYR B 1 190 ? 22.844 -9.328 -7.754 1 98.56 190 TYR B CA 1
ATOM 5504 C C . TYR B 1 190 ? 22.906 -9.906 -9.164 1 98.56 190 TYR B C 1
ATOM 5506 O O . TYR B 1 190 ? 22.266 -9.383 -10.086 1 98.56 190 TYR B O 1
ATOM 5514 N N . PRO B 1 191 ? 23.641 -11.016 -9.359 1 98.19 191 PRO B N 1
ATOM 5515 C CA . PRO B 1 191 ? 23.672 -11.641 -10.688 1 98.19 191 PRO B CA 1
ATOM 5516 C C . PRO B 1 191 ? 22.281 -12.117 -11.141 1 98.19 191 PRO B C 1
ATOM 5518 O O . PRO B 1 191 ? 21.5 -12.594 -10.328 1 98.19 191 PRO B O 1
ATOM 5521 N N . VAL B 1 192 ? 22.078 -11.945 -12.414 1 98.06 192 VAL B N 1
ATOM 5522 C CA . VAL B 1 192 ? 20.797 -12.312 -13.016 1 98.06 192 VAL B CA 1
ATOM 5523 C C . VAL B 1 192 ? 21.031 -13.18 -14.25 1 98.06 192 VAL B C 1
ATOM 5525 O O . VAL B 1 192 ? 22.047 -13.016 -14.945 1 98.06 192 VAL B O 1
ATOM 5528 N N . LYS B 1 193 ? 20.141 -14.125 -14.484 1 97.31 193 LYS B N 1
ATOM 5529 C CA . LYS B 1 193 ? 20.188 -14.977 -15.672 1 97.31 193 LYS B CA 1
ATOM 5530 C C . LYS B 1 193 ? 18.781 -15.289 -16.172 1 97.31 193 LYS B C 1
ATOM 5532 O O . LYS B 1 193 ? 17.875 -15.555 -15.375 1 97.31 193 LYS B O 1
ATOM 5537 N N . GLU B 1 194 ? 18.625 -15.195 -17.453 1 96.69 194 GLU B N 1
ATOM 5538 C CA . GLU B 1 194 ? 17.391 -15.648 -18.078 1 96.69 194 GLU B CA 1
ATOM 5539 C C . GLU B 1 194 ? 17.516 -17.094 -18.578 1 96.69 194 GLU B C 1
ATOM 5541 O O . GLU B 1 194 ? 18.391 -17.391 -19.375 1 96.69 194 GLU B O 1
ATOM 5546 N N . GLU B 1 195 ? 16.672 -17.969 -18.109 1 96.31 195 GLU B N 1
ATOM 5547 C CA . GLU B 1 195 ? 16.703 -19.375 -18.484 1 96.31 195 GLU B CA 1
ATOM 5548 C C . GLU B 1 195 ? 15.32 -20 -18.406 1 96.31 195 GLU B C 1
ATOM 5550 O O . GLU B 1 195 ? 14.625 -19.859 -17.391 1 96.31 195 GLU B O 1
ATOM 5555 N N . GLY B 1 196 ? 14.93 -20.641 -19.5 1 95.06 196 GLY B N 1
ATOM 5556 C CA . GLY B 1 196 ? 13.68 -21.391 -19.516 1 95.06 196 GLY B CA 1
ATOM 5557 C C . GLY B 1 196 ? 12.461 -20.5 -19.406 1 95.06 196 GLY B C 1
ATOM 5558 O O . GLY B 1 196 ? 11.445 -20.906 -18.828 1 95.06 196 GLY B O 1
ATOM 5559 N N . GLY B 1 197 ? 12.531 -19.328 -19.734 1 96.69 197 GLY B N 1
ATOM 5560 C CA . GLY B 1 197 ? 11.406 -18.406 -19.672 1 96.69 197 GLY B CA 1
ATOM 5561 C C . GLY B 1 197 ? 11.258 -17.734 -18.328 1 96.69 197 GLY B C 1
ATOM 5562 O O . GLY B 1 197 ? 10.281 -17.016 -18.078 1 96.69 197 GLY B O 1
ATOM 5563 N N . LEU B 1 198 ? 12.219 -17.969 -17.484 1 98.19 198 LEU B N 1
ATOM 5564 C CA . LEU B 1 198 ? 12.203 -17.406 -16.141 1 98.19 198 LEU B CA 1
ATOM 5565 C C . LEU B 1 198 ? 13.422 -16.516 -15.914 1 98.19 198 LEU B C 1
ATOM 5567 O O . LEU B 1 198 ? 14.461 -16.703 -16.562 1 98.19 198 LEU B O 1
ATOM 5571 N N . LEU B 1 199 ? 13.227 -15.516 -15.086 1 98.62 199 LEU B N 1
ATOM 5572 C CA . LEU B 1 199 ? 14.344 -14.703 -14.625 1 98.62 199 LEU B CA 1
ATOM 5573 C C . LEU B 1 199 ? 14.883 -15.219 -13.297 1 98.62 199 LEU B C 1
ATOM 5575 O O . LEU B 1 199 ? 14.141 -15.352 -12.328 1 98.62 199 LEU B O 1
ATOM 5579 N N . TRP B 1 200 ? 16.172 -15.547 -13.32 1 98.75 200 TRP B N 1
ATOM 5580 C CA . TRP B 1 200 ? 16.828 -16.109 -12.141 1 98.75 200 TRP B CA 1
ATOM 5581 C C . TRP B 1 200 ? 17.719 -15.07 -11.469 1 98.75 200 TRP B C 1
ATOM 5583 O O . TRP B 1 200 ? 18.422 -14.32 -12.156 1 98.75 200 TRP B O 1
ATOM 5593 N N . VAL B 1 201 ? 17.703 -15.055 -10.156 1 98.75 201 VAL B N 1
ATOM 5594 C CA . VAL B 1 201 ? 18.562 -14.156 -9.383 1 98.75 201 VAL B CA 1
ATOM 5595 C C . VAL B 1 201 ? 19.422 -14.961 -8.422 1 98.75 201 VAL B C 1
ATOM 5597 O O . VAL B 1 201 ? 18.938 -15.883 -7.762 1 98.75 201 VAL B O 1
ATOM 5600 N N . TRP B 1 202 ? 20.734 -14.727 -8.469 1 98.62 202 TRP B N 1
ATOM 5601 C CA . TRP B 1 202 ? 21.656 -15.203 -7.438 1 98.62 202 TRP B CA 1
ATOM 5602 C C . TRP B 1 202 ? 21.531 -14.367 -6.168 1 98.62 202 TRP B C 1
ATOM 5604 O O . TRP B 1 202 ? 21.656 -13.141 -6.207 1 98.62 202 TRP B O 1
ATOM 5614 N N . ALA B 1 203 ? 21.328 -14.969 -5.016 1 98.06 203 ALA B N 1
ATOM 5615 C CA . ALA B 1 203 ? 20.844 -14.234 -3.846 1 98.06 203 ALA B CA 1
ATOM 5616 C C . ALA B 1 203 ? 22.016 -13.703 -3.02 1 98.06 203 ALA B C 1
ATOM 5618 O O . ALA B 1 203 ? 21.844 -13.367 -1.844 1 98.06 203 ALA B O 1
ATOM 5619 N N . ASP B 1 204 ? 23.156 -13.648 -3.566 1 97.31 204 ASP B N 1
ATOM 5620 C CA . ASP B 1 204 ? 24.344 -13.117 -2.916 1 97.31 204 ASP B CA 1
ATOM 5621 C C . ASP B 1 204 ? 24.953 -11.977 -3.727 1 97.31 204 ASP B C 1
ATOM 5623 O O . ASP B 1 204 ? 25.125 -12.094 -4.941 1 97.31 204 ASP B O 1
ATOM 5627 N N . ALA B 1 205 ? 25.234 -10.867 -3.059 1 96.12 205 ALA B N 1
ATOM 5628 C CA . ALA B 1 205 ? 25.812 -9.711 -3.74 1 96.12 205 ALA B CA 1
ATOM 5629 C C . ALA B 1 205 ? 27.219 -9.43 -3.256 1 96.12 205 ALA B C 1
ATOM 5631 O O . ALA B 1 205 ? 27.781 -8.352 -3.51 1 96.12 205 ALA B O 1
ATOM 5632 N N . SER B 1 206 ? 27.797 -10.312 -2.521 1 94.44 206 SER B N 1
ATOM 5633 C CA . SER B 1 206 ? 29.141 -10.141 -2.002 1 94.44 206 SER B CA 1
ATOM 5634 C C . SER B 1 206 ? 30.172 -10.125 -3.129 1 94.44 206 SER B C 1
ATOM 5636 O O . SER B 1 206 ? 29.859 -10.492 -4.266 1 94.44 206 SER B O 1
ATOM 5638 N N . PRO B 1 207 ? 31.359 -9.617 -2.68 1 90.88 207 PRO B N 1
ATOM 5639 C CA . PRO B 1 207 ? 32.438 -9.703 -3.684 1 90.88 207 PRO B CA 1
ATOM 5640 C C . PRO B 1 207 ? 32.688 -11.141 -4.145 1 90.88 207 PRO B C 1
ATOM 5642 O O . PRO B 1 207 ? 32.75 -12.055 -3.324 1 90.88 207 PRO B O 1
ATOM 5645 N N . GLY B 1 208 ? 32.719 -11.531 -5.281 1 92.38 208 GLY B N 1
ATOM 5646 C CA . GLY B 1 208 ? 32.906 -12.867 -5.828 1 92.38 208 GLY B CA 1
ATOM 5647 C C . GLY B 1 208 ? 31.609 -13.539 -6.223 1 92.38 208 GLY B C 1
ATOM 5648 O O . GLY B 1 208 ? 31.625 -14.648 -6.75 1 92.38 208 GLY B O 1
ATOM 5649 N N . ALA B 1 209 ? 30.562 -12.906 -5.875 1 94.12 209 ALA B N 1
ATOM 5650 C CA . ALA B 1 209 ? 29.25 -13.461 -6.145 1 94.12 209 ALA B CA 1
ATOM 5651 C C . ALA B 1 209 ? 29.094 -13.82 -7.621 1 94.12 209 ALA B C 1
ATOM 5653 O O . ALA B 1 209 ? 28.516 -14.859 -7.957 1 94.12 209 ALA B O 1
ATOM 5654 N N . ALA B 1 210 ? 29.609 -13.016 -8.438 1 94.19 210 ALA B N 1
ATOM 5655 C CA . ALA B 1 210 ? 29.484 -13.258 -9.875 1 94.19 210 ALA B CA 1
ATOM 5656 C C . ALA B 1 210 ? 30.156 -14.57 -10.266 1 94.19 210 ALA B C 1
ATOM 5658 O O . ALA B 1 210 ? 29.578 -15.367 -11.016 1 94.19 210 ALA B O 1
ATOM 5659 N N . ALA B 1 211 ? 31.312 -14.734 -9.789 1 95.56 211 ALA B N 1
ATOM 5660 C CA . ALA B 1 211 ? 32.031 -15.961 -10.086 1 95.56 211 ALA B CA 1
ATOM 5661 C C . ALA B 1 211 ? 31.344 -17.172 -9.492 1 95.56 211 ALA B C 1
ATOM 5663 O O . ALA B 1 211 ? 31.203 -18.219 -10.148 1 95.56 211 ALA B O 1
ATOM 5664 N N . ALA B 1 212 ? 30.953 -17.016 -8.297 1 96.62 212 ALA B N 1
ATOM 5665 C CA . ALA B 1 212 ? 30.219 -18.094 -7.633 1 96.62 212 ALA B CA 1
ATOM 5666 C C . ALA B 1 212 ? 28.938 -18.438 -8.383 1 96.62 212 ALA B C 1
ATOM 5668 O O . ALA B 1 212 ? 28.625 -19.625 -8.578 1 96.62 212 ALA B O 1
ATOM 5669 N N . ALA B 1 213 ? 28.25 -17.469 -8.781 1 97.38 213 ALA B N 1
ATOM 5670 C CA . ALA B 1 213 ? 27.016 -17.656 -9.531 1 97.38 213 ALA B CA 1
ATOM 5671 C C . ALA B 1 213 ? 27.266 -18.391 -10.844 1 97.38 213 ALA B C 1
ATOM 5673 O O . ALA B 1 213 ? 26.516 -19.297 -11.211 1 97.38 213 ALA B O 1
ATOM 5674 N N . ALA B 1 214 ? 28.281 -18.016 -11.539 1 95.5 214 ALA B N 1
ATOM 5675 C CA . ALA B 1 214 ? 28.594 -18.609 -12.836 1 95.5 214 ALA B CA 1
ATOM 5676 C C . ALA B 1 214 ? 28.922 -20.094 -12.703 1 95.5 214 ALA B C 1
ATOM 5678 O O . ALA B 1 214 ? 28.656 -20.875 -13.617 1 95.5 214 ALA B O 1
ATOM 5679 N N . ALA B 1 215 ? 29.391 -20.422 -11.594 1 95.62 215 ALA B N 1
ATOM 5680 C CA . ALA B 1 215 ? 29.844 -21.797 -11.383 1 95.62 215 ALA B CA 1
ATOM 5681 C C . ALA B 1 215 ? 28.719 -22.672 -10.844 1 95.62 215 ALA B C 1
ATOM 5683 O O . ALA B 1 215 ? 28.797 -23.906 -10.891 1 95.62 215 ALA B O 1
ATOM 5684 N N . ALA B 1 216 ? 27.766 -22.078 -10.328 1 96.06 216 ALA B N 1
ATOM 5685 C CA . ALA B 1 216 ? 26.719 -22.828 -9.625 1 96.06 216 ALA B CA 1
ATOM 5686 C C . ALA B 1 216 ? 25.656 -23.297 -10.602 1 96.06 216 ALA B C 1
ATOM 5688 O O . ALA B 1 216 ? 25.266 -22.578 -11.516 1 96.06 216 ALA B O 1
ATOM 5689 N N . PRO B 1 217 ? 25.234 -24.531 -10.414 1 94.31 217 PRO B N 1
ATOM 5690 C CA . PRO B 1 217 ? 24.141 -25.016 -11.266 1 94.31 217 PRO B CA 1
ATOM 5691 C C . PRO B 1 217 ? 22.797 -24.375 -10.922 1 94.31 217 PRO B C 1
ATOM 5693 O O . PRO B 1 217 ? 22.578 -23.953 -9.781 1 94.31 217 PRO B O 1
ATOM 5696 N N . MET B 1 218 ? 21.938 -24.25 -11.867 1 95.44 218 MET B N 1
ATOM 5697 C CA . MET B 1 218 ? 20.562 -23.812 -11.68 1 95.44 218 MET B CA 1
ATOM 5698 C C . MET B 1 218 ? 19.625 -25.016 -11.648 1 95.44 218 MET B C 1
ATOM 5700 O O . MET B 1 218 ? 19.781 -25.969 -12.422 1 95.44 218 MET B O 1
ATOM 5704 N N . ALA B 1 219 ? 18.703 -25.016 -10.758 1 95.5 219 ALA B N 1
ATOM 5705 C CA . ALA B 1 219 ? 17.734 -26.094 -10.68 1 95.5 219 ALA B CA 1
ATOM 5706 C C . ALA B 1 219 ? 16.656 -25.922 -11.75 1 95.5 219 ALA B C 1
ATOM 5708 O O . ALA B 1 219 ? 15.469 -25.812 -11.422 1 95.5 219 ALA B O 1
ATOM 5709 N N . VAL B 1 220 ? 17.016 -26.047 -12.953 1 95.81 220 VAL B N 1
ATOM 5710 C CA . VAL B 1 220 ? 16.094 -25.922 -14.078 1 95.81 220 VAL B CA 1
ATOM 5711 C C . VAL B 1 220 ? 15.344 -27.234 -14.289 1 95.81 220 VAL B C 1
ATOM 5713 O O . VAL B 1 220 ? 15.922 -28.312 -14.156 1 95.81 220 VAL B O 1
ATOM 5716 N N . ILE B 1 221 ? 14.125 -27.172 -14.602 1 96 221 ILE B N 1
ATOM 5717 C CA . ILE B 1 221 ? 13.344 -28.375 -14.922 1 96 221 ILE B CA 1
ATOM 5718 C C . ILE B 1 221 ? 13.883 -29.016 -16.203 1 96 221 ILE B C 1
ATOM 5720 O O . ILE B 1 221 ? 13.914 -28.375 -17.25 1 96 221 ILE B O 1
ATOM 5724 N N . PRO B 1 222 ? 14.258 -30.234 -16.141 1 93.62 222 PRO B N 1
ATOM 5725 C CA . PRO B 1 222 ? 14.922 -30.859 -17.297 1 93.62 222 PRO B CA 1
ATOM 5726 C C . PRO B 1 222 ? 14.031 -30.891 -18.531 1 93.62 222 PRO B C 1
ATOM 5728 O O . PRO B 1 222 ? 14.539 -30.844 -19.656 1 93.62 222 PRO B O 1
ATOM 5731 N N . GLU B 1 223 ? 12.812 -31.047 -18.344 1 93.31 223 GLU B N 1
ATOM 5732 C CA . GLU B 1 223 ? 11.852 -31.156 -19.438 1 93.31 223 GLU B CA 1
ATOM 5733 C C . GLU B 1 223 ? 11.898 -29.922 -20.344 1 93.31 223 GLU B C 1
ATOM 5735 O O . GLU B 1 223 ? 11.57 -29.984 -21.531 1 93.31 223 GLU B O 1
ATOM 5740 N N . ASN B 1 224 ? 12.328 -28.812 -19.75 1 91.06 224 ASN B N 1
ATOM 5741 C CA . ASN B 1 224 ? 12.492 -27.594 -20.562 1 91.06 224 ASN B CA 1
ATOM 5742 C C . ASN B 1 224 ? 13.594 -27.766 -21.594 1 91.06 224 ASN B C 1
ATOM 5744 O O . ASN B 1 224 ? 13.555 -27.109 -22.656 1 91.06 224 ASN B O 1
ATOM 5748 N N . SER B 1 225 ? 14.539 -28.578 -21.406 1 88.38 225 SER B N 1
ATOM 5749 C CA . SER B 1 225 ? 15.695 -28.766 -22.281 1 88.38 225 SER B CA 1
ATOM 5750 C C . SER B 1 225 ? 15.547 -30.016 -23.141 1 88.38 225 SER B C 1
ATOM 5752 O O . SER B 1 225 ? 16.5 -30.438 -23.781 1 88.38 225 SER B O 1
ATOM 5754 N N . ALA B 1 226 ? 14.43 -30.594 -23.094 1 92.25 226 ALA B N 1
ATOM 5755 C CA . ALA B 1 226 ? 14.203 -31.828 -23.875 1 92.25 226 ALA B CA 1
ATOM 5756 C C . ALA B 1 226 ? 12.961 -31.688 -24.75 1 92.25 226 ALA B C 1
ATOM 5758 O O . ALA B 1 226 ? 12.023 -32.5 -24.625 1 92.25 226 ALA B O 1
ATOM 5759 N N . PRO B 1 227 ? 13.055 -30.828 -25.719 1 88.81 227 PRO B N 1
ATOM 5760 C CA . PRO B 1 227 ? 11.852 -30.547 -26.5 1 88.81 227 PRO B CA 1
ATOM 5761 C C . PRO B 1 227 ? 11.43 -31.734 -27.375 1 88.81 227 PRO B C 1
ATOM 5763 O O . PRO B 1 227 ? 10.289 -31.781 -27.844 1 88.81 227 PRO B O 1
ATOM 5766 N N . ALA B 1 228 ? 12.289 -32.656 -27.625 1 91.94 228 ALA B N 1
ATOM 5767 C CA . ALA B 1 228 ? 11.938 -33.812 -28.422 1 91.94 228 ALA B CA 1
ATOM 5768 C C . ALA B 1 228 ? 11.023 -34.75 -27.625 1 91.94 228 ALA B C 1
ATOM 5770 O O . ALA B 1 228 ? 10.211 -35.469 -28.203 1 91.94 228 ALA B O 1
ATOM 5771 N N . GLU B 1 229 ? 11.109 -34.688 -26.375 1 93.5 229 GLU B N 1
ATOM 5772 C CA . GLU B 1 229 ? 10.398 -35.625 -25.516 1 93.5 229 GLU B CA 1
ATOM 5773 C C . GLU B 1 229 ? 9.25 -34.938 -24.781 1 93.5 229 GLU B C 1
ATOM 5775 O O . GLU B 1 229 ? 8.25 -35.594 -24.453 1 93.5 229 GLU B O 1
ATOM 5780 N N . TRP B 1 230 ? 9.484 -33.688 -24.516 1 94.75 230 TRP B N 1
ATOM 5781 C CA . TRP B 1 230 ? 8.516 -33 -23.688 1 94.75 230 TRP B CA 1
ATOM 5782 C C . TRP B 1 230 ? 8.133 -31.641 -24.281 1 94.75 230 TRP B C 1
ATOM 5784 O O . TRP B 1 230 ? 8.984 -30.938 -24.812 1 94.75 230 TRP B O 1
ATOM 5794 N N . ALA B 1 231 ? 6.84 -31.359 -24.188 1 93 231 ALA B N 1
ATOM 5795 C CA . ALA B 1 231 ? 6.336 -30.062 -24.609 1 93 231 ALA B CA 1
ATOM 5796 C C . ALA B 1 231 ? 5.594 -29.359 -23.469 1 93 231 ALA B C 1
ATOM 5798 O O . ALA B 1 231 ? 4.891 -30.016 -22.688 1 93 231 ALA B O 1
ATOM 5799 N N . ALA B 1 232 ? 5.84 -28.047 -23.375 1 92.62 232 ALA B N 1
ATOM 5800 C CA . ALA B 1 232 ? 5.059 -27.297 -22.391 1 92.62 232 ALA B CA 1
ATOM 5801 C C . ALA B 1 232 ? 3.564 -27.422 -22.672 1 92.62 232 ALA B C 1
ATOM 5803 O O . ALA B 1 232 ? 3.105 -27.125 -23.781 1 92.62 232 ALA B O 1
ATOM 5804 N N . ARG B 1 233 ? 2.838 -27.875 -21.688 1 91 233 ARG B N 1
ATOM 5805 C CA . ARG B 1 233 ? 1.39 -28.016 -21.797 1 91 233 ARG B CA 1
ATOM 5806 C C . ARG B 1 233 ? 0.682 -26.719 -21.406 1 91 233 ARG B C 1
ATOM 5808 O O . ARG B 1 233 ? -0.352 -26.375 -21.984 1 91 233 ARG B O 1
ATOM 5815 N N . THR B 1 234 ? 1.158 -26.047 -20.438 1 94.31 234 THR B N 1
ATOM 5816 C CA . THR B 1 234 ? 0.661 -24.75 -20 1 94.31 234 THR B CA 1
ATOM 5817 C C . THR B 1 234 ? 1.771 -23.703 -20.047 1 94.31 234 THR B C 1
ATOM 5819 O O . THR B 1 234 ? 2.953 -24.047 -20.125 1 94.31 234 THR B O 1
ATOM 5822 N N . GLY B 1 235 ? 1.329 -22.438 -20.062 1 94.44 235 GLY B N 1
ATOM 5823 C CA . GLY B 1 235 ? 2.312 -21.406 -19.75 1 94.44 235 GLY B CA 1
ATOM 5824 C C . GLY B 1 235 ? 2.748 -21.422 -18.297 1 94.44 235 GLY B C 1
ATOM 5825 O O . GLY B 1 235 ? 2.213 -22.188 -17.5 1 94.44 235 GLY B O 1
ATOM 5826 N N . TRP B 1 236 ? 3.777 -20.609 -18 1 97.25 236 TRP B N 1
ATOM 5827 C CA . TRP B 1 236 ? 4.137 -20.406 -16.609 1 97.25 236 TRP B CA 1
ATOM 5828 C C . TRP B 1 236 ? 3.027 -19.672 -15.859 1 97.25 236 TRP B C 1
ATOM 5830 O O . TRP B 1 236 ? 2.418 -18.75 -16.391 1 97.25 236 TRP B O 1
ATOM 5840 N N . PHE B 1 237 ? 2.748 -20.125 -14.711 1 98.25 237 PHE B N 1
ATOM 5841 C CA . PHE B 1 237 ? 1.833 -19.484 -13.766 1 98.25 237 PHE B CA 1
ATOM 5842 C C . PHE B 1 237 ? 2.574 -19.016 -12.523 1 98.25 237 PHE B C 1
ATOM 5844 O O . PHE B 1 237 ? 3.434 -19.734 -12 1 98.25 237 PHE B O 1
ATOM 5851 N N . MET B 1 238 ? 2.266 -17.797 -12.062 1 98.56 238 MET B N 1
ATOM 5852 C CA . MET B 1 238 ? 2.928 -17.25 -10.875 1 98.56 238 MET B CA 1
ATOM 5853 C C . MET B 1 238 ? 1.912 -16.641 -9.914 1 98.56 238 MET B C 1
ATOM 5855 O O . MET B 1 238 ? 1.011 -15.922 -10.336 1 98.56 238 MET B O 1
ATOM 5859 N N . ARG B 1 239 ? 2.047 -16.922 -8.602 1 98.5 239 ARG B N 1
ATOM 5860 C CA . ARG B 1 239 ? 1.202 -16.344 -7.562 1 98.5 239 ARG B CA 1
ATOM 5861 C C . ARG B 1 239 ? 1.949 -16.25 -6.234 1 98.5 239 ARG B C 1
ATOM 5863 O O . ARG B 1 239 ? 2.68 -17.172 -5.863 1 98.5 239 ARG B O 1
ATOM 5870 N N . ASP B 1 240 ? 1.846 -15.133 -5.598 1 98.19 240 ASP B N 1
ATOM 5871 C CA . ASP B 1 240 ? 2.344 -14.984 -4.234 1 98.19 240 ASP B CA 1
ATOM 5872 C C . ASP B 1 240 ? 1.34 -15.523 -3.221 1 98.19 240 ASP B C 1
ATOM 5874 O O . ASP B 1 240 ? 0.19 -15.078 -3.178 1 98.19 240 ASP B O 1
ATOM 5878 N N . VAL B 1 241 ? 1.791 -16.453 -2.398 1 97.5 241 VAL B N 1
ATOM 5879 C CA . VAL B 1 241 ? 0.917 -17.125 -1.443 1 97.5 241 VAL B CA 1
ATOM 5880 C C . VAL B 1 241 ? 1.257 -16.688 -0.025 1 97.5 241 VAL B C 1
ATOM 5882 O O . VAL B 1 241 ? 2.432 -16.547 0.329 1 97.5 241 VAL B O 1
ATOM 5885 N N . PRO B 1 242 ? 0.214 -16.406 0.809 1 96.56 242 PRO B N 1
ATOM 5886 C CA . PRO B 1 242 ? 0.433 -15.891 2.162 1 96.56 242 PRO B CA 1
ATOM 5887 C C . PRO B 1 242 ? 0.76 -16.984 3.17 1 96.56 242 PRO B C 1
ATOM 5889 O O . PRO B 1 242 ? 0.126 -17.078 4.223 1 96.56 242 PRO B O 1
ATOM 5892 N N . CYS B 1 243 ? 1.786 -17.781 2.85 1 96.75 243 CYS B N 1
ATOM 5893 C CA . CYS B 1 243 ? 2.338 -18.859 3.658 1 96.75 243 CYS B CA 1
ATOM 5894 C C . CYS B 1 243 ? 3.854 -18.938 3.514 1 96.75 243 CYS B C 1
ATOM 5896 O O . CYS B 1 243 ? 4.402 -18.547 2.48 1 96.75 243 CYS B O 1
ATOM 5898 N N . SER B 1 244 ? 4.398 -19.422 4.617 1 97.06 244 SER B N 1
ATOM 5899 C CA . SER B 1 244 ? 5.844 -19.609 4.582 1 97.06 244 SER B CA 1
ATOM 5900 C C . SER B 1 244 ? 6.234 -20.781 3.684 1 97.06 244 SER B C 1
ATOM 5902 O O . SER B 1 244 ? 5.434 -21.688 3.455 1 97.06 244 SER B O 1
ATOM 5904 N N . MET B 1 245 ? 7.426 -20.734 3.203 1 97.62 245 MET B N 1
ATOM 5905 C CA . MET B 1 245 ? 7.914 -21.719 2.236 1 97.62 245 MET B CA 1
ATOM 5906 C C . MET B 1 245 ? 7.812 -23.141 2.795 1 97.62 245 MET B C 1
ATOM 5908 O O . MET B 1 245 ? 7.422 -24.062 2.082 1 97.62 245 MET B O 1
ATOM 5912 N N . GLU B 1 246 ? 8.227 -23.297 4.082 1 96.69 246 GLU B N 1
ATOM 5913 C CA . GLU B 1 246 ? 8.266 -24.656 4.633 1 96.69 246 GLU B CA 1
ATOM 5914 C C . GLU B 1 246 ? 6.871 -25.281 4.645 1 96.69 246 GLU B C 1
ATOM 5916 O O . GLU B 1 246 ? 6.73 -26.5 4.461 1 96.69 246 GLU B O 1
ATOM 5921 N N . THR B 1 247 ? 5.871 -24.453 4.852 1 97.19 247 THR B N 1
ATOM 5922 C CA . THR B 1 247 ? 4.492 -24.922 4.855 1 97.19 247 THR B CA 1
ATOM 5923 C C . THR B 1 247 ? 4.035 -25.266 3.438 1 97.19 247 THR B C 1
ATOM 5925 O O . THR B 1 247 ? 3.34 -26.266 3.225 1 97.19 247 THR B O 1
ATOM 5928 N N . VAL B 1 248 ? 4.434 -24.484 2.477 1 98.25 248 VAL B N 1
ATOM 5929 C CA . VAL B 1 248 ? 4.012 -24.703 1.094 1 98.25 248 VAL B CA 1
ATOM 5930 C C . VAL B 1 248 ? 4.664 -25.953 0.538 1 98.25 248 VAL B C 1
ATOM 5932 O O . VAL B 1 248 ? 4 -26.781 -0.108 1 98.25 248 VAL B O 1
ATOM 5935 N N . VAL B 1 249 ? 5.949 -26.141 0.772 1 98.44 249 VAL B N 1
ATOM 5936 C CA . VAL B 1 249 ? 6.621 -27.344 0.296 1 98.44 249 VAL B CA 1
ATOM 5937 C C . VAL B 1 249 ? 5.98 -28.578 0.927 1 98.44 249 VAL B C 1
ATOM 5939 O O . VAL B 1 249 ? 5.797 -29.594 0.262 1 98.44 249 VAL B O 1
ATOM 5942 N N . GLU B 1 250 ? 5.672 -28.453 2.193 1 97.38 250 GLU B N 1
ATOM 5943 C CA . GLU B 1 250 ? 5 -29.547 2.885 1 97.38 250 GLU B CA 1
ATOM 5944 C C . GLU B 1 250 ? 3.701 -29.938 2.178 1 97.38 250 GLU B C 1
ATOM 5946 O O . GLU B 1 250 ? 3.441 -31.109 1.946 1 97.38 250 GLU B O 1
ATOM 5951 N N . ASN B 1 251 ? 2.971 -28.938 1.852 1 97.25 251 ASN B N 1
ATOM 5952 C CA . ASN B 1 251 ? 1.703 -29.156 1.162 1 97.25 251 ASN B CA 1
ATOM 5953 C C . ASN B 1 251 ? 1.912 -29.797 -0.21 1 97.25 251 ASN B C 1
ATOM 5955 O O . ASN B 1 251 ? 1.204 -30.734 -0.579 1 97.25 251 ASN B O 1
ATOM 5959 N N . VAL B 1 252 ? 2.881 -29.328 -0.958 1 97.75 252 VAL B N 1
ATOM 5960 C CA . VAL B 1 252 ? 3.115 -29.781 -2.324 1 97.75 252 VAL B CA 1
ATOM 5961 C C . VAL B 1 252 ? 3.67 -31.203 -2.309 1 97.75 252 VAL B C 1
ATOM 5963 O O . VAL B 1 252 ? 3.406 -31.984 -3.223 1 97.75 252 VAL B O 1
ATOM 5966 N N . THR B 1 253 ? 4.352 -31.594 -1.268 1 97.19 253 THR B N 1
ATOM 5967 C CA . THR B 1 253 ? 4.93 -32.938 -1.194 1 97.19 253 THR B CA 1
ATOM 5968 C C . THR B 1 253 ? 3.971 -33.906 -0.51 1 97.19 253 THR B C 1
ATOM 5970 O O . THR B 1 253 ? 4.383 -34.969 -0.053 1 97.19 253 THR B O 1
ATOM 5973 N N . ASP B 1 254 ? 2.75 -33.5 -0.381 1 94.62 254 ASP B N 1
ATOM 5974 C CA . ASP B 1 254 ? 1.67 -34.312 0.152 1 94.62 254 ASP B CA 1
ATOM 5975 C C . ASP B 1 254 ? 0.535 -34.469 -0.861 1 94.62 254 ASP B C 1
ATOM 5977 O O . ASP B 1 254 ? -0.54 -33.875 -0.679 1 94.62 254 ASP B O 1
ATOM 5981 N N . PRO B 1 255 ? 0.718 -35.281 -1.783 1 92.06 255 PRO B N 1
ATOM 5982 C CA . PRO B 1 255 ? -0.32 -35.438 -2.807 1 92.06 255 PRO B CA 1
ATOM 5983 C C . PRO B 1 255 ? -1.606 -36.031 -2.26 1 92.06 255 PRO B C 1
ATOM 5985 O O . PRO B 1 255 ? -2.648 -36 -2.918 1 92.06 255 PRO B O 1
ATOM 5988 N N . CYS B 1 256 ? -1.605 -36.562 -1.103 1 89.44 256 CYS B N 1
ATOM 5989 C CA . CYS B 1 256 ? -2.75 -37.281 -0.566 1 89.44 256 CYS B CA 1
ATOM 5990 C C . CYS B 1 256 ? -3.861 -36.312 -0.154 1 89.44 256 CYS B C 1
ATOM 5992 O O . CYS B 1 256 ? -5.004 -36.719 0.047 1 89.44 256 CYS B O 1
ATOM 5994 N N . HIS B 1 257 ? -3.547 -35.031 -0.055 1 91.25 257 HIS B N 1
ATOM 5995 C CA . HIS B 1 257 ? -4.59 -34.062 0.313 1 91.25 257 HIS B CA 1
ATOM 5996 C C . HIS B 1 257 ? -5.438 -33.688 -0.896 1 91.25 257 HIS B C 1
ATOM 5998 O O . HIS B 1 257 ? -6.543 -33.156 -0.742 1 91.25 257 HIS B O 1
ATOM 6004 N N . ALA B 1 258 ? -5.039 -33.906 -2.061 1 87.81 258 ALA B N 1
ATOM 6005 C CA . ALA B 1 258 ? -5.586 -33.375 -3.301 1 87.81 258 ALA B CA 1
ATOM 6006 C C . ALA B 1 258 ? -7.035 -33.812 -3.498 1 87.81 258 ALA B C 1
ATOM 6008 O O . ALA B 1 258 ? -7.895 -32.969 -3.84 1 87.81 258 ALA B O 1
ATOM 6009 N N . PRO B 1 259 ? -7.344 -35.062 -3.25 1 84.62 259 PRO B N 1
ATOM 6010 C CA . PRO B 1 259 ? -8.734 -35.469 -3.457 1 84.62 259 PRO B CA 1
ATOM 6011 C C . PRO B 1 259 ? -9.703 -34.719 -2.531 1 84.62 259 PRO B C 1
ATOM 6013 O O . PRO B 1 259 ? -10.906 -34.688 -2.805 1 84.62 259 PRO B O 1
ATOM 6016 N N . PHE B 1 260 ? -9.195 -34.156 -1.526 1 86.69 260 PHE B N 1
ATOM 6017 C CA . PHE B 1 260 ? -10.055 -33.562 -0.516 1 86.69 260 PHE B CA 1
ATOM 6018 C C . PHE B 1 260 ? -10.094 -32.062 -0.669 1 86.69 260 PHE B C 1
ATOM 6020 O O . PHE B 1 260 ? -11.148 -31.469 -0.946 1 86.69 260 PHE B O 1
ATOM 6027 N N . THR B 1 261 ? -8.984 -31.359 -0.606 1 84.81 261 THR B N 1
ATOM 6028 C CA . THR B 1 261 ? -8.938 -29.906 -0.683 1 84.81 261 THR B CA 1
ATOM 6029 C C . THR B 1 261 ? -9.266 -29.422 -2.096 1 84.81 261 THR B C 1
ATOM 6031 O O . THR B 1 261 ? -9.703 -28.281 -2.285 1 84.81 261 THR B O 1
ATOM 6034 N N . HIS B 1 262 ? -9.062 -30.328 -3.039 1 86.75 262 HIS B N 1
ATOM 6035 C CA . HIS B 1 262 ? -9.328 -29.969 -4.426 1 86.75 262 HIS B CA 1
ATOM 6036 C C . HIS B 1 262 ? -10.453 -30.812 -5.008 1 86.75 262 HIS B C 1
ATOM 6038 O O . HIS B 1 262 ? -10.438 -31.156 -6.195 1 86.75 262 HIS B O 1
ATOM 6044 N N . HIS B 1 263 ? -11.375 -31.156 -4.18 1 84.19 263 HIS B N 1
ATO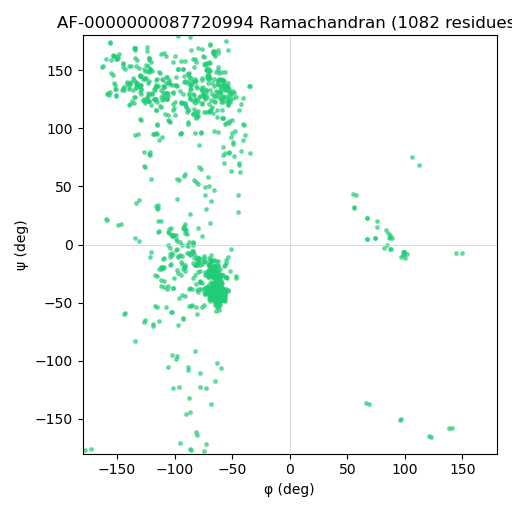M 6045 C CA . HIS B 1 263 ? -12.547 -31.906 -4.629 1 84.19 263 HIS B CA 1
ATOM 6046 C C . HIS B 1 263 ? -13.242 -31.203 -5.789 1 84.19 263 HIS B C 1
ATOM 6048 O O . HIS B 1 263 ? -13.562 -30.016 -5.695 1 84.19 263 HIS B O 1
ATOM 6054 N N . GLY B 1 264 ? -13.375 -31.953 -6.828 1 76.44 264 GLY B N 1
ATOM 6055 C CA . GLY B 1 264 ? -14.055 -31.422 -7.992 1 76.44 264 GLY B CA 1
ATOM 6056 C C . GLY B 1 264 ? -13.148 -30.609 -8.898 1 76.44 264 GLY B C 1
ATOM 6057 O O . GLY B 1 264 ? -13.578 -30.156 -9.961 1 76.44 264 GLY B O 1
ATOM 6058 N N . VAL B 1 265 ? -11.938 -30.484 -8.531 1 77.44 265 VAL B N 1
ATOM 6059 C CA . VAL B 1 265 ? -10.977 -29.719 -9.312 1 77.44 265 VAL B CA 1
ATOM 6060 C C . VAL B 1 265 ? -9.859 -30.641 -9.805 1 77.44 265 VAL B C 1
ATOM 6062 O O . VAL B 1 265 ? -9.641 -30.766 -11.016 1 77.44 265 VAL B O 1
ATOM 6065 N N . GLN B 1 266 ? -9.234 -31.391 -8.883 1 75.81 266 GLN B N 1
ATOM 6066 C CA . GLN B 1 266 ? -8.141 -32.281 -9.242 1 75.81 266 GLN B CA 1
ATOM 6067 C C . GLN B 1 266 ? -8.461 -33.719 -8.859 1 75.81 266 GLN B C 1
ATOM 6069 O O . GLN B 1 266 ? -7.766 -34.656 -9.273 1 75.81 266 GLN B O 1
ATOM 6074 N N . GLY B 1 267 ? -9.5 -33.844 -8.117 1 76.62 267 GLY B N 1
ATOM 6075 C CA . GLY B 1 267 ? -9.906 -35.156 -7.668 1 76.62 267 GLY B CA 1
ATOM 6076 C C . GLY B 1 267 ? -11.242 -35.156 -6.953 1 76.62 267 GLY B C 1
ATOM 6077 O O . GLY B 1 267 ? -11.953 -34.156 -6.949 1 76.62 267 GLY B O 1
ATOM 6078 N N . ARG B 1 268 ? -11.562 -36.469 -6.434 1 81.88 268 ARG B N 1
ATOM 6079 C CA . ARG B 1 268 ? -12.797 -36.656 -5.672 1 81.88 268 ARG B CA 1
ATOM 6080 C C . ARG B 1 268 ? -12.516 -37.312 -4.324 1 81.88 268 ARG B C 1
ATOM 6082 O O . ARG B 1 268 ? -11.672 -38.219 -4.227 1 81.88 268 ARG B O 1
ATOM 6089 N N . ARG B 1 269 ? -13.203 -36.906 -3.385 1 83.25 269 ARG B N 1
ATOM 6090 C CA . ARG B 1 269 ? -12.992 -37.312 -2.006 1 83.25 269 ARG B CA 1
ATOM 6091 C C . ARG B 1 269 ? -13.141 -38.844 -1.873 1 83.25 269 ARG B C 1
ATOM 6093 O O . ARG B 1 269 ? -12.469 -39.469 -1.053 1 83.25 269 ARG B O 1
ATOM 6100 N N . ASP B 1 270 ? -13.977 -39.375 -2.697 1 80 270 ASP B N 1
ATOM 6101 C CA . ASP B 1 270 ? -14.281 -40.812 -2.561 1 80 270 ASP B CA 1
ATOM 6102 C C . ASP B 1 270 ? -13.234 -41.656 -3.266 1 80 270 ASP B C 1
ATOM 6104 O O . ASP B 1 270 ? -13.281 -42.875 -3.189 1 80 270 ASP B O 1
ATOM 6108 N N . GLN B 1 271 ? -12.25 -41.062 -3.832 1 77.88 271 GLN B N 1
ATOM 6109 C CA . GLN B 1 271 ? -11.266 -41.781 -4.621 1 77.88 271 GLN B CA 1
ATOM 6110 C C . GLN B 1 271 ? -10.055 -42.188 -3.77 1 77.88 271 GLN B C 1
ATOM 6112 O O . GLN B 1 271 ? -9.273 -43.062 -4.152 1 77.88 271 GLN B O 1
ATOM 6117 N N . GLU B 1 272 ? -9.914 -41.594 -2.656 1 79.81 272 GLU B N 1
ATOM 6118 C CA . GLU B 1 272 ? -8.773 -41.969 -1.81 1 79.81 272 GLU B CA 1
ATOM 6119 C C . GLU B 1 272 ? -9.039 -43.25 -1.057 1 79.81 272 GLU B C 1
ATOM 6121 O O . GLU B 1 272 ? -9.938 -43.312 -0.217 1 79.81 272 GLU B O 1
ATOM 6126 N N . LYS B 1 273 ? -8.273 -44.281 -1.49 1 79.31 273 LYS B N 1
ATOM 6127 C CA . LYS B 1 273 ? -8.484 -45.594 -0.907 1 79.31 273 LYS B CA 1
ATOM 6128 C C . LYS B 1 273 ? -7.164 -46.219 -0.457 1 79.31 273 LYS B C 1
ATOM 6130 O O . LYS B 1 273 ? -6.91 -47.375 -0.705 1 79.31 273 LYS B O 1
ATOM 6135 N N . GLY B 1 274 ? -6.305 -45.438 0.069 1 82.69 274 GLY B N 1
ATOM 6136 C CA . GLY B 1 274 ? -5.055 -45.969 0.597 1 82.69 274 GLY B CA 1
ATOM 6137 C C . GLY B 1 274 ? -3.859 -45.656 -0.285 1 82.69 274 GLY B C 1
ATOM 6138 O O . GLY B 1 274 ? -3.354 -46.562 -0.978 1 82.69 274 GLY B O 1
ATOM 6139 N N . THR B 1 275 ? -3.371 -44.562 -0.32 1 86 275 THR B N 1
ATOM 6140 C CA . THR B 1 275 ? -2.174 -44.156 -1.049 1 86 275 THR B CA 1
ATOM 6141 C C . THR B 1 275 ? -0.925 -44.375 -0.198 1 86 275 THR B C 1
ATOM 6143 O O . THR B 1 275 ? -0.923 -44.062 0.997 1 86 275 THR B O 1
ATOM 6146 N N . SER B 1 276 ? -0.011 -45.031 -0.803 1 89.94 276 SER B N 1
ATOM 6147 C CA . SER B 1 276 ? 1.271 -45.25 -0.144 1 89.94 276 SER B CA 1
ATOM 6148 C C . SER B 1 276 ? 2.381 -44.438 -0.802 1 89.94 276 SER B C 1
ATOM 6150 O O . SER B 1 276 ? 2.445 -44.344 -2.029 1 89.94 276 SER B O 1
ATOM 6152 N N . ILE B 1 277 ? 3.193 -43.812 0.058 1 94.25 277 ILE B N 1
ATOM 6153 C CA . ILE B 1 277 ? 4.355 -43.062 -0.411 1 94.25 277 ILE B CA 1
ATOM 6154 C C . ILE B 1 277 ? 5.629 -43.656 0.184 1 94.25 277 ILE B C 1
ATOM 6156 O O . ILE B 1 277 ? 5.684 -43.938 1.38 1 94.25 277 ILE B O 1
ATOM 6160 N N . SER B 1 278 ? 6.582 -43.906 -0.659 1 93.81 278 SER B N 1
ATOM 6161 C CA . SER B 1 278 ? 7.855 -44.438 -0.214 1 93.81 278 SER B CA 1
ATOM 6162 C C . SER B 1 278 ? 9.023 -43.562 -0.622 1 93.81 278 SER B C 1
ATOM 6164 O O . SER B 1 278 ? 8.953 -42.875 -1.646 1 93.81 278 SER B O 1
ATOM 6166 N N . ALA B 1 279 ? 10.031 -43.594 0.217 1 93.69 279 ALA B N 1
ATOM 6167 C CA . ALA B 1 279 ? 11.25 -42.844 -0.109 1 93.69 279 ALA B CA 1
ATOM 6168 C C . ALA B 1 279 ? 12.117 -43.625 -1.087 1 93.69 279 ALA B C 1
ATOM 6170 O O . ALA B 1 279 ? 12.602 -44.719 -0.766 1 93.69 279 ALA B O 1
ATOM 6171 N N . VAL B 1 280 ? 12.266 -43.156 -2.262 1 95.38 280 VAL B N 1
ATOM 6172 C CA . VAL B 1 280 ? 13.109 -43.781 -3.271 1 95.38 280 VAL B CA 1
ATOM 6173 C C . VAL B 1 280 ? 14.562 -43.312 -3.088 1 95.38 280 VAL B C 1
ATOM 6175 O O . VAL B 1 280 ? 15.477 -44.156 -3.076 1 95.38 280 VAL B O 1
ATOM 6178 N N . ARG B 1 281 ? 14.773 -42.094 -3.033 1 95.44 281 ARG B N 1
ATOM 6179 C CA . ARG B 1 281 ? 16.047 -41.469 -2.66 1 95.44 281 ARG B CA 1
ATOM 6180 C C . ARG B 1 281 ? 15.906 -40.656 -1.378 1 95.44 281 ARG B C 1
ATOM 6182 O O . ARG B 1 281 ? 15.234 -39.625 -1.361 1 95.44 281 ARG B O 1
ATOM 6189 N N . PRO B 1 282 ? 16.594 -41.062 -0.332 1 92.88 282 PRO B N 1
ATOM 6190 C CA . PRO B 1 282 ? 16.469 -40.344 0.944 1 92.88 282 PRO B CA 1
ATOM 6191 C C . PRO B 1 282 ? 17.031 -38.938 0.887 1 92.88 282 PRO B C 1
ATOM 6193 O O . PRO B 1 282 ? 17.75 -38.594 -0.051 1 92.88 282 PRO B O 1
ATOM 6196 N N . PRO B 1 283 ? 16.703 -38.156 1.889 1 94.38 283 PRO B N 1
ATOM 6197 C CA . PRO B 1 283 ? 17.141 -36.75 1.902 1 94.38 283 PRO B CA 1
ATOM 6198 C C . PRO B 1 283 ? 18.656 -36.594 1.859 1 94.38 283 PRO B C 1
ATOM 6200 O O . PRO B 1 283 ? 19.375 -37.344 2.541 1 94.38 283 PRO B O 1
ATOM 6203 N N . SER B 1 284 ? 19.109 -35.781 1.041 1 94.81 284 SER B N 1
ATOM 6204 C CA . SER B 1 284 ? 20.453 -35.281 0.902 1 94.81 284 SER B CA 1
ATOM 6205 C C . SER B 1 284 ? 20.453 -33.75 0.682 1 94.81 284 SER B C 1
ATOM 6207 O O . SER B 1 284 ? 19.391 -33.156 0.505 1 94.81 284 SER B O 1
ATOM 6209 N N . PRO B 1 285 ? 21.578 -33.125 0.746 1 94.5 285 PRO B N 1
ATOM 6210 C CA . PRO B 1 285 ? 21.578 -31.688 0.524 1 94.5 285 PRO B CA 1
ATOM 6211 C C . PRO B 1 285 ? 20.938 -31.297 -0.81 1 94.5 285 PRO B C 1
ATOM 6213 O O . PRO B 1 285 ? 20.359 -30.203 -0.928 1 94.5 285 PRO B O 1
ATOM 6216 N N . ALA B 1 286 ? 21.031 -32.219 -1.735 1 95 286 ALA B N 1
ATOM 6217 C CA . ALA B 1 286 ? 20.5 -31.922 -3.07 1 95 286 ALA B CA 1
ATOM 6218 C C . ALA B 1 286 ? 18.984 -32.094 -3.115 1 95 286 ALA B C 1
ATOM 6220 O O . ALA B 1 286 ? 18.328 -31.578 -4.031 1 95 286 ALA B O 1
ATOM 6221 N N . GLY B 1 287 ? 18.484 -32.844 -2.27 1 96.69 287 GLY B N 1
ATOM 6222 C CA . GLY B 1 287 ? 17.047 -33.094 -2.254 1 96.69 287 GLY B CA 1
ATOM 6223 C C . GLY B 1 287 ? 16.672 -34.531 -1.941 1 96.69 287 GLY B C 1
ATOM 6224 O O . GLY B 1 287 ? 17.375 -35.188 -1.176 1 96.69 287 GLY B O 1
ATOM 6225 N N . PHE B 1 288 ? 15.469 -34.906 -2.359 1 97.44 288 PHE B N 1
ATOM 6226 C CA . PHE B 1 288 ? 15 -36.25 -2.15 1 97.44 288 PHE B CA 1
ATOM 6227 C C . PHE B 1 288 ? 13.969 -36.656 -3.207 1 97.44 288 PHE B C 1
ATOM 6229 O O . PHE B 1 288 ? 13.5 -35.781 -3.963 1 97.44 288 PHE B O 1
ATOM 6236 N N . LEU B 1 289 ? 13.734 -37.906 -3.332 1 97.88 289 LEU B N 1
ATOM 6237 C CA . LEU B 1 289 ? 12.797 -38.5 -4.293 1 97.88 289 LEU B CA 1
ATOM 6238 C C . LEU B 1 289 ? 11.852 -39.469 -3.617 1 97.88 289 LEU B C 1
ATOM 6240 O O . LEU B 1 289 ? 12.297 -40.312 -2.83 1 97.88 289 LEU B O 1
ATOM 6244 N N . CYS B 1 290 ? 10.57 -39.312 -3.891 1 97.25 290 CYS B N 1
ATOM 6245 C CA . CYS B 1 290 ? 9.562 -40.219 -3.363 1 97.25 290 CYS B CA 1
ATOM 6246 C C . CYS B 1 290 ? 8.711 -40.812 -4.488 1 97.25 290 CYS B C 1
ATOM 6248 O O . CYS B 1 290 ? 8.609 -40.219 -5.562 1 97.25 290 CYS B O 1
ATOM 6250 N N . ALA B 1 291 ? 8.188 -41.969 -4.195 1 96.62 291 ALA B N 1
ATOM 6251 C CA . ALA B 1 291 ? 7.246 -42.625 -5.102 1 96.62 291 ALA B CA 1
ATOM 6252 C C . ALA B 1 291 ? 5.883 -42.812 -4.441 1 96.62 291 ALA B C 1
ATOM 6254 O O . ALA B 1 291 ? 5.797 -43.125 -3.254 1 96.62 291 ALA B O 1
ATOM 6255 N N . GLN B 1 292 ? 4.914 -42.469 -5.207 1 93.88 292 GLN B N 1
ATOM 6256 C CA . GLN B 1 292 ? 3.523 -42.625 -4.785 1 93.88 292 GLN B CA 1
ATOM 6257 C C . GLN B 1 292 ? 2.834 -43.75 -5.523 1 93.88 292 GLN B C 1
ATOM 6259 O O . GLN B 1 292 ? 2.938 -43.875 -6.75 1 93.88 292 GLN B O 1
ATOM 6264 N N . GLU B 1 293 ? 2.201 -44.594 -4.746 1 91.75 293 GLU B N 1
ATOM 6265 C CA . GLU B 1 293 ? 1.406 -45.688 -5.316 1 91.75 293 GLU B CA 1
ATOM 6266 C C . GLU B 1 293 ? 0.008 -45.719 -4.707 1 91.75 293 GLU B C 1
ATOM 6268 O O . GLU B 1 293 ? -0.161 -45.469 -3.512 1 91.75 293 GLU B O 1
ATOM 6273 N N . GLY B 1 294 ? -0.855 -45.844 -5.621 1 84.56 294 GLY B N 1
ATOM 6274 C CA . GLY B 1 294 ? -2.229 -45.969 -5.164 1 84.56 294 GLY B CA 1
ATOM 6275 C C . GLY B 1 294 ? -3.133 -46.656 -6.16 1 84.56 294 GLY B C 1
ATOM 6276 O O . GLY B 1 294 ? -2.668 -47.125 -7.199 1 84.56 294 GLY B O 1
ATOM 6277 N N . ASN B 1 295 ? -4.387 -46.875 -5.637 1 77.75 295 ASN B N 1
ATOM 6278 C CA . ASN B 1 295 ? -5.395 -47.5 -6.484 1 77.75 295 ASN B CA 1
ATOM 6279 C C . ASN B 1 295 ? -6.5 -46.531 -6.867 1 77.75 295 ASN B C 1
ATOM 6281 O O . ASN B 1 295 ? -6.914 -45.688 -6.047 1 77.75 295 ASN B O 1
ATOM 6285 N N . THR B 1 296 ? -6.691 -46.406 -8.164 1 69.69 296 THR B N 1
ATOM 6286 C CA . THR B 1 296 ? -7.836 -45.656 -8.648 1 69.69 296 THR B CA 1
ATOM 6287 C C . THR B 1 296 ? -8.883 -46.562 -9.273 1 69.69 296 THR B C 1
ATOM 6289 O O . THR B 1 296 ? -8.617 -47.75 -9.508 1 69.69 296 THR B O 1
ATOM 6292 N N . PRO B 1 297 ? -10.102 -46.031 -9.461 1 64.81 297 PRO B N 1
ATOM 6293 C CA . PRO B 1 297 ? -11.094 -46.844 -10.172 1 64.81 297 PRO B CA 1
ATOM 6294 C C . PRO B 1 297 ? -10.609 -47.281 -11.555 1 64.81 297 PRO B C 1
ATOM 6296 O O . PRO B 1 297 ? -11.133 -48.25 -12.117 1 64.81 297 PRO B O 1
ATOM 6299 N N . PHE B 1 298 ? -9.656 -46.656 -12.039 1 67.88 298 PHE B N 1
ATOM 6300 C CA . PHE B 1 298 ? -9.195 -46.938 -13.398 1 67.88 298 PHE B CA 1
ATOM 6301 C C . PHE B 1 298 ? -7.922 -47.781 -13.375 1 67.88 298 PHE B C 1
ATOM 6303 O O . PHE B 1 298 ? -7.285 -47.969 -14.406 1 67.88 298 PHE B O 1
ATOM 6310 N N . GLY B 1 299 ? -7.609 -48.188 -12.172 1 74.62 299 GLY B N 1
ATOM 6311 C CA . GLY B 1 299 ? -6.438 -49.031 -12.047 1 74.62 299 GLY B CA 1
ATOM 6312 C C . GLY B 1 299 ? -5.387 -48.469 -11.109 1 74.62 299 GLY B C 1
ATOM 6313 O O . GLY B 1 299 ? -5.672 -47.562 -10.312 1 74.62 299 GLY B O 1
ATOM 6314 N N . LYS B 1 300 ? -4.207 -49.156 -11.297 1 81.81 300 LYS B N 1
ATOM 6315 C CA . LYS B 1 300 ? -3.1 -48.75 -10.438 1 81.81 300 LYS B CA 1
ATOM 6316 C C . LYS B 1 300 ? -2.543 -47.406 -10.836 1 81.81 300 LYS B C 1
ATOM 6318 O O . LYS B 1 300 ? -2.428 -47.094 -12.023 1 81.81 300 LYS B O 1
ATOM 6323 N N . PHE B 1 301 ? -2.422 -46.594 -9.859 1 86.38 301 PHE B N 1
ATOM 6324 C CA . PHE B 1 301 ? -1.856 -45.25 -10.047 1 86.38 301 PHE B CA 1
ATOM 6325 C C . PHE B 1 301 ? -0.449 -45.188 -9.469 1 86.38 301 PHE B C 1
ATOM 6327 O O . PHE B 1 301 ? -0.182 -45.719 -8.398 1 86.38 301 PHE B O 1
ATOM 6334 N N . SER B 1 302 ? 0.507 -44.75 -10.352 1 90.62 302 SER B N 1
ATOM 6335 C CA . SER B 1 302 ? 1.876 -44.531 -9.891 1 90.62 302 SER B CA 1
ATOM 6336 C C . SER B 1 302 ? 2.402 -43.156 -10.328 1 90.62 302 SER B C 1
ATOM 6338 O O . SER B 1 302 ? 2.156 -42.719 -11.453 1 90.62 302 SER B O 1
ATOM 6340 N N . ALA B 1 303 ? 3.061 -42.5 -9.391 1 94.69 303 ALA B N 1
ATOM 6341 C CA . ALA B 1 303 ? 3.703 -41.219 -9.656 1 94.69 303 ALA B CA 1
ATOM 6342 C C . ALA B 1 303 ? 4.941 -41.031 -8.789 1 94.69 303 ALA B C 1
ATOM 6344 O O . ALA B 1 303 ? 5.168 -41.812 -7.848 1 94.69 303 ALA B O 1
ATOM 6345 N N . THR B 1 304 ? 5.789 -40.156 -9.18 1 97.12 304 THR B N 1
ATOM 6346 C CA . THR B 1 304 ? 6.93 -39.781 -8.359 1 97.12 304 THR B CA 1
ATOM 6347 C C . THR B 1 304 ? 6.98 -38.281 -8.172 1 97.12 304 THR B C 1
ATOM 6349 O O . THR B 1 304 ? 6.434 -37.531 -8.984 1 97.12 304 THR B O 1
ATOM 6352 N N . PHE B 1 305 ? 7.504 -37.875 -7.09 1 97.12 305 PHE B N 1
ATOM 6353 C CA . PHE B 1 305 ? 7.82 -36.438 -6.918 1 97.12 305 PHE B CA 1
ATOM 6354 C C . PHE B 1 305 ? 9.195 -36.281 -6.293 1 97.12 305 PHE B C 1
ATOM 6356 O O . PHE B 1 305 ? 9.617 -37.094 -5.461 1 97.12 305 PHE B O 1
ATOM 6363 N N . GLU B 1 306 ? 9.867 -35.281 -6.742 1 98.12 306 GLU B N 1
ATOM 6364 C CA . GLU B 1 306 ? 11.25 -34.969 -6.359 1 98.12 306 GLU B CA 1
ATOM 6365 C C . GLU B 1 306 ? 11.398 -33.531 -5.891 1 98.12 306 GLU B C 1
ATOM 6367 O O . GLU B 1 306 ? 10.945 -32.625 -6.559 1 98.12 306 GLU B O 1
ATOM 6372 N N . PHE B 1 307 ? 11.922 -33.406 -4.691 1 98.31 307 PHE B N 1
ATOM 6373 C CA . PHE B 1 307 ? 12.375 -32.094 -4.25 1 98.31 307 PHE B CA 1
ATOM 6374 C C . PHE B 1 307 ? 13.844 -31.875 -4.594 1 98.31 307 PHE B C 1
ATOM 6376 O O . PHE B 1 307 ? 14.703 -32.688 -4.207 1 98.31 307 PHE B O 1
ATOM 6383 N N . THR B 1 308 ? 14.086 -30.906 -5.32 1 97.94 308 THR B N 1
ATOM 6384 C CA . THR B 1 308 ? 15.445 -30.469 -5.633 1 97.94 308 THR B CA 1
ATOM 6385 C C . THR B 1 308 ? 15.742 -29.109 -4.992 1 97.94 308 THR B C 1
ATOM 6387 O O . THR B 1 308 ? 15.047 -28.125 -5.254 1 97.94 308 THR B O 1
ATOM 6390 N N . ALA B 1 309 ? 16.734 -29.094 -4.117 1 97.25 309 ALA B N 1
ATOM 6391 C CA . ALA B 1 309 ? 17.125 -27.844 -3.471 1 97.25 309 ALA B CA 1
ATOM 6392 C C . ALA B 1 309 ? 17.516 -26.797 -4.504 1 97.25 309 ALA B C 1
ATOM 6394 O O . ALA B 1 309 ? 18.078 -27.125 -5.551 1 97.25 309 ALA B O 1
ATOM 6395 N N . PRO B 1 310 ? 17.219 -25.484 -4.414 1 97.56 310 PRO B N 1
ATOM 6396 C CA . PRO B 1 310 ? 16.703 -24.984 -3.141 1 97.56 310 PRO B CA 1
ATOM 6397 C C . PRO B 1 310 ? 15.172 -24.891 -3.123 1 97.56 310 PRO B C 1
ATOM 6399 O O . PRO B 1 310 ? 14.57 -24.719 -2.057 1 97.56 310 PRO B O 1
ATOM 6402 N N . CYS B 1 311 ? 14.445 -25.062 -4.309 1 98.25 311 CYS B N 1
ATOM 6403 C CA . CYS B 1 311 ? 13.047 -24.688 -4.191 1 98.25 311 CYS B CA 1
ATOM 6404 C C . CYS B 1 311 ? 12.211 -25.344 -5.285 1 98.25 311 CYS B C 1
ATOM 6406 O O . CYS B 1 311 ? 11.117 -24.875 -5.609 1 98.25 311 CYS B O 1
ATOM 6408 N N . LEU B 1 312 ? 12.648 -26.453 -5.91 1 98.56 312 LEU B N 1
ATOM 6409 C CA . LEU B 1 312 ? 11.914 -27.094 -6.996 1 98.56 312 LEU B CA 1
ATOM 6410 C C . LEU B 1 312 ? 11.289 -28.391 -6.531 1 98.56 312 LEU B C 1
ATOM 6412 O O . LEU B 1 312 ? 11.961 -29.234 -5.922 1 98.56 312 LEU B O 1
ATOM 6416 N N . VAL B 1 313 ? 10.039 -28.578 -6.793 1 98.69 313 VAL B N 1
ATOM 6417 C CA . VAL B 1 313 ? 9.367 -29.859 -6.68 1 98.69 313 VAL B CA 1
ATOM 6418 C C . VAL B 1 313 ? 8.836 -30.297 -8.047 1 98.69 313 VAL B C 1
ATOM 6420 O O . VAL B 1 313 ? 8.102 -29.547 -8.695 1 98.69 313 VAL B O 1
ATOM 6423 N N . LYS B 1 314 ? 9.219 -31.469 -8.445 1 98.31 314 LYS B N 1
ATOM 6424 C CA . LYS B 1 314 ? 8.82 -32 -9.734 1 98.31 314 LYS B CA 1
ATOM 6425 C C . LYS B 1 314 ? 7.965 -33.281 -9.555 1 98.31 314 LYS B C 1
ATOM 6427 O O . LYS B 1 314 ? 8.367 -34.219 -8.859 1 98.31 314 LYS B O 1
ATOM 6432 N N . TYR B 1 315 ? 6.824 -33.281 -10.109 1 97.81 315 TYR B N 1
ATOM 6433 C CA . TYR B 1 315 ? 5.98 -34.469 -10.18 1 97.81 315 TYR B CA 1
ATOM 6434 C C . TYR B 1 315 ? 6.055 -35.094 -11.555 1 97.81 315 TYR B C 1
ATOM 6436 O O . TYR B 1 315 ? 6.066 -34.406 -12.57 1 97.81 315 TYR B O 1
ATOM 6444 N N . HIS B 1 316 ? 6.145 -36.406 -11.625 1 96.94 316 HIS B N 1
ATOM 6445 C CA . HIS B 1 316 ? 6.094 -37.156 -12.859 1 96.94 316 HIS B CA 1
ATOM 6446 C C . HIS B 1 316 ? 4.945 -38.188 -12.828 1 96.94 316 HIS B C 1
ATOM 6448 O O . HIS B 1 316 ? 4.879 -39.031 -11.938 1 96.94 316 HIS B O 1
ATOM 6454 N N . PHE B 1 317 ? 4.109 -38.062 -13.805 1 93.44 317 PHE B N 1
ATOM 6455 C CA . PHE B 1 317 ? 2.975 -38.938 -13.984 1 93.44 317 PHE B CA 1
ATOM 6456 C C . PHE B 1 317 ? 3.129 -39.781 -15.266 1 93.44 317 PHE B C 1
ATOM 6458 O O . PHE B 1 317 ? 2.537 -39.438 -16.297 1 93.44 317 PHE B O 1
ATOM 6465 N N . PRO B 1 318 ? 3.715 -40.906 -15.133 1 89.81 318 PRO B N 1
ATOM 6466 C CA . PRO B 1 318 ? 4.035 -41.656 -16.344 1 89.81 318 PRO B CA 1
ATOM 6467 C C . PRO B 1 318 ? 2.789 -42.094 -17.125 1 89.81 318 PRO B C 1
ATOM 6469 O O . PRO B 1 318 ? 2.77 -42.031 -18.344 1 89.81 318 PRO B O 1
ATOM 6472 N N . LYS B 1 319 ? 1.802 -42.531 -16.469 1 84.44 319 LYS B N 1
ATOM 6473 C CA . LYS B 1 319 ? 0.597 -43.031 -17.125 1 84.44 319 LYS B CA 1
ATOM 6474 C C . LYS B 1 319 ? -0.074 -41.938 -17.953 1 84.44 319 LYS B C 1
ATOM 6476 O O . LYS B 1 319 ? -0.718 -42.25 -18.969 1 84.44 319 LYS B O 1
ATOM 6481 N N . PHE B 1 320 ? 0.151 -40.75 -17.531 1 84.19 320 PHE B N 1
ATOM 6482 C CA . PHE B 1 320 ? -0.511 -39.656 -18.219 1 84.19 320 PHE B CA 1
ATOM 6483 C C . PHE B 1 320 ? 0.47 -38.906 -19.125 1 84.19 320 PHE B C 1
ATOM 6485 O O . PHE B 1 320 ? 0.087 -37.969 -19.828 1 84.19 320 PHE B O 1
ATOM 6492 N N . GLY B 1 321 ? 1.734 -39.344 -19.078 1 89.56 321 GLY B N 1
ATOM 6493 C CA . GLY B 1 321 ? 2.738 -38.625 -19.844 1 89.56 321 GLY B CA 1
ATOM 6494 C C . GLY B 1 321 ? 2.826 -37.156 -19.469 1 89.56 321 GLY B C 1
ATOM 6495 O O . GLY B 1 321 ? 2.842 -36.281 -20.328 1 89.56 321 GLY B O 1
ATOM 6496 N N . ARG B 1 322 ? 2.775 -36.875 -18.188 1 93.19 322 ARG B N 1
ATOM 6497 C CA . ARG B 1 322 ? 2.734 -35.5 -17.703 1 93.19 322 ARG B CA 1
ATOM 6498 C C . ARG B 1 322 ? 3.795 -35.25 -16.641 1 93.19 322 ARG B C 1
ATOM 6500 O O . ARG B 1 322 ? 4.137 -36.156 -15.883 1 93.19 322 ARG B O 1
ATOM 6507 N N . VAL B 1 323 ? 4.301 -34.094 -16.656 1 96.62 323 VAL B N 1
ATOM 6508 C CA . VAL B 1 323 ? 5.215 -33.594 -15.625 1 96.62 323 VAL B CA 1
ATOM 6509 C C . VAL B 1 323 ? 4.75 -32.25 -15.125 1 96.62 323 VAL B C 1
ATOM 6511 O O . VAL B 1 323 ? 4.293 -31.406 -15.914 1 96.62 323 VAL B O 1
ATOM 6514 N N . MET B 1 324 ? 4.801 -32.062 -13.836 1 97.25 324 MET B N 1
ATOM 6515 C CA . MET B 1 324 ? 4.496 -30.766 -13.227 1 97.25 324 MET B CA 1
ATOM 6516 C C . MET B 1 324 ? 5.711 -30.219 -12.5 1 97.25 324 MET B C 1
ATOM 6518 O O . MET B 1 324 ? 6.309 -30.891 -11.664 1 97.25 324 MET B O 1
ATOM 6522 N N . ALA B 1 325 ? 6.066 -29.078 -12.844 1 98.12 325 ALA B N 1
ATOM 6523 C CA . ALA B 1 325 ? 7.117 -28.344 -12.133 1 98.12 325 ALA B CA 1
ATOM 6524 C C . ALA B 1 325 ? 6.523 -27.297 -11.195 1 98.12 325 ALA B C 1
ATOM 6526 O O . ALA B 1 325 ? 5.668 -26.5 -11.609 1 98.12 325 ALA B O 1
ATOM 6527 N N . VAL B 1 326 ? 6.969 -27.266 -9.961 1 98.5 326 VAL B N 1
ATOM 6528 C CA . VAL B 1 326 ? 6.535 -26.266 -8.992 1 98.5 326 VAL B CA 1
ATOM 6529 C C . VAL B 1 326 ? 7.754 -25.625 -8.32 1 98.5 326 VAL B C 1
ATOM 6531 O O . VAL B 1 326 ? 8.43 -26.266 -7.516 1 98.5 326 VAL B O 1
ATOM 6534 N N . TYR B 1 327 ? 8.031 -24.406 -8.656 1 98.75 327 TYR B N 1
ATOM 6535 C CA . TYR B 1 327 ? 9.031 -23.641 -7.918 1 98.75 327 TYR B CA 1
ATOM 6536 C C . TYR B 1 327 ? 8.406 -22.953 -6.711 1 98.75 327 TYR B C 1
ATOM 6538 O O . TYR B 1 327 ? 7.402 -22.25 -6.844 1 98.75 327 TYR B O 1
ATOM 6546 N N . ILE B 1 328 ? 8.914 -23.156 -5.555 1 98.81 328 ILE B N 1
ATOM 6547 C CA . ILE B 1 328 ? 8.445 -22.594 -4.293 1 98.81 328 ILE B CA 1
ATOM 6548 C C . ILE B 1 328 ? 9.516 -21.672 -3.707 1 98.81 328 ILE B C 1
ATOM 6550 O O . ILE B 1 328 ? 10.391 -22.141 -2.973 1 98.81 328 ILE B O 1
ATOM 6554 N N . ILE B 1 329 ? 9.414 -20.422 -3.967 1 98.81 329 ILE B N 1
ATOM 6555 C CA . ILE B 1 329 ? 10.484 -19.453 -3.734 1 98.81 329 ILE B CA 1
ATOM 6556 C C . ILE B 1 329 ? 10.227 -18.703 -2.436 1 98.81 329 ILE B C 1
ATOM 6558 O O . ILE B 1 329 ? 9.195 -18.031 -2.293 1 98.81 329 ILE B O 1
ATOM 6562 N N . PRO B 1 330 ? 11.148 -18.734 -1.484 1 98.5 330 PRO B N 1
ATOM 6563 C CA . PRO B 1 330 ? 10.938 -18.047 -0.214 1 98.5 330 PRO B CA 1
ATOM 6564 C C . PRO B 1 330 ? 11.078 -16.531 -0.341 1 98.5 330 PRO B C 1
ATOM 6566 O O . PRO B 1 330 ? 12.18 -16.016 -0.543 1 98.5 330 PRO B O 1
ATOM 6569 N N . SER B 1 331 ? 10.008 -15.82 -0.151 1 97.56 331 SER B N 1
ATOM 6570 C CA . SER B 1 331 ? 9.992 -14.367 -0.282 1 97.56 331 SER B CA 1
ATOM 6571 C C . SER B 1 331 ? 10.25 -13.688 1.058 1 97.56 331 SER B C 1
ATOM 6573 O O . SER B 1 331 ? 11.25 -12.984 1.22 1 97.56 331 SER B O 1
ATOM 6575 N N . ALA B 1 332 ? 9.445 -13.836 1.964 1 96.25 332 ALA B N 1
ATOM 6576 C CA . ALA B 1 332 ? 9.469 -13.289 3.316 1 96.25 332 ALA B CA 1
ATOM 6577 C C . ALA B 1 332 ? 8.805 -14.242 4.309 1 96.25 332 ALA B C 1
ATOM 6579 O O . ALA B 1 332 ? 8.141 -15.195 3.908 1 96.25 332 ALA B O 1
ATOM 6580 N N . PRO B 1 333 ? 9.07 -14.008 5.66 1 94.56 333 PRO B N 1
ATOM 6581 C CA . PRO B 1 333 ? 8.305 -14.82 6.605 1 94.56 333 PRO B CA 1
ATOM 6582 C C . PRO B 1 333 ? 6.797 -14.742 6.367 1 94.56 333 PRO B C 1
ATOM 6584 O O . PRO B 1 333 ? 6.234 -13.648 6.309 1 94.56 333 PRO B O 1
ATOM 6587 N N . GLY B 1 334 ? 6.262 -15.844 6.117 1 96.12 334 GLY B N 1
ATOM 6588 C CA . GLY B 1 334 ? 4.824 -15.891 5.91 1 96.12 334 GLY B CA 1
ATOM 6589 C C . GLY B 1 334 ? 4.422 -15.664 4.465 1 96.12 334 GLY B C 1
ATOM 6590 O O . GLY B 1 334 ? 3.234 -15.539 4.16 1 96.12 334 GLY B O 1
ATOM 6591 N N . TRP B 1 335 ? 5.371 -15.578 3.596 1 97.56 335 TRP B N 1
ATOM 6592 C CA . TRP B 1 335 ? 5.074 -15.352 2.184 1 97.56 335 TRP B CA 1
ATOM 6593 C C . TRP B 1 335 ? 5.977 -16.203 1.297 1 97.56 335 TRP B C 1
ATOM 6595 O O . TRP B 1 335 ? 7.172 -16.344 1.566 1 97.56 335 TRP B O 1
ATOM 6605 N N . THR B 1 336 ? 5.371 -16.75 0.251 1 98.5 336 THR B N 1
ATOM 6606 C CA . THR B 1 336 ? 6.078 -17.578 -0.716 1 98.5 336 THR B CA 1
ATOM 6607 C C . THR B 1 336 ? 5.582 -17.297 -2.133 1 98.5 336 THR B C 1
ATOM 6609 O O . THR B 1 336 ? 4.383 -17.125 -2.352 1 98.5 336 THR B O 1
ATOM 6612 N N . ARG B 1 337 ? 6.473 -17.219 -3.035 1 98.5 337 ARG B N 1
ATOM 6613 C CA . ARG B 1 337 ? 6.094 -17.141 -4.441 1 98.5 337 ARG B CA 1
ATOM 6614 C C . ARG B 1 337 ? 6.113 -18.531 -5.086 1 98.5 337 ARG B C 1
ATOM 6616 O O . ARG B 1 337 ? 7.094 -19.266 -4.957 1 98.5 337 ARG B O 1
ATOM 6623 N N . MET B 1 338 ? 5.059 -18.844 -5.789 1 98.69 338 MET B N 1
ATOM 6624 C CA . MET B 1 338 ? 4.973 -20.094 -6.523 1 98.69 338 MET B CA 1
ATOM 6625 C C . MET B 1 338 ? 4.98 -19.844 -8.031 1 98.69 338 MET B C 1
ATOM 6627 O O . MET B 1 338 ? 4.266 -18.969 -8.523 1 98.69 338 MET B O 1
ATOM 6631 N N . ILE B 1 339 ? 5.785 -20.578 -8.742 1 98.62 339 ILE B N 1
ATOM 6632 C CA . ILE B 1 339 ? 5.812 -20.594 -10.195 1 98.62 339 ILE B CA 1
ATOM 6633 C C . ILE B 1 339 ? 5.672 -22.016 -10.711 1 98.62 339 ILE B C 1
ATOM 6635 O O . ILE B 1 339 ? 6.461 -22.891 -10.352 1 98.62 339 ILE B O 1
ATOM 6639 N N . THR B 1 340 ? 4.68 -22.266 -11.539 1 98.19 340 THR B N 1
ATOM 6640 C CA . THR B 1 340 ? 4.355 -23.641 -11.914 1 98.19 340 THR B CA 1
ATOM 6641 C C . THR B 1 340 ? 4.148 -23.75 -13.422 1 98.19 340 THR B C 1
ATOM 6643 O O . THR B 1 340 ? 3.812 -22.781 -14.086 1 98.19 340 THR B O 1
ATOM 6646 N N . ARG B 1 341 ? 4.398 -24.938 -13.922 1 97.25 341 ARG B N 1
ATOM 6647 C CA . ARG B 1 341 ? 4.141 -25.281 -15.32 1 97.25 341 ARG B CA 1
ATOM 6648 C C . ARG B 1 341 ? 3.932 -26.781 -15.484 1 97.25 341 ARG B C 1
ATOM 6650 O O . ARG B 1 341 ? 4.59 -27.578 -14.812 1 97.25 341 ARG B O 1
ATOM 6657 N N . PHE B 1 342 ? 3.092 -27.156 -16.422 1 96.38 342 PHE B N 1
ATOM 6658 C CA . PHE B 1 342 ? 2.865 -28.547 -16.781 1 96.38 342 PHE B CA 1
ATOM 6659 C C . PHE B 1 342 ? 3.494 -28.859 -18.141 1 96.38 342 PHE B C 1
ATOM 6661 O O . PHE B 1 342 ? 3.496 -28.031 -19.031 1 96.38 342 PHE B O 1
ATOM 6668 N N . TYR B 1 343 ? 3.994 -30.062 -18.234 1 95.44 343 TYR B N 1
ATOM 6669 C CA . TYR B 1 343 ? 4.543 -30.609 -19.484 1 95.44 343 TYR B CA 1
ATOM 6670 C C . TYR B 1 343 ? 3.811 -31.875 -19.891 1 95.44 343 TYR B C 1
ATOM 6672 O O . TYR B 1 343 ? 3.256 -32.594 -19.062 1 95.44 343 TYR B O 1
ATOM 6680 N N . SER B 1 344 ? 3.814 -32.062 -21.219 1 93.75 344 SER B N 1
ATOM 6681 C CA . SER B 1 344 ? 3.266 -33.281 -21.766 1 93.75 344 SER B CA 1
ATOM 6682 C C . SER B 1 344 ? 4.277 -34 -22.672 1 93.75 344 SER B C 1
ATOM 6684 O O . SER B 1 344 ? 5.023 -33.344 -23.406 1 93.75 344 SER B O 1
ATOM 6686 N N . SER B 1 345 ? 4.219 -35.281 -22.547 1 93.19 345 SER B N 1
ATOM 6687 C CA . SER B 1 345 ? 5.055 -36.062 -23.438 1 93.19 345 SER B CA 1
ATOM 6688 C C . SER B 1 345 ? 4.668 -35.844 -24.891 1 93.19 345 SER B C 1
ATOM 6690 O O . SER B 1 345 ? 3.484 -35.75 -25.219 1 93.19 345 SER B O 1
ATOM 6692 N N . THR B 1 346 ? 5.68 -35.781 -25.75 1 91.06 346 THR B N 1
ATOM 6693 C CA . THR B 1 346 ? 5.414 -35.594 -27.172 1 91.06 346 THR B CA 1
ATOM 6694 C C . THR B 1 346 ? 5.113 -36.938 -27.844 1 91.06 346 THR B C 1
ATOM 6696 O O . THR B 1 346 ? 4.746 -36.969 -29.016 1 91.06 346 THR B O 1
ATOM 6699 N N . ALA B 1 347 ? 5.285 -37.906 -27.062 1 86.75 347 ALA B N 1
ATOM 6700 C CA . ALA B 1 347 ? 4.984 -39.219 -27.625 1 86.75 347 ALA B CA 1
ATOM 6701 C C . ALA B 1 347 ? 3.514 -39.312 -28.016 1 86.75 347 ALA B C 1
ATOM 6703 O O . ALA B 1 347 ? 2.641 -38.781 -27.344 1 86.75 347 ALA B O 1
ATOM 6704 N N . PRO B 1 348 ? 3.289 -39.906 -29.156 1 74.75 348 PRO B N 1
ATOM 6705 C CA . PRO B 1 348 ? 1.91 -40.031 -29.641 1 74.75 348 PRO B CA 1
ATOM 6706 C C . PRO B 1 348 ? 1.007 -40.781 -28.656 1 74.75 348 PRO B C 1
ATOM 6708 O O . PRO B 1 348 ? 1.427 -41.781 -28.062 1 74.75 348 PRO B O 1
ATOM 6711 N N . THR B 1 349 ? 0.169 -39.969 -28.094 1 68.38 349 THR B N 1
ATOM 6712 C CA . THR B 1 349 ? -0.81 -40.625 -27.25 1 68.38 349 THR B CA 1
ATOM 6713 C C . THR B 1 349 ? -2.035 -41.062 -28.062 1 68.38 349 THR B C 1
ATOM 6715 O O . THR B 1 349 ? -2.416 -40.375 -29.016 1 68.38 349 THR B O 1
ATOM 6718 N N . ALA B 1 350 ? -2.602 -42.156 -27.844 1 63.56 350 ALA B N 1
ATOM 6719 C CA . ALA B 1 350 ? -3.754 -42.688 -28.562 1 63.56 350 ALA B CA 1
ATOM 6720 C C . ALA B 1 350 ? -4.98 -41.781 -28.375 1 63.56 350 ALA B C 1
ATOM 6722 O O . ALA B 1 350 ? -5.328 -41.438 -27.25 1 63.56 350 ALA B O 1
ATOM 6723 N N . ARG B 1 351 ? -5.465 -41.094 -29.25 1 61.47 351 ARG B N 1
ATOM 6724 C CA . ARG B 1 351 ? -6.707 -40.344 -29.25 1 61.47 351 ARG B CA 1
ATOM 6725 C C . ARG B 1 351 ? -7.891 -41.219 -28.859 1 61.47 351 ARG B C 1
ATOM 6727 O O . ARG B 1 351 ? -8.078 -42.312 -29.438 1 61.47 351 ARG B O 1
ATOM 6734 N N . ARG B 1 352 ? -8.391 -41.031 -27.656 1 68.69 352 ARG B N 1
ATOM 6735 C CA . ARG B 1 352 ? -9.594 -41.781 -27.266 1 68.69 352 ARG B CA 1
ATOM 6736 C C . ARG B 1 352 ? -10.828 -41.219 -27.969 1 68.69 352 ARG B C 1
ATOM 6738 O O . ARG B 1 352 ? -11.039 -40 -27.984 1 68.69 352 ARG B O 1
ATOM 6745 N N . PRO B 1 353 ? -11.508 -42.031 -28.578 1 68.19 353 PRO B N 1
ATOM 6746 C CA . PRO B 1 353 ? -12.734 -41.562 -29.25 1 68.19 353 PRO B CA 1
ATOM 6747 C C . PRO B 1 353 ? -13.859 -41.25 -28.266 1 68.19 353 PRO B C 1
ATOM 6749 O O . PRO B 1 353 ? -13.734 -41.531 -27.062 1 68.19 353 PRO B O 1
ATOM 6752 N N . GLY B 1 354 ? -14.891 -40.312 -28.594 1 72.69 354 GLY B N 1
ATOM 6753 C CA . GLY B 1 354 ? -16.141 -40.094 -27.875 1 72.69 354 GLY B CA 1
ATOM 6754 C C . GLY B 1 354 ? -16.078 -38.938 -26.891 1 72.69 354 GLY B C 1
ATOM 6755 O O . GLY B 1 354 ? -15.414 -37.938 -27.156 1 72.69 354 GLY B O 1
ATOM 6756 N N . LEU B 1 355 ? -16.812 -39.031 -25.891 1 77 355 LEU B N 1
ATOM 6757 C CA . LEU B 1 355 ? -17 -37.969 -24.891 1 77 355 LEU B CA 1
ATOM 6758 C C . LEU B 1 355 ? -15.703 -37.688 -24.172 1 77 355 LEU B C 1
ATOM 6760 O O . LEU B 1 355 ? -15.391 -36.531 -23.891 1 77 355 LEU B O 1
ATOM 6764 N N . PHE B 1 356 ? -14.984 -38.75 -23.938 1 74.94 356 PHE B N 1
ATOM 6765 C CA . PHE B 1 356 ? -13.719 -38.562 -23.234 1 74.94 356 PHE B CA 1
ATOM 6766 C C . PHE B 1 356 ? -12.727 -37.781 -24.109 1 74.94 356 PHE B C 1
ATOM 6768 O O . PHE B 1 356 ? -11.938 -37 -23.609 1 74.94 356 PHE B O 1
ATOM 6775 N N . GLY B 1 357 ? -12.914 -38.062 -25.297 1 76.88 357 GLY B N 1
ATOM 6776 C CA . GLY B 1 357 ? -12.086 -37.312 -26.234 1 76.88 357 GLY B CA 1
ATOM 6777 C C . GLY B 1 357 ? -12.43 -35.844 -26.312 1 76.88 357 GLY B C 1
ATOM 6778 O O . GLY B 1 357 ? -11.531 -35 -26.344 1 76.88 357 GLY B O 1
ATOM 6779 N N . LEU B 1 358 ? -13.641 -35.594 -26.297 1 79.88 358 LEU B N 1
ATOM 6780 C CA . LEU B 1 358 ? -14.094 -34.188 -26.328 1 79.88 358 LEU B CA 1
ATOM 6781 C C . LEU B 1 358 ? -13.672 -33.469 -25.047 1 79.88 358 LEU B C 1
ATOM 6783 O O . LEU B 1 358 ? -13.227 -32.312 -25.109 1 79.88 358 LEU B O 1
ATOM 6787 N N . LEU B 1 359 ? -13.836 -34.125 -24 1 79.62 359 LEU B N 1
ATOM 6788 C CA . LEU B 1 359 ? -13.422 -33.531 -22.719 1 79.62 359 LEU B CA 1
ATOM 6789 C C . LEU B 1 359 ? -11.938 -33.188 -22.734 1 79.62 359 LEU B C 1
ATOM 6791 O O . LEU B 1 359 ? -11.516 -32.156 -22.25 1 79.62 359 LEU B O 1
ATOM 6795 N N . ARG B 1 360 ? -11.281 -34.125 -23.234 1 80.56 360 ARG B N 1
ATOM 6796 C CA . ARG B 1 360 ? -9.836 -33.906 -23.344 1 80.56 360 ARG B CA 1
ATOM 6797 C C . ARG B 1 360 ? -9.531 -32.688 -24.203 1 80.56 360 ARG B C 1
ATOM 6799 O O . ARG B 1 360 ? -8.641 -31.906 -23.875 1 80.56 360 ARG B O 1
ATOM 6806 N N . LEU B 1 361 ? -10.273 -32.562 -25.219 1 81.81 361 LEU B N 1
ATOM 6807 C CA . LEU B 1 361 ? -10.07 -31.422 -26.109 1 81.81 361 LEU B CA 1
ATOM 6808 C C . LEU B 1 361 ? -10.391 -30.109 -25.406 1 81.81 361 LEU B C 1
ATOM 6810 O O . LEU B 1 361 ? -9.688 -29.125 -25.578 1 81.81 361 LEU B O 1
ATOM 6814 N N . VAL B 1 362 ? -11.328 -30.109 -24.641 1 85.12 362 VAL B N 1
ATOM 6815 C CA . VAL B 1 362 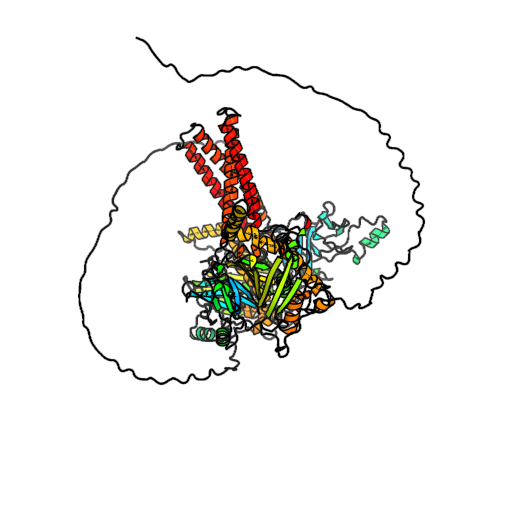? -11.742 -28.922 -23.906 1 85.12 362 VAL B CA 1
ATOM 6816 C C . VAL B 1 362 ? -10.688 -28.578 -22.859 1 85.12 362 VAL B C 1
ATOM 6818 O O . VAL B 1 362 ? -10.297 -27.406 -22.719 1 85.12 362 VAL B O 1
ATOM 6821 N N . MET B 1 363 ? -10.25 -29.594 -22.203 1 84.5 363 MET B N 1
ATOM 6822 C CA . MET B 1 363 ? -9.219 -29.375 -21.203 1 84.5 363 MET B CA 1
ATOM 6823 C C . MET B 1 363 ? -7.941 -28.828 -21.828 1 84.5 363 MET B C 1
ATOM 6825 O O . MET B 1 363 ? -7.301 -27.938 -21.281 1 84.5 363 MET B O 1
ATOM 6829 N N . GLU B 1 364 ? -7.738 -29.406 -22.922 1 85.38 364 GLU B N 1
ATOM 6830 C CA . GLU B 1 364 ? -6.559 -28.953 -23.641 1 85.38 364 GLU B CA 1
ATOM 6831 C C . GLU B 1 364 ? -6.711 -27.5 -24.078 1 85.38 364 GLU B C 1
ATOM 6833 O O . GLU B 1 364 ? -5.746 -26.734 -24.062 1 85.38 364 GLU B O 1
ATOM 6838 N N . ALA B 1 365 ? -7.855 -27.188 -24.422 1 88.56 365 ALA B N 1
ATOM 6839 C CA . ALA B 1 365 ? -8.125 -25.812 -24.844 1 88.56 365 ALA B CA 1
ATOM 6840 C C . ALA B 1 365 ? -7.984 -24.844 -23.688 1 88.56 365 ALA B C 1
ATOM 6842 O O . ALA B 1 365 ? -7.414 -23.75 -23.828 1 88.56 365 ALA B O 1
ATOM 6843 N N . VAL B 1 366 ? -8.438 -25.203 -22.594 1 90.5 366 VAL B N 1
ATOM 6844 C CA . VAL B 1 366 ? -8.352 -24.359 -21.406 1 90.5 366 VAL B CA 1
ATOM 6845 C C . VAL B 1 366 ? -6.891 -24.219 -20.969 1 90.5 366 VAL B C 1
ATOM 6847 O O . VAL B 1 366 ? -6.422 -23.125 -20.688 1 90.5 366 VAL B O 1
ATOM 6850 N N . GLU B 1 367 ? -6.215 -25.312 -21.031 1 91.88 367 GLU B N 1
ATOM 6851 C CA . GLU B 1 367 ? -4.82 -25.312 -20.594 1 91.88 367 GLU B CA 1
ATOM 6852 C C . GLU B 1 367 ? -3.939 -24.516 -21.547 1 91.88 367 GLU B C 1
ATOM 6854 O O . GLU B 1 367 ? -2.914 -23.969 -21.141 1 91.88 367 GLU B O 1
ATOM 6859 N N . SER B 1 368 ? -4.426 -24.453 -22.75 1 91.94 368 SER B N 1
ATOM 6860 C CA . SER B 1 368 ? -3.625 -23.781 -23.766 1 91.94 368 SER B CA 1
ATOM 6861 C C . SER B 1 368 ? -3.826 -22.266 -23.703 1 91.94 368 SER B C 1
ATOM 6863 O O . SER B 1 368 ? -3.029 -21.516 -24.266 1 91.94 368 SER B O 1
ATOM 6865 N N . ASN B 1 369 ? -4.852 -21.859 -23.078 1 95.19 369 ASN B N 1
ATOM 6866 C CA . ASN B 1 369 ? -5.133 -20.438 -22.891 1 95.19 369 ASN B CA 1
ATOM 6867 C C . ASN B 1 369 ? -4.75 -19.969 -21.484 1 95.19 369 ASN B C 1
ATOM 6869 O O . ASN B 1 369 ? -5.395 -20.344 -20.516 1 95.19 369 ASN B O 1
ATOM 6873 N N . ARG B 1 370 ? -3.816 -19.109 -21.453 1 96 370 ARG B N 1
ATOM 6874 C CA . ARG B 1 370 ? -3.238 -18.688 -20.172 1 96 370 ARG B CA 1
ATOM 6875 C C . ARG B 1 370 ? -4.301 -18.078 -19.266 1 96 370 ARG B C 1
ATOM 6877 O O . ARG B 1 370 ? -4.32 -18.359 -18.062 1 96 370 ARG B O 1
ATOM 6884 N N . VAL B 1 371 ? -5.168 -17.266 -19.812 1 97 371 VAL B N 1
ATOM 6885 C CA . VAL B 1 371 ? -6.199 -16.578 -19.031 1 97 371 VAL B CA 1
ATOM 6886 C C . VAL B 1 371 ? -7.18 -17.609 -18.453 1 97 371 VAL B C 1
ATOM 6888 O O . VAL B 1 371 ? -7.473 -17.578 -17.266 1 97 371 VAL B O 1
ATOM 6891 N N . LEU B 1 372 ? -7.645 -18.5 -19.312 1 96 372 LEU B N 1
ATOM 6892 C CA . LEU B 1 372 ? -8.602 -19.5 -18.875 1 96 372 LEU B CA 1
ATOM 6893 C C . LEU B 1 372 ? -7.957 -20.484 -17.891 1 96 372 LEU B C 1
ATOM 6895 O O . LEU B 1 372 ? -8.57 -20.844 -16.891 1 96 372 LEU B O 1
ATOM 6899 N N . GLU B 1 373 ? -6.793 -20.844 -18.188 1 96.38 373 GLU B N 1
ATOM 6900 C CA . GLU B 1 373 ? -6.074 -21.75 -17.297 1 96.38 373 GLU B CA 1
ATOM 6901 C C . GLU B 1 373 ? -5.879 -21.141 -15.914 1 96.38 373 GLU B C 1
ATOM 6903 O O . GLU B 1 373 ? -6.09 -21.812 -14.898 1 96.38 373 GLU B O 1
ATOM 6908 N N . HIS B 1 374 ? -5.508 -19.875 -15.867 1 97.75 374 HIS B N 1
ATOM 6909 C CA . HIS B 1 374 ? -5.305 -19.188 -14.594 1 97.75 374 HIS B CA 1
ATOM 6910 C C . HIS B 1 374 ? -6.617 -19.031 -13.836 1 97.75 374 HIS B C 1
ATOM 6912 O O . HIS B 1 374 ? -6.688 -19.344 -12.641 1 97.75 374 HIS B O 1
ATOM 6918 N N . ALA B 1 375 ? -7.613 -18.594 -14.531 1 95.44 375 ALA B N 1
ATOM 6919 C CA . ALA B 1 375 ? -8.875 -18.219 -13.906 1 95.44 375 ALA B CA 1
ATOM 6920 C C . ALA B 1 375 ? -9.664 -19.438 -13.453 1 95.44 375 ALA B C 1
ATOM 6922 O O . ALA B 1 375 ? -10.258 -19.438 -12.375 1 95.44 375 ALA B O 1
ATOM 6923 N N . LEU B 1 376 ? -9.586 -20.484 -14.258 1 92.81 376 LEU B N 1
ATOM 6924 C CA . LEU B 1 376 ? -10.516 -21.594 -14.031 1 92.81 376 LEU B CA 1
ATOM 6925 C C . LEU B 1 376 ? -9.82 -22.766 -13.344 1 92.81 376 LEU B C 1
ATOM 6927 O O . LEU B 1 376 ? -10.484 -23.625 -12.773 1 92.81 376 LEU B O 1
ATOM 6931 N N . MET B 1 377 ? -8.539 -22.781 -13.367 1 92.88 377 MET B N 1
ATOM 6932 C CA . MET B 1 377 ? -7.895 -23.984 -12.875 1 92.88 377 MET B CA 1
ATOM 6933 C C . MET B 1 377 ? -6.867 -23.672 -11.797 1 92.88 377 MET B C 1
ATOM 6935 O O . MET B 1 377 ? -7.102 -23.938 -10.617 1 92.88 377 MET B O 1
ATOM 6939 N N . ARG B 1 378 ? -5.789 -23 -12.164 1 94.5 378 ARG B N 1
ATOM 6940 C CA . ARG B 1 378 ? -4.645 -22.859 -11.266 1 94.5 378 ARG B CA 1
ATOM 6941 C C . ARG B 1 378 ? -5.023 -22.109 -10 1 94.5 378 ARG B C 1
ATOM 6943 O O . ARG B 1 378 ? -4.664 -22.516 -8.891 1 94.5 378 ARG B O 1
ATOM 6950 N N . ASN B 1 379 ? -5.676 -20.984 -10.172 1 96.31 379 ASN B N 1
ATOM 6951 C CA . ASN B 1 379 ? -6.082 -20.219 -9 1 96.31 379 ASN B CA 1
ATOM 6952 C C . ASN B 1 379 ? -7.035 -21 -8.117 1 96.31 379 ASN B C 1
ATOM 6954 O O . ASN B 1 379 ? -6.98 -20.906 -6.887 1 96.31 379 ASN B O 1
ATOM 6958 N N . GLN B 1 380 ? -7.859 -21.719 -8.742 1 93.62 380 GLN B N 1
ATOM 6959 C CA . GLN B 1 380 ? -8.828 -22.5 -7.984 1 93.62 380 GLN B CA 1
ATOM 6960 C C . GLN B 1 380 ? -8.133 -23.547 -7.113 1 93.62 380 GLN B C 1
ATOM 6962 O O . GLN B 1 380 ? -8.523 -23.75 -5.961 1 93.62 380 GLN B O 1
ATOM 6967 N N . VAL B 1 381 ? -7.176 -24.188 -7.633 1 94.12 381 VAL B N 1
ATOM 6968 C CA . VAL B 1 381 ? -6.418 -25.188 -6.883 1 94.12 381 VAL B CA 1
ATOM 6969 C C . VAL B 1 381 ? -5.77 -24.531 -5.664 1 94.12 381 VAL B C 1
ATOM 6971 O O . VAL B 1 381 ? -5.902 -25.031 -4.543 1 94.12 381 VAL B O 1
ATOM 6974 N N . LEU B 1 382 ? -5.133 -23.438 -5.863 1 96.06 382 LEU B N 1
ATOM 6975 C CA . LEU B 1 382 ? -4.434 -22.766 -4.777 1 96.06 382 LEU B CA 1
ATOM 6976 C C . LEU B 1 382 ? -5.418 -22.234 -3.742 1 96.06 382 LEU B C 1
ATOM 6978 O O . LEU B 1 382 ? -5.125 -22.219 -2.545 1 96.06 382 LEU B O 1
ATOM 6982 N N . ASP B 1 383 ? -6.566 -21.812 -4.215 1 94.88 383 ASP B N 1
ATOM 6983 C CA . ASP B 1 383 ? -7.594 -21.328 -3.303 1 94.88 383 ASP B CA 1
ATOM 6984 C C . ASP B 1 383 ? -8.031 -22.406 -2.328 1 94.88 383 ASP B C 1
ATOM 6986 O O . ASP B 1 383 ? -8.391 -22.125 -1.186 1 94.88 383 ASP B O 1
ATOM 6990 N N . GLY B 1 384 ? -8.031 -23.578 -2.75 1 92.56 384 GLY B N 1
ATOM 6991 C CA . GLY B 1 384 ? -8.43 -24.688 -1.895 1 92.56 384 GLY B CA 1
ATOM 6992 C C . GLY B 1 384 ? -7.465 -24.922 -0.745 1 92.56 384 GLY B C 1
ATOM 6993 O O . GLY B 1 384 ? -7.84 -25.516 0.269 1 92.56 384 GLY B O 1
ATOM 6994 N N . ASP B 1 385 ? -6.285 -24.438 -0.864 1 94.75 385 ASP B N 1
ATOM 6995 C CA . ASP B 1 385 ? -5.246 -24.766 0.11 1 94.75 385 ASP B CA 1
ATOM 6996 C C . ASP B 1 385 ? -4.879 -23.531 0.945 1 94.75 385 ASP B C 1
ATOM 6998 O O . ASP B 1 385 ? -4.609 -23.656 2.143 1 94.75 385 ASP B O 1
ATOM 7002 N N . ASN B 1 386 ? -4.879 -22.391 0.362 1 95.5 386 ASN B N 1
ATOM 7003 C CA . ASN B 1 386 ? -4.152 -21.234 0.876 1 95.5 386 ASN B CA 1
ATOM 7004 C C . ASN B 1 386 ? -4.641 -20.844 2.268 1 95.5 386 ASN B C 1
ATOM 7006 O O . ASN B 1 386 ? -3.832 -20.625 3.17 1 95.5 386 ASN B O 1
ATOM 7010 N N . TYR B 1 387 ? -5.926 -20.781 2.43 1 92.94 387 TYR B N 1
ATOM 7011 C CA . TYR B 1 387 ? -6.422 -20.312 3.717 1 92.94 387 TYR B CA 1
ATOM 7012 C C . TYR B 1 387 ? -6.191 -21.359 4.805 1 92.94 387 TYR B C 1
ATOM 7014 O O . TYR B 1 387 ? -5.859 -21 5.941 1 92.94 387 TYR B O 1
ATOM 7022 N N . ILE B 1 388 ? -6.324 -22.625 4.504 1 92.5 388 ILE B N 1
ATOM 7023 C CA . ILE B 1 388 ? -6.059 -23.719 5.441 1 92.5 388 ILE B CA 1
ATOM 7024 C C . ILE B 1 388 ? -4.598 -23.656 5.887 1 92.5 388 ILE B C 1
ATOM 7026 O O . ILE B 1 388 ? -4.305 -23.719 7.082 1 92.5 388 ILE B O 1
ATOM 7030 N N . LEU B 1 389 ? -3.719 -23.531 4.93 1 96.31 389 LEU B N 1
ATOM 7031 C CA . LEU B 1 389 ? -2.289 -23.516 5.219 1 96.31 389 LEU B CA 1
ATOM 7032 C C . LEU B 1 389 ? -1.912 -22.281 6.027 1 96.31 389 LEU B C 1
ATOM 7034 O O . LEU B 1 389 ? -1.067 -22.359 6.926 1 96.31 389 LEU B O 1
ATOM 7038 N N . HIS B 1 390 ? -2.582 -21.156 5.648 1 96.38 390 HIS B N 1
ATOM 7039 C CA . HIS B 1 390 ? -2.375 -19.891 6.363 1 96.38 390 HIS B CA 1
ATOM 7040 C C . HIS B 1 390 ? -2.664 -20.062 7.852 1 96.38 390 HIS B C 1
ATOM 7042 O O . HIS B 1 390 ? -1.88 -19.609 8.688 1 96.38 390 HIS B O 1
ATOM 7048 N N . LEU B 1 391 ? -3.689 -20.734 8.195 1 91.56 391 LEU B N 1
ATOM 7049 C CA . LEU B 1 391 ? -4.07 -20.938 9.586 1 91.56 391 LEU B CA 1
ATOM 7050 C C . LEU B 1 391 ? -3.219 -22.031 10.227 1 91.56 391 LEU B C 1
ATOM 7052 O O . LEU B 1 391 ? -2.795 -21.906 11.375 1 91.56 391 LEU B O 1
ATOM 7056 N N . GLN B 1 392 ? -2.934 -23.047 9.461 1 93.31 392 GLN B N 1
ATOM 7057 C CA . GLN B 1 392 ? -2.199 -24.203 9.984 1 93.31 392 GLN B CA 1
ATOM 7058 C C . GLN B 1 392 ? -0.813 -23.797 10.469 1 93.31 392 GLN B C 1
ATOM 7060 O O . GLN B 1 392 ? -0.384 -24.219 11.547 1 93.31 392 GLN B O 1
ATOM 7065 N N . GLU B 1 393 ? -0.083 -23.094 9.68 1 94.44 393 GLU B N 1
ATOM 7066 C CA . GLU B 1 393 ? 1.279 -22.734 10.07 1 94.44 393 GLU B CA 1
ATOM 7067 C C . GLU B 1 393 ? 1.29 -21.891 11.344 1 94.44 393 GLU B C 1
ATOM 7069 O O . GLU B 1 393 ? 2.201 -22.016 12.164 1 94.44 393 GLU B O 1
ATOM 7074 N N . ARG B 1 394 ? 0.313 -21.078 11.5 1 92.75 394 ARG B N 1
ATOM 7075 C CA . ARG B 1 394 ? 0.205 -20.266 12.695 1 92.75 394 ARG B CA 1
ATOM 7076 C C . ARG B 1 394 ? -0.093 -21.109 13.922 1 92.75 394 ARG B C 1
ATOM 7078 O O . ARG B 1 394 ? 0.462 -20.875 15 1 92.75 394 ARG B O 1
ATOM 7085 N N . ILE B 1 395 ? -0.954 -22.078 13.805 1 90.38 395 ILE B N 1
ATOM 7086 C CA . ILE B 1 395 ? -1.279 -23 14.898 1 90.38 395 ILE B CA 1
ATOM 7087 C C . ILE B 1 395 ? -0.027 -23.766 15.32 1 90.38 395 ILE B C 1
ATOM 7089 O O . ILE B 1 395 ? 0.257 -23.891 16.516 1 90.38 395 ILE B O 1
ATOM 7093 N N . LEU B 1 396 ? 0.703 -24.234 14.344 1 91.81 396 LEU B N 1
ATOM 7094 C CA . LEU B 1 396 ? 1.919 -24.984 14.648 1 91.81 396 LEU B CA 1
ATOM 7095 C C . LEU B 1 396 ? 2.938 -24.094 15.359 1 91.81 396 LEU B C 1
ATOM 7097 O O . LEU B 1 396 ? 3.555 -24.516 16.344 1 91.81 396 LEU B O 1
ATOM 7101 N N . LEU B 1 397 ? 3.174 -22.875 14.852 1 92.19 397 LEU B N 1
ATOM 7102 C CA . LEU B 1 397 ? 4.176 -21.969 15.406 1 92.19 397 LEU B CA 1
ATOM 7103 C C . LEU B 1 397 ? 3.775 -21.5 16.797 1 92.19 397 LEU B C 1
ATOM 7105 O O . LEU B 1 397 ? 4.625 -21.078 17.578 1 92.19 397 LEU B O 1
ATOM 7109 N N . ALA B 1 398 ? 2.498 -21.484 17 1 89 398 ALA B N 1
ATOM 7110 C CA . ALA B 1 398 ? 2.027 -21.109 18.328 1 89 398 ALA B CA 1
ATOM 7111 C C . ALA B 1 398 ? 2.447 -22.141 19.359 1 89 398 ALA B C 1
ATOM 7113 O O . ALA B 1 398 ? 2.471 -21.844 20.562 1 89 398 ALA B O 1
ATOM 7114 N N . GLU B 1 399 ? 2.764 -23.312 18.703 1 83.25 399 GLU B N 1
ATOM 7115 C CA . GLU B 1 399 ? 3.262 -24.359 19.578 1 83.25 399 GLU B CA 1
ATOM 7116 C C . GLU B 1 399 ? 4.75 -24.172 19.859 1 83.25 399 GLU B C 1
ATOM 7118 O O . GLU B 1 399 ? 5.477 -23.609 19.047 1 83.25 399 GLU B O 1
ATOM 7123 N N . ASN B 1 400 ? 5.215 -23.906 20.984 1 75.62 400 ASN B N 1
ATOM 7124 C CA . ASN B 1 400 ? 6.625 -23.75 21.312 1 75.62 400 ASN B CA 1
ATOM 7125 C C . ASN B 1 400 ? 7.488 -24.797 20.609 1 75.62 400 ASN B C 1
ATOM 7127 O O . ASN B 1 400 ? 7.051 -25.938 20.406 1 75.62 400 ASN B O 1
ATOM 7131 N N . GLY B 1 401 ? 8.68 -24.391 19.75 1 78.69 401 GLY B N 1
ATOM 7132 C CA . GLY B 1 401 ? 9.609 -25.344 19.156 1 78.69 401 GLY B CA 1
ATOM 7133 C C . GLY B 1 401 ? 10.117 -24.922 17.797 1 78.69 401 GLY B C 1
ATOM 7134 O O . GLY B 1 401 ? 10.93 -25.625 17.188 1 78.69 401 GLY B O 1
ATOM 7135 N N . GLY B 1 402 ? 9.586 -23.938 17.328 1 79.88 402 GLY B N 1
ATOM 7136 C CA . GLY B 1 402 ? 10.086 -23.453 16.062 1 79.88 402 GLY B CA 1
ATOM 7137 C C . GLY B 1 402 ? 9.789 -24.391 14.898 1 79.88 402 GLY B C 1
ATOM 7138 O O . GLY B 1 402 ? 8.68 -24.922 14.789 1 79.88 402 GLY B O 1
ATOM 7139 N N . HIS B 1 403 ? 10.812 -24.594 14.008 1 79.19 403 HIS B N 1
ATOM 7140 C CA . HIS B 1 403 ? 10.633 -25.406 12.812 1 79.19 403 HIS B CA 1
ATOM 7141 C C . HIS B 1 403 ? 10.586 -26.891 13.148 1 79.19 403 HIS B C 1
ATOM 7143 O O . HIS B 1 403 ? 10.203 -27.703 12.312 1 79.19 403 HIS B O 1
ATOM 7149 N N . GLU B 1 404 ? 10.93 -27.297 14.375 1 84.75 404 GLU B N 1
ATOM 7150 C CA . GLU B 1 404 ? 10.906 -28.703 14.766 1 84.75 404 GLU B CA 1
ATOM 7151 C C . GLU B 1 404 ? 9.617 -29.047 15.516 1 84.75 404 GLU B C 1
ATOM 7153 O O . GLU B 1 404 ? 9.414 -30.203 15.914 1 84.75 404 GLU B O 1
ATOM 7158 N N . ALA B 1 405 ? 8.781 -28.125 15.625 1 87.38 405 ALA B N 1
ATOM 7159 C CA . ALA B 1 405 ? 7.555 -28.312 16.391 1 87.38 405 ALA B CA 1
ATOM 7160 C C . ALA B 1 405 ? 6.703 -29.438 15.82 1 87.38 405 ALA B C 1
ATOM 7162 O O . ALA B 1 405 ? 5.926 -30.062 16.531 1 87.38 405 ALA B O 1
ATOM 7163 N N . TRP B 1 406 ? 6.902 -29.688 14.516 1 88.81 406 TRP B N 1
ATOM 7164 C CA . TRP B 1 406 ? 6.094 -30.688 13.836 1 88.81 406 TRP B CA 1
ATOM 7165 C C . TRP B 1 406 ? 6.285 -32.062 14.469 1 88.81 406 TRP B C 1
ATOM 7167 O O . TRP B 1 406 ? 5.355 -32.875 14.508 1 88.81 406 TRP B O 1
ATOM 7177 N N . ARG B 1 407 ? 7.422 -32.406 14.961 1 88.88 407 ARG B N 1
ATOM 7178 C CA . ARG B 1 407 ? 7.754 -33.719 15.516 1 88.88 407 ARG B CA 1
ATOM 7179 C C . ARG B 1 407 ? 6.84 -34.062 16.688 1 88.88 407 ARG B C 1
ATOM 7181 O O . ARG B 1 407 ? 6.473 -35.219 16.875 1 88.88 407 ARG B O 1
ATOM 7188 N N . GLN B 1 408 ? 6.484 -33.031 17.391 1 88.25 408 GLN B N 1
ATOM 7189 C CA . GLN B 1 408 ? 5.707 -33.281 18.594 1 88.25 408 GLN B CA 1
ATOM 7190 C C . GLN B 1 408 ? 4.211 -33.094 18.344 1 88.25 408 GLN B C 1
ATOM 7192 O O . GLN B 1 408 ? 3.381 -33.688 19.016 1 88.25 408 GLN B O 1
ATOM 7197 N N . HIS B 1 409 ? 3.924 -32.344 17.328 1 90.56 409 HIS B N 1
ATOM 7198 C CA . HIS B 1 409 ? 2.541 -31.875 17.281 1 90.56 409 HIS B CA 1
ATOM 7199 C C . HIS B 1 409 ? 1.782 -32.5 16.125 1 90.56 409 HIS B C 1
ATOM 7201 O O . HIS B 1 409 ? 0.551 -32.469 16.078 1 90.56 409 HIS B O 1
ATOM 7207 N N . TYR B 1 410 ? 2.537 -33 15.188 1 90.81 410 TYR B N 1
ATOM 7208 C CA . TYR B 1 410 ? 1.884 -33.75 14.125 1 90.81 410 TYR B CA 1
ATOM 7209 C C . TYR B 1 410 ? 1.701 -35.219 14.531 1 90.81 410 TYR B C 1
ATOM 7211 O O . TYR B 1 410 ? 2.52 -35.781 15.273 1 90.81 410 TYR B O 1
ATOM 7219 N N . PHE B 1 411 ? 0.564 -35.812 14.117 1 92.69 411 PHE B N 1
ATOM 7220 C CA . PHE B 1 411 ? 0.332 -37.25 14.219 1 92.69 411 PHE B CA 1
ATOM 7221 C C 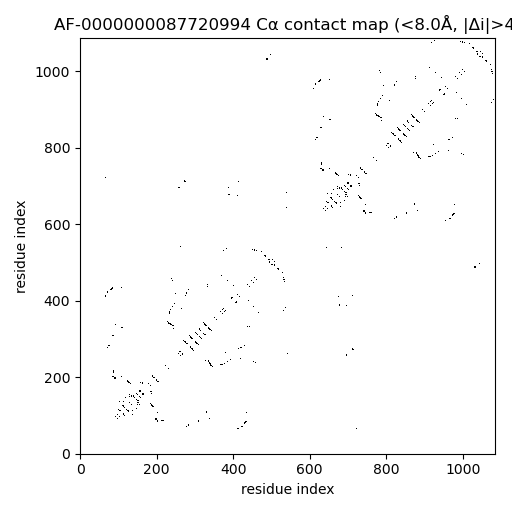. PHE B 1 411 ? 0.198 -37.875 12.828 1 92.69 411 PHE B C 1
ATOM 7223 O O . PHE B 1 411 ? -0.844 -37.75 12.188 1 92.69 411 PHE B O 1
ATOM 7230 N N . MET B 1 412 ? 1.281 -38.562 12.391 1 91.94 412 MET B N 1
ATOM 7231 C CA . MET B 1 412 ? 1.391 -39.062 11.023 1 91.94 412 MET B CA 1
ATOM 7232 C C . MET B 1 412 ? 1.697 -40.531 11.008 1 91.94 412 MET B C 1
ATOM 7234 O O . MET B 1 412 ? 2.814 -40.938 10.688 1 91.94 412 MET B O 1
ATOM 7238 N N . PRO B 1 413 ? 0.724 -41.375 11.203 1 87.44 413 PRO B N 1
ATOM 7239 C CA . PRO B 1 413 ? 0.953 -42.812 11.367 1 87.44 413 PRO B CA 1
ATOM 7240 C C . PRO B 1 413 ? 1.069 -43.562 10.031 1 87.44 413 PRO B C 1
ATOM 7242 O O . PRO B 1 413 ? 1.509 -44.719 10 1 87.44 413 PRO B O 1
ATOM 7245 N N . GLY B 1 414 ? 0.678 -43 9.016 1 87.44 414 GLY B N 1
ATOM 7246 C CA . GLY B 1 414 ? 0.585 -43.719 7.75 1 87.44 414 GLY B CA 1
ATOM 7247 C C . GLY B 1 414 ? 1.77 -43.438 6.836 1 87.44 414 GLY B C 1
ATOM 7248 O O . GLY B 1 414 ? 2.432 -42.406 6.938 1 87.44 414 GLY B O 1
ATOM 7249 N N . GLN B 1 415 ? 1.898 -44.344 5.883 1 89.69 415 GLN B N 1
ATOM 7250 C CA . GLN B 1 415 ? 2.939 -44.219 4.871 1 89.69 415 GLN B CA 1
ATOM 7251 C C . GLN B 1 415 ? 2.633 -43.062 3.926 1 89.69 415 GLN B C 1
ATOM 7253 O O . GLN B 1 415 ? 3.529 -42.531 3.252 1 89.69 415 GLN B O 1
ATOM 7258 N N . SER B 1 416 ? 1.439 -42.656 3.945 1 90.38 416 SER B N 1
ATOM 7259 C CA . SER B 1 416 ? 1 -41.531 3.102 1 90.38 416 SER B CA 1
ATOM 7260 C C . SER B 1 416 ? 1.697 -40.25 3.486 1 90.38 416 SER B C 1
ATOM 7262 O O . SER B 1 416 ? 1.71 -39.281 2.711 1 90.38 416 SER B O 1
ATOM 7264 N N . ASP B 1 417 ? 2.34 -40.281 4.66 1 93.56 417 ASP B N 1
ATOM 7265 C CA . ASP B 1 417 ? 2.936 -39.031 5.164 1 93.56 417 ASP B CA 1
ATOM 7266 C C . ASP B 1 417 ? 4.438 -39 4.895 1 93.56 417 ASP B C 1
ATOM 7268 O O . ASP B 1 417 ? 5.137 -38.094 5.355 1 93.56 417 ASP B O 1
ATOM 7272 N N . THR B 1 418 ? 4.902 -39.906 4.18 1 93.81 418 THR B N 1
ATOM 7273 C CA . THR B 1 418 ? 6.34 -40.031 3.961 1 93.81 418 THR B CA 1
ATOM 7274 C C . THR B 1 418 ? 6.883 -38.812 3.229 1 93.81 418 THR B C 1
ATOM 7276 O O . THR B 1 418 ? 8.016 -38.406 3.467 1 93.81 418 THR B O 1
ATOM 7279 N N . GLY B 1 419 ? 6.152 -38.25 2.301 1 95.69 419 GLY B N 1
ATOM 7280 C CA . GLY B 1 419 ? 6.578 -37.031 1.654 1 95.69 419 GLY B CA 1
ATOM 7281 C C . GLY B 1 419 ? 6.82 -35.906 2.631 1 95.69 419 GLY B C 1
ATOM 7282 O O . GLY B 1 419 ? 7.801 -35.156 2.506 1 95.69 419 GLY B O 1
ATOM 7283 N N . ILE B 1 420 ? 5.992 -35.781 3.627 1 95.44 420 ILE B N 1
ATOM 7284 C CA . ILE B 1 420 ? 6.082 -34.719 4.641 1 95.44 420 ILE B CA 1
ATOM 7285 C C . ILE B 1 420 ? 7.301 -34.969 5.527 1 95.44 420 ILE B C 1
ATOM 7287 O O . ILE B 1 420 ? 8.086 -34.062 5.777 1 95.44 420 ILE B O 1
ATOM 7291 N N . THR B 1 421 ? 7.418 -36.188 5.953 1 94.62 421 THR B N 1
ATOM 7292 C CA . THR B 1 421 ? 8.539 -36.5 6.84 1 94.62 421 THR B CA 1
ATOM 7293 C C . THR B 1 421 ? 9.867 -36.344 6.102 1 94.62 421 THR B C 1
ATOM 7295 O O . THR B 1 421 ? 10.867 -35.969 6.699 1 94.62 421 THR B O 1
ATOM 7298 N N . SER B 1 422 ? 9.898 -36.656 4.824 1 96.06 422 SER B N 1
ATOM 7299 C CA . SER B 1 422 ? 11.102 -36.469 4.02 1 96.06 422 SER B CA 1
ATOM 7300 C C . SER B 1 422 ? 11.461 -34.969 3.943 1 96.06 422 SER B C 1
ATOM 7302 O O . SER B 1 422 ? 12.617 -34.594 4.145 1 96.06 422 SER B O 1
ATOM 7304 N N . TRP B 1 423 ? 10.492 -34.156 3.691 1 96.81 423 TRP B N 1
ATOM 7305 C CA . TRP B 1 423 ? 10.711 -32.719 3.592 1 96.81 423 TRP B CA 1
ATOM 7306 C C . TRP B 1 423 ? 11.156 -32.156 4.934 1 96.81 423 TRP B C 1
ATOM 7308 O O . TRP B 1 423 ? 12.148 -31.422 5.004 1 96.81 423 TRP B O 1
ATOM 7318 N N . ARG B 1 424 ? 10.414 -32.438 5.949 1 95.12 424 ARG B N 1
ATOM 7319 C CA . ARG B 1 424 ? 10.703 -31.875 7.266 1 95.12 424 ARG B CA 1
ATOM 7320 C C . ARG B 1 424 ? 12.07 -32.344 7.77 1 95.12 424 ARG B C 1
ATOM 7322 O O . ARG B 1 424 ? 12.812 -31.562 8.367 1 95.12 424 ARG B O 1
ATOM 7329 N N . SER B 1 425 ? 12.344 -33.562 7.512 1 93.81 425 SER B N 1
ATOM 7330 C CA . SER B 1 425 ? 13.68 -34.062 7.859 1 93.81 425 SER B CA 1
ATOM 7331 C C . SER B 1 425 ? 14.758 -33.344 7.074 1 93.81 425 SER B C 1
ATOM 7333 O O . SER B 1 425 ? 15.789 -32.969 7.633 1 93.81 425 SER B O 1
ATOM 7335 N N . TRP B 1 426 ? 14.531 -33.188 5.812 1 96.12 426 TRP B N 1
ATOM 7336 C CA . TRP B 1 426 ? 15.484 -32.469 4.984 1 96.12 426 TRP B CA 1
ATOM 7337 C C . TRP B 1 426 ? 15.695 -31.047 5.527 1 96.12 426 TRP B C 1
ATOM 7339 O O . TRP B 1 426 ? 16.828 -30.578 5.645 1 96.12 426 TRP B O 1
ATOM 7349 N N . LEU B 1 427 ? 14.578 -30.344 5.828 1 96.06 427 LEU B N 1
ATOM 7350 C CA . LEU B 1 427 ? 14.633 -28.984 6.344 1 96.06 427 LEU B CA 1
ATOM 7351 C C . LEU B 1 427 ? 15.43 -28.922 7.641 1 96.06 427 LEU B C 1
ATOM 7353 O O . LEU B 1 427 ? 16.281 -28.047 7.801 1 96.06 427 LEU B O 1
ATOM 7357 N N . ASP B 1 428 ? 15.172 -29.844 8.539 1 93.5 428 ASP B N 1
ATOM 7358 C CA . ASP B 1 428 ? 15.828 -29.875 9.844 1 93.5 428 ASP B CA 1
ATOM 7359 C C . ASP B 1 428 ? 17.328 -30.078 9.695 1 93.5 428 ASP B C 1
ATOM 7361 O O . ASP B 1 428 ? 18.125 -29.469 10.422 1 93.5 428 ASP B O 1
ATOM 7365 N N . ARG B 1 429 ? 17.672 -30.875 8.797 1 92.81 429 ARG B N 1
ATOM 7366 C CA . ARG B 1 429 ? 19.062 -31.297 8.703 1 92.81 429 ARG B CA 1
ATOM 7367 C C . ARG B 1 429 ? 19.859 -30.375 7.785 1 92.81 429 ARG B C 1
ATOM 7369 O O . ARG B 1 429 ? 21 -30 8.102 1 92.81 429 ARG B O 1
ATOM 7376 N N . PHE B 1 430 ? 19.25 -30.062 6.645 1 95.69 430 PHE B N 1
ATOM 7377 C CA . PHE B 1 430 ? 20.031 -29.391 5.609 1 95.69 430 PHE B CA 1
ATOM 7378 C C . PHE B 1 430 ? 19.5 -27.984 5.359 1 95.69 430 PHE B C 1
ATOM 7380 O O . PHE B 1 430 ? 20.234 -27.125 4.875 1 95.69 430 PHE B O 1
ATOM 7387 N N . GLY B 1 431 ? 18.25 -27.734 5.602 1 96.75 431 GLY B N 1
ATOM 7388 C CA . GLY B 1 431 ? 17.625 -26.484 5.223 1 96.75 431 GLY B CA 1
ATOM 7389 C C . GLY B 1 431 ? 17.391 -25.547 6.402 1 96.75 431 GLY B C 1
ATOM 7390 O O . GLY B 1 431 ? 16.781 -24.484 6.25 1 96.75 431 GLY B O 1
ATOM 7391 N N . ARG B 1 432 ? 17.891 -25.781 7.539 1 94.31 432 ARG B N 1
ATOM 7392 C CA . ARG B 1 432 ? 17.531 -25.109 8.781 1 94.31 432 ARG B CA 1
ATOM 7393 C C . ARG B 1 432 ? 18.016 -23.656 8.789 1 94.31 432 ARG B C 1
ATOM 7395 O O . ARG B 1 432 ? 17.547 -22.844 9.586 1 94.31 432 ARG B O 1
ATOM 7402 N N . ALA B 1 433 ? 18.922 -23.359 7.918 1 95.94 433 ALA B N 1
ATOM 7403 C CA . ALA B 1 433 ? 19.484 -22.016 7.902 1 95.94 433 ALA B CA 1
ATOM 7404 C C . ALA B 1 433 ? 18.703 -21.094 6.969 1 95.94 433 ALA B C 1
ATOM 7406 O O . ALA B 1 433 ? 19.172 -20.016 6.605 1 95.94 433 ALA B O 1
ATOM 7407 N N . LEU B 1 434 ? 17.547 -21.5 6.551 1 97 434 LEU B N 1
ATOM 7408 C CA . LEU B 1 434 ? 16.688 -20.641 5.742 1 97 434 LEU B CA 1
ATOM 7409 C C . LEU B 1 434 ? 16.438 -19.297 6.445 1 97 434 LEU B C 1
ATOM 7411 O O . LEU B 1 434 ? 15.906 -19.281 7.555 1 97 434 LEU B O 1
ATOM 7415 N N . PRO B 1 435 ? 16.75 -18.156 5.82 1 95.94 435 PRO B N 1
ATOM 7416 C CA . PRO B 1 435 ? 16.703 -16.859 6.5 1 95.94 435 PRO B CA 1
ATOM 7417 C C . PRO B 1 435 ? 15.289 -16.453 6.895 1 95.94 435 PRO B C 1
ATOM 7419 O O . PRO B 1 435 ? 15.102 -15.727 7.879 1 95.94 435 PRO B O 1
ATOM 7422 N N . VAL B 1 436 ? 14.328 -16.875 6.234 1 96.38 436 VAL B N 1
ATOM 7423 C CA . VAL B 1 436 ? 12.969 -16.422 6.473 1 96.38 436 VAL B CA 1
ATOM 7424 C C . VAL B 1 436 ? 12.172 -17.5 7.207 1 96.38 436 VAL B C 1
ATOM 7426 O O . VAL B 1 436 ? 10.945 -17.469 7.223 1 96.38 436 VAL B O 1
ATOM 7429 N N . LEU B 1 437 ? 12.867 -18.469 7.727 1 96.12 437 LEU B N 1
ATOM 7430 C CA . LEU B 1 437 ? 12.211 -19.516 8.508 1 96.12 437 LEU B CA 1
ATOM 7431 C C . LEU B 1 437 ? 11.695 -18.953 9.836 1 96.12 437 LEU B C 1
ATOM 7433 O O . LEU B 1 437 ? 12.484 -18.578 10.703 1 96.12 437 LEU B O 1
ATOM 7437 N N . PRO B 1 438 ? 10.383 -18.953 10 1 93.75 438 PRO B N 1
ATOM 7438 C CA . PRO B 1 438 ? 9.891 -18.406 11.266 1 93.75 438 PRO B CA 1
ATOM 7439 C C . PRO B 1 438 ? 10.211 -19.297 12.461 1 93.75 438 PRO B C 1
ATOM 7441 O O . PRO B 1 438 ? 10.172 -20.516 12.352 1 93.75 438 PRO B O 1
ATOM 7444 N N . LYS B 1 439 ? 10.531 -18.672 13.578 1 90.81 439 LYS B N 1
ATOM 7445 C CA . LYS B 1 439 ? 10.836 -19.391 14.812 1 90.81 439 LYS B CA 1
ATOM 7446 C C . LYS B 1 439 ? 9.641 -19.375 15.766 1 90.81 439 LYS B C 1
ATOM 7448 O O . LYS B 1 439 ? 9.414 -20.344 16.5 1 90.81 439 LYS B O 1
ATOM 7453 N N . THR B 1 440 ? 8.969 -18.219 15.75 1 91.06 440 THR B N 1
ATOM 7454 C CA . THR B 1 440 ? 7.785 -18.047 16.578 1 91.06 440 THR B CA 1
ATOM 7455 C C . THR B 1 440 ? 6.656 -17.406 15.781 1 91.06 440 THR B C 1
ATOM 7457 O O . THR B 1 440 ? 6.871 -16.938 14.664 1 91.06 440 THR B O 1
ATOM 7460 N N . LEU B 1 441 ? 5.488 -17.469 16.406 1 89.69 441 LEU B N 1
ATOM 7461 C CA . LEU B 1 441 ? 4.32 -16.859 15.781 1 89.69 441 LEU B CA 1
ATOM 7462 C C . LEU B 1 441 ? 4.551 -15.367 15.547 1 89.69 441 LEU B C 1
ATOM 7464 O O . LEU B 1 441 ? 4.055 -14.797 14.57 1 89.69 441 LEU B O 1
ATOM 7468 N N . ALA B 1 442 ? 5.285 -14.703 16.406 1 88.38 442 ALA B N 1
ATOM 7469 C CA . 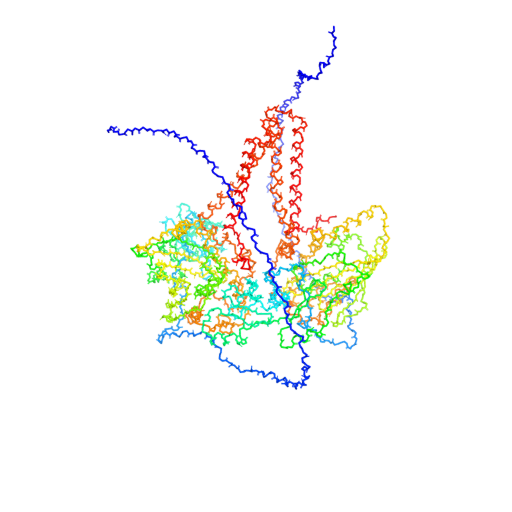ALA B 1 442 ? 5.535 -13.266 16.344 1 88.38 442 ALA B CA 1
ATOM 7470 C C . ALA B 1 442 ? 6.34 -12.906 15.094 1 88.38 442 ALA B C 1
ATOM 7472 O O . ALA B 1 442 ? 6.383 -11.742 14.688 1 88.38 442 ALA B O 1
ATOM 7473 N N . ASP B 1 443 ? 6.977 -13.898 14.477 1 91 443 ASP B N 1
ATOM 7474 C CA . ASP B 1 443 ? 7.773 -13.664 13.281 1 91 443 ASP B CA 1
ATOM 7475 C C . ASP B 1 443 ? 6.883 -13.508 12.047 1 91 443 ASP B C 1
ATOM 7477 O O . ASP B 1 443 ? 7.332 -13.031 11.008 1 91 443 ASP B O 1
ATOM 7481 N N . LEU B 1 444 ? 5.66 -13.961 12.195 1 91.56 444 LEU B N 1
ATOM 7482 C CA . LEU B 1 444 ? 4.742 -13.906 11.062 1 91.56 444 LEU B CA 1
ATOM 7483 C C . LEU B 1 444 ? 3.932 -12.617 11.086 1 91.56 444 LEU B C 1
ATOM 7485 O O . LEU B 1 444 ? 3.697 -12.047 12.156 1 91.56 444 LEU B O 1
ATOM 7489 N N . PRO B 1 445 ? 3.521 -12.141 9.883 1 90.19 445 PRO B N 1
ATOM 7490 C CA . PRO B 1 445 ? 2.549 -11.047 9.859 1 90.19 445 PRO B CA 1
ATOM 7491 C C . PRO B 1 445 ? 1.215 -11.43 10.5 1 90.19 445 PRO B C 1
ATOM 7493 O O . PRO B 1 445 ? 0.963 -12.609 10.758 1 90.19 445 PRO B O 1
ATOM 7496 N N . PRO B 1 446 ? 0.376 -10.406 10.75 1 88.75 446 PRO B N 1
ATOM 7497 C CA . PRO B 1 446 ? -0.927 -10.703 11.352 1 88.75 446 PRO B CA 1
ATOM 7498 C C . PRO B 1 446 ? -1.766 -11.656 10.508 1 88.75 446 PRO B C 1
ATOM 7500 O O . PRO B 1 446 ? -1.635 -11.68 9.281 1 88.75 446 PRO B O 1
ATOM 7503 N N . GLU B 1 447 ? -2.549 -12.43 11.234 1 91 447 GLU B N 1
ATOM 7504 C CA . GLU B 1 447 ? -3.48 -13.336 10.57 1 91 447 GLU B CA 1
ATOM 7505 C C . GLU B 1 447 ? -4.422 -12.578 9.641 1 91 447 GLU B C 1
ATOM 7507 O O . GLU B 1 447 ? -4.965 -11.539 10.008 1 91 447 GLU B O 1
ATOM 7512 N N . MET B 1 448 ? -4.605 -13.117 8.523 1 92.31 448 MET B N 1
ATOM 7513 C CA . MET B 1 448 ? -5.441 -12.484 7.508 1 92.31 448 MET B CA 1
ATOM 7514 C C . MET B 1 448 ? -6.855 -13.055 7.531 1 92.31 448 MET B C 1
ATOM 7516 O O . MET B 1 448 ? -7.055 -14.219 7.895 1 92.31 448 MET B O 1
ATOM 7520 N N . SER B 1 449 ? -7.816 -12.156 7.113 1 88 449 SER B N 1
ATOM 7521 C CA . SER B 1 449 ? -9.148 -12.656 6.812 1 88 449 SER B CA 1
ATOM 7522 C C . SER B 1 449 ? -9.141 -13.562 5.586 1 88 449 SER B C 1
ATOM 7524 O O . SER B 1 449 ? -8.164 -13.586 4.836 1 88 449 SER B O 1
ATOM 7526 N N . ARG B 1 450 ? -10.203 -14.336 5.375 1 87.19 450 ARG B N 1
ATOM 7527 C CA . ARG B 1 450 ? -10.336 -15.188 4.199 1 87.19 450 ARG B CA 1
ATOM 7528 C C . ARG B 1 450 ? -10.227 -14.375 2.914 1 87.19 450 ARG B C 1
ATOM 7530 O O . ARG B 1 450 ? -9.57 -14.805 1.959 1 87.19 450 ARG B O 1
ATOM 7537 N N . ARG B 1 451 ? -10.859 -13.281 2.891 1 91.06 451 ARG B N 1
ATOM 7538 C CA . ARG B 1 451 ? -10.828 -12.43 1.707 1 91.06 451 ARG B CA 1
ATOM 7539 C C . ARG B 1 451 ? -9.406 -11.977 1.388 1 91.06 451 ARG B C 1
ATOM 7541 O O . ARG B 1 451 ? -9.016 -11.93 0.221 1 91.06 451 ARG B O 1
ATOM 7548 N N . GLU B 1 452 ? -8.656 -11.68 2.361 1 91.62 452 GLU B N 1
ATOM 7549 C CA . GLU B 1 452 ? -7.277 -11.234 2.178 1 91.62 452 GLU B CA 1
ATOM 7550 C C . GLU B 1 452 ? -6.375 -12.391 1.757 1 91.62 452 GLU B C 1
ATOM 7552 O O . GLU B 1 452 ? -5.523 -12.234 0.882 1 91.62 452 GLU B O 1
ATOM 7557 N N . ALA B 1 453 ? -6.547 -13.508 2.344 1 94.06 453 ALA B N 1
ATOM 7558 C CA . ALA B 1 453 ? -5.699 -14.672 2.105 1 94.06 453 ALA B CA 1
ATOM 7559 C C . ALA B 1 453 ? -5.941 -15.25 0.716 1 94.06 453 ALA B C 1
ATOM 7561 O O . ALA B 1 453 ? -5.078 -15.945 0.168 1 94.06 453 ALA B O 1
ATOM 7562 N N . LEU B 1 454 ? -7.117 -14.961 0.164 1 95.56 454 LEU B N 1
ATOM 7563 C CA . LEU B 1 454 ? -7.477 -15.5 -1.143 1 95.56 454 LEU B CA 1
ATOM 7564 C C . LEU B 1 454 ? -7.633 -14.383 -2.166 1 95.56 454 LEU B C 1
ATOM 7566 O O . LEU B 1 454 ? -8.461 -14.477 -3.078 1 95.56 454 LEU B O 1
ATOM 7570 N N . ASP B 1 455 ? -6.902 -13.336 -1.993 1 96.06 455 ASP B N 1
ATOM 7571 C CA . ASP B 1 455 ? -6.945 -12.188 -2.889 1 96.06 455 ASP B CA 1
ATOM 7572 C C . ASP B 1 455 ? -6.188 -12.469 -4.184 1 96.06 455 ASP B C 1
ATOM 7574 O O . ASP B 1 455 ? -5.004 -12.141 -4.305 1 96.06 455 ASP B O 1
ATOM 7578 N N . ARG B 1 456 ? -6.891 -12.859 -5.219 1 97.12 456 ARG B N 1
ATOM 7579 C CA . ARG B 1 456 ? -6.273 -13.219 -6.492 1 97.12 456 ARG B CA 1
ATOM 7580 C C . ARG B 1 456 ? -5.66 -11.992 -7.168 1 97.12 456 ARG B C 1
ATOM 7582 O O . ARG B 1 456 ? -4.637 -12.102 -7.848 1 97.12 456 ARG B O 1
ATOM 7589 N N . TYR B 1 457 ? -6.297 -10.953 -7.008 1 96.56 457 TYR B N 1
ATOM 7590 C CA . TYR B 1 457 ? -5.836 -9.758 -7.715 1 96.56 457 TYR B CA 1
ATOM 7591 C C . TYR B 1 457 ? -4.426 -9.383 -7.281 1 96.56 457 TYR B C 1
ATOM 7593 O O . TYR B 1 457 ? -3.516 -9.297 -8.109 1 96.56 457 TYR B O 1
ATOM 7601 N N . SER B 1 458 ? -4.207 -9.172 -6.027 1 95.06 458 SER B N 1
ATOM 7602 C CA . SER B 1 458 ? -2.908 -8.734 -5.523 1 95.06 458 SER B CA 1
ATOM 7603 C C . SER B 1 458 ? -1.868 -9.844 -5.641 1 95.06 458 SER B C 1
ATOM 7605 O O . SER B 1 458 ? -0.683 -9.57 -5.84 1 95.06 458 SER B O 1
ATOM 7607 N N . GLN B 1 459 ? -2.289 -11.07 -5.633 1 97.38 459 GLN B N 1
ATOM 7608 C CA . GLN B 1 459 ? -1.373 -12.203 -5.535 1 97.38 459 GLN B CA 1
ATOM 7609 C C . GLN B 1 459 ? -0.981 -12.711 -6.922 1 97.38 459 GLN B C 1
ATOM 7611 O O . GLN B 1 459 ? 0.049 -13.367 -7.078 1 97.38 459 GLN B O 1
ATOM 7616 N N . HIS B 1 460 ? -1.812 -12.383 -7.871 1 97.88 460 HIS B N 1
ATOM 7617 C CA . HIS B 1 460 ? -1.548 -12.93 -9.195 1 97.88 460 HIS B CA 1
ATOM 7618 C C . HIS B 1 460 ? -1.905 -11.93 -10.289 1 97.88 460 HIS B C 1
ATOM 7620 O O . HIS B 1 460 ? -1.037 -11.492 -11.047 1 97.88 460 HIS B O 1
ATOM 7626 N N . THR B 1 461 ? -3.146 -11.508 -10.367 1 97.62 461 THR B N 1
ATOM 7627 C CA . THR B 1 461 ? -3.699 -10.789 -11.516 1 97.62 461 THR B CA 1
ATOM 7628 C C . THR B 1 461 ? -2.879 -9.539 -11.82 1 97.62 461 THR B C 1
ATOM 7630 O O . THR B 1 461 ? -2.539 -9.281 -12.977 1 97.62 461 THR B O 1
ATOM 7633 N N . GLN B 1 462 ? -2.553 -8.844 -10.82 1 94.56 462 GLN B N 1
ATOM 7634 C CA . GLN B 1 462 ? -1.841 -7.586 -11.023 1 94.56 462 GLN B CA 1
ATOM 7635 C C . GLN B 1 462 ? -0.464 -7.828 -11.641 1 94.56 462 GLN B C 1
ATOM 7637 O O . GLN B 1 462 ? 0.103 -6.938 -12.273 1 94.56 462 GLN B O 1
ATOM 7642 N N . HIS B 1 463 ? 0.042 -9.047 -11.562 1 95.12 463 HIS B N 1
ATOM 7643 C CA . HIS B 1 463 ? 1.391 -9.359 -12.016 1 95.12 463 HIS B CA 1
ATOM 7644 C C . HIS B 1 463 ? 1.361 -10.086 -13.359 1 95.12 463 HIS B C 1
ATOM 7646 O O . HIS B 1 463 ? 2.408 -10.312 -13.969 1 95.12 463 HIS B O 1
ATOM 7652 N N . CYS B 1 464 ? 0.255 -10.5 -13.797 1 97.5 464 CYS B N 1
ATOM 7653 C CA . CYS B 1 464 ? 0.095 -11.227 -15.047 1 97.5 464 CYS B CA 1
ATOM 7654 C C . CYS B 1 464 ? -0.523 -10.336 -16.125 1 97.5 464 CYS B C 1
ATOM 7656 O O . CYS B 1 464 ? -1.706 -10 -16.047 1 97.5 464 CYS B O 1
ATOM 7658 N N . PRO B 1 465 ? 0.229 -9.992 -17.141 1 97.12 465 PRO B N 1
ATOM 7659 C CA . PRO B 1 465 ? -0.293 -9.078 -18.156 1 97.12 465 PRO B CA 1
ATOM 7660 C C . PRO B 1 465 ? -1.536 -9.625 -18.859 1 97.12 465 PRO B C 1
ATOM 7662 O O . PRO B 1 465 ? -2.457 -8.867 -19.172 1 97.12 465 PRO B O 1
ATOM 7665 N N . ASP B 1 466 ? -1.624 -10.883 -19.078 1 97.5 466 ASP B N 1
ATOM 7666 C CA . ASP B 1 466 ? -2.771 -11.469 -19.766 1 97.5 466 ASP B CA 1
ATOM 7667 C C . ASP B 1 466 ? -4.035 -11.359 -18.906 1 97.5 466 ASP B C 1
ATOM 7669 O O . ASP B 1 466 ? -5.09 -10.961 -19.406 1 97.5 466 ASP B O 1
ATOM 7673 N N . CYS B 1 467 ? -3.936 -11.695 -17.672 1 97.75 467 CYS B N 1
ATOM 7674 C CA . CYS B 1 467 ? -5.094 -11.625 -16.781 1 97.75 467 CYS B CA 1
ATOM 7675 C C . CYS B 1 467 ? -5.5 -10.18 -16.531 1 97.75 467 CYS B C 1
ATOM 7677 O O . CYS B 1 467 ? -6.688 -9.875 -16.406 1 97.75 467 CYS B O 1
ATOM 7679 N N . ARG B 1 468 ? -4.512 -9.305 -16.391 1 96.81 468 ARG B N 1
ATOM 7680 C CA . ARG B 1 468 ? -4.82 -7.883 -16.266 1 96.81 468 ARG B CA 1
ATOM 7681 C C . ARG B 1 468 ? -5.598 -7.375 -17.469 1 96.81 468 ARG B C 1
ATOM 7683 O O . ARG B 1 468 ? -6.578 -6.641 -17.328 1 96.81 468 ARG B O 1
ATOM 7690 N N . LYS B 1 469 ? -5.145 -7.742 -18.641 1 96.69 469 LYS B N 1
ATOM 7691 C CA . LYS B 1 469 ? -5.816 -7.332 -19.875 1 96.69 469 LYS B CA 1
ATOM 7692 C C . LYS B 1 469 ? -7.23 -7.898 -19.938 1 96.69 469 LYS B C 1
ATOM 7694 O O . LYS B 1 469 ? -8.164 -7.195 -20.328 1 96.69 469 LYS B O 1
ATOM 7699 N N . ALA B 1 470 ? -7.316 -9.156 -19.578 1 97.19 470 ALA B N 1
ATOM 7700 C CA . ALA B 1 470 ? -8.641 -9.773 -19.578 1 97.19 470 ALA B CA 1
ATOM 7701 C C . ALA B 1 470 ? -9.586 -9.031 -18.641 1 97.19 470 ALA B C 1
ATOM 7703 O O . ALA B 1 470 ? -10.719 -8.719 -19.016 1 97.19 470 ALA B O 1
ATOM 7704 N N . LEU B 1 471 ? -9.141 -8.742 -17.438 1 96.75 471 LEU B N 1
ATOM 7705 C CA . LEU B 1 471 ? -9.953 -8.023 -16.469 1 96.75 471 LEU B CA 1
ATOM 7706 C C . LEU B 1 471 ? -10.344 -6.645 -17 1 96.75 471 LEU B C 1
ATOM 7708 O O . LEU B 1 471 ? -11.5 -6.234 -16.891 1 96.75 471 LEU B O 1
ATOM 7712 N N . ALA B 1 472 ? -9.43 -5.949 -17.625 1 94.5 472 ALA B N 1
ATOM 7713 C CA . ALA B 1 472 ? -9.688 -4.629 -18.188 1 94.5 472 ALA B CA 1
ATOM 7714 C C . ALA B 1 472 ? -10.758 -4.699 -19.266 1 94.5 472 ALA B C 1
ATOM 7716 O O . ALA B 1 472 ? -11.633 -3.834 -19.359 1 94.5 472 ALA B O 1
ATOM 7717 N N . ARG B 1 473 ? -10.648 -5.664 -20.094 1 94.31 473 ARG B N 1
ATOM 7718 C CA . ARG B 1 473 ? -11.625 -5.848 -21.172 1 94.31 473 ARG B CA 1
ATOM 7719 C C . ARG B 1 473 ? -13.008 -6.137 -20.609 1 94.31 473 ARG B C 1
ATOM 7721 O O . ARG B 1 473 ? -14.016 -5.633 -21.109 1 94.31 473 ARG B O 1
ATOM 7728 N N . ILE B 1 474 ? -13.023 -6.949 -19.578 1 94.5 474 ILE B N 1
ATOM 7729 C CA . ILE B 1 474 ? -14.297 -7.258 -18.922 1 94.5 474 ILE B CA 1
ATOM 7730 C C . ILE B 1 474 ? -14.898 -5.984 -18.328 1 94.5 474 ILE B C 1
ATOM 7732 O O . ILE B 1 474 ? -16.078 -5.695 -18.516 1 94.5 474 ILE B O 1
ATOM 7736 N N . ASP B 1 475 ? -14.094 -5.23 -17.672 1 90.75 475 ASP B N 1
ATOM 7737 C CA . ASP B 1 475 ? -14.539 -3.99 -17.047 1 90.75 475 ASP B CA 1
ATOM 7738 C C . ASP B 1 475 ? -15.062 -3.006 -18.094 1 90.75 475 ASP B C 1
ATOM 7740 O O . ASP B 1 475 ? -16.016 -2.26 -17.828 1 90.75 475 ASP B O 1
ATOM 7744 N N . ALA B 1 476 ? -14.508 -3.043 -19.25 1 87.12 476 ALA B N 1
ATOM 7745 C CA . ALA B 1 476 ? -14.953 -2.178 -20.328 1 87.12 476 ALA B CA 1
ATOM 7746 C C . ALA B 1 476 ? -16.234 -2.705 -20.953 1 87.12 476 ALA B C 1
ATOM 7748 O O . ALA B 1 476 ? -17.109 -1.924 -21.359 1 87.12 476 ALA B O 1
ATOM 7749 N N . ALA B 1 477 ? -16.406 -3.943 -20.984 1 90.69 477 ALA B N 1
ATOM 7750 C CA . ALA B 1 477 ? -17.531 -4.578 -21.656 1 90.69 477 ALA B CA 1
ATOM 7751 C C . ALA B 1 477 ? -18.797 -4.484 -20.828 1 90.69 477 ALA B C 1
ATOM 7753 O O . ALA B 1 477 ? -19.906 -4.375 -21.359 1 90.69 477 ALA B O 1
ATOM 7754 N N . LEU B 1 478 ? -18.609 -4.496 -19.547 1 88.31 478 LEU B N 1
ATOM 7755 C CA . LEU B 1 478 ? -19.75 -4.605 -18.656 1 88.31 478 LEU B CA 1
ATOM 7756 C C . LEU B 1 478 ? -20.703 -3.43 -18.844 1 88.31 478 LEU B C 1
ATOM 7758 O O . LEU B 1 478 ? -21.891 -3.623 -19.109 1 88.31 478 LEU B O 1
ATOM 7762 N N . PRO B 1 479 ? -20.234 -2.225 -18.781 1 80.19 479 PRO B N 1
ATOM 7763 C CA . PRO B 1 479 ? -21.172 -1.123 -19 1 80.19 479 PRO B CA 1
ATOM 7764 C C . PRO B 1 479 ? -21.766 -1.127 -20.422 1 80.19 479 PRO B C 1
ATOM 7766 O O . PRO B 1 479 ? -22.906 -0.721 -20.609 1 80.19 479 PRO B O 1
ATOM 7769 N N . LEU B 1 480 ? -21.109 -1.604 -21.391 1 80.56 480 LEU B N 1
ATOM 7770 C CA . LEU B 1 480 ? -21.594 -1.659 -22.766 1 80.56 480 LEU B CA 1
ATOM 7771 C C . LEU B 1 480 ? -22.719 -2.67 -22.906 1 80.56 480 LEU B C 1
ATOM 7773 O O . LEU B 1 480 ? -23.734 -2.398 -23.562 1 80.56 480 LEU B O 1
ATOM 7777 N N . VAL B 1 481 ? -22.469 -3.791 -22.25 1 85.31 481 VAL B N 1
ATOM 7778 C CA . VAL B 1 481 ? -23.484 -4.832 -22.281 1 85.31 481 VAL B CA 1
ATOM 7779 C C . VAL B 1 481 ? -24.75 -4.348 -21.562 1 85.31 481 VAL B C 1
ATOM 7781 O O . VAL B 1 481 ? -25.859 -4.551 -22.047 1 85.31 481 VAL B O 1
ATOM 7784 N N . ALA B 1 482 ? -24.531 -3.713 -20.469 1 82.44 482 ALA B N 1
ATOM 7785 C CA . ALA B 1 482 ? -25.656 -3.158 -19.734 1 82.44 482 ALA B CA 1
ATOM 7786 C C . ALA B 1 482 ? -26.406 -2.125 -20.578 1 82.44 482 ALA B C 1
ATOM 7788 O O . ALA B 1 482 ? -27.641 -2.146 -20.641 1 82.44 482 ALA B O 1
ATOM 7789 N N . ALA B 1 483 ? -25.672 -1.3 -21.25 1 75.75 483 ALA B N 1
ATOM 7790 C CA . ALA B 1 483 ? -26.281 -0.265 -22.094 1 75.75 483 ALA B CA 1
ATOM 7791 C C . ALA B 1 483 ? -27.047 -0.882 -23.25 1 75.75 483 ALA B C 1
ATOM 7793 O O . ALA B 1 483 ? -28.156 -0.431 -23.578 1 75.75 483 ALA B O 1
ATOM 7794 N N . ALA B 1 484 ? -26.484 -1.873 -23.812 1 79.25 484 ALA B N 1
ATOM 7795 C CA . ALA B 1 484 ? -27.156 -2.553 -24.906 1 79.25 484 ALA B CA 1
ATOM 7796 C C . ALA B 1 484 ? -28.469 -3.182 -24.453 1 79.25 484 ALA B C 1
ATOM 7798 O O . ALA B 1 484 ? -29.484 -3.094 -25.141 1 79.25 484 ALA B O 1
ATOM 7799 N N . GLY B 1 485 ? -28.422 -3.797 -23.25 1 79.56 485 GLY B N 1
ATOM 7800 C CA . GLY B 1 485 ? -29.625 -4.367 -22.703 1 79.56 485 GLY B CA 1
ATOM 7801 C C . GLY B 1 485 ? -30.703 -3.332 -22.406 1 79.56 485 GLY B C 1
ATOM 7802 O O . GLY B 1 485 ? -31.875 -3.535 -22.75 1 79.56 485 GLY B O 1
ATOM 7803 N N . ILE B 1 486 ? -30.328 -2.277 -21.859 1 78.75 486 ILE B N 1
ATOM 7804 C CA . ILE B 1 486 ? -31.25 -1.198 -21.531 1 78.75 486 ILE B CA 1
ATOM 7805 C C . ILE B 1 486 ? -31.844 -0.614 -22.828 1 78.75 486 ILE B C 1
ATOM 7807 O O . ILE B 1 486 ? -33.031 -0.353 -22.891 1 78.75 486 ILE B O 1
ATOM 7811 N N . ALA B 1 487 ? -31.031 -0.418 -23.828 1 74.94 487 ALA B N 1
ATOM 7812 C CA . ALA B 1 487 ? -31.484 0.111 -25.109 1 74.94 487 ALA B CA 1
ATOM 7813 C C . ALA B 1 487 ? -32.5 -0.813 -25.75 1 74.94 487 ALA B C 1
ATOM 7815 O O . ALA B 1 487 ? -33.531 -0.35 -26.297 1 74.94 487 ALA B O 1
ATOM 7816 N N . LEU B 1 488 ? -32.25 -2.051 -25.656 1 77.62 488 LEU B N 1
ATOM 7817 C CA . LEU B 1 488 ? -33.188 -3.02 -26.234 1 77.62 488 LEU B CA 1
ATOM 7818 C C . LEU B 1 488 ? -34.5 -3.025 -25.469 1 77.62 488 LEU B C 1
ATOM 7820 O O . LEU B 1 488 ? -35.594 -3.111 -26.062 1 77.62 488 LEU B O 1
ATOM 7824 N N . LEU B 1 489 ? -34.469 -2.896 -24.188 1 78.75 489 LEU B N 1
ATOM 7825 C CA . LEU B 1 489 ? -35.656 -2.842 -23.359 1 78.75 489 LEU B CA 1
ATOM 7826 C C . LEU B 1 489 ? -36.469 -1.577 -23.656 1 78.75 489 LEU B C 1
ATOM 7828 O O . LEU B 1 489 ? -37.688 -1.622 -23.75 1 78.75 489 LEU B O 1
ATOM 7832 N N . ALA B 1 490 ? -35.719 -0.539 -23.75 1 74.25 490 ALA B N 1
ATOM 7833 C CA . ALA B 1 490 ? -36.375 0.721 -24.094 1 74.25 490 ALA B CA 1
ATOM 7834 C C . ALA B 1 490 ? -37.062 0.643 -25.453 1 74.25 490 ALA B C 1
ATOM 7836 O O . ALA B 1 490 ? -38.156 1.122 -25.641 1 74.25 490 ALA B O 1
ATOM 7837 N N . ALA B 1 491 ? -36.375 0.083 -26.391 1 72.62 491 ALA B N 1
ATOM 7838 C CA . ALA B 1 491 ? -36.938 -0.07 -27.734 1 72.62 491 ALA B CA 1
ATOM 7839 C C . ALA B 1 491 ? -38.188 -0.904 -27.719 1 72.62 491 ALA B C 1
ATOM 7841 O O . ALA B 1 491 ? -39.188 -0.569 -28.375 1 72.62 491 ALA B O 1
ATOM 7842 N N . ALA B 1 492 ? -38.188 -1.9 -26.969 1 74.75 492 ALA B N 1
ATOM 7843 C CA . ALA B 1 492 ? -39.375 -2.748 -26.844 1 74.75 492 ALA B CA 1
ATOM 7844 C C . ALA B 1 492 ? -40.531 -1.982 -26.219 1 74.75 492 ALA B C 1
ATOM 7846 O O . ALA B 1 492 ? -41.656 -2.074 -26.672 1 74.75 492 ALA B O 1
ATOM 7847 N N . ALA B 1 493 ? -40.219 -1.227 -25.266 1 74.44 493 ALA B N 1
ATOM 7848 C CA . ALA B 1 493 ? -41.25 -0.461 -24.562 1 74.44 493 ALA B CA 1
ATOM 7849 C C . ALA B 1 493 ? -41.875 0.612 -25.453 1 74.44 493 ALA B C 1
ATOM 7851 O O . ALA B 1 493 ? -43.094 0.8 -25.469 1 74.44 493 ALA B O 1
ATOM 7852 N N . ILE B 1 494 ? -41.031 1.272 -26.109 1 71.38 494 ILE B N 1
ATOM 7853 C CA . ILE B 1 494 ? -41.5 2.328 -27.016 1 71.38 494 ILE B CA 1
ATOM 7854 C C . ILE B 1 494 ? -42.344 1.729 -28.125 1 71.38 494 ILE B C 1
ATOM 7856 O O . ILE B 1 494 ? -43.406 2.264 -28.469 1 71.38 494 ILE B O 1
ATOM 7860 N N . ALA B 1 495 ? -41.875 0.667 -28.672 1 71.31 495 ALA B N 1
ATOM 7861 C CA . ALA B 1 495 ? -42.625 0.012 -29.719 1 71.31 495 ALA B CA 1
ATOM 7862 C C . ALA B 1 495 ? -44 -0.413 -29.219 1 71.31 495 ALA B C 1
ATOM 7864 O O . ALA B 1 495 ? -45 -0.24 -29.906 1 71.31 495 ALA B O 1
ATOM 7865 N N . ALA B 1 496 ? -44.062 -0.804 -28.078 1 69.81 496 ALA B N 1
ATOM 7866 C CA . ALA B 1 496 ? -45.312 -1.24 -27.469 1 69.81 496 ALA B CA 1
ATOM 7867 C C . ALA B 1 496 ? -46.219 -0.049 -27.156 1 69.81 496 ALA B C 1
ATOM 7869 O O . ALA B 1 496 ? -47.438 -0.106 -27.391 1 69.81 496 ALA B O 1
ATOM 7870 N N . ALA B 1 497 ? -45.656 0.934 -26.766 1 69.44 497 ALA B N 1
ATOM 7871 C CA . ALA B 1 497 ? -46.406 2.102 -26.328 1 69.44 497 ALA B CA 1
ATOM 7872 C C . ALA B 1 497 ? -46.938 2.879 -27.531 1 69.44 497 ALA B C 1
ATOM 7874 O O . ALA B 1 497 ? -48.062 3.432 -27.469 1 69.44 497 ALA B O 1
ATOM 7875 N N . THR B 1 498 ? -46.188 2.963 -28.547 1 67.38 498 THR B N 1
ATOM 7876 C CA . THR B 1 498 ? -46.562 3.781 -29.688 1 67.38 498 THR B CA 1
ATOM 7877 C C . THR B 1 498 ? -47.375 2.969 -30.672 1 67.38 498 THR B C 1
ATOM 7879 O O . THR B 1 498 ? -47.938 3.521 -31.625 1 67.38 498 THR B O 1
ATOM 7882 N N . GLY B 1 499 ? -47.594 1.704 -30.359 1 67.88 499 GLY B N 1
ATOM 7883 C CA . GLY B 1 499 ? -48.344 0.862 -31.281 1 67.88 499 GLY B CA 1
ATOM 7884 C C . GLY B 1 499 ? -47.594 0.601 -32.594 1 67.88 499 GLY B C 1
ATOM 7885 O O . GLY B 1 499 ? -48.188 0.128 -33.562 1 67.88 499 GLY B O 1
ATOM 7886 N N . ALA B 1 500 ? -46.406 1.067 -32.656 1 65.5 500 ALA B N 1
ATOM 7887 C CA . ALA B 1 500 ? -45.625 0.88 -33.844 1 65.5 500 ALA B CA 1
ATOM 7888 C C . ALA B 1 500 ? -45.406 -0.603 -34.156 1 65.5 500 ALA B C 1
ATOM 7890 O O . ALA B 1 500 ? -45.156 -0.988 -35.281 1 65.5 500 ALA B O 1
ATOM 7891 N N . ALA B 1 501 ? -45.438 -1.362 -33.219 1 66.38 501 ALA B N 1
ATOM 7892 C CA . ALA B 1 501 ? -45.438 -2.818 -33.312 1 66.38 501 ALA B CA 1
ATOM 7893 C C . ALA B 1 501 ? -46.406 -3.465 -32.344 1 66.38 501 ALA B C 1
ATOM 7895 O O . ALA B 1 501 ? -46.656 -2.936 -31.266 1 66.38 501 ALA B O 1
ATOM 7896 N N . PRO B 1 502 ? -47 -4.473 -32.938 1 70.62 502 PRO B N 1
ATOM 7897 C CA . PRO B 1 502 ? -47.875 -5.145 -31.969 1 70.62 502 PRO B CA 1
ATOM 7898 C C . PRO B 1 502 ? -47.125 -5.617 -30.719 1 70.62 502 PRO B C 1
ATOM 7900 O O . PRO B 1 502 ? -45.969 -6.031 -30.797 1 70.62 502 PRO B O 1
ATOM 7903 N N . PRO B 1 503 ? -47.625 -5.359 -29.531 1 66.94 503 PRO B N 1
ATOM 7904 C CA . PRO B 1 503 ? -46.969 -5.668 -28.266 1 66.94 503 PRO B CA 1
ATOM 7905 C C . PRO B 1 503 ? -46.406 -7.086 -28.219 1 66.94 503 PRO B C 1
ATOM 7907 O O . PRO B 1 503 ? -45.344 -7.312 -27.625 1 66.94 503 PRO B O 1
ATOM 7910 N N . LEU B 1 504 ? -47 -8.047 -28.953 1 73.88 504 LEU B N 1
ATOM 7911 C CA . LEU B 1 504 ? -46.469 -9.414 -28.984 1 73.88 504 LEU B CA 1
ATOM 7912 C C . LEU B 1 504 ? -45.906 -9.75 -30.359 1 73.88 504 LEU B C 1
ATOM 7914 O O . LEU B 1 504 ? -45.812 -10.922 -30.719 1 73.88 504 LEU B O 1
ATOM 7918 N N . GLY B 1 505 ? -45.656 -8.672 -31 1 77.69 505 GLY B N 1
ATOM 7919 C CA . GLY B 1 505 ? -45 -8.875 -32.281 1 77.69 505 GLY B CA 1
ATOM 7920 C C . GLY B 1 505 ? -43.531 -9.258 -32.188 1 77.69 505 GLY B C 1
ATOM 7921 O O . GLY B 1 505 ? -42.938 -9.117 -31.125 1 77.69 505 GLY B O 1
ATOM 7922 N N . TRP B 1 506 ? -43.031 -9.828 -33.312 1 81.06 506 TRP B N 1
ATOM 7923 C CA . TRP B 1 506 ? -41.688 -10.398 -33.344 1 81.06 506 TRP B CA 1
ATOM 7924 C C . TRP B 1 506 ? -40.656 -9.336 -33.031 1 81.06 506 TRP B C 1
ATOM 7926 O O . TRP B 1 506 ? -39.594 -9.633 -32.469 1 81.06 506 TRP B O 1
ATOM 7936 N N . ARG B 1 507 ? -40.844 -8.094 -33.281 1 76.62 507 ARG B N 1
ATOM 7937 C CA . ARG B 1 507 ? -39.875 -7.023 -33 1 76.62 507 ARG B CA 1
ATOM 7938 C C . ARG B 1 507 ? -39.812 -6.711 -31.516 1 76.62 507 ARG B C 1
ATOM 7940 O O . ARG B 1 507 ? -38.719 -6.488 -30.984 1 76.62 507 ARG B O 1
ATOM 7947 N N . VAL B 1 508 ? -40.969 -6.711 -31.016 1 75.62 508 VAL B N 1
ATOM 7948 C CA . VAL B 1 508 ? -41 -6.449 -29.578 1 75.62 508 VAL B CA 1
ATOM 7949 C C . VAL B 1 508 ? -40.438 -7.645 -28.828 1 75.62 508 VAL B C 1
ATOM 7951 O O . VAL B 1 508 ? -39.594 -7.48 -27.938 1 75.62 508 VAL B O 1
ATOM 7954 N N . LEU B 1 509 ? -40.781 -8.773 -29.266 1 79.31 509 LEU B N 1
ATOM 7955 C CA . LEU B 1 509 ? -40.312 -9.992 -28.625 1 79.31 509 LEU B CA 1
ATOM 7956 C C . LEU B 1 509 ? -38.812 -10.156 -28.828 1 79.31 509 LEU B C 1
ATOM 7958 O O . LEU B 1 509 ? -38.094 -10.602 -27.938 1 79.31 509 LEU B O 1
ATOM 7962 N N . GLY B 1 510 ? -38.406 -9.906 -29.984 1 84.25 510 GLY B N 1
ATOM 7963 C CA . GLY B 1 510 ? -36.969 -9.961 -30.266 1 84.25 510 GLY B CA 1
ATOM 7964 C C . GLY B 1 510 ? -36.156 -9 -29.422 1 84.25 510 GLY B C 1
ATOM 7965 O O . GLY B 1 510 ? -35.094 -9.359 -28.906 1 84.25 510 GLY B O 1
ATOM 7966 N N . ALA B 1 511 ? -36.688 -7.848 -29.266 1 82.25 511 ALA B N 1
ATOM 7967 C CA . ALA B 1 511 ? -36 -6.852 -28.438 1 82.25 511 ALA B CA 1
ATOM 7968 C C . ALA B 1 511 ? -36 -7.273 -26.969 1 82.25 511 ALA B C 1
ATOM 7970 O O . ALA B 1 511 ? -35 -7.098 -26.281 1 82.25 511 ALA B O 1
ATOM 7971 N N . ALA B 1 512 ? -36.969 -7.789 -26.594 1 80.12 512 ALA B N 1
ATOM 7972 C CA . ALA B 1 512 ? -37.062 -8.266 -25.203 1 80.12 512 ALA B CA 1
ATOM 7973 C C . ALA B 1 512 ? -36.125 -9.438 -24.969 1 80.12 512 ALA B C 1
ATOM 7975 O O . ALA B 1 512 ? -35.438 -9.508 -23.938 1 80.12 512 ALA B O 1
ATOM 7976 N N . ALA B 1 513 ? -36.125 -10.289 -25.922 1 87.25 513 ALA B N 1
ATOM 7977 C CA . ALA B 1 513 ? -35.219 -11.422 -25.828 1 87.25 513 ALA B CA 1
ATOM 7978 C C . ALA B 1 513 ? -33.781 -10.945 -25.844 1 87.25 513 ALA B C 1
ATOM 7980 O O . ALA B 1 513 ? -32.938 -11.492 -25.125 1 87.25 513 ALA B O 1
ATOM 7981 N N . GLY B 1 514 ? -33.531 -10.055 -26.641 1 88 514 GLY B N 1
ATOM 7982 C CA . GLY B 1 514 ? -32.188 -9.469 -26.656 1 88 514 GLY B CA 1
ATOM 7983 C C . GLY B 1 514 ? -31.812 -8.82 -25.344 1 88 514 GLY B C 1
ATOM 7984 O O . GLY B 1 514 ? -30.672 -8.953 -24.891 1 88 514 GLY B O 1
ATOM 7985 N N . ALA B 1 515 ? -32.719 -8.234 -24.797 1 85.06 515 ALA B N 1
ATOM 7986 C CA . ALA B 1 515 ? -32.5 -7.617 -23.5 1 85.06 515 ALA B CA 1
ATOM 7987 C C . ALA B 1 515 ? -32.219 -8.68 -22.422 1 85.06 515 ALA B C 1
ATOM 7989 O O . ALA B 1 515 ? -31.328 -8.508 -21.578 1 85.06 515 ALA B O 1
ATOM 7990 N N . ALA B 1 516 ? -32.938 -9.633 -22.484 1 87.75 516 ALA B N 1
ATOM 7991 C CA . ALA B 1 516 ? -32.75 -10.727 -21.547 1 87.75 516 ALA B CA 1
ATOM 7992 C C . ALA B 1 516 ? -31.375 -11.383 -21.75 1 87.75 516 ALA B C 1
ATOM 7994 O O . ALA B 1 516 ? -30.703 -11.719 -20.781 1 87.75 516 ALA B O 1
ATOM 7995 N N . ALA B 1 517 ? -31.062 -11.516 -22.953 1 92.62 517 ALA B N 1
ATOM 7996 C CA . ALA B 1 517 ? -29.75 -12.078 -23.281 1 92.62 517 ALA B CA 1
ATOM 7997 C C . ALA B 1 517 ? -28.625 -11.172 -22.781 1 92.62 517 ALA B C 1
ATOM 7999 O O . ALA B 1 517 ? -27.625 -11.656 -22.25 1 92.62 517 ALA B O 1
ATOM 8000 N N . ALA B 1 518 ? -28.797 -9.984 -22.906 1 90.62 518 ALA B N 1
ATOM 8001 C CA . ALA B 1 518 ? -27.812 -9.023 -22.422 1 90.62 518 ALA B CA 1
ATOM 8002 C C . ALA B 1 518 ? -27.703 -9.078 -20.906 1 90.62 518 ALA B C 1
ATOM 8004 O O . ALA B 1 518 ? -26.594 -8.984 -20.359 1 90.62 518 ALA B O 1
ATOM 8005 N N . ALA B 1 519 ? -28.75 -9.195 -20.312 1 88 519 ALA B N 1
ATOM 8006 C CA . ALA B 1 519 ? -28.75 -9.289 -18.844 1 88 519 ALA B CA 1
ATOM 8007 C C . ALA B 1 519 ? -28.016 -10.547 -18.391 1 88 519 ALA B C 1
ATOM 8009 O O . ALA B 1 519 ? -27.234 -10.508 -17.438 1 88 519 ALA B O 1
ATOM 8010 N N . LEU B 1 520 ? -28.312 -11.531 -19.094 1 91.38 520 LEU B N 1
ATOM 8011 C CA . LEU B 1 520 ? -27.625 -12.781 -18.781 1 91.38 520 LEU B CA 1
ATOM 8012 C C . LEU B 1 520 ? -26.125 -12.672 -19.031 1 91.38 520 LEU B C 1
ATOM 8014 O O . LEU B 1 520 ? -25.328 -13.141 -18.219 1 91.38 520 LEU B O 1
ATOM 8018 N N . LEU B 1 521 ? -25.797 -12.117 -20.078 1 93.94 521 LEU B N 1
ATOM 8019 C CA . LEU B 1 521 ? -24.375 -11.922 -20.406 1 93.94 521 LEU B CA 1
ATOM 8020 C C . LEU B 1 521 ? -23.703 -11.047 -19.359 1 93.94 521 LEU B C 1
ATOM 8022 O O . LEU B 1 521 ? -22.562 -11.32 -18.953 1 93.94 521 LEU B O 1
ATOM 8026 N N . HIS B 1 522 ? -24.375 -10.078 -18.984 1 91.19 522 HIS B N 1
ATOM 8027 C CA . HIS B 1 522 ? -23.828 -9.195 -17.953 1 91.19 522 HIS B CA 1
ATOM 8028 C C . HIS B 1 522 ? -23.594 -9.953 -16.656 1 91.19 522 HIS B C 1
ATOM 8030 O O . HIS B 1 522 ? -22.547 -9.781 -16.016 1 91.19 522 HIS B O 1
ATOM 8036 N N . ARG B 1 523 ? -24.484 -10.68 -16.328 1 88.81 523 ARG B N 1
ATOM 8037 C CA . ARG B 1 523 ? -24.344 -11.461 -15.102 1 88.81 523 ARG B CA 1
ATOM 8038 C C . ARG B 1 523 ? -23.172 -12.43 -15.203 1 88.81 523 ARG B C 1
ATOM 8040 O O . ARG B 1 523 ? -22.359 -12.523 -14.281 1 88.81 523 ARG B O 1
ATOM 8047 N N . LYS B 1 524 ? -23.141 -13.07 -16.297 1 93.88 524 LYS B N 1
ATOM 8048 C CA . LYS B 1 524 ? -22.078 -14.062 -16.484 1 93.88 524 LYS B CA 1
ATOM 8049 C C . LYS B 1 524 ? -20.719 -13.398 -16.562 1 93.88 524 LYS B C 1
ATOM 8051 O O . LYS B 1 524 ? -19.734 -13.922 -16.031 1 93.88 524 LYS B O 1
ATOM 8056 N N . LEU B 1 525 ? -20.656 -12.289 -17.172 1 94.12 525 LEU B N 1
ATOM 8057 C CA . LEU B 1 525 ? -19.406 -11.539 -17.234 1 94.12 525 LEU B CA 1
ATOM 8058 C C . LEU B 1 525 ? -19 -11.039 -15.859 1 94.12 525 LEU B C 1
ATOM 8060 O O . LEU B 1 525 ? -17.797 -11.008 -15.531 1 94.12 525 LEU B O 1
ATOM 8064 N N . SER B 1 526 ? -19.953 -10.695 -15.141 1 91.88 526 SER B N 1
ATOM 8065 C CA . SER B 1 526 ? -19.688 -10.25 -13.773 1 91.88 526 SER B CA 1
ATOM 8066 C C . SER B 1 526 ? -19.141 -11.391 -12.922 1 91.88 526 SER B C 1
ATOM 8068 O O . SER B 1 526 ? -18.219 -11.188 -12.117 1 91.88 526 SER B O 1
ATOM 8070 N N . GLU B 1 527 ? -19.688 -12.484 -13.148 1 91.31 527 GLU B N 1
ATOM 8071 C CA . GLU B 1 527 ? -19.203 -13.664 -12.453 1 91.31 527 GLU B CA 1
ATOM 8072 C C . GLU B 1 527 ? -17.781 -14.008 -12.883 1 91.31 527 GLU B C 1
ATOM 8074 O O . GLU B 1 527 ? -16.938 -14.336 -12.047 1 91.31 527 GLU B O 1
ATOM 8079 N N . PHE B 1 528 ? -17.562 -13.93 -14.102 1 95 528 PHE B N 1
ATOM 8080 C CA . PHE B 1 528 ? -16.234 -14.211 -14.633 1 95 528 PHE B CA 1
ATOM 8081 C C . PHE B 1 528 ? -15.227 -13.195 -14.117 1 95 528 PHE B C 1
ATOM 8083 O O . PHE B 1 528 ? -14.078 -13.547 -13.844 1 95 528 PHE B O 1
ATOM 8090 N N . ARG B 1 529 ? -15.617 -11.984 -13.984 1 95.75 529 ARG B N 1
ATOM 8091 C CA . ARG B 1 529 ? -14.781 -10.906 -13.469 1 95.75 529 ARG B CA 1
ATOM 8092 C C . ARG B 1 529 ? -14.227 -11.25 -12.094 1 95.75 529 ARG B C 1
ATOM 8094 O O . ARG B 1 529 ? -13.07 -10.961 -11.789 1 95.75 529 ARG B O 1
ATOM 8101 N N . THR B 1 530 ? -15.023 -11.867 -11.312 1 94.19 530 THR B N 1
ATOM 8102 C CA . THR B 1 530 ? -14.633 -12.148 -9.93 1 94.19 530 THR B CA 1
ATOM 8103 C C . THR B 1 530 ? -13.469 -13.141 -9.891 1 94.19 530 THR B C 1
ATOM 8105 O O . THR B 1 530 ? -12.703 -13.164 -8.922 1 94.19 530 THR B O 1
ATOM 8108 N N . LEU B 1 531 ? -13.258 -13.93 -10.883 1 95.81 531 LEU B N 1
ATOM 8109 C CA . LEU B 1 531 ? -12.219 -14.953 -10.945 1 95.81 531 LEU B CA 1
ATOM 8110 C C . LEU B 1 531 ? -10.836 -14.312 -11.031 1 95.81 531 LEU B C 1
ATOM 8112 O O . LEU B 1 531 ? -9.82 -14.977 -10.836 1 95.81 531 LEU B O 1
ATOM 8116 N N . PHE B 1 532 ? -10.828 -13.039 -11.305 1 97 532 PHE B N 1
ATOM 8117 C CA . PHE B 1 532 ? -9.555 -12.328 -11.414 1 97 532 PHE B CA 1
ATOM 8118 C C . PHE B 1 532 ? -9.273 -11.516 -10.156 1 97 532 PHE B C 1
ATOM 8120 O O . PHE B 1 532 ? -8.195 -10.938 -10.016 1 97 532 PHE B O 1
ATOM 8127 N N . ILE B 1 533 ? -10.281 -11.445 -9.281 1 94.06 533 ILE B N 1
ATOM 8128 C CA . ILE B 1 533 ? -10.188 -10.562 -8.125 1 94.06 533 ILE B CA 1
ATOM 8129 C C . ILE B 1 533 ? -10.258 -11.375 -6.84 1 94.06 533 ILE B C 1
ATOM 8131 O O . ILE B 1 533 ? -9.289 -11.422 -6.074 1 94.06 533 ILE B O 1
ATOM 8135 N N . PHE B 1 534 ? -11.367 -11.945 -6.547 1 94 534 PHE B N 1
ATOM 8136 C CA . PHE B 1 534 ? -11.609 -12.766 -5.371 1 94 534 PHE B CA 1
ATOM 8137 C C . PHE B 1 534 ? -12.797 -13.695 -5.594 1 94 534 PHE B C 1
ATOM 8139 O O . PHE B 1 534 ? -13.852 -13.266 -6.062 1 94 534 PHE B O 1
ATOM 8146 N N . THR B 1 535 ? -12.539 -14.883 -5.293 1 86.75 535 THR B N 1
ATOM 8147 C CA . THR B 1 535 ? -13.586 -15.898 -5.188 1 86.75 535 THR B CA 1
ATOM 8148 C C . THR B 1 535 ? -13.398 -16.734 -3.93 1 86.75 535 THR B C 1
ATOM 8150 O O . THR B 1 535 ? -12.312 -17.266 -3.688 1 86.75 535 THR B O 1
ATOM 8153 N N . ASP B 1 536 ? -14.5 -16.781 -3.156 1 82 536 ASP B N 1
ATOM 8154 C CA . ASP B 1 536 ? -14.391 -17.578 -1.935 1 82 536 ASP B CA 1
ATOM 8155 C C . ASP B 1 536 ? -14.328 -19.078 -2.252 1 82 536 ASP B C 1
ATOM 8157 O O . ASP B 1 536 ? -14.859 -19.516 -3.27 1 82 536 ASP B O 1
ATOM 8161 N N . TYR B 1 537 ? -13.625 -19.766 -1.513 1 84.31 537 TYR B N 1
ATOM 8162 C CA . TYR B 1 537 ? -13.523 -21.219 -1.609 1 84.31 537 TYR B CA 1
ATOM 8163 C C . TYR B 1 537 ? -14.023 -21.891 -0.336 1 84.31 537 TYR B C 1
ATOM 8165 O O . TYR B 1 537 ? -13.273 -22.047 0.629 1 84.31 537 TYR B O 1
ATOM 8173 N N . VAL B 1 538 ? -15.203 -22.266 -0.358 1 80.06 538 VAL B N 1
ATOM 8174 C CA . VAL B 1 538 ? -15.852 -22.844 0.813 1 80.06 538 VAL B CA 1
ATOM 8175 C C . VAL B 1 538 ? -15.977 -24.359 0.632 1 80.06 538 VAL B C 1
ATOM 8177 O O . VAL B 1 538 ? -16.859 -24.828 -0.088 1 80.06 538 VAL B O 1
ATOM 8180 N N . HIS B 1 539 ? -15.18 -25.141 1.324 1 81.31 539 HIS B N 1
ATOM 8181 C CA . HIS B 1 539 ? -15.109 -26.578 1.177 1 81.31 539 HIS B CA 1
ATOM 8182 C C . HIS B 1 539 ? -16.469 -27.234 1.475 1 81.31 539 HIS B C 1
ATOM 8184 O O . HIS B 1 539 ? -16.859 -28.188 0.815 1 81.31 539 HIS B O 1
ATOM 8190 N N . ALA B 1 540 ? -17.188 -26.75 2.432 1 79.31 540 ALA B N 1
ATOM 8191 C CA . ALA B 1 540 ? -18.469 -27.297 2.85 1 79.31 540 ALA B CA 1
ATOM 8192 C C . ALA B 1 540 ? -19.5 -27.234 1.72 1 79.31 540 ALA B C 1
ATOM 8194 O O . ALA B 1 540 ? -20.453 -28.016 1.688 1 79.31 540 ALA B O 1
ATOM 8195 N N . GLU B 1 541 ? -19.312 -26.359 0.808 1 77.56 541 GLU B N 1
ATOM 8196 C CA . GLU B 1 541 ? -20.266 -26.156 -0.276 1 77.56 541 GLU B CA 1
ATOM 8197 C C . GLU B 1 541 ? -19.828 -26.891 -1.539 1 77.56 541 GLU B C 1
ATOM 8199 O O . GLU B 1 541 ? -20.578 -26.922 -2.527 1 77.56 541 GLU B O 1
ATOM 8204 N N . ARG B 1 542 ? -18.734 -27.469 -1.481 1 78.06 542 ARG B N 1
ATOM 8205 C CA . ARG B 1 542 ? -18.219 -28.188 -2.639 1 78.06 542 ARG B CA 1
ATOM 8206 C C . ARG B 1 542 ? -18.562 -29.672 -2.545 1 78.06 542 ARG B C 1
ATOM 8208 O O . ARG B 1 542 ? -17.906 -30.422 -1.821 1 78.06 542 ARG B O 1
ATOM 8215 N N . ASN B 1 543 ? -19.656 -30.109 -3.16 1 72.88 543 ASN B N 1
ATOM 8216 C CA . ASN B 1 543 ? -20.156 -31.484 -3.102 1 72.88 543 ASN B CA 1
ATOM 8217 C C . ASN B 1 543 ? -19.781 -32.281 -4.352 1 72.88 543 ASN B C 1
ATOM 8219 O O . ASN B 1 543 ? -19.734 -31.719 -5.453 1 72.88 543 ASN B O 1
#